Protein AF-0000000082569659 (afdb_homodimer)

Foldseek 3Di:
DDPCVVVVVVVVVVCLVCVLLVLLVVLLVLLVLCQQLLQVLLAAQAVVSLVSNVVSLVVLLVSLVVSLVSLLPPPDPDPDDDQQVASLLSLLSLLLSLCSNLPRQSFLDSFLVQLQCLVVVVVSSVVSLVSSVSSLVVNPPPDLSSVLSVLSNLLSVLSSVLSSVLSPCLRLVNVLVVLDDDDDPPDDPVVVVVVVVVVVVVPFDWDWDWDFPCPPLPQPQDDPDLLRVLVVLLSQCVNQLNVFFGEPSSQVNLQVNLLPDDFLVSLLLSLLNSLLVLLCSNTGSLVQCLDPVNVVSLVSSLVSLVVSLVSLVVDDCVSYDPSSSVSVNCSSVSSNVSSVVVVLLSCQRSSNVVVLVVDPDPVSVVVVVVSVVVCVVVVVVVSHPHPRRFNQKFWFAALLQVLLVVLPPPDDPVVVVVCLVCCLNPVGDIDGQDPDRQTLSRLLSVLLSVLLVVVCVLVVVVVVVVPDPDDDDPVPVVVVSVVVSVVVVVPDLLLSSQQPQDPDPVSNVVSNVVSVVCVVAVLLSLVLLLLLLLLLVLVVVVVCVVVVVVVVPDDPCVVLVVNLVNLNVSLNSLSRRVVCCVSNPVLLFDDDCNVVLSVLLSVVLSVVCNVVVVDNDSSVSSVVLLPDDCPDPPCVVVPDPSDRSSNVSSVVNVVLVVDDSSVSSSSSSSVSSSSLLVSLQNGRSSVQSRCSSSRHHPSNSSNVSSVSSVSHPSHDPDDGPTDIDIDTD/DDPCVVVVVVVVVVCLVCVLLVLLVVLLVLLVLCQQLLQVLLAAQAVVSLVSNVCSLVVLLVSLVVSLVSLLPPPDPDPDDDQQVANLLSLLSLLLSLCSNLPRQSFLDSFLVQLQCLVVVVVSSVVSLVSSVSSLVVNPPPDLSSVLSVLSNLLSVLSSVLSSVLSPCLRLVNVLVVLDDDDDPDDDPVVVVVVVVVVVVVPFDWDWDWDFPQPPLPQPQDDPDLLRVLVVLLSQCVNQLNVFFGEPSSQVNLQVNLLPDDFLVSLLLSLLNSLLVLLSSNTGSLVQCLDPVNVVSLVSSLVSLVVSLVSLVPDDCPSYDPSSSVSVNCSSVSSNVSSVVVVLLSCQRSSNVVVLVVDPDPVSVVVVVVSVVVCVVVVVVVSHPHPRRFNQKFWFAALLVVLLVVLPPPDDPVVVVVCLVCCLNPVGDIDGQDPDRQTLSRVLSVLLSVLLVVVCVLVVVVVVVVPDPDDDDPVPVVVVSVVVSVVVVVPDLLLSSQQPQDPDPVSNVVSNVVSVVCVVAVLLSLVLLLLLLLLLVLVVVVVCVVVVVVVVPDDPCVVLVVNLVNLNVSLNSLSRRVVCCVSNPVLLFDDDCNVVLSVLQSVVLSVVCNVPVPDNDSSVSSVVLLPDDCPDPPCVVVPPPSDHSSNVSSVVNVVLVPDDSSVSSSSSSSVSSSSLLVSLQNGRSSVQSRCSSSRHHPSNSSNVSSVSSVSHPSHDPDDGDTDIDIDTD

Organism: Quercus lobata (NCBI:txid97700)

Radius of gyration: 35.85 Å; Cα contacts (8 Å, |Δi|>4): 1803; chains: 2; bounding box: 97×113×102 Å

Sequence (1458 aa):
MTLIGISSERIETIWNRWEVRVLVLLSLFLQIVLIVLGKRRKYIPKNWIRIFLWVAYLSADWIATVSLGVLSRKEGAKKTQSYEPDYVIMAFWAPFLLVHLGGPDTITAYSLEDNELWPRRLVELVVQLIVALYVLSRSWVYTKVNFLAIPMLIAGIIKIGERIWVLRAASNDVFRDSMLPRPDPGPNYAKFMDGYDAKKAEGFKISVGTIIDTSTVVRHDNFSDALHEASYFFRAFKPLFADLILSFQDRENSRSFFQQKETGKEAFEVIEIELGFMYDLLLTKAGLIHSWPGSICRFVSLLCTISTLIAFLIIDRNDYSTIDTSVTFLLLFGAIVLEIYAVIVLLSSDWTQLWRSKQKKPLVDLISKANSCFQSCFGSCKLLPLNKRWSESVGQYNLMSHCIKCKSFKGSRTKKYIDEMLEKYWYQNLEPVHDGDKGLKEKIFEQLKNASSISDISVSEQLYQNLKPVHDEDTGLKEKIFEQLKNANSISDISKLFAYTGNDAETKRFFHNLAQSTEENFDETILRWHIATDLCHYSDEDNDFQNVTDLCHYSDEDNDSQNVTNLIRISKLLSNYLVFLLVMHPYMLPSGIGQIRFQDTCAEAIEIIEEREYISDEKKACEVLFKVNTEILPSQIKGDRSKSVLFDACIVAQSLRFLETQQKWERISQVWVGMLSYAASQCSWNYHARRLSQGGELLTHVWLLMAHLGITKHFQISRGHERAKLFLSMTLIGISSERIETIWNRWEVRVLVLLSLFLQIVLIVLGKRRKYIPKNWIRIFLWVAYLSADWIATVSLGVLSRKEGAKKTQSYEPDYVIMAFWAPFLLVHLGGPDTITAYSLEDNELWPRRLVELVVQLIVALYVLSRSWVYTKVNFLAIPMLIAGIIKIGERIWVLRAASNDVFRDSMLPRPDPGPNYAKFMDGYDAKKAEGFKISVGTIIDTSTVVRHDNFSDALHEASYFFRAFKPLFADLILSFQDRENSRSFFQQKETGKEAFEVIEIELGFMYDLLLTKAGLIHSWPGSICRFVSLLCTISTLIAFLIIDRNDYSTIDTSVTFLLLFGAIVLEIYAVIVLLSSDWTQLWRSKQKKPLVDLISKANSCFQSCFGSCKLLPLNKRWSESVGQYNLMSHCIKCKSFKGSRTKKYIDEMLEKYWYQNLEPVHDGDKGLKEKIFEQLKNASSISDISVSEQLYQNLKPVHDEDTGLKEKIFEQLKNANSISDISKLFAYTGNDAETKRFFHNLAQSTEENFDETILRWHIATDLCHYSDEDNDFQNVTDLCHYSDEDNDSQNVTNLIRISKLLSNYLVFLLVMHPYMLPSGIGQIRFQDTCAEAIEIIEEREYISDEKKACEVLFKVNTEILPSQIKGDRSKSVLFDACIVAQSLRFLETQQKWERISQVWVGMLSYAASQCSWNYHARRLSQGGELLTHVWLLMAHLGITKHFQISRGHERAKLFLS

pLDDT: mean 79.45, std 17.43, range [25.47, 97.0]

Secondary structure (DSSP, 8-state):
--HHHHHHHHHHHHHHHHHHHHHHHHHHHHHHHHHHHHGGGGT---HHHHHHHHHHHHHHHHHHHHHHHHHHHS----SSS---HHHHHHHTTHHHHHHHHH--SS-S-SSHHHHHTHHHHHHHHHHHHHHHHHHHHHT-S--HHHHHHHHHHHHHHHHHHHHHHHHHHTSHHHHHHHTPPPP---S-HHHHHHHHHHHHHHT--EEEEEEEE----------SSHHHHHHHHHHHHGGGGGTPPBPHHHHHHHHHHHHT---HHHHHHHHHHHHHHHHHHHHSSHHHHTSHHHHHHHHHHHHHHHHHHHHHHHS--TTS-HHHHHHHHHHHHHHHHHHHHHHHHHHTSHHHHHHHHH---HHHHHHHHHHHHHHHHHHHTT-S--S-----EEEE--HHHHHHHHHT----HHHHHHHHHHHHHH--EEEE---STTSHHHHHHHHHHHHHHHHHHHHHHHHHHHS----SSTHHHHHHHHHHHHHHHTS-HHHHHHHTS-SSHHHHHHHHHHHHHHHHHHHHHHHHHHHHHHHHHHHHHHHHHHHHHHHTTSSSTHHHHHHHHHHHHHHHHHHHHHHHHHHH-GGGSPSSSHHHHHHHHHHHHHHHHHHSTT--SHHHHHHHHHHS--SS-HHHHH-STT---HHHHHHHHHHHTTS-HHHHHHHHHHHHHHHHHHHHHHS-HHHHHHHGGGT--HHHHHHHHHHHTT-SS-B-----EEEEEEEE-/--HHHHHHHHHHHHHHHHHHHHHHHHHHHHHHHHHHHGGGGGT---HHHHHHHHHHHHHHHHHHHHHHHHHHHS----SSS---HHHHHHHTTHHHHHHHHH--SS-S-SSHHHHHTHHHHHHHHHHHHHHHHHHHHHT-S--HHHHHHHHHHHHHHHHHHHHHHHHHHTSHHHHHHHTPPPP---S-HHHHHHHHHHHHHHT--EEEEEEEE----------SSHHHHHHHHHHHHGGGGGTPPBPHHHHHHHHHHHHT---HHHHHHHHHHHHHHHHHHHHSSHHHHTSHHHHHHHHHHHHHHHHHHHHHHHS--TTS-HHHHHHHHHHHHHHHHHHHHHHHHHHTSHHHHHHHHH---HHHHHHHHHHHHHHHHHHHTT-S--S-----EEEE--HHHHHHHHHT----HHHHHHHHHHHHHH--EEEE---STTSHHHHHHHHHHHHHHHHHHHHHHHHHHHS----SSTHHHHHHHHHHHHHHHTS-HHHHHHHTS-SSHHHHHHHHHHHHHHHHHHHHHHHHHHHHHHHHHHHHHHHHHHHHHHHTTSSSTHHHHHHHHHHHHHHHHHHHHHHHHHHH-GGGSPSSSHHHHHHHHHHHHHHHHHHSTT--SHHHHHHHHHHS--SS-HHHHHTTTS---HHHHHHHHHHHTTS-HHHHHHHHHHHHHHHHHHHHHHS-HHHHHHHGGGT--HHHHHHHHHHHTT-SS-B-----EEEEEEEE-

Solvent-accessible surface area (backbone atoms only — not comparable to full-atom values): 76648 Å² total; per-residue (Å²): 133,56,71,67,54,56,52,46,45,53,46,45,52,48,38,66,71,39,42,61,60,51,40,53,51,48,40,50,52,36,37,50,50,41,42,62,48,34,57,45,29,30,29,46,62,53,64,66,60,52,52,51,48,52,50,37,60,56,44,44,59,50,44,43,52,50,42,49,53,49,57,58,56,56,71,60,69,64,81,67,91,66,85,57,49,58,55,42,58,54,39,47,46,41,30,53,45,38,29,46,70,22,49,39,50,38,41,70,36,94,48,73,61,47,19,67,43,27,68,59,51,47,53,53,52,50,50,51,49,51,49,37,51,48,30,42,62,73,47,58,78,84,45,74,63,57,59,47,35,49,42,37,36,51,30,10,51,49,26,38,49,50,44,50,50,40,28,43,51,41,12,69,68,50,40,40,58,69,67,54,74,77,67,45,35,51,63,63,59,68,61,51,40,52,50,50,52,51,41,49,71,71,65,48,51,76,45,80,41,72,42,68,46,68,73,66,72,73,70,84,79,80,59,93,43,57,65,56,45,18,54,55,48,35,71,64,52,54,44,48,71,55,57,36,55,35,51,50,61,57,35,52,43,36,22,57,53,58,66,66,51,88,48,24,66,62,55,49,50,26,49,40,50,31,53,39,53,50,43,30,47,60,28,20,39,54,64,46,46,76,33,70,71,33,42,52,50,50,49,51,33,50,50,27,50,52,53,38,48,55,50,59,69,68,49,87,62,80,78,38,52,69,65,61,51,50,51,50,49,49,52,50,50,47,53,51,52,50,50,52,48,50,48,51,54,48,62,68,29,72,67,39,50,52,52,44,71,70,47,90,45,71,68,54,51,52,53,48,52,50,45,48,51,50,42,54,59,40,42,71,62,69,64,49,86,72,94,62,50,50,45,56,41,43,52,43,33,54,69,62,59,48,33,58,57,52,64,71,56,79,64,55,72,64,55,55,51,50,45,56,59,39,40,75,70,65,59,69,43,70,44,68,62,56,77,56,93,75,20,54,54,33,53,50,39,52,55,49,52,53,36,34,58,48,53,49,52,52,48,51,50,48,56,56,58,76,42,75,86,68,84,84,80,67,52,61,60,47,50,48,47,45,53,48,42,64,48,45,77,63,37,48,76,47,32,51,56,21,44,68,41,51,92,45,70,68,38,23,52,48,25,41,52,46,28,55,47,32,71,73,39,46,48,56,47,52,53,20,50,36,51,15,50,52,39,46,50,50,51,44,54,64,51,37,63,63,50,45,63,66,65,60,66,65,76,95,54,62,62,56,51,52,48,44,52,41,32,49,49,43,34,51,52,49,38,20,28,53,46,24,35,48,72,76,38,47,78,50,38,59,77,47,59,33,58,58,39,49,40,8,26,42,46,38,50,33,51,52,40,63,72,38,70,81,46,82,46,59,60,52,46,40,53,56,56,66,66,50,75,66,87,63,58,62,59,45,50,49,10,47,80,37,54,37,43,60,65,60,9,44,53,52,31,57,62,44,62,76,42,54,68,63,60,34,36,52,47,49,32,50,49,47,49,39,52,50,52,46,32,25,70,58,31,56,48,68,60,47,58,58,33,38,62,49,7,37,49,64,53,47,54,52,35,52,49,32,42,38,45,52,64,53,86,51,49,46,84,59,65,70,39,32,29,41,44,83,39,83,90,134,55,71,67,54,56,53,46,45,54,46,45,53,48,39,65,71,38,43,61,61,51,40,54,52,49,40,52,51,37,38,51,50,40,42,61,49,33,58,45,27,29,29,44,63,53,64,67,61,51,53,51,49,51,50,38,59,54,44,44,58,52,44,42,52,51,44,51,54,51,59,57,55,56,71,59,73,65,81,66,90,65,86,58,49,61,55,41,60,53,40,47,46,40,30,52,45,38,27,46,71,21,50,39,50,38,41,67,35,95,46,74,62,48,20,66,42,28,69,61,51,47,52,52,51,49,50,52,50,52,50,37,51,48,30,42,61,73,48,58,77,83,45,74,64,55,59,47,33,50,42,37,36,51,29,11,50,50,26,39,49,50,46,50,49,40,27,43,49,40,11,69,68,50,39,40,58,69,67,55,75,77,69,42,36,53,64,62,60,67,62,51,41,50,50,50,50,50,40,49,71,72,64,47,51,76,44,80,41,73,42,67,44,67,73,68,72,73,70,82,80,83,58,92,44,59,64,56,44,18,54,56,48,36,71,66,52,54,46,48,71,55,57,37,54,36,52,50,60,57,35,52,42,36,21,58,52,58,66,67,51,88,47,25,66,61,55,49,49,26,48,40,50,30,52,40,52,51,44,31,45,61,26,20,39,54,63,46,47,77,34,68,70,33,42,51,52,50,48,52,33,50,49,26,50,51,52,40,48,54,51,59,71,68,48,86,59,80,79,39,53,68,68,61,51,50,51,49,49,50,51,48,51,48,52,51,52,52,50,52,48,51,49,52,54,49,62,68,30,72,67,38,51,53,52,47,70,71,47,90,44,70,69,54,51,52,52,47,52,52,46,49,53,50,42,54,59,39,42,72,65,68,63,50,88,73,92,62,51,50,44,55,43,42,51,44,33,54,70,60,60,47,32,59,58,51,62,70,55,79,66,55,72,65,55,52,50,50,46,55,60,39,42,75,67,64,57,68,42,70,43,68,65,57,78,54,93,74,19,55,54,32,53,50,40,52,54,51,53,55,35,35,59,48,53,49,50,52,49,50,50,48,56,57,59,75,42,76,87,69,84,83,79,70,52,62,61,47,51,49,47,45,53,46,41,62,48,44,77,63,38,49,76,47,31,51,56,22,41,66,42,52,93,46,70,68,39,22,49,52,25,40,53,46,29,56,47,33,73,74,38,45,47,54,46,52,53,21,48,36,53,14,49,53,39,45,50,50,52,47,56,63,51,37,63,64,52,47,64,67,62,62,65,67,82,91,55,61,62,55,52,52,47,44,53,40,32,49,50,43,32,51,51,48,39,20,28,53,47,25,35,48,73,76,38,47,79,49,39,60,80,49,59,34,59,59,33,49,41,7,26,40,46,40,50,32,51,53,41,62,73,38,72,81,46,80,48,59,61,52,44,40,53,56,56,66,67,52,75,65,87,65,58,61,59,44,50,39,10,45,76,33,52,39,45,61,65,60,9,44,53,52,30,57,62,45,61,77,43,54,70,62,59,35,36,51,49,50,32,49,50,46,49,39,51,49,52,44,31,26,71,57,31,55,48,67,59,47,59,60,33,37,62,51,7,37,48,65,55,49,54,51,35,52,50,32,43,37,45,52,63,55,87,50,48,46,81,63,61,71,39,33,30,40,44,83,39,82,89

Structure (mmCIF, N/CA/C/O backbone):
data_AF-0000000082569659-model_v1
#
loop_
_entity.id
_entity.type
_entity.pdbx_description
1 polymer 'DUF4220 domain-containing protein'
#
loop_
_atom_site.group_PDB
_atom_site.id
_atom_site.type_symbol
_atom_site.label_atom_id
_atom_site.label_alt_id
_atom_site.label_comp_id
_atom_site.label_asym_id
_atom_site.label_entity_id
_atom_site.label_seq_id
_atom_site.pdbx_PDB_ins_code
_atom_site.Cartn_x
_atom_site.Cartn_y
_atom_site.Cartn_z
_atom_site.occupancy
_atom_site.B_iso_or_equiv
_atom_site.auth_seq_id
_atom_site.auth_comp_id
_atom_site.auth_asym_id
_atom_site.auth_atom_id
_atom_site.pdbx_PDB_model_num
ATOM 1 N N . MET A 1 1 ? 7.449 -37.406 -44.406 1 25.47 1 MET A N 1
ATOM 2 C CA . MET A 1 1 ? 7.691 -37.781 -43 1 25.47 1 MET A CA 1
ATOM 3 C C . MET A 1 1 ? 8.836 -37 -42.406 1 25.47 1 MET A C 1
ATOM 5 O O . MET A 1 1 ? 10.008 -37.312 -42.594 1 25.47 1 MET A O 1
ATOM 9 N N . THR A 1 2 ? 8.695 -35.688 -42.406 1 31.86 2 THR A N 1
ATOM 10 C CA . THR A 1 2 ? 9.766 -34.719 -42.469 1 31.86 2 THR A CA 1
ATOM 11 C C . THR A 1 2 ? 10.672 -34.812 -41.25 1 31.86 2 THR A C 1
ATOM 13 O O . THR A 1 2 ? 10.234 -35.312 -40.188 1 31.86 2 THR A O 1
ATOM 16 N N . LEU A 1 3 ? 11.992 -34.75 -41.406 1 36.66 3 LEU A N 1
ATOM 17 C CA . LEU A 1 3 ? 13.125 -34.656 -40.5 1 36.66 3 LEU A CA 1
ATOM 18 C C . LEU A 1 3 ? 12.727 -33.906 -39.219 1 36.66 3 LEU A C 1
ATOM 20 O O . LEU A 1 3 ? 13.281 -34.156 -38.156 1 36.66 3 LEU A O 1
ATOM 24 N N . ILE A 1 4 ? 11.852 -32.938 -39.312 1 41.5 4 ILE A N 1
ATOM 25 C CA . ILE A 1 4 ? 11.367 -32.156 -38.188 1 41.5 4 ILE A CA 1
ATOM 26 C C . ILE A 1 4 ? 10.547 -33.062 -37.25 1 41.5 4 ILE A C 1
ATOM 28 O O . ILE A 1 4 ? 10.578 -32.906 -36.031 1 41.5 4 ILE A O 1
ATOM 32 N N . GLY A 1 5 ? 9.836 -34.031 -37.75 1 43.44 5 GLY A N 1
ATOM 33 C CA . GLY A 1 5 ? 9.055 -35 -37 1 43.44 5 GLY A CA 1
ATOM 34 C C . GLY A 1 5 ? 9.898 -35.938 -36.188 1 43.44 5 GLY A C 1
ATOM 35 O O . GLY A 1 5 ? 9.562 -36.281 -35.062 1 43.44 5 GLY A O 1
ATOM 36 N N . ILE A 1 6 ? 10.844 -36.594 -36.812 1 46.97 6 ILE A N 1
ATOM 37 C CA . ILE A 1 6 ? 11.734 -37.531 -36.188 1 46.97 6 ILE A CA 1
ATOM 38 C C . ILE A 1 6 ? 12.523 -36.844 -35.062 1 46.97 6 ILE A C 1
ATOM 40 O O . ILE A 1 6 ? 12.688 -37.375 -33.969 1 46.97 6 ILE A O 1
ATOM 44 N N . SER A 1 7 ? 13.086 -35.625 -35.469 1 49.72 7 SER A N 1
ATOM 45 C CA . SER A 1 7 ? 13.891 -34.875 -34.531 1 49.72 7 SER A CA 1
ATOM 46 C C . SER A 1 7 ? 13.047 -34.406 -33.344 1 49.72 7 SER A C 1
ATOM 48 O O . SER A 1 7 ? 13.516 -34.375 -32.219 1 49.72 7 SER A O 1
ATOM 50 N N . SER A 1 8 ? 11.891 -34.094 -33.719 1 54.34 8 SER A N 1
ATOM 51 C CA . SER A 1 8 ? 10.984 -33.656 -32.656 1 54.34 8 SER A CA 1
ATOM 52 C C . SER A 1 8 ? 10.594 -34.844 -31.781 1 54.34 8 SER A C 1
ATOM 54 O O . SER A 1 8 ? 10.539 -34.688 -30.547 1 54.34 8 SER A O 1
ATOM 56 N N . GLU A 1 9 ? 10.43 -36.031 -32.344 1 56.62 9 GLU A N 1
ATOM 57 C CA . GLU A 1 9 ? 10.102 -37.188 -31.516 1 56.62 9 GLU A CA 1
ATOM 58 C C . GLU A 1 9 ? 11.281 -37.594 -30.641 1 56.62 9 GLU A C 1
ATOM 60 O O . GLU A 1 9 ? 11.094 -38 -29.484 1 56.62 9 GLU A O 1
ATOM 65 N N . ARG A 1 10 ? 12.469 -37.719 -31.281 1 56.12 10 ARG A N 1
ATOM 66 C CA . ARG A 1 10 ? 13.648 -38 -30.469 1 56.12 10 ARG A CA 1
ATOM 67 C C . ARG A 1 10 ? 13.836 -37 -29.359 1 56.12 10 ARG A C 1
ATOM 69 O O . ARG A 1 10 ? 14.164 -37.344 -28.219 1 56.12 10 ARG A O 1
ATOM 76 N N . ILE A 1 11 ? 13.562 -35.812 -29.719 1 58.75 11 ILE A N 1
ATOM 77 C CA . ILE A 1 11 ? 13.695 -34.75 -28.719 1 58.75 11 ILE A CA 1
ATOM 78 C C . ILE A 1 11 ? 12.633 -34.938 -27.641 1 58.75 11 ILE A C 1
ATOM 80 O O . ILE A 1 11 ? 12.898 -34.75 -26.453 1 58.75 11 ILE A O 1
ATOM 84 N N . GLU A 1 12 ? 11.602 -35.281 -28.125 1 63.03 12 GLU A N 1
ATOM 85 C CA . GLU A 1 12 ? 10.516 -35.5 -27.172 1 63.03 12 GLU A CA 1
ATOM 86 C C . GLU A 1 12 ? 10.797 -36.688 -26.281 1 63.03 12 GLU A C 1
ATOM 88 O O . GLU A 1 12 ? 10.516 -36.656 -25.078 1 63.03 12 GLU A O 1
ATOM 93 N N . THR A 1 13 ? 11.227 -37.781 -26.891 1 60.47 13 THR A N 1
ATOM 94 C CA . THR A 1 13 ? 11.555 -38.938 -26.078 1 60.47 13 THR A CA 1
ATOM 95 C C . THR A 1 13 ? 12.695 -38.625 -25.109 1 60.47 13 THR A C 1
ATOM 97 O O . THR A 1 13 ? 12.664 -39.062 -23.953 1 60.47 13 THR A O 1
ATOM 100 N N . ILE A 1 14 ? 13.664 -37.906 -25.625 1 58.34 14 ILE A N 1
ATOM 101 C CA . ILE A 1 14 ? 14.773 -37.531 -24.766 1 58.34 14 ILE A CA 1
ATOM 102 C C . ILE A 1 14 ? 14.266 -36.562 -23.672 1 58.34 14 ILE A C 1
ATOM 104 O O . ILE A 1 14 ? 14.648 -36.688 -22.5 1 58.34 14 ILE A O 1
ATOM 108 N N . TRP A 1 15 ? 13.422 -35.75 -24.109 1 64.19 15 TRP A N 1
ATOM 109 C CA . TRP A 1 15 ? 12.891 -34.812 -23.141 1 64.19 15 TRP A CA 1
ATOM 110 C C . TRP A 1 15 ? 12.055 -35.531 -22.078 1 64.19 15 TRP A C 1
ATOM 112 O O . TRP A 1 15 ? 12.172 -35.25 -20.891 1 64.19 15 TRP A O 1
ATOM 122 N N . ASN A 1 16 ? 11.344 -36.406 -22.531 1 63.94 16 ASN A N 1
ATOM 123 C CA . ASN A 1 16 ? 10.5 -37.125 -21.578 1 63.94 16 ASN A CA 1
ATOM 124 C C . ASN A 1 16 ? 11.328 -37.938 -20.594 1 63.94 16 ASN A C 1
ATOM 126 O O . ASN A 1 16 ? 10.961 -38.031 -19.422 1 63.94 16 ASN A O 1
ATOM 130 N N . ARG A 1 17 ? 12.445 -38.438 -21.141 1 63.94 17 ARG A N 1
ATOM 131 C CA . ARG A 1 17 ? 13.32 -39.219 -20.266 1 63.94 17 ARG A CA 1
ATOM 132 C C . ARG A 1 17 ? 14.102 -38.281 -19.328 1 63.94 17 ARG A C 1
ATOM 134 O O . ARG A 1 17 ? 14.359 -38.656 -18.172 1 63.94 17 ARG A O 1
ATOM 141 N N . TRP A 1 18 ? 14.359 -37.062 -19.797 1 76.69 18 TRP A N 1
ATOM 142 C CA . TRP A 1 18 ? 15.266 -36.188 -19.062 1 76.69 18 TRP A CA 1
ATOM 143 C C . TRP A 1 18 ? 14.508 -35.062 -18.375 1 76.69 18 TRP A C 1
ATOM 145 O O . TRP A 1 18 ? 15.086 -34.25 -17.625 1 76.69 18 TRP A O 1
ATOM 155 N N . GLU A 1 19 ? 13.273 -35.094 -18.547 1 81.31 19 GLU A N 1
ATOM 156 C CA . GLU A 1 19 ? 12.484 -33.938 -18.141 1 81.31 19 GLU A CA 1
ATOM 157 C C . GLU A 1 19 ? 12.578 -33.688 -16.625 1 81.31 19 GLU A C 1
ATOM 159 O O . GLU A 1 19 ? 12.922 -32.594 -16.188 1 81.31 19 GLU A O 1
ATOM 164 N N . VAL A 1 20 ? 12.422 -34.719 -15.914 1 85.44 20 VAL A N 1
ATOM 165 C CA . VAL A 1 20 ? 12.398 -34.562 -14.461 1 85.44 20 VAL A CA 1
ATOM 166 C C . VAL A 1 20 ? 13.805 -34.25 -13.953 1 85.44 20 VAL A C 1
ATOM 168 O O . VAL A 1 20 ? 13.969 -33.406 -13.047 1 85.44 20 VAL A O 1
ATOM 171 N N . ARG A 1 21 ? 14.82 -34.812 -14.617 1 91.62 21 ARG A N 1
ATOM 172 C CA . ARG A 1 21 ? 16.203 -34.594 -14.219 1 91.62 21 ARG A CA 1
ATOM 173 C C . ARG A 1 21 ? 16.609 -33.156 -14.445 1 91.62 21 ARG A C 1
ATOM 175 O O . ARG A 1 21 ? 17.188 -32.5 -13.562 1 91.62 21 ARG A O 1
ATOM 182 N N . VAL A 1 22 ? 16.172 -32.625 -15.508 1 90.5 22 VAL A N 1
ATOM 183 C CA . VAL A 1 22 ? 16.531 -31.266 -15.852 1 90.5 22 VAL A CA 1
ATOM 184 C C . VAL A 1 22 ? 15.773 -30.297 -14.953 1 90.5 22 VAL A C 1
ATOM 186 O O . VAL A 1 22 ? 16.328 -29.297 -14.5 1 90.5 22 VAL A O 1
ATOM 189 N N . LEU A 1 23 ? 14.586 -30.578 -14.656 1 91.31 23 LEU A N 1
ATOM 190 C CA . LEU A 1 23 ? 13.758 -29.688 -13.859 1 91.31 23 LEU A CA 1
ATOM 191 C C . LEU A 1 23 ? 14.266 -29.609 -12.422 1 91.31 23 LEU A C 1
ATOM 193 O O . LEU A 1 23 ? 14.336 -28.531 -11.836 1 91.31 23 LEU A O 1
ATOM 197 N N . VAL A 1 24 ? 14.625 -30.703 -11.938 1 93.81 24 VAL A N 1
ATOM 198 C CA . VAL A 1 24 ? 15.094 -30.734 -10.555 1 93.81 24 VAL A CA 1
ATOM 199 C C . VAL A 1 24 ? 16.438 -30.031 -10.453 1 93.81 24 VAL A C 1
ATOM 201 O O . VAL A 1 24 ? 16.703 -29.297 -9.492 1 93.81 24 VAL A O 1
ATOM 204 N N . LEU A 1 25 ? 17.266 -30.203 -11.461 1 94.88 25 LEU A N 1
ATOM 205 C CA . LEU A 1 25 ? 18.562 -29.531 -11.469 1 94.88 25 LEU A CA 1
ATOM 206 C C . LEU A 1 25 ? 18.391 -28.031 -11.68 1 94.88 25 LEU A C 1
ATOM 208 O O . LEU A 1 25 ? 19.141 -27.219 -11.117 1 94.88 25 LEU A O 1
ATOM 212 N N . LEU A 1 26 ? 17.422 -27.688 -12.477 1 93.94 26 LEU A N 1
ATOM 213 C CA . LEU A 1 26 ? 17.109 -26.281 -12.664 1 93.94 26 LEU A CA 1
ATOM 214 C C . LEU A 1 26 ? 16.609 -25.656 -11.359 1 93.94 26 LEU A C 1
ATOM 216 O O . LEU A 1 26 ? 16.922 -24.5 -11.062 1 93.94 26 LEU A O 1
ATOM 220 N N . SER A 1 27 ? 15.852 -26.406 -10.656 1 94.88 27 SER A N 1
ATOM 221 C CA . SER A 1 27 ? 15.391 -25.938 -9.352 1 94.88 27 SER A CA 1
ATOM 222 C C . SER A 1 27 ? 16.562 -25.672 -8.414 1 94.88 27 SER A C 1
ATOM 224 O O . SER A 1 27 ? 16.594 -24.656 -7.707 1 94.88 27 SER A O 1
ATOM 226 N N . LEU A 1 28 ? 17.516 -26.547 -8.438 1 95.75 28 LEU A N 1
ATOM 227 C CA . LEU A 1 28 ? 18.719 -26.344 -7.625 1 95.75 28 LEU A CA 1
ATOM 228 C C . LEU A 1 28 ? 19.484 -25.109 -8.078 1 95.75 28 LEU A C 1
ATOM 230 O O . LEU A 1 28 ? 19.953 -24.328 -7.254 1 95.75 28 LEU A O 1
ATOM 234 N N . PHE A 1 29 ? 19.609 -24.953 -9.32 1 94.88 29 PHE A N 1
ATOM 235 C CA . PHE A 1 29 ? 20.312 -23.797 -9.875 1 94.88 29 PHE A CA 1
ATOM 236 C C . PHE A 1 29 ? 19.641 -22.5 -9.438 1 94.88 29 PHE A C 1
ATOM 238 O O . PHE A 1 29 ? 20.312 -21.547 -9.047 1 94.88 29 PHE A O 1
ATOM 245 N N . LEU A 1 30 ? 18.312 -22.5 -9.516 1 94.88 30 LEU A N 1
ATOM 246 C CA . LEU A 1 30 ? 17.578 -21.297 -9.117 1 94.88 30 LEU A CA 1
ATOM 247 C C . LEU A 1 30 ? 17.766 -21.016 -7.625 1 94.88 30 LEU A C 1
ATOM 249 O O . LEU A 1 30 ? 17.859 -19.859 -7.211 1 94.88 30 LEU A O 1
ATOM 253 N N . GLN A 1 31 ? 17.828 -22.047 -6.879 1 94.31 31 GLN A N 1
ATOM 254 C CA . GLN A 1 31 ? 18.047 -21.875 -5.445 1 94.31 31 GLN A CA 1
ATOM 255 C C . GLN A 1 31 ? 19.422 -21.266 -5.18 1 94.31 31 GLN A C 1
ATOM 257 O O . GLN A 1 31 ? 19.562 -20.406 -4.305 1 94.31 31 GLN A O 1
ATOM 262 N N . ILE A 1 32 ? 20.359 -21.641 -5.871 1 93 32 ILE A N 1
ATOM 263 C CA . ILE A 1 32 ? 21.703 -21.094 -5.723 1 93 32 ILE A CA 1
ATOM 264 C C . ILE A 1 32 ? 21.703 -19.609 -6.07 1 93 32 ILE A C 1
ATOM 266 O O . ILE A 1 32 ? 22.266 -18.797 -5.332 1 93 32 ILE A O 1
ATOM 270 N N . VAL A 1 33 ? 21.031 -19.281 -7.109 1 92.38 33 VAL A N 1
ATOM 271 C CA . VAL A 1 33 ? 20.969 -17.891 -7.562 1 92.38 33 VAL A CA 1
ATOM 272 C C . VAL A 1 33 ? 20.281 -17.031 -6.5 1 92.38 33 VAL A C 1
ATOM 274 O O . VAL A 1 33 ? 20.766 -15.953 -6.156 1 92.38 33 VAL A O 1
ATOM 277 N N . LEU A 1 34 ? 19.219 -17.531 -5.961 1 93.81 34 LEU A N 1
ATOM 278 C CA . LEU A 1 34 ? 18.453 -16.766 -4.984 1 93.81 34 LEU A CA 1
ATOM 279 C C . LEU A 1 34 ? 19.234 -16.594 -3.691 1 93.81 34 LEU A C 1
ATOM 281 O O . LEU A 1 34 ? 19.203 -15.516 -3.088 1 93.81 34 LEU A O 1
ATOM 285 N N . ILE A 1 35 ? 19.969 -17.547 -3.281 1 91.56 35 ILE A N 1
ATOM 286 C CA . ILE A 1 35 ? 20.719 -17.5 -2.027 1 91.56 35 ILE A CA 1
ATOM 287 C C . ILE A 1 35 ? 21.922 -16.562 -2.184 1 91.56 35 ILE A C 1
ATOM 289 O O . ILE A 1 35 ? 22.203 -15.758 -1.296 1 91.56 35 ILE A O 1
ATOM 293 N N . VAL A 1 36 ? 22.5 -16.531 -3.299 1 88.81 36 VAL A N 1
ATOM 294 C CA . VAL A 1 36 ? 23.734 -15.781 -3.492 1 88.81 36 VAL A CA 1
ATOM 295 C C . VAL A 1 36 ? 23.406 -14.328 -3.805 1 88.81 36 VAL A C 1
ATOM 297 O O . VAL A 1 36 ? 24.047 -13.414 -3.281 1 88.81 36 VAL A O 1
ATOM 300 N N . LEU A 1 37 ? 22.359 -14.109 -4.555 1 89.75 37 LEU A N 1
ATOM 301 C CA . LEU A 1 37 ? 22.078 -12.758 -5.02 1 89.75 37 LEU A CA 1
ATOM 302 C C . LEU A 1 37 ? 21.016 -12.086 -4.152 1 89.75 37 LEU A C 1
ATOM 304 O O . LEU A 1 37 ? 20.828 -10.875 -4.223 1 89.75 37 LEU A O 1
ATOM 308 N N . GLY A 1 38 ? 20.359 -12.797 -3.359 1 89.5 38 GLY A N 1
ATOM 309 C CA . GLY A 1 38 ? 19.25 -12.25 -2.586 1 89.5 38 GLY A CA 1
ATOM 310 C C . GLY A 1 38 ? 19.672 -11.109 -1.678 1 89.5 38 GLY A C 1
ATOM 311 O O . GLY A 1 38 ? 19.062 -10.047 -1.685 1 89.5 38 GLY A O 1
ATOM 312 N N . LYS A 1 39 ? 20.766 -11.211 -1.058 1 87.94 39 LYS A N 1
ATOM 313 C CA . LYS A 1 39 ? 21.219 -10.203 -0.1 1 87.94 39 LYS A CA 1
ATOM 314 C C . LYS A 1 39 ? 21.906 -9.031 -0.81 1 87.94 39 LYS A C 1
ATOM 316 O O . LYS A 1 39 ? 22.047 -7.957 -0.234 1 87.94 39 LYS A O 1
ATOM 321 N N . ARG A 1 40 ? 22.219 -9.211 -2.037 1 88.81 40 ARG A N 1
ATOM 322 C CA . ARG A 1 40 ? 22.953 -8.172 -2.762 1 88.81 40 ARG A CA 1
ATOM 323 C C . ARG A 1 40 ? 22.016 -7.039 -3.174 1 88.81 40 ARG A C 1
ATOM 325 O O . ARG A 1 40 ? 22.469 -5.926 -3.449 1 88.81 40 ARG A O 1
ATOM 332 N N . ARG A 1 41 ? 20.828 -7.293 -3.209 1 89.75 41 ARG A N 1
ATOM 333 C CA . ARG A 1 41 ? 19.875 -6.246 -3.582 1 89.75 41 ARG A CA 1
ATOM 334 C C . ARG A 1 41 ? 19.797 -5.164 -2.51 1 89.75 41 ARG A C 1
ATOM 336 O O . ARG A 1 41 ? 19.281 -4.07 -2.756 1 89.75 41 ARG A O 1
ATOM 343 N N . LYS A 1 42 ? 20.344 -5.484 -1.369 1 89.12 42 LYS A N 1
ATOM 344 C CA . LYS A 1 42 ? 20.375 -4.543 -0.253 1 89.12 42 LYS A CA 1
ATOM 345 C C . LYS A 1 42 ? 21.266 -3.35 -0.562 1 89.12 42 LYS A C 1
ATOM 347 O O . LYS A 1 42 ? 21 -2.229 -0.131 1 89.12 42 LYS A O 1
ATOM 352 N N . TYR A 1 43 ? 22.375 -3.631 -1.399 1 90.38 43 TYR A N 1
ATOM 353 C CA . TYR A 1 43 ? 23.344 -2.551 -1.562 1 90.38 43 TYR A CA 1
ATOM 354 C C . TYR A 1 43 ? 23.625 -2.301 -3.037 1 90.38 43 TYR A C 1
ATOM 356 O O . TYR A 1 43 ? 24.281 -1.312 -3.387 1 90.38 43 TYR A O 1
ATOM 364 N N . ILE A 1 44 ? 23.172 -3.129 -3.908 1 88.75 44 ILE A N 1
ATOM 365 C CA . ILE A 1 44 ? 23.391 -2.902 -5.336 1 88.75 44 ILE A CA 1
ATOM 366 C C . ILE A 1 44 ? 22.078 -2.455 -5.988 1 88.75 44 ILE A C 1
ATOM 368 O O . ILE A 1 44 ? 21.156 -3.252 -6.145 1 88.75 44 ILE A O 1
ATOM 372 N N . PRO A 1 45 ? 21.984 -1.18 -6.379 1 87.88 45 PRO A N 1
ATOM 373 C CA . PRO A 1 45 ? 20.75 -0.669 -6.957 1 87.88 45 PRO A CA 1
ATOM 374 C C . PRO A 1 45 ? 20.656 -0.9 -8.461 1 87.88 45 PRO A C 1
ATOM 376 O O . PRO A 1 45 ? 19.766 -0.356 -9.125 1 87.88 45 PRO A O 1
ATOM 379 N N . LYS A 1 46 ? 21.344 -1.78 -9.055 1 84.06 46 LYS A N 1
ATOM 380 C CA . LYS A 1 46 ? 21.359 -1.987 -10.5 1 84.06 46 LYS A CA 1
ATOM 381 C C . LYS A 1 46 ? 20.156 -2.812 -10.945 1 84.06 46 LYS A C 1
ATOM 383 O O . LYS A 1 46 ? 19.75 -3.746 -10.25 1 84.06 46 LYS A O 1
ATOM 388 N N . ASN A 1 47 ? 19.688 -2.566 -12.109 1 83.44 47 ASN A N 1
ATOM 389 C CA . ASN A 1 47 ? 18.469 -3.189 -12.617 1 83.44 47 ASN A CA 1
ATOM 390 C C . ASN A 1 47 ? 18.703 -4.648 -12.992 1 83.44 47 ASN A C 1
ATOM 392 O O . ASN A 1 47 ? 17.797 -5.477 -12.898 1 83.44 47 ASN A O 1
ATOM 396 N N . TRP A 1 48 ? 19.875 -4.934 -13.375 1 84.44 48 TRP A N 1
ATOM 397 C CA . TRP A 1 48 ? 20.109 -6.301 -13.828 1 84.44 48 TRP A CA 1
ATOM 398 C C . TRP A 1 48 ? 19.953 -7.289 -12.68 1 84.44 48 TRP A C 1
ATOM 400 O O . TRP A 1 48 ? 19.422 -8.383 -12.867 1 84.44 48 TRP A O 1
ATOM 410 N N . ILE A 1 49 ? 20.359 -6.969 -11.516 1 88.62 49 ILE A N 1
ATOM 411 C CA . ILE A 1 49 ? 20.203 -7.855 -10.367 1 88.62 49 ILE A CA 1
ATOM 412 C C . ILE A 1 49 ? 18.719 -7.996 -10.023 1 88.62 49 ILE A C 1
ATOM 414 O O . ILE A 1 49 ? 18.25 -9.094 -9.695 1 88.62 49 ILE A O 1
ATOM 418 N N . ARG A 1 50 ? 18.016 -6.973 -10.234 1 88.69 50 ARG A N 1
ATOM 419 C CA . ARG A 1 50 ? 16.594 -6.98 -9.914 1 88.69 50 ARG A CA 1
ATOM 420 C C . ARG A 1 50 ? 15.82 -7.883 -10.875 1 88.69 50 ARG A C 1
ATOM 422 O O . ARG A 1 50 ? 14.984 -8.68 -10.445 1 88.69 50 ARG A O 1
ATOM 429 N N . ILE A 1 51 ? 16.156 -7.777 -12.109 1 88.12 51 ILE A N 1
ATOM 430 C CA . ILE A 1 51 ? 15.461 -8.562 -13.117 1 88.12 51 ILE A CA 1
ATOM 431 C C . ILE A 1 51 ? 15.812 -10.039 -12.961 1 88.12 51 ILE A C 1
ATOM 433 O O . ILE A 1 51 ? 14.93 -10.906 -13.016 1 88.12 51 ILE A O 1
ATOM 437 N N . PHE A 1 52 ? 17.031 -10.281 -12.664 1 91.56 52 PHE A N 1
ATOM 438 C CA . PHE A 1 52 ? 17.484 -11.656 -12.516 1 91.56 52 PHE A CA 1
ATOM 439 C C . PHE A 1 52 ? 16.844 -12.305 -11.297 1 91.56 52 PHE A C 1
ATOM 441 O O . PHE A 1 52 ? 16.391 -13.445 -11.359 1 91.56 52 PHE A O 1
ATOM 448 N N . LEU A 1 53 ? 16.781 -11.57 -10.242 1 94 53 LEU A N 1
ATOM 449 C CA . LEU A 1 53 ? 16.172 -12.094 -9.023 1 94 53 LEU A CA 1
ATOM 450 C C . LEU A 1 53 ? 14.664 -12.258 -9.195 1 94 53 LEU A C 1
ATOM 452 O O . LEU A 1 53 ? 14.078 -13.211 -8.672 1 94 53 LEU A O 1
ATOM 456 N N . TRP A 1 54 ? 14.094 -11.328 -9.883 1 93.5 54 TRP A N 1
ATOM 457 C CA . TRP A 1 54 ? 12.664 -11.406 -10.133 1 93.5 54 TRP A CA 1
ATOM 458 C C . TRP A 1 54 ? 12.312 -12.656 -10.938 1 93.5 54 TRP A C 1
ATOM 460 O O . TRP A 1 54 ? 11.391 -13.391 -10.586 1 93.5 54 TRP A O 1
ATOM 470 N N . VAL A 1 55 ? 13.117 -13 -11.93 1 92.94 55 VAL A N 1
ATOM 471 C CA . VAL A 1 55 ? 12.883 -14.172 -12.766 1 92.94 55 VAL A CA 1
ATOM 472 C C . VAL A 1 55 ? 13.133 -15.445 -11.969 1 92.94 55 VAL A C 1
ATOM 474 O O . VAL A 1 55 ? 12.352 -16.391 -12.039 1 92.94 55 VAL A O 1
ATOM 477 N N . ALA A 1 56 ? 14.141 -15.406 -11.242 1 94.19 56 ALA A N 1
ATOM 478 C CA . ALA A 1 56 ? 14.469 -16.578 -10.445 1 94.19 56 ALA A CA 1
ATOM 479 C C . ALA A 1 56 ? 13.398 -16.844 -9.391 1 94.19 56 ALA A C 1
ATOM 481 O O . ALA A 1 56 ? 13 -18 -9.18 1 94.19 56 ALA A O 1
ATOM 482 N N . TYR A 1 57 ? 12.953 -15.836 -8.789 1 93.56 57 TYR A N 1
ATOM 483 C CA . TYR A 1 57 ? 11.953 -15.945 -7.734 1 93.56 57 TYR A CA 1
ATOM 484 C C . TYR A 1 57 ? 10.641 -16.5 -8.281 1 93.56 57 TYR A C 1
ATOM 486 O O . TYR A 1 57 ? 10.023 -17.375 -7.672 1 93.56 57 TYR A O 1
ATOM 494 N N . LEU A 1 58 ? 10.281 -16.078 -9.422 1 90.81 58 LEU A N 1
ATOM 495 C CA . LEU A 1 58 ? 9.039 -16.531 -10.031 1 90.81 58 LEU A CA 1
ATOM 496 C C . LEU A 1 58 ? 9.188 -17.938 -10.602 1 90.81 58 LEU A C 1
ATOM 498 O O . LEU A 1 58 ? 8.289 -18.766 -10.453 1 90.81 58 LEU A O 1
ATOM 502 N N . SER A 1 59 ? 10.305 -18.188 -11.148 1 90.81 59 SER A N 1
ATOM 503 C CA . SER A 1 59 ? 10.539 -19.484 -11.781 1 90.81 59 SER A CA 1
ATOM 504 C C . SER A 1 59 ? 10.664 -20.594 -10.75 1 90.81 59 SER A C 1
ATOM 506 O O . SER A 1 59 ? 10.289 -21.734 -11.016 1 90.81 59 SER A O 1
ATOM 508 N N . ALA A 1 60 ? 11.141 -20.25 -9.633 1 91.75 60 ALA A N 1
ATOM 509 C CA . ALA A 1 60 ? 11.336 -21.281 -8.609 1 91.75 60 ALA A CA 1
ATOM 510 C C . ALA A 1 60 ? 10.016 -21.953 -8.242 1 91.75 60 ALA A C 1
ATOM 512 O O . ALA A 1 60 ? 9.93 -23.172 -8.188 1 91.75 60 ALA A O 1
ATOM 513 N N . ASP A 1 61 ? 9.016 -21.234 -8.039 1 86.69 61 ASP A N 1
ATOM 514 C CA . ASP A 1 61 ? 7.715 -21.781 -7.684 1 86.69 61 ASP A CA 1
ATOM 515 C C . ASP A 1 61 ? 7.105 -22.547 -8.859 1 86.69 61 ASP A C 1
ATOM 517 O O . ASP A 1 61 ? 6.523 -23.625 -8.664 1 86.69 61 ASP A O 1
ATOM 521 N N . TRP A 1 62 ? 7.324 -22.062 -9.945 1 84.19 62 TRP A N 1
ATOM 522 C CA . TRP A 1 62 ? 6.77 -22.688 -11.141 1 84.19 62 TRP A CA 1
ATOM 523 C C . TRP A 1 62 ? 7.449 -24.016 -11.422 1 84.19 62 TRP A C 1
ATOM 525 O O . TRP A 1 62 ? 6.781 -25.016 -11.703 1 84.19 62 TRP A O 1
ATOM 535 N N . ILE A 1 63 ? 8.719 -24.062 -11.328 1 86.5 63 ILE A N 1
ATOM 536 C CA . ILE A 1 63 ? 9.484 -25.266 -11.625 1 86.5 63 ILE A CA 1
ATOM 537 C C . ILE A 1 63 ? 9.156 -26.344 -10.602 1 86.5 63 ILE A C 1
ATOM 539 O O . ILE A 1 63 ? 9.047 -27.531 -10.938 1 86.5 63 ILE A O 1
ATOM 543 N N . ALA A 1 64 ? 9 -25.922 -9.406 1 88.75 64 ALA A N 1
ATOM 544 C CA . ALA A 1 64 ? 8.648 -26.891 -8.375 1 88.75 64 ALA A CA 1
ATOM 545 C C . ALA A 1 64 ? 7.27 -27.5 -8.641 1 88.75 64 ALA A C 1
ATOM 547 O O . ALA A 1 64 ? 7.082 -28.719 -8.516 1 88.75 64 ALA A O 1
ATOM 548 N N . THR A 1 65 ? 6.375 -26.719 -9.008 1 84.25 65 THR A N 1
ATOM 549 C CA . THR A 1 65 ? 5.02 -27.203 -9.281 1 84.25 65 THR A CA 1
ATOM 550 C C . THR A 1 65 ? 5.008 -28.125 -10.484 1 84.25 65 THR A C 1
ATOM 552 O O . THR A 1 65 ? 4.387 -29.188 -10.453 1 84.25 65 THR A O 1
ATOM 555 N N . VAL A 1 66 ? 5.742 -27.781 -11.516 1 81.75 66 VAL A N 1
ATOM 556 C CA . VAL A 1 66 ? 5.785 -28.594 -12.727 1 81.75 66 VAL A CA 1
ATOM 557 C C . VAL A 1 66 ? 6.504 -29.906 -12.445 1 81.75 66 VAL A C 1
ATOM 559 O O . VAL A 1 66 ? 6.066 -30.969 -12.891 1 81.75 66 VAL A O 1
ATOM 562 N N . SER A 1 67 ? 7.531 -29.828 -11.719 1 86.88 67 SER A N 1
ATOM 563 C CA . SER A 1 67 ? 8.289 -31.031 -11.391 1 86.88 67 SER A CA 1
ATOM 564 C C . SER A 1 67 ? 7.453 -32 -10.57 1 86.88 67 SER A C 1
ATOM 566 O O . SER A 1 67 ? 7.434 -33.219 -10.867 1 86.88 67 SER A O 1
ATOM 568 N N . LEU A 1 68 ? 6.793 -31.484 -9.609 1 87.69 68 LEU A N 1
ATOM 569 C CA . LEU A 1 68 ? 5.953 -32.312 -8.773 1 87.69 68 LEU A CA 1
ATOM 570 C C . LEU A 1 68 ? 4.789 -32.906 -9.578 1 87.69 68 LEU A C 1
ATOM 572 O O . LEU A 1 68 ? 4.387 -34.031 -9.367 1 87.69 68 LEU A O 1
ATOM 576 N N . GLY A 1 69 ? 4.301 -32.094 -10.461 1 80.38 69 GLY A N 1
ATOM 577 C CA . GLY A 1 69 ? 3.252 -32.562 -11.344 1 80.38 69 GLY A CA 1
ATOM 578 C C . GLY A 1 69 ? 3.711 -33.719 -12.242 1 80.38 69 GLY A C 1
ATOM 579 O O . GLY A 1 69 ? 2.996 -34.688 -12.414 1 80.38 69 GLY A O 1
ATOM 580 N N . VAL A 1 70 ? 4.914 -33.656 -12.734 1 80.62 70 VAL A N 1
ATOM 581 C CA . VAL A 1 70 ? 5.477 -34.688 -13.602 1 80.62 70 VAL A CA 1
ATOM 582 C C . VAL A 1 70 ? 5.758 -35.969 -12.789 1 80.62 70 VAL A C 1
ATOM 584 O O . VAL A 1 70 ? 5.484 -37.062 -13.25 1 80.62 70 VAL A O 1
ATOM 587 N N . LEU A 1 71 ? 6.23 -35.781 -11.609 1 85.88 71 LEU A N 1
ATOM 588 C CA . LEU A 1 71 ? 6.539 -36.906 -10.75 1 85.88 71 LEU A CA 1
ATOM 589 C C . LEU A 1 71 ? 5.266 -37.625 -10.32 1 85.88 71 LEU A C 1
ATOM 591 O O . LEU A 1 71 ? 5.273 -38.844 -10.125 1 85.88 71 LEU A O 1
ATOM 595 N N . SER A 1 72 ? 4.242 -36.906 -10.219 1 81.12 72 SER A N 1
ATOM 596 C CA . SER A 1 72 ? 2.982 -37.5 -9.781 1 81.12 72 SER A CA 1
ATOM 597 C C . SER A 1 72 ? 2.365 -38.344 -10.891 1 81.12 72 SER A C 1
ATOM 599 O O . SER A 1 72 ? 1.59 -39.281 -10.617 1 81.12 72 SER A O 1
ATOM 601 N N . ARG A 1 73 ? 2.699 -38.125 -12.164 1 73.62 73 ARG A N 1
ATOM 602 C CA . ARG A 1 73 ? 2.066 -38.812 -13.289 1 73.62 73 ARG A CA 1
ATOM 603 C C . ARG A 1 73 ? 2.953 -39.938 -13.82 1 73.62 73 ARG A C 1
ATOM 605 O O . ARG A 1 73 ? 2.496 -40.781 -14.594 1 73.62 73 ARG A O 1
ATOM 612 N N . LYS A 1 74 ? 4.238 -39.719 -13.633 1 66.25 74 LYS A N 1
ATOM 613 C CA . LYS A 1 74 ? 5.121 -40.75 -14.156 1 66.25 74 LYS A CA 1
ATOM 614 C C . LYS A 1 74 ? 4.633 -42.125 -13.75 1 66.25 74 LYS A C 1
ATOM 616 O O . LYS A 1 74 ? 4.219 -42.344 -12.602 1 66.25 74 LYS A O 1
ATOM 621 N N . GLU A 1 75 ? 3.6 -42.594 -14.633 1 53.81 75 GLU A N 1
ATOM 622 C CA . GLU A 1 75 ? 2.99 -43.938 -14.609 1 53.81 75 GLU A CA 1
ATOM 623 C C . GLU A 1 75 ? 3.826 -44.906 -13.789 1 53.81 75 GLU A C 1
ATOM 625 O O . GLU A 1 75 ? 4.996 -45.156 -14.102 1 53.81 75 GLU A O 1
ATOM 630 N N . GLY A 1 76 ? 3.715 -44.688 -12.609 1 47.06 76 GLY A N 1
ATOM 631 C CA . GLY A 1 76 ? 4.145 -45.875 -11.891 1 47.06 76 GLY A CA 1
ATOM 632 C C . GLY A 1 76 ? 3.967 -47.156 -12.688 1 47.06 76 GLY A C 1
ATOM 633 O O . GLY A 1 76 ? 3.197 -47.188 -13.656 1 47.06 76 GLY A O 1
ATOM 634 N N . ALA A 1 77 ? 4.801 -48.031 -12.672 1 40 77 ALA A N 1
ATOM 635 C CA . ALA A 1 77 ? 4.641 -49.406 -13.094 1 40 77 ALA A CA 1
ATOM 636 C C . ALA A 1 77 ? 3.188 -49.844 -12.969 1 40 77 ALA A C 1
ATOM 638 O O . ALA A 1 77 ? 2.555 -49.656 -11.938 1 40 77 ALA A O 1
ATOM 639 N N . LYS A 1 78 ? 2.227 -49.906 -13.969 1 45.66 78 LYS A N 1
ATOM 640 C CA . LYS A 1 78 ? 1.28 -51 -14 1 45.66 78 LYS A CA 1
ATOM 641 C C . LYS A 1 78 ? 1.513 -51.969 -12.828 1 45.66 78 LYS A C 1
ATOM 643 O O . LYS A 1 78 ? 2.65 -52.156 -12.398 1 45.66 78 LYS A O 1
ATOM 648 N N . LYS A 1 79 ? 0.528 -52.344 -12.109 1 41.22 79 LYS A N 1
ATOM 649 C CA . LYS A 1 79 ? 0.466 -53.531 -11.281 1 41.22 79 LYS A CA 1
ATOM 650 C C . LYS A 1 79 ? 1.474 -54.562 -11.75 1 41.22 79 LYS A C 1
ATOM 652 O O . LYS A 1 79 ? 1.506 -55.688 -11.234 1 41.22 79 LYS A O 1
ATOM 657 N N . THR A 1 80 ? 1.493 -54.938 -13.039 1 37.06 80 THR A N 1
ATOM 658 C CA . THR A 1 80 ? 2.137 -56.219 -12.867 1 37.06 80 THR A CA 1
ATOM 659 C C . THR A 1 80 ? 3.303 -56.125 -11.891 1 37.06 80 THR A C 1
ATOM 661 O O . THR A 1 80 ? 3.779 -55.031 -11.586 1 37.06 80 THR A O 1
ATOM 664 N N . GLN A 1 81 ? 4.105 -57.219 -11.812 1 40.91 81 GLN A N 1
ATOM 665 C CA . GLN A 1 81 ? 5.148 -57.781 -10.961 1 40.91 81 GLN A CA 1
ATOM 666 C C . GLN A 1 81 ? 6.242 -56.75 -10.68 1 40.91 81 GLN A C 1
ATOM 668 O O . GLN A 1 81 ? 7.047 -56.938 -9.766 1 40.91 81 GLN A O 1
ATOM 673 N N . SER A 1 82 ? 6.938 -55.969 -11.695 1 47.75 82 SER A N 1
ATOM 674 C CA . SER A 1 82 ? 8.367 -55.719 -11.609 1 47.75 82 SER A CA 1
ATOM 675 C C . SER A 1 82 ? 8.648 -54.312 -11.086 1 47.75 82 SER A C 1
ATOM 677 O O . SER A 1 82 ? 8.008 -53.344 -11.5 1 47.75 82 SER A O 1
ATOM 679 N N . TYR A 1 83 ? 9.117 -54.094 -9.836 1 59.31 83 TYR A N 1
ATOM 680 C CA . TYR A 1 83 ? 9.883 -53.062 -9.141 1 59.31 83 TYR A CA 1
ATOM 681 C C . TYR A 1 83 ? 10.648 -52.188 -10.133 1 59.31 83 TYR A C 1
ATOM 683 O O . TYR A 1 83 ? 11.438 -52.688 -10.938 1 59.31 83 TYR A O 1
ATOM 691 N N . GLU A 1 84 ? 10.016 -50.844 -10.484 1 75.62 84 GLU A N 1
ATOM 692 C CA . GLU A 1 84 ? 10.891 -50 -11.289 1 75.62 84 GLU A CA 1
ATOM 693 C C . GLU A 1 84 ? 11.797 -49.125 -10.406 1 75.62 84 GLU A C 1
ATOM 695 O O . GLU A 1 84 ? 11.375 -48.094 -9.922 1 75.62 84 GLU A O 1
ATOM 700 N N . PRO A 1 85 ? 12.852 -49.531 -10.125 1 82.5 85 PRO A N 1
ATOM 701 C CA . PRO A 1 85 ? 13.805 -48.844 -9.258 1 82.5 85 PRO A CA 1
ATOM 702 C C . PRO A 1 85 ? 14.031 -47.375 -9.68 1 82.5 85 PRO A C 1
ATOM 704 O O . PRO A 1 85 ? 14.305 -46.531 -8.828 1 82.5 85 PRO A O 1
ATOM 707 N N . ASP A 1 86 ? 13.758 -47.062 -10.922 1 84.25 86 ASP A N 1
ATOM 708 C CA . ASP A 1 86 ? 14.008 -45.719 -11.406 1 84.25 86 ASP A CA 1
ATOM 709 C C . ASP A 1 86 ? 12.969 -44.719 -10.867 1 84.25 86 ASP A C 1
ATOM 711 O O . ASP A 1 86 ? 13.289 -43.594 -10.531 1 84.25 86 ASP A O 1
ATOM 715 N N . TYR A 1 87 ? 11.789 -45.188 -10.711 1 87.19 87 TYR A N 1
ATOM 716 C CA . TYR A 1 87 ? 10.734 -44.312 -10.211 1 87.19 87 TYR A CA 1
ATOM 717 C C . TYR A 1 87 ? 10.906 -44.062 -8.719 1 87.19 87 TYR A C 1
ATOM 719 O O . TYR A 1 87 ? 10.602 -42.969 -8.227 1 87.19 87 TYR A O 1
ATOM 727 N N . VAL A 1 88 ? 11.383 -45 -8.047 1 89.56 88 VAL A N 1
ATOM 728 C CA . VAL A 1 88 ? 11.562 -44.875 -6.605 1 89.56 88 VAL A CA 1
ATOM 729 C C . VAL A 1 88 ? 12.609 -43.781 -6.316 1 89.56 88 VAL A C 1
ATOM 731 O O . VAL A 1 88 ? 12.391 -42.906 -5.477 1 89.56 88 VAL A O 1
ATOM 734 N N . ILE A 1 89 ? 13.664 -43.812 -7.055 1 90.88 89 ILE A N 1
ATOM 735 C CA . ILE A 1 89 ? 14.727 -42.844 -6.832 1 90.88 89 ILE A CA 1
ATOM 736 C C . ILE A 1 89 ? 14.25 -41.469 -7.289 1 90.88 89 ILE A C 1
ATOM 738 O O . ILE A 1 89 ? 14.594 -40.438 -6.672 1 90.88 89 ILE A O 1
ATOM 742 N N . MET A 1 90 ? 13.453 -41.406 -8.305 1 91.94 90 MET A N 1
ATOM 743 C CA . MET A 1 90 ? 12.945 -40.125 -8.773 1 91.94 90 MET A CA 1
ATOM 744 C C . MET A 1 90 ? 11.938 -39.531 -7.789 1 91.94 90 MET A C 1
ATOM 746 O O . MET A 1 90 ? 11.891 -38.344 -7.586 1 91.94 90 MET A O 1
ATOM 750 N N . ALA A 1 91 ? 11.148 -40.375 -7.258 1 92.06 91 ALA A N 1
ATOM 751 C CA . ALA A 1 91 ? 10.188 -39.938 -6.25 1 92.06 91 ALA A CA 1
ATOM 752 C C . ALA A 1 91 ? 10.891 -39.375 -5.02 1 92.06 91 ALA A C 1
ATOM 754 O O . ALA A 1 91 ? 10.375 -38.5 -4.344 1 92.06 91 ALA A O 1
ATOM 755 N N . PHE A 1 92 ? 12.133 -39.875 -4.828 1 94.62 92 PHE A N 1
ATOM 756 C CA . PHE A 1 92 ? 12.969 -39.406 -3.729 1 94.62 92 PHE A CA 1
ATOM 757 C C . PHE A 1 92 ? 13.367 -37.938 -3.941 1 94.62 92 PHE A C 1
ATOM 759 O O . PHE A 1 92 ? 13.758 -37.25 -2.996 1 94.62 92 PHE A O 1
ATOM 766 N N . TRP A 1 93 ? 13.156 -37.375 -5.086 1 95.94 93 TRP A N 1
ATOM 767 C CA . TRP A 1 93 ? 13.539 -36 -5.363 1 95.94 93 TRP A CA 1
ATOM 768 C C . TRP A 1 93 ? 12.422 -35.031 -4.965 1 95.94 93 TRP A C 1
ATOM 770 O O . TRP A 1 93 ? 12.633 -33.844 -4.883 1 95.94 93 TRP A O 1
ATOM 780 N N . ALA A 1 94 ? 11.195 -35.469 -4.695 1 95.19 94 ALA A N 1
ATOM 781 C CA . ALA A 1 94 ? 10.062 -34.625 -4.352 1 95.19 94 ALA A CA 1
ATOM 782 C C . ALA A 1 94 ? 10.344 -33.812 -3.094 1 95.19 94 ALA A C 1
ATOM 784 O O . ALA A 1 94 ? 10.148 -32.594 -3.076 1 95.19 94 ALA A O 1
ATOM 785 N N . PRO A 1 95 ? 10.914 -34.406 -2.088 1 95.94 95 PRO A N 1
ATOM 786 C CA . PRO A 1 95 ? 11.227 -33.594 -0.904 1 95.94 95 PRO A CA 1
ATOM 787 C C . PRO A 1 95 ? 12.297 -32.531 -1.175 1 95.94 95 PRO A C 1
ATOM 789 O O . PRO A 1 95 ? 12.305 -31.484 -0.528 1 95.94 95 PRO A O 1
ATOM 792 N N . PHE A 1 96 ? 13.188 -32.781 -2.088 1 96.25 96 PHE A N 1
ATOM 793 C CA . PHE A 1 96 ? 14.203 -31.781 -2.422 1 96.25 96 PHE A CA 1
ATOM 794 C C . PHE A 1 96 ? 13.57 -30.531 -3.018 1 96.25 96 PHE A C 1
ATOM 796 O O . PHE A 1 96 ? 14.047 -29.422 -2.785 1 96.25 96 PHE A O 1
ATOM 803 N N . LEU A 1 97 ? 12.531 -30.766 -3.727 1 95.44 97 LEU A N 1
ATOM 804 C CA . LEU A 1 97 ? 11.844 -29.609 -4.312 1 95.44 97 LEU A CA 1
ATOM 805 C C . LEU A 1 97 ? 11.234 -28.734 -3.229 1 95.44 97 LEU A C 1
ATOM 807 O O . LEU A 1 97 ? 11.219 -27.5 -3.357 1 95.44 97 LEU A O 1
ATOM 811 N N . LEU A 1 98 ? 10.766 -29.344 -2.162 1 95.5 98 LEU A N 1
ATOM 812 C CA . LEU A 1 98 ? 10.242 -28.578 -1.034 1 95.5 98 LEU A CA 1
ATOM 813 C C . LEU A 1 98 ? 11.359 -27.828 -0.322 1 95.5 98 LEU A C 1
ATOM 815 O O . LEU A 1 98 ? 11.18 -26.672 0.086 1 95.5 98 LEU A O 1
ATOM 819 N N . VAL A 1 99 ? 12.477 -28.469 -0.244 1 95.25 99 VAL A N 1
ATOM 820 C CA . VAL A 1 99 ? 13.633 -27.844 0.385 1 95.25 99 VAL A CA 1
ATOM 821 C C . VAL A 1 99 ? 14.07 -26.641 -0.444 1 95.25 99 VAL A C 1
ATOM 823 O O . VAL A 1 99 ? 14.398 -25.578 0.107 1 95.25 99 VAL A O 1
ATOM 826 N N . HIS A 1 100 ? 14.031 -26.828 -1.735 1 94.12 100 HIS A N 1
ATOM 827 C CA . HIS A 1 100 ? 14.43 -25.734 -2.615 1 94.12 100 HIS A CA 1
ATOM 828 C C . HIS A 1 100 ? 13.469 -24.562 -2.51 1 94.12 100 HIS A C 1
ATOM 830 O O . HIS A 1 100 ? 13.883 -23.406 -2.551 1 94.12 100 HIS A O 1
ATOM 836 N N . LEU A 1 101 ? 12.234 -24.812 -2.311 1 90.44 101 LEU A N 1
ATOM 837 C CA . LEU A 1 101 ? 11.203 -23.781 -2.244 1 90.44 101 LEU A CA 1
ATOM 838 C C . LEU A 1 101 ? 11.32 -22.984 -0.953 1 90.44 101 LEU A C 1
ATOM 840 O O . LEU A 1 101 ? 11.117 -21.766 -0.952 1 90.44 101 LEU A O 1
ATOM 844 N N . GLY A 1 102 ? 11.641 -23.578 0.041 1 89.75 102 GLY A N 1
ATOM 845 C CA . GLY A 1 102 ? 11.766 -22.891 1.319 1 89.75 102 GLY A CA 1
ATOM 846 C C . GLY A 1 102 ? 13.203 -22.578 1.684 1 89.75 102 GLY A C 1
ATOM 847 O O . GLY A 1 102 ? 13.469 -21.938 2.703 1 89.75 102 GLY A O 1
ATOM 848 N N . GLY A 1 103 ? 14.086 -22.797 0.852 1 85.69 103 GLY A N 1
ATOM 849 C CA . GLY A 1 103 ? 15.5 -22.844 1.199 1 85.69 103 GLY A CA 1
ATOM 850 C C . GLY A 1 103 ? 16.141 -21.469 1.278 1 85.69 103 GLY A C 1
ATOM 851 O O . GLY A 1 103 ? 16.844 -21.156 2.242 1 85.69 103 GLY A O 1
ATOM 852 N N . PRO A 1 104 ? 15.805 -20.562 0.396 1 88.62 104 PRO A N 1
ATOM 853 C CA . PRO A 1 104 ? 16.531 -19.297 0.406 1 88.62 104 PRO A CA 1
ATOM 854 C C . PRO A 1 104 ? 16.297 -18.484 1.677 1 88.62 104 PRO A C 1
ATOM 856 O O . PRO A 1 104 ? 15.188 -18 1.907 1 88.62 104 PRO A O 1
ATOM 859 N N . ASP A 1 105 ? 17.375 -18.297 2.375 1 90.12 105 ASP A N 1
ATOM 860 C CA . ASP A 1 105 ? 17.312 -17.516 3.609 1 90.12 105 ASP A CA 1
ATOM 861 C C . ASP A 1 105 ? 17.438 -16.016 3.324 1 90.12 105 ASP A C 1
ATOM 863 O O . ASP A 1 105 ? 16.969 -15.188 4.105 1 90.12 105 ASP A O 1
ATOM 867 N N . THR A 1 106 ? 18.062 -15.734 2.236 1 89.94 106 THR A N 1
ATOM 868 C CA . THR A 1 106 ? 18.453 -14.359 1.941 1 89.94 106 THR A CA 1
ATOM 869 C C . THR A 1 106 ? 17.312 -13.617 1.239 1 89.94 106 THR A C 1
ATOM 871 O O . THR A 1 106 ? 17.359 -12.398 1.097 1 89.94 106 THR A O 1
ATOM 874 N N . ILE A 1 107 ? 16.297 -14.352 0.789 1 91.62 107 ILE A N 1
ATOM 875 C CA . ILE A 1 107 ? 15.18 -13.695 0.12 1 91.62 107 ILE A CA 1
ATOM 876 C C . ILE A 1 107 ? 13.898 -14.484 0.369 1 91.62 107 ILE A C 1
ATOM 878 O O . ILE A 1 107 ? 13.742 -15.602 -0.126 1 91.62 107 ILE A O 1
ATOM 882 N N . THR A 1 108 ? 13.07 -14.023 1.142 1 92.44 108 THR A N 1
ATOM 883 C CA . THR A 1 108 ? 11.773 -14.648 1.386 1 92.44 108 THR A CA 1
ATOM 884 C C . THR A 1 108 ? 10.672 -13.922 0.624 1 92.44 108 THR A C 1
ATOM 886 O O . THR A 1 108 ? 9.664 -14.531 0.246 1 92.44 108 THR A O 1
ATOM 889 N N . ALA A 1 109 ? 10.852 -12.68 0.442 1 94 109 ALA A N 1
ATOM 890 C CA . ALA A 1 109 ? 9.914 -11.836 -0.299 1 94 109 ALA A CA 1
ATOM 891 C C . ALA A 1 109 ? 10.648 -10.953 -1.304 1 94 109 ALA A C 1
ATOM 893 O O . ALA A 1 109 ? 11.695 -10.383 -0.992 1 94 109 ALA A O 1
ATOM 894 N N . TYR A 1 110 ? 10.125 -10.945 -2.516 1 93.88 110 TYR A N 1
ATOM 895 C CA . TYR A 1 110 ? 10.703 -10.039 -3.504 1 93.88 110 TYR A CA 1
ATOM 896 C C . TYR A 1 110 ? 10.164 -8.625 -3.332 1 93.88 110 TYR A C 1
ATOM 898 O O . TYR A 1 110 ? 10.906 -7.652 -3.471 1 93.88 110 TYR A O 1
ATOM 906 N N . SER A 1 111 ? 8.906 -8.539 -3.037 1 92.81 111 SER A N 1
ATOM 907 C CA . SER A 1 111 ? 8.242 -7.266 -2.789 1 92.81 111 SER A CA 1
ATOM 908 C C . SER A 1 111 ? 7.414 -7.312 -1.51 1 92.81 111 SER A C 1
ATOM 910 O O . SER A 1 111 ? 7.164 -8.391 -0.965 1 92.81 111 SER A O 1
ATOM 912 N N . LEU A 1 112 ? 7.051 -6.16 -1.016 1 93.75 112 LEU A N 1
ATOM 913 C CA . LEU A 1 112 ? 6.266 -6.09 0.214 1 93.75 112 LEU A CA 1
ATOM 914 C C . LEU A 1 112 ? 4.887 -6.711 0.016 1 93.75 112 LEU A C 1
ATOM 916 O O . LEU A 1 112 ? 4.281 -7.207 0.969 1 93.75 112 LEU A O 1
ATOM 920 N N . GLU A 1 113 ? 4.426 -6.727 -1.23 1 92.75 113 GLU A N 1
ATOM 921 C CA . GLU A 1 113 ? 3.133 -7.328 -1.551 1 92.75 113 GLU A CA 1
ATOM 922 C C . GLU A 1 113 ? 3.139 -8.828 -1.285 1 92.75 113 GLU A C 1
ATOM 924 O O . GLU A 1 113 ? 2.098 -9.414 -0.992 1 92.75 113 GLU A O 1
ATOM 929 N N . ASP A 1 114 ? 4.293 -9.406 -1.339 1 94.19 114 ASP A N 1
ATOM 930 C CA . ASP A 1 114 ? 4.406 -10.836 -1.053 1 94.19 114 ASP A CA 1
ATOM 931 C C . ASP A 1 114 ? 4.121 -11.125 0.42 1 94.19 114 ASP A C 1
ATOM 933 O O . ASP A 1 114 ? 3.543 -12.156 0.753 1 94.19 114 ASP A O 1
ATOM 937 N N . ASN A 1 115 ? 4.59 -10.211 1.231 1 95.31 115 ASN A N 1
ATOM 938 C CA . ASN A 1 115 ? 4.312 -10.375 2.654 1 95.31 115 ASN A CA 1
ATOM 939 C C . ASN A 1 115 ? 2.818 -10.289 2.949 1 95.31 115 ASN A C 1
ATOM 941 O O . ASN A 1 115 ? 2.293 -11.07 3.748 1 95.31 115 ASN A O 1
ATOM 945 N N . GLU A 1 116 ? 2.145 -9.398 2.227 1 93.19 116 GLU A N 1
ATOM 946 C CA . GLU A 1 116 ? 0.713 -9.203 2.441 1 93.19 116 GLU A CA 1
ATOM 947 C C . GLU A 1 116 ? -0.084 -10.406 1.936 1 93.19 116 GLU A C 1
ATOM 949 O O . GLU A 1 116 ? -1.145 -10.727 2.477 1 93.19 116 GLU A O 1
ATOM 954 N N . LEU A 1 117 ? 0.441 -11.094 0.969 1 94.25 117 LEU A N 1
ATOM 955 C CA . LEU A 1 117 ? -0.27 -12.219 0.369 1 94.25 117 LEU A CA 1
ATOM 956 C C . LEU A 1 117 ? 0.25 -13.547 0.916 1 94.25 117 LEU A C 1
ATOM 958 O O . LEU A 1 117 ? 0.229 -14.562 0.216 1 94.25 117 LEU A O 1
ATOM 962 N N . TRP A 1 118 ? 0.709 -13.547 2.15 1 94.56 118 TRP A N 1
ATOM 963 C CA . TRP A 1 118 ? 1.288 -14.742 2.746 1 94.56 118 TRP A CA 1
ATOM 964 C C . TRP A 1 118 ? 0.257 -15.867 2.824 1 94.56 118 TRP A C 1
ATOM 966 O O . TRP A 1 118 ? 0.594 -17.031 2.66 1 94.56 118 TRP A O 1
ATOM 976 N N . PRO A 1 119 ? -1.07 -15.57 2.99 1 93.06 119 PRO A N 1
ATOM 977 C CA . PRO A 1 119 ? -2.023 -16.688 3.02 1 93.06 119 PRO A CA 1
ATOM 978 C C . PRO A 1 119 ? -2.084 -17.438 1.694 1 93.06 119 PRO A C 1
ATOM 980 O O . PRO A 1 119 ? -2.289 -18.656 1.683 1 93.06 119 PRO A O 1
ATOM 983 N N . ARG A 1 120 ? -1.964 -16.688 0.653 1 92.19 120 ARG A N 1
ATOM 984 C CA . ARG A 1 120 ? -1.94 -17.344 -0.65 1 92.19 120 ARG A CA 1
ATOM 985 C C . ARG A 1 120 ? -0.709 -18.234 -0.794 1 92.19 120 ARG A C 1
ATOM 987 O O . ARG A 1 120 ? -0.795 -19.344 -1.328 1 92.19 120 ARG A O 1
ATOM 994 N N . ARG A 1 121 ? 0.376 -17.734 -0.307 1 92 121 ARG A N 1
ATOM 995 C CA . ARG A 1 121 ? 1.606 -18.516 -0.345 1 92 121 ARG A CA 1
ATOM 996 C C . ARG A 1 121 ? 1.494 -19.75 0.539 1 92 121 ARG A C 1
ATOM 998 O O . ARG A 1 121 ? 2.016 -20.828 0.196 1 92 121 ARG A O 1
ATOM 1005 N N . LEU A 1 122 ? 0.788 -19.656 1.609 1 94.31 122 LEU A N 1
ATOM 1006 C CA . LEU A 1 122 ? 0.568 -20.781 2.5 1 94.31 122 LEU A CA 1
ATOM 1007 C C . LEU A 1 122 ? -0.216 -21.891 1.797 1 94.31 122 LEU A C 1
ATOM 1009 O O . LEU A 1 122 ? 0.171 -23.062 1.842 1 94.31 122 LEU A O 1
ATOM 1013 N N . VAL A 1 123 ? -1.2 -21.5 1.095 1 91.62 123 VAL A N 1
ATOM 1014 C CA . VAL A 1 123 ? -2.027 -22.469 0.398 1 91.62 123 VAL A CA 1
ATOM 1015 C C . VAL A 1 123 ? -1.212 -23.156 -0.7 1 91.62 123 VAL A C 1
ATOM 1017 O O . VAL A 1 123 ? -1.27 -24.375 -0.859 1 91.62 123 VAL A O 1
ATOM 1020 N N . GLU A 1 124 ? -0.457 -22.359 -1.375 1 88.88 124 GLU A N 1
ATOM 1021 C CA . GLU A 1 124 ? 0.367 -22.906 -2.451 1 88.88 124 GLU A CA 1
ATOM 1022 C C . GLU A 1 124 ? 1.385 -23.906 -1.913 1 88.88 124 GLU A C 1
ATOM 1024 O O . GLU A 1 124 ? 1.558 -24.984 -2.479 1 88.88 124 GLU A O 1
ATOM 1029 N N . LEU A 1 125 ? 1.986 -23.609 -0.831 1 92 125 LEU A N 1
ATOM 1030 C CA . LEU A 1 125 ? 3.016 -24.469 -0.264 1 92 125 LEU A CA 1
ATOM 1031 C C . LEU A 1 125 ? 2.395 -25.719 0.365 1 92 125 LEU A C 1
ATOM 1033 O O . LEU A 1 125 ? 2.98 -26.797 0.318 1 92 125 LEU A O 1
ATOM 1037 N N . VAL A 1 126 ? 1.203 -25.562 0.857 1 91.06 126 VAL A N 1
ATOM 1038 C CA . VAL A 1 126 ? 0.51 -26.719 1.424 1 91.06 126 VAL A CA 1
ATOM 1039 C C . VAL A 1 126 ? 0.1 -27.688 0.307 1 91.06 126 VAL A C 1
ATOM 1041 O O . VAL A 1 126 ? 0.225 -28.891 0.449 1 91.06 126 VAL A O 1
ATOM 1044 N N . VAL A 1 127 ? -0.307 -27.125 -0.774 1 86.88 127 VAL A N 1
ATOM 1045 C CA . VAL A 1 127 ? -0.667 -27.969 -1.911 1 86.88 127 VAL A CA 1
ATOM 1046 C C . VAL A 1 127 ? 0.573 -28.703 -2.43 1 86.88 127 VAL A C 1
ATOM 1048 O O . VAL A 1 127 ? 0.519 -29.891 -2.738 1 86.88 127 VAL A O 1
ATOM 1051 N N . GLN A 1 128 ? 1.648 -28.047 -2.494 1 90.44 128 GLN A N 1
ATOM 1052 C CA . GLN A 1 128 ? 2.887 -28.672 -2.941 1 90.44 128 GLN A CA 1
ATOM 1053 C C . GLN A 1 128 ? 3.326 -29.781 -1.975 1 90.44 128 GLN A C 1
ATOM 1055 O O . GLN A 1 128 ? 3.836 -30.812 -2.396 1 90.44 128 GLN A O 1
ATOM 1060 N N . LEU A 1 129 ? 3.121 -29.531 -0.738 1 93.5 129 LEU A N 1
ATOM 1061 C CA . LEU A 1 129 ? 3.436 -30.547 0.266 1 93.5 129 LEU A CA 1
ATOM 1062 C C . LEU A 1 129 ? 2.543 -31.766 0.103 1 93.5 129 LEU A C 1
ATOM 1064 O O . LEU A 1 129 ? 3.025 -32.906 0.145 1 93.5 129 LEU A O 1
ATOM 1068 N N . ILE A 1 130 ? 1.285 -31.531 -0.168 1 90.81 130 ILE A N 1
ATOM 1069 C CA . ILE A 1 130 ? 0.334 -32.625 -0.327 1 90.81 130 ILE A CA 1
ATOM 1070 C C . ILE A 1 130 ? 0.686 -33.438 -1.571 1 90.81 130 ILE A C 1
ATOM 1072 O O . ILE A 1 130 ? 0.646 -34.656 -1.548 1 90.81 130 ILE A O 1
ATOM 1076 N N . VAL A 1 131 ? 1.076 -32.75 -2.621 1 88.44 131 VAL A N 1
ATOM 1077 C CA . VAL A 1 131 ? 1.447 -33.438 -3.85 1 88.44 131 VAL A CA 1
ATOM 1078 C C . VAL A 1 131 ? 2.734 -34.25 -3.631 1 88.44 131 VAL A C 1
ATOM 1080 O O . VAL A 1 131 ? 2.869 -35.375 -4.113 1 88.44 131 VAL A O 1
ATOM 1083 N N . ALA A 1 132 ? 3.643 -33.656 -2.92 1 93.44 132 ALA A N 1
ATOM 1084 C CA . ALA A 1 132 ? 4.879 -34.375 -2.617 1 93.44 132 ALA A CA 1
ATOM 1085 C C . ALA A 1 132 ? 4.598 -35.625 -1.797 1 93.44 132 ALA A C 1
ATOM 1087 O O . ALA A 1 132 ? 5.168 -36.688 -2.061 1 93.44 132 ALA A O 1
ATOM 1088 N N . LEU A 1 133 ? 3.703 -35.562 -0.884 1 93.12 133 LEU A N 1
ATOM 1089 C CA . LEU A 1 133 ? 3.312 -36.719 -0.081 1 93.12 133 LEU A CA 1
ATOM 1090 C C . LEU A 1 133 ? 2.615 -37.75 -0.939 1 93.12 133 LEU A C 1
ATOM 1092 O O . LEU A 1 133 ? 2.822 -38.969 -0.749 1 93.12 133 LEU A O 1
ATOM 1096 N N . TYR A 1 134 ? 1.924 -37.25 -1.886 1 87.94 134 TYR A N 1
ATOM 1097 C CA . TYR A 1 134 ? 1.241 -38.156 -2.811 1 87.94 134 TYR A CA 1
ATOM 1098 C C . TYR A 1 134 ? 2.242 -38.906 -3.672 1 87.94 134 TYR A C 1
ATOM 1100 O O . TYR A 1 134 ? 2.119 -40.125 -3.855 1 87.94 134 TYR A O 1
ATOM 1108 N N . VAL A 1 135 ? 3.197 -38.25 -4.117 1 89.75 135 VAL A N 1
ATOM 1109 C CA . VAL A 1 135 ? 4.234 -38.875 -4.934 1 89.75 135 VAL A CA 1
ATOM 1110 C C . VAL A 1 135 ? 4.988 -39.906 -4.113 1 89.75 135 VAL A C 1
ATOM 1112 O O . VAL A 1 135 ? 5.234 -41.031 -4.586 1 89.75 135 VAL A O 1
ATOM 1115 N N . LEU A 1 136 ? 5.266 -39.625 -2.875 1 92.5 136 LEU A N 1
ATOM 1116 C CA . LEU A 1 136 ? 5.992 -40.531 -2.008 1 92.5 136 LEU A CA 1
ATOM 1117 C C . LEU A 1 136 ? 5.129 -41.75 -1.646 1 92.5 136 LEU A C 1
ATOM 1119 O O . LEU A 1 136 ? 5.621 -42.875 -1.604 1 92.5 136 LEU A O 1
ATOM 1123 N N . SER A 1 137 ? 3.877 -41.531 -1.469 1 89.06 137 SER A N 1
ATOM 1124 C CA . SER A 1 137 ? 2.973 -42.625 -1.116 1 89.06 137 SER A CA 1
ATOM 1125 C C . SER A 1 137 ? 2.781 -43.594 -2.287 1 89.06 137 SER A C 1
ATOM 1127 O O . SER A 1 137 ? 2.699 -44.781 -2.094 1 89.06 137 SER A O 1
ATOM 1129 N N . ARG A 1 138 ? 2.84 -43.094 -3.455 1 85 138 ARG A N 1
ATOM 1130 C CA . ARG A 1 138 ? 2.658 -43.906 -4.66 1 85 138 ARG A CA 1
ATOM 1131 C C . ARG A 1 138 ? 3.902 -44.719 -4.957 1 85 138 ARG A C 1
ATOM 1133 O O . ARG A 1 138 ? 3.805 -45.812 -5.516 1 85 138 ARG A O 1
ATOM 1140 N N . SER A 1 139 ? 5.043 -44.188 -4.598 1 87.56 139 SER A N 1
ATOM 1141 C CA . SER A 1 139 ? 6.297 -44.875 -4.91 1 87.56 139 SER A CA 1
ATOM 1142 C C . SER A 1 139 ? 6.77 -45.719 -3.732 1 87.56 139 SER A C 1
ATOM 1144 O O . SER A 1 139 ? 7.84 -46.312 -3.791 1 87.56 139 SER A O 1
ATOM 1146 N N . TRP A 1 140 ? 5.953 -45.812 -2.715 1 87.94 140 TRP A N 1
ATOM 1147 C CA . TRP A 1 140 ? 6.422 -46.469 -1.494 1 87.94 140 TRP A CA 1
ATOM 1148 C C . TRP A 1 140 ? 6.422 -48 -1.646 1 87.94 140 TRP A C 1
ATOM 1150 O O . TRP A 1 140 ? 5.359 -48.594 -1.733 1 87.94 140 TRP A O 1
ATOM 1160 N N . VAL A 1 141 ? 7.602 -48.688 -1.884 1 86.81 141 VAL A N 1
ATOM 1161 C CA . VAL A 1 141 ? 7.758 -50.125 -2 1 86.81 141 VAL A CA 1
ATOM 1162 C C . VAL A 1 141 ? 8.664 -50.625 -0.886 1 86.81 141 VAL A C 1
ATOM 1164 O O . VAL A 1 141 ? 9.273 -51.719 -1.011 1 86.81 141 VAL A O 1
ATOM 1167 N N . TYR A 1 142 ? 8.852 -49.812 0.239 1 87.25 142 TYR A N 1
ATOM 1168 C CA . TYR A 1 142 ? 9.586 -50.156 1.448 1 87.25 142 TYR A CA 1
ATOM 1169 C C . TYR A 1 142 ? 11.047 -50.438 1.129 1 87.25 142 TYR A C 1
ATOM 1171 O O . TYR A 1 142 ? 11.633 -51.375 1.689 1 87.25 142 TYR A O 1
ATOM 1179 N N . THR A 1 143 ? 11.562 -49.812 0.048 1 89.19 143 THR A N 1
ATOM 1180 C CA . THR A 1 143 ? 12.992 -49.875 -0.205 1 89.19 143 THR A CA 1
ATOM 1181 C C . THR A 1 143 ? 13.75 -48.938 0.74 1 89.19 143 THR A C 1
ATOM 1183 O O . THR A 1 143 ? 13.141 -48.094 1.41 1 89.19 143 THR A O 1
ATOM 1186 N N . LYS A 1 144 ? 15.008 -49.062 0.895 1 91.38 144 LYS A N 1
ATOM 1187 C CA . LYS A 1 144 ? 15.836 -48.25 1.755 1 91.38 144 LYS A CA 1
ATOM 1188 C C . LYS A 1 144 ? 15.766 -46.781 1.327 1 91.38 144 LYS A C 1
ATOM 1190 O O . LYS A 1 144 ? 15.789 -45.875 2.17 1 91.38 144 LYS A O 1
ATOM 1195 N N . VAL A 1 145 ? 15.648 -46.562 0.059 1 92 145 VAL A N 1
ATOM 1196 C CA . VAL A 1 145 ? 15.602 -45.219 -0.467 1 92 145 VAL A CA 1
ATOM 1197 C C . VAL A 1 145 ? 14.305 -44.531 -0.034 1 92 145 VAL A C 1
ATOM 1199 O O . VAL A 1 145 ? 14.281 -43.312 0.22 1 92 145 VAL A O 1
ATOM 1202 N N . ASN A 1 146 ? 13.227 -45.219 0.105 1 92.12 146 ASN A N 1
ATOM 1203 C CA . ASN A 1 146 ? 11.961 -44.656 0.579 1 92.12 146 ASN A CA 1
ATOM 1204 C C . ASN A 1 146 ? 12.078 -44.125 2.004 1 92.12 146 ASN A C 1
ATOM 1206 O O . ASN A 1 146 ? 11.516 -43.094 2.33 1 92.12 146 ASN A O 1
ATOM 1210 N N . PHE A 1 147 ? 12.859 -44.844 2.752 1 93.19 147 PHE A N 1
ATOM 1211 C CA . PHE A 1 147 ? 13.016 -44.438 4.137 1 93.19 147 PHE A CA 1
ATOM 1212 C C . PHE A 1 147 ? 13.898 -43.188 4.23 1 93.19 147 PHE A C 1
ATOM 1214 O O . PHE A 1 147 ? 13.758 -42.375 5.156 1 93.19 147 PHE A O 1
ATOM 1221 N N . LEU A 1 148 ? 14.805 -43.062 3.291 1 95 148 LEU A N 1
ATOM 1222 C CA . LEU A 1 148 ? 15.664 -41.875 3.266 1 95 148 LEU A CA 1
ATOM 1223 C C . LEU A 1 148 ? 14.859 -40.625 2.912 1 95 148 LEU A C 1
ATOM 1225 O O . LEU A 1 148 ? 15.289 -39.5 3.195 1 95 148 LEU A O 1
ATOM 1229 N N . ALA A 1 149 ? 13.672 -40.781 2.281 1 95.75 149 ALA A N 1
ATOM 1230 C CA . ALA A 1 149 ? 12.836 -39.625 1.889 1 95.75 149 ALA A CA 1
ATOM 1231 C C . ALA A 1 149 ? 12.203 -38.969 3.109 1 95.75 149 ALA A C 1
ATOM 1233 O O . ALA A 1 149 ? 11.844 -37.812 3.066 1 95.75 149 ALA A O 1
ATOM 1234 N N . ILE A 1 150 ? 12.109 -39.656 4.207 1 95.75 150 ILE A N 1
ATOM 1235 C CA . ILE A 1 150 ? 11.414 -39.156 5.391 1 95.75 150 ILE A CA 1
ATOM 1236 C C . ILE A 1 150 ? 12.219 -38.031 6.012 1 95.75 150 ILE A C 1
ATOM 1238 O O . ILE A 1 150 ? 11.695 -36.906 6.211 1 95.75 150 ILE A O 1
ATOM 1242 N N . PRO A 1 151 ? 13.492 -38.25 6.277 1 96.88 151 PRO A N 1
ATOM 1243 C CA . PRO A 1 151 ? 14.242 -37.125 6.828 1 96.88 151 PRO A CA 1
ATOM 1244 C C . PRO A 1 151 ? 14.297 -35.938 5.875 1 96.88 151 PRO A C 1
ATOM 1246 O O . PRO A 1 151 ? 14.258 -34.781 6.316 1 96.88 151 PRO A O 1
ATOM 1249 N N . MET A 1 152 ? 14.398 -36.156 4.637 1 96.56 152 MET A N 1
ATOM 1250 C CA . MET A 1 152 ? 14.422 -35.062 3.686 1 96.56 152 MET A CA 1
ATOM 1251 C C . MET A 1 152 ? 13.078 -34.344 3.654 1 96.56 152 MET A C 1
ATOM 1253 O O . MET A 1 152 ? 13.023 -33.125 3.463 1 96.56 152 MET A O 1
ATOM 1257 N N . LEU A 1 153 ? 12.008 -35.125 3.805 1 97 153 LEU A N 1
ATOM 1258 C CA . LEU A 1 153 ? 10.688 -34.531 3.883 1 97 153 LEU A CA 1
ATOM 1259 C C . LEU A 1 153 ? 10.562 -33.625 5.117 1 97 153 LEU A C 1
ATOM 1261 O O . LEU A 1 153 ? 9.977 -32.562 5.051 1 97 153 LEU A O 1
ATOM 1265 N N . ILE A 1 154 ? 11.117 -34.062 6.18 1 96.62 154 ILE A N 1
ATOM 1266 C CA . ILE A 1 154 ? 11.102 -33.25 7.398 1 96.62 154 ILE A CA 1
ATOM 1267 C C . ILE A 1 154 ? 11.883 -31.953 7.176 1 96.62 154 ILE A C 1
ATOM 1269 O O . ILE A 1 154 ? 11.43 -30.875 7.562 1 96.62 154 ILE A O 1
ATOM 1273 N N . ALA A 1 155 ? 13 -32.062 6.539 1 96.25 155 ALA A N 1
ATOM 1274 C CA . ALA A 1 155 ? 13.781 -30.875 6.207 1 96.25 155 ALA A CA 1
ATOM 1275 C C . ALA A 1 155 ? 12.977 -29.922 5.312 1 96.25 155 ALA A C 1
ATOM 1277 O O . ALA A 1 155 ? 12.992 -28.703 5.516 1 96.25 155 ALA A O 1
ATOM 1278 N N . GLY A 1 156 ? 12.289 -30.516 4.363 1 96.31 156 GLY A N 1
ATOM 1279 C CA . GLY A 1 156 ? 11.461 -29.719 3.488 1 96.31 156 GLY A CA 1
ATOM 1280 C C . GLY A 1 156 ? 10.328 -29.016 4.219 1 96.31 156 GLY A C 1
ATOM 1281 O O . GLY A 1 156 ? 10.062 -27.828 3.984 1 96.31 156 GLY A O 1
ATOM 1282 N N . ILE A 1 157 ? 9.727 -29.672 5.117 1 96.5 157 ILE A N 1
ATOM 1283 C CA . ILE A 1 157 ? 8.625 -29.109 5.887 1 96.5 157 ILE A CA 1
ATOM 1284 C C . ILE A 1 157 ? 9.125 -27.969 6.77 1 96.5 157 ILE A C 1
ATOM 1286 O O . ILE A 1 157 ? 8.469 -26.938 6.898 1 96.5 157 ILE A O 1
ATOM 1290 N N . ILE A 1 158 ? 10.242 -28.125 7.297 1 96.06 158 ILE A N 1
ATOM 1291 C CA . ILE A 1 158 ? 10.828 -27.094 8.156 1 96.06 158 ILE A CA 1
ATOM 1292 C C . ILE A 1 158 ? 11.125 -25.844 7.328 1 96.06 158 ILE A C 1
ATOM 1294 O O . ILE A 1 158 ? 10.773 -24.734 7.727 1 96.06 158 ILE A O 1
ATOM 1298 N N . LYS A 1 159 ? 11.703 -26.062 6.23 1 95.31 159 LYS A N 1
ATOM 1299 C CA . LYS A 1 159 ? 12.102 -24.922 5.41 1 95.31 159 LYS A CA 1
ATOM 1300 C C . LYS A 1 159 ? 10.883 -24.188 4.883 1 95.31 159 LYS A C 1
ATOM 1302 O O . LYS A 1 159 ? 10.867 -22.953 4.848 1 95.31 159 LYS A O 1
ATOM 1307 N N . ILE A 1 160 ? 9.898 -24.891 4.496 1 95.5 160 ILE A N 1
ATOM 1308 C CA . ILE A 1 160 ? 8.664 -24.25 4.039 1 95.5 160 ILE A CA 1
ATOM 1309 C C . ILE A 1 160 ? 7.969 -23.562 5.211 1 95.5 160 ILE A C 1
ATOM 1311 O O . ILE A 1 160 ? 7.434 -22.469 5.062 1 95.5 160 ILE A O 1
ATOM 1315 N N . GLY A 1 161 ? 8.008 -24.219 6.328 1 95.25 161 GLY A N 1
ATOM 1316 C CA . GLY A 1 161 ? 7.422 -23.625 7.52 1 95.25 161 GLY A CA 1
ATOM 1317 C C . GLY A 1 161 ? 8.094 -22.344 7.938 1 95.25 161 GLY A C 1
ATOM 1318 O O . GLY A 1 161 ? 7.426 -21.375 8.312 1 95.25 161 GLY A O 1
ATOM 1319 N N . GLU A 1 162 ? 9.375 -22.297 7.797 1 95.56 162 GLU A N 1
ATOM 1320 C CA . GLU A 1 162 ? 10.125 -21.078 8.109 1 95.56 162 GLU A CA 1
ATOM 1321 C C . GLU A 1 162 ? 9.758 -19.938 7.168 1 95.56 162 GLU A C 1
ATOM 1323 O O . GLU A 1 162 ? 9.586 -18.797 7.602 1 95.56 162 GLU A O 1
ATOM 1328 N N . ARG A 1 163 ? 9.656 -20.219 5.945 1 95 163 ARG A N 1
ATOM 1329 C CA . ARG A 1 163 ? 9.336 -19.203 4.953 1 95 163 ARG A CA 1
ATOM 1330 C C . ARG A 1 163 ? 7.965 -18.594 5.223 1 95 163 ARG A C 1
ATOM 1332 O O . ARG A 1 163 ? 7.805 -17.359 5.184 1 95 163 ARG A O 1
ATOM 1339 N N . ILE A 1 164 ? 7.027 -19.422 5.559 1 95.94 164 ILE A N 1
ATOM 1340 C CA . ILE A 1 164 ? 5.672 -18.938 5.805 1 95.94 164 ILE A CA 1
ATOM 1341 C C . ILE A 1 164 ? 5.633 -18.125 7.094 1 95.94 164 ILE A C 1
ATOM 1343 O O . ILE A 1 164 ? 4.965 -17.094 7.164 1 95.94 164 ILE A O 1
ATOM 1347 N N . TRP A 1 165 ? 6.379 -18.594 7.977 1 95.56 165 TRP A N 1
ATOM 1348 C CA . TRP A 1 165 ? 6.41 -17.906 9.266 1 95.56 165 TRP A CA 1
ATOM 1349 C C . TRP A 1 165 ? 6.961 -16.5 9.109 1 95.56 165 TRP A C 1
ATOM 1351 O O . TRP A 1 165 ? 6.402 -15.547 9.664 1 95.56 165 TRP A O 1
ATOM 1361 N N . VAL A 1 166 ? 7.98 -16.391 8.438 1 96.19 166 VAL A N 1
ATOM 1362 C CA . VAL A 1 166 ? 8.633 -15.094 8.289 1 96.19 166 VAL A CA 1
ATOM 1363 C C . VAL A 1 166 ? 7.762 -14.18 7.426 1 96.19 166 VAL A C 1
ATOM 1365 O O . VAL A 1 166 ? 7.637 -12.984 7.711 1 96.19 166 VAL A O 1
ATOM 1368 N N . LEU A 1 167 ? 7.121 -14.711 6.359 1 96.81 167 LEU A N 1
ATOM 1369 C CA . LEU A 1 167 ? 6.223 -13.914 5.531 1 96.81 167 LEU A CA 1
ATOM 1370 C C . LEU A 1 167 ? 5.055 -13.383 6.352 1 96.81 167 LEU A C 1
ATOM 1372 O O . LEU A 1 167 ? 4.676 -12.211 6.219 1 96.81 167 LEU A O 1
ATOM 1376 N N . ARG A 1 168 ? 4.543 -14.164 7.195 1 96.19 168 ARG A N 1
ATOM 1377 C CA . ARG A 1 168 ? 3.438 -13.758 8.055 1 96.19 168 ARG A CA 1
ATOM 1378 C C . ARG A 1 168 ? 3.881 -12.695 9.055 1 96.19 168 ARG A C 1
ATOM 1380 O O . ARG A 1 168 ? 3.199 -11.68 9.234 1 96.19 168 ARG A O 1
ATOM 1387 N N . ALA A 1 169 ? 5.004 -12.898 9.617 1 95.19 169 ALA A N 1
ATOM 1388 C CA . ALA A 1 169 ? 5.512 -11.977 10.633 1 95.19 169 ALA A CA 1
ATOM 1389 C C . ALA A 1 169 ? 5.812 -10.609 10.023 1 95.19 169 ALA A C 1
ATOM 1391 O O . ALA A 1 169 ? 5.73 -9.586 10.711 1 95.19 169 ALA A O 1
ATOM 1392 N N . ALA A 1 170 ? 6.152 -10.609 8.75 1 95.94 170 ALA A N 1
ATOM 1393 C CA . ALA A 1 170 ? 6.539 -9.359 8.086 1 95.94 170 ALA A CA 1
ATOM 1394 C C . ALA A 1 170 ? 5.328 -8.68 7.453 1 95.94 170 ALA A C 1
ATOM 1396 O O . ALA A 1 170 ? 5.445 -7.586 6.895 1 95.94 170 ALA A O 1
ATOM 1397 N N . SER A 1 171 ? 4.172 -9.305 7.523 1 95.12 171 SER A N 1
ATOM 1398 C CA . SER A 1 171 ? 2.961 -8.656 7.031 1 95.12 171 SER A CA 1
ATOM 1399 C C . SER A 1 171 ? 2.596 -7.449 7.895 1 95.12 171 SER A C 1
ATOM 1401 O O . SER A 1 171 ? 2.932 -7.402 9.078 1 95.12 171 SER A O 1
ATOM 1403 N N . ASN A 1 172 ? 1.986 -6.512 7.32 1 90.44 172 ASN A N 1
ATOM 1404 C CA . ASN A 1 172 ? 1.727 -5.238 7.988 1 90.44 172 ASN A CA 1
ATOM 1405 C C . ASN A 1 172 ? 0.93 -5.438 9.273 1 90.44 172 ASN A C 1
ATOM 1407 O O . ASN A 1 172 ? 1.288 -4.891 10.32 1 90.44 172 ASN A O 1
ATOM 1411 N N . ASP A 1 173 ? -0.116 -6.223 9.281 1 86.62 173 ASP A N 1
ATOM 1412 C CA . ASP A 1 173 ? -1.002 -6.395 10.43 1 86.62 173 ASP A CA 1
ATOM 1413 C C . ASP A 1 173 ? -0.294 -7.133 11.562 1 86.62 173 ASP A C 1
ATOM 1415 O O . ASP A 1 173 ? -0.31 -6.68 12.711 1 86.62 173 ASP A O 1
ATOM 1419 N N . VAL A 1 174 ? 0.369 -8.18 11.234 1 90.62 174 VAL A N 1
ATOM 1420 C CA . VAL A 1 174 ? 1.025 -8.984 12.266 1 90.62 174 VAL A CA 1
ATOM 1421 C C . VAL A 1 174 ? 2.25 -8.234 12.797 1 90.62 174 VAL A C 1
ATOM 1423 O O . VAL A 1 174 ? 2.537 -8.273 13.992 1 90.62 174 VAL A O 1
ATOM 1426 N N . PHE A 1 175 ? 2.906 -7.555 11.906 1 92.75 175 PHE A N 1
ATOM 1427 C CA . PHE A 1 175 ? 4.082 -6.777 12.289 1 92.75 175 PHE A CA 1
ATOM 1428 C C . PHE A 1 175 ? 3.705 -5.672 13.273 1 92.75 175 PHE A C 1
ATOM 1430 O O . PHE A 1 175 ? 4.371 -5.488 14.289 1 92.75 175 PHE A O 1
ATOM 1437 N N . ARG A 1 176 ? 2.693 -5.039 12.992 1 89.69 176 ARG A N 1
ATOM 1438 C CA . ARG A 1 176 ? 2.205 -3.979 13.867 1 89.69 176 ARG A CA 1
ATOM 1439 C C . ARG A 1 176 ? 1.75 -4.539 15.211 1 89.69 176 ARG A C 1
ATOM 1441 O O . ARG A 1 176 ? 2.105 -4.004 16.266 1 89.69 176 ARG A O 1
ATOM 1448 N N . ASP A 1 177 ? 1.054 -5.586 15.234 1 85.88 177 ASP A N 1
ATOM 1449 C CA . ASP A 1 177 ? 0.501 -6.188 16.453 1 85.88 177 ASP A CA 1
ATOM 1450 C C . ASP A 1 177 ? 1.611 -6.688 17.375 1 85.88 177 ASP A C 1
ATOM 1452 O O . ASP A 1 177 ? 1.471 -6.66 18.594 1 85.88 177 ASP A O 1
ATOM 1456 N N . SER A 1 178 ? 2.676 -7.105 16.734 1 87.75 178 SER A N 1
ATOM 1457 C CA . SER A 1 178 ? 3.777 -7.66 17.516 1 87.75 178 SER A CA 1
ATOM 1458 C C . SER A 1 178 ? 4.484 -6.574 18.328 1 87.75 178 SER A C 1
ATOM 1460 O O . SER A 1 178 ? 5.172 -6.871 19.297 1 87.75 178 SER A O 1
ATOM 1462 N N . MET A 1 179 ? 4.266 -5.402 18 1 88.56 179 MET A N 1
ATOM 1463 C CA . MET A 1 179 ? 4.984 -4.312 18.656 1 88.56 179 MET A CA 1
ATOM 1464 C C . MET A 1 179 ? 4.09 -3.607 19.672 1 88.56 179 MET A C 1
ATOM 1466 O O . MET A 1 179 ? 4.543 -2.717 20.391 1 88.56 179 MET A O 1
ATOM 1470 N N . LEU A 1 180 ? 2.85 -4.004 19.719 1 84.94 180 LEU A N 1
ATOM 1471 C CA . LEU A 1 180 ? 1.95 -3.43 20.703 1 84.94 180 LEU A CA 1
ATOM 1472 C C . LEU A 1 180 ? 2.307 -3.914 22.109 1 84.94 180 LEU A C 1
ATOM 1474 O O . LEU A 1 180 ? 2.539 -5.105 22.312 1 84.94 180 LEU A O 1
ATOM 1478 N N . PRO A 1 181 ? 2.484 -2.99 22.953 1 81.12 181 PRO A N 1
ATOM 1479 C CA . PRO A 1 181 ? 2.789 -3.402 24.328 1 81.12 181 PRO A CA 1
ATOM 1480 C C . PRO A 1 181 ? 1.632 -4.141 25 1 81.12 181 PRO A C 1
ATOM 1482 O O . PRO A 1 181 ? 0.502 -4.102 24.5 1 81.12 181 PRO A O 1
ATOM 1485 N N . ARG A 1 182 ? 1.892 -4.844 26.109 1 82.25 182 ARG A N 1
ATOM 1486 C CA . ARG A 1 182 ? 0.848 -5.484 26.891 1 82.25 182 ARG A CA 1
ATOM 1487 C C . ARG A 1 182 ? -0.058 -4.449 27.547 1 82.25 182 ARG A C 1
ATOM 1489 O O . ARG A 1 182 ? 0.402 -3.375 27.953 1 82.25 182 ARG A O 1
ATOM 1496 N N . PRO A 1 183 ? -1.255 -4.809 27.531 1 83.81 183 PRO A N 1
ATOM 1497 C CA . PRO A 1 183 ? -2.186 -3.863 28.156 1 83.81 183 PRO A CA 1
ATOM 1498 C C . PRO A 1 183 ? -1.814 -3.535 29.594 1 83.81 183 PRO A C 1
ATOM 1500 O O . PRO A 1 183 ? -1.43 -4.43 30.359 1 83.81 183 PRO A O 1
ATOM 1503 N N . ASP A 1 184 ? -1.766 -2.316 29.969 1 79.12 184 ASP A N 1
ATOM 1504 C CA . ASP A 1 184 ? -1.465 -1.834 31.312 1 79.12 184 ASP A CA 1
ATOM 1505 C C . ASP A 1 184 ? -2.57 -0.916 31.828 1 79.12 184 ASP A C 1
ATOM 1507 O O . ASP A 1 184 ? -2.658 0.247 31.438 1 79.12 184 ASP A O 1
ATOM 1511 N N . PRO A 1 185 ? -3.352 -1.381 32.688 1 80.38 185 PRO A N 1
ATOM 1512 C CA . PRO A 1 185 ? -4.43 -0.535 33.188 1 80.38 185 PRO A CA 1
ATOM 1513 C C . PRO A 1 185 ? -3.914 0.596 34.094 1 80.38 185 PRO A C 1
ATOM 1515 O O . PRO A 1 185 ? -4.629 1.576 34.312 1 80.38 185 PRO A O 1
ATOM 1518 N N . GLY A 1 186 ? -2.688 0.568 34.531 1 75.44 186 GLY A N 1
ATOM 1519 C CA . GLY A 1 186 ? -2.188 1.551 35.469 1 75.44 186 GLY A CA 1
ATOM 1520 C C . GLY A 1 186 ? -2.781 1.399 36.875 1 75.44 186 GLY A C 1
ATOM 1521 O O . GLY A 1 186 ? -3.424 0.39 37.156 1 75.44 186 GLY A O 1
ATOM 1522 N N . PRO A 1 187 ? -2.525 2.316 37.719 1 78.12 187 PRO A N 1
ATOM 1523 C CA . PRO A 1 187 ? -3.123 2.26 39.031 1 78.12 187 PRO A CA 1
ATOM 1524 C C . PRO A 1 187 ? -4.648 2.334 39 1 78.12 187 PRO A C 1
ATOM 1526 O O . PRO A 1 187 ? -5.219 3.035 38.156 1 78.12 187 PRO A O 1
ATOM 1529 N N . ASN A 1 188 ? -5.176 1.65 39.906 1 82.19 188 ASN A N 1
ATOM 1530 C CA . ASN A 1 188 ? -6.633 1.592 39.938 1 82.19 188 ASN A CA 1
ATOM 1531 C C . ASN A 1 188 ? -7.227 2.893 40.5 1 82.19 188 ASN A C 1
ATOM 1533 O O . ASN A 1 188 ? -7.25 3.117 41.688 1 82.19 188 ASN A O 1
ATOM 1537 N N . TYR A 1 189 ? -7.75 3.65 39.688 1 85.12 189 TYR A N 1
ATOM 1538 C CA . TYR A 1 189 ? -8.312 4.953 40.031 1 85.12 189 TYR A CA 1
ATOM 1539 C C . TYR A 1 189 ? -9.523 4.801 40.938 1 85.12 189 TYR A C 1
ATOM 1541 O O . TYR A 1 189 ? -9.672 5.543 41.906 1 85.12 189 TYR A O 1
ATOM 1549 N N . ALA A 1 190 ? -10.406 3.877 40.656 1 85.81 190 ALA A N 1
ATOM 1550 C CA . ALA A 1 190 ? -11.633 3.682 41.406 1 85.81 190 ALA A CA 1
ATOM 1551 C C . ALA A 1 190 ? -11.312 3.312 42.875 1 85.81 190 ALA A C 1
ATOM 1553 O O . ALA A 1 190 ? -11.945 3.824 43.781 1 85.81 190 ALA A O 1
ATOM 1554 N N . LYS A 1 191 ? -10.414 2.49 43.031 1 83.75 191 LYS A N 1
ATOM 1555 C CA . LYS A 1 191 ? -10.023 2.078 44.375 1 83.75 191 LYS A CA 1
ATOM 1556 C C . LYS A 1 191 ? -9.375 3.232 45.125 1 83.75 191 LYS A C 1
ATOM 1558 O O . LYS A 1 191 ? -9.578 3.375 46.344 1 83.75 191 LYS A O 1
ATOM 1563 N N . PHE A 1 192 ? -8.562 3.945 44.469 1 84.81 192 PHE A N 1
ATOM 1564 C CA . PHE A 1 192 ? -7.922 5.109 45.062 1 84.81 192 PHE A CA 1
ATOM 1565 C C . PHE A 1 192 ? -8.961 6.113 45.562 1 84.81 192 PHE A C 1
ATOM 1567 O O . PHE A 1 192 ? -8.859 6.648 46.656 1 84.81 192 PHE A O 1
ATOM 1574 N N . MET A 1 193 ? -9.867 6.359 44.75 1 87.88 193 MET A N 1
ATOM 1575 C CA . MET A 1 193 ? -10.883 7.355 45.062 1 87.88 193 MET A CA 1
ATOM 1576 C C . MET A 1 193 ? -11.82 6.836 46.156 1 87.88 193 MET A C 1
ATOM 1578 O O . MET A 1 193 ? -12.32 7.613 46.969 1 87.88 193 MET A O 1
ATOM 1582 N N . ASP A 1 194 ? -12.062 5.543 46.156 1 85.19 194 ASP A N 1
ATOM 1583 C CA . ASP A 1 194 ? -12.828 4.957 47.25 1 85.19 194 ASP A CA 1
ATOM 1584 C C . ASP A 1 194 ? -12.125 5.188 48.594 1 85.19 194 ASP A C 1
ATOM 1586 O O . ASP A 1 194 ? -12.773 5.48 49.594 1 85.19 194 ASP A O 1
ATOM 1590 N N . GLY A 1 195 ? -10.844 4.992 48.562 1 83.56 195 GLY A N 1
ATOM 1591 C CA . GLY A 1 195 ? -10.07 5.285 49.75 1 83.56 195 GLY A CA 1
ATOM 1592 C C . GLY A 1 195 ? -10.094 6.754 50.125 1 83.56 195 GLY A C 1
ATOM 1593 O O . GLY A 1 195 ? -10.164 7.094 51.312 1 83.56 195 GLY A O 1
ATOM 1594 N N . TYR A 1 196 ? -9.992 7.574 49.156 1 85 196 TYR A N 1
ATOM 1595 C CA . TYR A 1 196 ? -10.062 9.016 49.344 1 85 196 TYR A CA 1
ATOM 1596 C C . TYR A 1 196 ? -11.391 9.406 50 1 85 196 TYR A C 1
ATOM 1598 O O . TYR A 1 196 ? -11.406 10.18 50.969 1 85 196 TYR A O 1
ATOM 1606 N N . ASP A 1 197 ? -12.492 8.859 49.531 1 86.62 197 ASP A N 1
ATOM 1607 C CA . ASP A 1 197 ? -13.82 9.172 50.031 1 86.62 197 ASP A CA 1
ATOM 1608 C C . ASP A 1 197 ? -13.984 8.648 51.469 1 86.62 197 ASP A C 1
ATOM 1610 O O . ASP A 1 197 ? -14.625 9.297 52.312 1 86.62 197 ASP A O 1
ATOM 1614 N N . ALA A 1 198 ? -13.422 7.52 51.656 1 86.81 198 ALA A N 1
ATOM 1615 C CA . ALA A 1 198 ? -13.492 6.941 53 1 86.81 198 ALA A CA 1
ATOM 1616 C C . ALA A 1 198 ? -12.719 7.793 54 1 86.81 198 ALA A C 1
ATOM 1618 O O . ALA A 1 198 ? -13.195 8.031 55.094 1 86.81 198 ALA A O 1
ATOM 1619 N N . LYS A 1 199 ? -11.625 8.227 53.625 1 86.12 199 LYS A N 1
ATOM 1620 C CA . LYS A 1 199 ? -10.797 9.039 54.5 1 86.12 199 LYS A CA 1
ATOM 1621 C C . LYS A 1 199 ? -11.406 10.43 54.688 1 86.12 199 LYS A C 1
ATOM 1623 O O . LYS A 1 199 ? -11.312 11.008 55.781 1 86.12 199 LYS A O 1
ATOM 1628 N N . LYS A 1 200 ? -11.93 10.977 53.625 1 85.31 200 LYS A N 1
ATOM 1629 C CA . LYS A 1 200 ? -12.625 12.258 53.75 1 85.31 200 LYS A CA 1
ATOM 1630 C C . LYS A 1 200 ? -13.828 12.156 54.688 1 85.31 200 LYS A C 1
ATOM 1632 O O . LYS A 1 200 ? -14.086 13.07 55.469 1 85.31 200 LYS A O 1
ATOM 1637 N N . ALA A 1 201 ? -14.484 11.039 54.625 1 86.06 201 ALA A N 1
ATOM 1638 C CA . ALA A 1 201 ? -15.648 10.812 55.5 1 86.06 201 ALA A CA 1
ATOM 1639 C C . ALA A 1 201 ? -15.227 10.648 56.938 1 86.06 201 ALA A C 1
ATOM 1641 O O . ALA A 1 201 ? -15.984 10.992 57.875 1 86.06 201 ALA A O 1
ATOM 1642 N N . GLU A 1 202 ? -14.086 10.086 57.125 1 86.75 202 GLU A N 1
ATOM 1643 C CA . GLU A 1 202 ? -13.555 9.922 58.469 1 86.75 202 GLU A CA 1
ATOM 1644 C C . GLU A 1 202 ? -13.07 11.258 59.031 1 86.75 202 GLU A C 1
ATOM 1646 O O . GLU A 1 202 ? -12.82 11.375 60.219 1 86.75 202 GLU A O 1
ATOM 1651 N N . GLY A 1 203 ? -12.953 12.273 58.312 1 79.12 203 GLY A N 1
ATOM 1652 C CA . GLY A 1 203 ? -12.648 13.617 58.781 1 79.12 203 GLY A CA 1
ATOM 1653 C C . GLY A 1 203 ? -11.211 14.023 58.531 1 79.12 203 GLY A C 1
ATOM 1654 O O . GLY A 1 203 ? -10.75 15.031 59.062 1 79.12 203 GLY A O 1
ATOM 1655 N N . PHE A 1 204 ? -10.438 13.281 57.781 1 79.31 204 PHE A N 1
ATOM 1656 C CA . PHE A 1 204 ? -9.047 13.617 57.531 1 79.31 204 PHE A CA 1
ATOM 1657 C C . PHE A 1 204 ? -8.93 14.695 56.438 1 79.31 204 PHE A C 1
ATOM 1659 O O . PHE A 1 204 ? -9.758 14.766 55.531 1 79.31 204 PHE A O 1
ATOM 1666 N N . LYS A 1 205 ? -8.078 15.656 56.688 1 78.69 205 LYS A N 1
ATOM 1667 C CA . LYS A 1 205 ? -7.742 16.594 55.625 1 78.69 205 LYS A CA 1
ATOM 1668 C C . LYS A 1 205 ? -6.773 15.984 54.625 1 78.69 205 LYS A C 1
ATOM 1670 O O . LYS A 1 205 ? -5.664 15.586 54.969 1 78.69 205 LYS A O 1
ATOM 1675 N N . ILE A 1 206 ? -7.234 15.688 53.344 1 75.06 206 ILE A N 1
ATOM 1676 C CA . ILE A 1 206 ? -6.457 14.961 52.344 1 75.06 206 ILE A CA 1
ATOM 1677 C C . ILE A 1 206 ? -5.82 15.938 51.344 1 75.06 206 ILE A C 1
ATOM 1679 O O . ILE A 1 206 ? -6.488 16.828 50.844 1 75.06 206 ILE A O 1
ATOM 1683 N N . SER A 1 207 ? -4.406 16.062 51.375 1 71.88 207 SER A N 1
ATOM 1684 C CA . SER A 1 207 ? -3.711 16.812 50.344 1 71.88 207 SER A CA 1
ATOM 1685 C C . SER A 1 207 ? -3.135 15.891 49.281 1 71.88 207 SER A C 1
ATOM 1687 O O . SER A 1 207 ? -2.66 14.797 49.594 1 71.88 207 SER A O 1
ATOM 1689 N N . VAL A 1 208 ? -3.525 16.125 48 1 68.5 208 VAL A N 1
ATOM 1690 C CA . VAL A 1 208 ? -3.025 15.336 46.875 1 68.5 208 VAL A CA 1
ATOM 1691 C C . VAL A 1 208 ? -1.639 15.836 46.469 1 68.5 208 VAL A C 1
ATOM 1693 O O . VAL A 1 208 ? -1.462 17.016 46.156 1 68.5 208 VAL A O 1
ATOM 1696 N N . GLY A 1 209 ? -0.532 15.188 46.844 1 62.78 209 GLY A N 1
ATOM 1697 C CA . GLY A 1 209 ? 0.805 15.578 46.406 1 62.78 209 GLY A CA 1
ATOM 1698 C C . GLY A 1 209 ? 1.271 14.852 45.156 1 62.78 209 GLY A C 1
ATOM 1699 O O . GLY A 1 209 ? 0.686 13.844 44.781 1 62.78 209 GLY A O 1
ATOM 1700 N N . THR A 1 210 ? 1.962 15.578 44.25 1 61.31 210 THR A N 1
ATOM 1701 C CA . THR A 1 210 ? 2.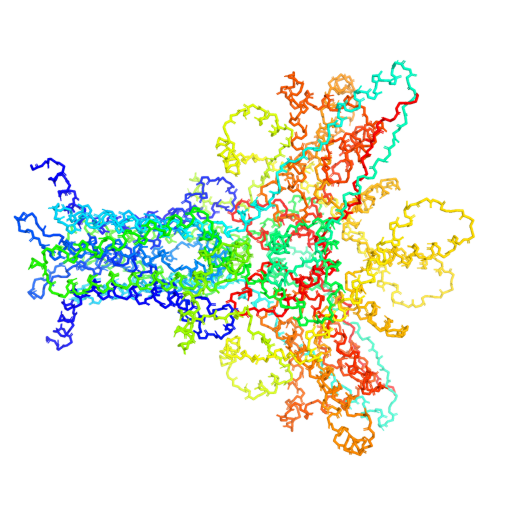49 15.062 42.969 1 61.31 210 THR A CA 1
ATOM 1702 C C . THR A 1 210 ? 3.861 14.43 43.188 1 61.31 210 THR A C 1
ATOM 1704 O O . THR A 1 210 ? 4.727 15.008 43.844 1 61.31 210 THR A O 1
ATOM 1707 N N . ILE A 1 211 ? 3.904 13.109 43.156 1 57 211 ILE A N 1
ATOM 1708 C CA . ILE A 1 211 ? 5.238 12.516 43.125 1 57 211 ILE A CA 1
ATOM 1709 C C . ILE A 1 211 ? 5.746 12.445 41.688 1 57 211 ILE A C 1
ATOM 1711 O O . ILE A 1 211 ? 5.047 11.961 40.781 1 57 211 ILE A O 1
ATOM 1715 N N . ILE A 1 212 ? 6.664 13.273 41.375 1 52.28 212 ILE A N 1
ATOM 1716 C CA . ILE A 1 212 ? 7.297 13.242 40.062 1 52.28 212 ILE A CA 1
ATOM 1717 C C . ILE A 1 212 ? 7.992 11.898 39.875 1 52.28 212 ILE A C 1
ATOM 1719 O O . ILE A 1 212 ? 8.883 11.531 40.625 1 52.28 212 ILE A O 1
ATOM 1723 N N . ASP A 1 213 ? 7.281 10.969 39.438 1 50.41 213 ASP A N 1
ATOM 1724 C CA . ASP A 1 213 ? 8.047 9.789 39.062 1 50.41 213 ASP A CA 1
ATOM 1725 C C . ASP A 1 213 ? 9.016 10.102 37.938 1 50.41 213 ASP A C 1
ATOM 1727 O O . ASP A 1 213 ? 8.594 10.406 36.812 1 50.41 213 ASP A O 1
ATOM 1731 N N . THR A 1 214 ? 10.062 10.727 38.25 1 46.38 214 THR A N 1
ATOM 1732 C CA . THR A 1 214 ? 11.109 10.984 37.25 1 46.38 214 THR A CA 1
ATOM 1733 C C . THR A 1 214 ? 11.492 9.703 36.531 1 46.38 214 THR A C 1
ATOM 1735 O O . THR A 1 214 ? 12.148 8.828 37.094 1 46.38 214 THR A O 1
ATOM 1738 N N . SER A 1 215 ? 10.586 9.094 35.969 1 47.78 215 SER A N 1
ATOM 1739 C CA . SER A 1 215 ? 11.195 8.023 35.188 1 47.78 215 SER A CA 1
ATOM 1740 C C . SER A 1 215 ? 12.5 8.492 34.531 1 47.78 215 SER A C 1
ATOM 1742 O O . SER A 1 215 ? 12.516 9.43 33.75 1 47.78 215 SER A O 1
ATOM 1744 N N . THR A 1 216 ? 13.531 8.359 35.344 1 48.97 216 THR A N 1
ATOM 1745 C CA . THR A 1 216 ? 14.898 8.672 34.938 1 48.97 216 THR A CA 1
ATOM 1746 C C . THR A 1 216 ? 15.172 8.203 33.5 1 48.97 216 THR A C 1
ATOM 1748 O O . THR A 1 216 ? 14.945 7.035 33.188 1 48.97 216 THR A O 1
ATOM 1751 N N . VAL A 1 217 ? 15.055 9.141 32.688 1 55.91 217 VAL A N 1
ATOM 1752 C CA . VAL A 1 217 ? 15.633 8.859 31.375 1 55.91 217 VAL A CA 1
ATOM 1753 C C . VAL A 1 217 ? 16.984 8.164 31.531 1 55.91 217 VAL A C 1
ATOM 1755 O O . VAL A 1 217 ? 17.922 8.742 32.094 1 55.91 217 VAL A O 1
ATOM 1758 N N . VAL A 1 218 ? 16.938 6.84 31.656 1 55.31 218 VAL A N 1
ATOM 1759 C CA . VAL A 1 218 ? 18.219 6.148 31.656 1 55.31 218 VAL A CA 1
ATOM 1760 C C . VAL A 1 218 ? 18.969 6.43 30.359 1 55.31 218 VAL A C 1
ATOM 1762 O O . VAL A 1 218 ? 18.531 6.012 29.281 1 55.31 218 VAL A O 1
ATOM 1765 N N . ARG A 1 219 ? 19.859 7.395 30.516 1 60.5 219 ARG A N 1
ATOM 1766 C CA . ARG A 1 219 ? 20.719 7.695 29.375 1 60.5 219 ARG A CA 1
ATOM 1767 C C . ARG A 1 219 ? 21.734 6.586 29.125 1 60.5 219 ARG A C 1
ATOM 1769 O O . ARG A 1 219 ? 22.469 6.207 30.047 1 60.5 219 ARG A O 1
ATOM 1776 N N . HIS A 1 220 ? 21.484 5.805 28.094 1 61.44 220 HIS A N 1
ATOM 1777 C CA . HIS A 1 220 ? 22.453 4.785 27.688 1 61.44 220 HIS A CA 1
ATOM 1778 C C . HIS A 1 220 ? 23.578 5.391 26.859 1 61.44 220 HIS A C 1
ATOM 1780 O O . HIS A 1 220 ? 23.438 5.59 25.656 1 61.44 220 HIS A O 1
ATOM 1786 N N . ASP A 1 221 ? 24.594 6.027 27.5 1 63.81 221 ASP A N 1
ATOM 1787 C CA . ASP A 1 221 ? 25.641 6.754 26.781 1 63.81 221 ASP A CA 1
ATOM 1788 C C . ASP A 1 221 ? 26.828 5.836 26.453 1 63.81 221 ASP A C 1
ATOM 1790 O O . ASP A 1 221 ? 27.688 6.195 25.656 1 63.81 221 ASP A O 1
ATOM 1794 N N . ASN A 1 222 ? 26.781 4.645 27.016 1 67.69 222 ASN A N 1
ATOM 1795 C CA . ASN A 1 222 ? 28.062 3.967 26.812 1 67.69 222 ASN A CA 1
ATOM 1796 C C . ASN A 1 222 ? 27.891 2.691 25.984 1 67.69 222 ASN A C 1
ATOM 1798 O O . ASN A 1 222 ? 27.656 1.617 26.547 1 67.69 222 ASN A O 1
ATOM 1802 N N . PHE A 1 223 ? 27.875 2.992 24.688 1 77.25 223 PHE A N 1
ATOM 1803 C CA . PHE A 1 223 ? 27.875 1.815 23.828 1 77.25 223 PHE A CA 1
ATOM 1804 C C . PHE A 1 223 ? 29.281 1.496 23.344 1 77.25 223 PHE A C 1
ATOM 1806 O O . PHE A 1 223 ? 30.109 2.4 23.156 1 77.25 223 PHE A O 1
ATOM 1813 N N . SER A 1 224 ? 29.594 0.307 23.297 1 74.69 224 SER A N 1
ATOM 1814 C CA . SER A 1 224 ? 30.922 -0.14 22.891 1 74.69 224 SER A CA 1
ATOM 1815 C C . SER A 1 224 ? 31.188 0.142 21.406 1 74.69 224 SER A C 1
ATOM 1817 O O . SER A 1 224 ? 32.281 0.588 21.031 1 74.69 224 SER A O 1
ATOM 1819 N N . ASP A 1 225 ? 30.172 -0.108 20.641 1 87 225 ASP A N 1
ATOM 1820 C CA . ASP A 1 225 ? 30.344 0.029 19.203 1 87 225 ASP A CA 1
ATOM 1821 C C . ASP A 1 225 ? 29.047 0.483 18.531 1 87 225 ASP A C 1
ATOM 1823 O O . ASP A 1 225 ? 27.984 0.501 19.172 1 87 225 ASP A O 1
ATOM 1827 N N . ALA A 1 226 ? 29.125 0.883 17.312 1 90.31 226 ALA A N 1
ATOM 1828 C CA . ALA A 1 226 ? 28 1.376 16.531 1 90.31 226 ALA A CA 1
ATOM 1829 C C . ALA A 1 226 ? 26.938 0.301 16.375 1 90.31 226 ALA A C 1
ATOM 1831 O O . ALA A 1 226 ? 25.734 0.609 16.297 1 90.31 226 ALA A O 1
ATOM 1832 N N . LEU A 1 227 ? 27.391 -0.875 16.438 1 91.94 227 LEU A N 1
ATOM 1833 C CA . LEU A 1 227 ? 26.469 -1.994 16.297 1 91.94 227 LEU A CA 1
ATOM 1834 C C . LEU A 1 227 ? 25.547 -2.109 17.5 1 91.94 227 LEU A C 1
ATOM 1836 O O . LEU A 1 227 ? 24.344 -2.332 17.359 1 91.94 227 LEU A O 1
ATOM 1840 N N . HIS A 1 228 ? 26.078 -1.942 18.609 1 92 228 HIS A N 1
ATOM 1841 C CA . HIS A 1 228 ? 25.266 -2.014 19.828 1 92 228 HIS A CA 1
ATOM 1842 C C . HIS A 1 228 ? 24.328 -0.822 19.938 1 92 228 HIS A C 1
ATOM 1844 O O . HIS A 1 228 ? 23.188 -0.968 20.375 1 92 228 HIS A O 1
ATOM 1850 N N . GLU A 1 229 ? 24.906 0.262 19.516 1 93.44 229 GLU A N 1
ATOM 1851 C CA . GLU A 1 229 ? 24.062 1.447 19.469 1 93.44 229 GLU A CA 1
ATOM 1852 C C . GLU A 1 229 ? 22.859 1.229 18.562 1 93.44 229 GLU A C 1
ATOM 1854 O O . GLU A 1 229 ? 21.719 1.478 18.953 1 93.44 229 GLU A O 1
ATOM 1859 N N . ALA A 1 230 ? 23.141 0.758 17.438 1 94.81 230 ALA A N 1
ATOM 1860 C CA . ALA A 1 230 ? 22.109 0.566 16.422 1 94.81 230 ALA A CA 1
ATOM 1861 C C . ALA A 1 230 ? 21.078 -0.472 16.859 1 94.81 230 ALA A C 1
ATOM 1863 O O . ALA A 1 230 ? 19.891 -0.329 16.594 1 94.81 230 ALA A O 1
ATOM 1864 N N . SER A 1 231 ? 21.562 -1.517 17.484 1 93.62 231 SER A N 1
ATOM 1865 C CA . SER A 1 231 ? 20.656 -2.559 17.953 1 93.62 231 SER A CA 1
ATOM 1866 C C . SER A 1 231 ? 19.688 -2.023 19 1 93.62 231 SER A C 1
ATOM 1868 O O . SER A 1 231 ? 18.5 -2.346 18.984 1 93.62 231 SER A O 1
ATOM 1870 N N . TYR A 1 232 ? 20.219 -1.253 19.859 1 92.44 232 TYR A N 1
ATOM 1871 C CA . TYR A 1 232 ? 19.391 -0.656 20.906 1 92.44 232 TYR A CA 1
ATOM 1872 C C . TYR A 1 232 ? 18.328 0.25 20.312 1 92.44 232 TYR A C 1
ATOM 1874 O O . TYR A 1 232 ? 17.141 0.132 20.656 1 92.44 232 TYR A O 1
ATOM 1882 N N . PHE A 1 233 ? 18.672 1.082 19.484 1 94.06 233 PHE A N 1
ATOM 1883 C CA . PHE A 1 233 ? 17.734 2.049 18.906 1 94.06 233 PHE A CA 1
ATOM 1884 C C . PHE A 1 233 ? 16.797 1.379 17.922 1 94.06 233 PHE A C 1
ATOM 1886 O O . PHE A 1 233 ? 15.656 1.803 17.75 1 94.06 233 PHE A O 1
ATOM 1893 N N . PHE A 1 234 ? 17.297 0.36 17.266 1 94.94 234 PHE A N 1
ATOM 1894 C CA . PHE A 1 234 ? 16.422 -0.363 16.359 1 94.94 234 PHE A CA 1
ATOM 1895 C C . PHE A 1 234 ? 15.211 -0.931 17.094 1 94.94 234 PHE A C 1
ATOM 1897 O O . PHE A 1 234 ? 14.086 -0.877 16.594 1 94.94 234 PHE A O 1
ATOM 1904 N N . ARG A 1 235 ? 15.422 -1.449 18.234 1 92.19 235 ARG A N 1
ATOM 1905 C CA . ARG A 1 235 ? 14.336 -2.012 19.016 1 92.19 235 ARG A CA 1
ATOM 1906 C C . ARG A 1 235 ? 13.328 -0.935 19.422 1 92.19 235 ARG A C 1
ATOM 1908 O O . ARG A 1 235 ? 12.125 -1.18 19.422 1 92.19 235 ARG A O 1
ATOM 1915 N N . ALA A 1 236 ? 13.805 0.215 19.562 1 91.69 236 ALA A N 1
ATOM 1916 C CA . ALA A 1 236 ? 12.945 1.312 20 1 91.69 236 ALA A CA 1
ATOM 1917 C C . ALA A 1 236 ? 12.242 1.966 18.812 1 91.69 236 ALA A C 1
ATOM 1919 O O . ALA A 1 236 ? 11.102 2.422 18.938 1 91.69 236 ALA A O 1
ATOM 1920 N N . PHE A 1 237 ? 12.883 2.021 17.672 1 93.62 237 PHE A N 1
ATOM 1921 C CA . PHE A 1 237 ? 12.375 2.85 16.578 1 93.62 237 PHE A CA 1
ATOM 1922 C C . PHE A 1 237 ? 11.758 1.989 15.492 1 93.62 237 PHE A C 1
ATOM 1924 O O . PHE A 1 237 ? 11.188 2.512 14.523 1 93.62 237 PHE A O 1
ATOM 1931 N N . LYS A 1 238 ? 11.844 0.702 15.594 1 93.19 238 LYS A N 1
ATOM 1932 C CA . LYS A 1 238 ? 11.25 -0.203 14.617 1 93.19 238 LYS A CA 1
ATOM 1933 C C . LYS A 1 238 ? 9.75 0.051 14.461 1 93.19 238 LYS A C 1
ATOM 1935 O O . LYS A 1 238 ? 9.195 -0.126 13.375 1 93.19 238 LYS A O 1
ATOM 1940 N N . PRO A 1 239 ? 8.984 0.568 15.445 1 91.12 239 PRO A N 1
ATOM 1941 C CA . PRO A 1 239 ? 7.551 0.852 15.328 1 91.12 239 PRO A CA 1
ATOM 1942 C C . PRO A 1 239 ? 7.25 1.953 14.312 1 91.12 239 PRO A C 1
ATOM 1944 O O . PRO A 1 239 ? 6.113 2.076 13.844 1 91.12 239 PRO A O 1
ATOM 1947 N N . LEU A 1 240 ? 8.25 2.742 13.977 1 91.44 240 LEU A N 1
ATOM 1948 C CA . LEU A 1 240 ? 8.047 3.789 12.984 1 91.44 240 LEU A CA 1
ATOM 1949 C C . LEU A 1 240 ? 7.648 3.189 11.633 1 91.44 240 LEU A C 1
ATOM 1951 O O . LEU A 1 240 ? 6.918 3.814 10.867 1 91.44 240 LEU A O 1
ATOM 1955 N N . PHE A 1 241 ? 8.102 1.913 11.391 1 92.44 241 PHE A N 1
ATOM 1956 C CA . PHE A 1 241 ? 7.801 1.23 10.141 1 92.44 241 PHE A CA 1
ATOM 1957 C C . PHE A 1 241 ? 6.426 0.581 10.195 1 92.44 241 PHE A C 1
ATOM 1959 O O . PHE A 1 241 ? 6.035 -0.143 9.273 1 92.44 241 PHE A O 1
ATOM 1966 N N . ALA A 1 242 ? 5.695 0.822 11.234 1 88.94 242 ALA A N 1
ATOM 1967 C CA . ALA A 1 242 ? 4.32 0.357 11.383 1 88.94 242 ALA A CA 1
ATOM 1968 C C . ALA A 1 242 ? 3.385 1.513 11.727 1 88.94 242 ALA A C 1
ATOM 1970 O O . ALA A 1 242 ? 2.293 1.3 12.266 1 88.94 242 ALA A O 1
ATOM 1971 N N . ASP A 1 243 ? 3.818 2.654 11.547 1 82.75 243 ASP A N 1
ATOM 1972 C CA . ASP A 1 243 ? 3.055 3.877 11.773 1 82.75 243 ASP A CA 1
ATOM 1973 C C . ASP A 1 243 ? 2.615 3.988 13.227 1 82.75 243 ASP A C 1
ATOM 1975 O O . ASP A 1 243 ? 1.485 4.391 13.516 1 82.75 243 ASP A O 1
ATOM 1979 N N . LEU A 1 244 ? 3.453 3.574 14.117 1 83.88 244 LEU A N 1
ATOM 1980 C CA . LEU A 1 244 ? 3.182 3.674 15.547 1 83.88 244 LEU A CA 1
ATOM 1981 C C . LEU A 1 244 ? 3.963 4.828 16.172 1 83.88 244 LEU A C 1
ATOM 1983 O O . LEU A 1 244 ? 4.961 5.281 15.609 1 83.88 244 LEU A O 1
ATOM 1987 N N . ILE A 1 245 ? 3.441 5.27 17.25 1 78.44 245 ILE A N 1
ATOM 1988 C CA . ILE A 1 245 ? 4.043 6.422 17.906 1 78.44 245 ILE A CA 1
ATOM 1989 C C . ILE A 1 245 ? 5.062 5.941 18.938 1 78.44 245 ILE A C 1
ATOM 1991 O O . ILE A 1 245 ? 4.879 4.895 19.562 1 78.44 245 ILE A O 1
ATOM 1995 N N . LEU A 1 246 ? 6.129 6.676 19.047 1 83.69 246 LEU A N 1
ATOM 1996 C CA . LEU A 1 246 ? 7.199 6.371 19.984 1 83.69 246 LEU A CA 1
ATOM 1997 C C . LEU A 1 246 ? 6.973 7.094 21.312 1 83.69 246 LEU A C 1
ATOM 1999 O O . LEU A 1 246 ? 6.227 8.07 21.375 1 83.69 246 LEU A O 1
ATOM 2003 N N . SER A 1 247 ? 7.543 6.535 22.281 1 77.81 247 SER A N 1
ATOM 2004 C CA . SER A 1 247 ? 7.41 7.129 23.609 1 77.81 247 SER A CA 1
ATOM 2005 C C . SER A 1 247 ? 8.289 8.367 23.75 1 77.81 247 SER A C 1
ATOM 2007 O O . SER A 1 247 ? 9.227 8.555 22.984 1 77.81 247 SER A O 1
ATOM 2009 N N . PHE A 1 248 ? 8.008 9.164 24.734 1 74.38 248 PHE A N 1
ATOM 2010 C CA . PHE A 1 248 ? 8.789 10.367 25.031 1 74.38 248 PHE A CA 1
ATOM 2011 C C . PHE A 1 248 ? 10.18 10 25.516 1 74.38 248 PHE A C 1
ATOM 2013 O O . PHE A 1 248 ? 11.148 10.711 25.234 1 74.38 248 PHE A O 1
ATOM 2020 N N . GLN A 1 249 ? 10.25 8.891 26.188 1 76.88 249 GLN A N 1
ATOM 2021 C CA . GLN A 1 249 ? 11.547 8.438 26.672 1 76.88 249 GLN A CA 1
ATOM 2022 C C . GLN A 1 249 ? 12.469 8.047 25.531 1 76.88 249 GLN A C 1
ATOM 2024 O O . GLN A 1 249 ? 13.672 8.328 25.562 1 76.88 249 GLN A O 1
ATOM 2029 N N . ASP A 1 250 ? 11.859 7.453 24.609 1 84.12 250 ASP A N 1
ATOM 2030 C CA . ASP A 1 250 ? 12.648 7.07 23.438 1 84.12 250 ASP A CA 1
ATOM 2031 C C . ASP A 1 250 ? 13.156 8.297 22.688 1 84.12 250 ASP A C 1
ATOM 2033 O O . ASP A 1 250 ? 14.273 8.305 22.172 1 84.12 250 ASP A O 1
ATOM 2037 N N . ARG A 1 251 ? 12.359 9.281 22.688 1 84 251 ARG A N 1
ATOM 2038 C CA . ARG A 1 251 ? 12.734 10.516 22.016 1 84 251 ARG A CA 1
ATOM 2039 C C . ARG A 1 251 ? 13.93 11.172 22.703 1 84 251 ARG A C 1
ATOM 2041 O O . ARG A 1 251 ? 14.914 11.531 22.062 1 84 251 ARG A O 1
ATOM 2048 N N . GLU A 1 252 ? 13.844 11.242 24 1 82 252 GLU A N 1
ATOM 2049 C CA . GLU A 1 252 ? 14.875 11.945 24.75 1 82 252 GLU A CA 1
ATOM 2050 C C . GLU A 1 252 ? 16.188 11.164 24.766 1 82 252 GLU A C 1
ATOM 2052 O O . GLU A 1 252 ? 17.266 11.75 24.672 1 82 252 GLU A O 1
ATOM 2057 N N . ASN A 1 253 ? 16.047 9.914 24.859 1 86.94 253 ASN A N 1
ATOM 2058 C CA . ASN A 1 253 ? 17.234 9.078 24.875 1 86.94 253 ASN A CA 1
ATOM 2059 C C . ASN A 1 253 ? 17.969 9.133 23.531 1 86.94 253 ASN A C 1
ATOM 2061 O O . ASN A 1 253 ? 19.188 9.258 23.484 1 86.94 253 ASN A O 1
ATOM 2065 N N . SER A 1 254 ? 17.219 9.047 22.516 1 91.12 254 SER A N 1
ATOM 2066 C CA . SER A 1 254 ? 17.828 9.047 21.188 1 91.12 254 SER A CA 1
ATOM 2067 C C . SER A 1 254 ? 18.375 10.422 20.828 1 91.12 254 SER A C 1
ATOM 2069 O O . SER A 1 254 ? 19.484 10.539 20.297 1 91.12 254 SER A O 1
ATOM 2071 N N . ARG A 1 255 ? 17.656 11.398 21.141 1 89.06 255 ARG A N 1
ATOM 2072 C CA . ARG A 1 255 ? 18.078 12.758 20.844 1 89.06 255 ARG A CA 1
ATOM 2073 C C . ARG A 1 255 ? 19.375 13.094 21.562 1 89.06 255 ARG A C 1
ATOM 2075 O O . ARG A 1 255 ? 20.312 13.633 20.969 1 89.06 255 ARG A O 1
ATOM 2082 N N . SER A 1 256 ? 19.406 12.789 22.844 1 87.5 256 SER A N 1
ATOM 2083 C CA . SER A 1 256 ? 20.594 13.07 23.641 1 87.5 256 SER A CA 1
ATOM 2084 C C . SER A 1 256 ? 21.812 12.305 23.094 1 87.5 256 SER A C 1
ATOM 2086 O O . SER A 1 256 ? 22.922 12.836 23.062 1 87.5 256 SER A O 1
ATOM 2088 N N . PHE A 1 257 ? 21.594 11.18 22.641 1 92 257 PHE A N 1
ATOM 2089 C CA . PHE A 1 257 ? 22.672 10.344 22.125 1 92 257 PHE A CA 1
ATOM 2090 C C . PHE A 1 257 ? 23.203 10.906 20.812 1 92 257 PHE A C 1
ATOM 2092 O O . PHE A 1 257 ? 24.406 11.031 20.625 1 92 257 PHE A O 1
ATOM 2099 N N . PHE A 1 258 ? 22.359 11.289 19.906 1 92.81 258 PHE A N 1
ATOM 2100 C CA . PHE A 1 258 ? 22.781 11.742 18.594 1 92.81 258 PHE A CA 1
ATOM 2101 C C . PHE A 1 258 ? 23.297 13.172 18.641 1 92.81 258 PHE A C 1
ATOM 2103 O O . PHE A 1 258 ? 24.125 13.578 17.812 1 92.81 258 PHE A O 1
ATOM 2110 N N . GLN A 1 259 ? 22.859 13.875 19.609 1 89.81 259 GLN A N 1
ATOM 2111 C CA . GLN A 1 259 ? 23.375 15.227 19.781 1 89.81 259 GLN A CA 1
ATOM 2112 C C . GLN A 1 259 ? 24.844 15.195 20.234 1 89.81 259 GLN A C 1
ATOM 2114 O O . GLN A 1 259 ? 25.594 16.156 19.984 1 89.81 259 GLN A O 1
ATOM 2119 N N . GLN A 1 260 ? 25.188 14.125 20.797 1 88.5 260 GLN A N 1
ATOM 2120 C CA . GLN A 1 260 ? 26.547 14 21.312 1 88.5 260 GLN A CA 1
ATOM 2121 C C . GLN A 1 260 ? 27.516 13.531 20.219 1 88.5 260 GLN A C 1
ATOM 2123 O O . GLN A 1 260 ? 28.734 13.648 20.359 1 88.5 260 GLN A O 1
ATOM 2128 N N . LYS A 1 261 ? 26.922 13.078 19.219 1 90.56 261 LYS A N 1
ATOM 2129 C CA . LYS A 1 261 ? 27.797 12.641 18.125 1 90.56 261 LYS A CA 1
ATOM 2130 C C . LYS A 1 261 ? 28.516 13.828 17.484 1 90.56 261 LYS A C 1
ATOM 2132 O O . LYS A 1 261 ? 27.922 14.898 17.312 1 90.56 261 LYS A O 1
ATOM 2137 N N . GLU A 1 262 ? 29.766 13.562 17.109 1 87.31 262 GLU A N 1
ATOM 2138 C CA . GLU A 1 262 ? 30.594 14.664 16.609 1 87.31 262 GLU A CA 1
ATOM 2139 C C . GLU A 1 262 ? 30.5 14.789 15.094 1 87.31 262 GLU A C 1
ATOM 2141 O O . GLU A 1 262 ? 30.562 15.898 14.555 1 87.31 262 GLU A O 1
ATOM 2146 N N . THR A 1 263 ? 30.344 13.617 14.484 1 91.06 263 THR A N 1
ATOM 2147 C CA . THR A 1 263 ? 30.391 13.68 13.023 1 91.06 263 THR A CA 1
ATOM 2148 C C . THR A 1 263 ? 29.141 13.047 12.422 1 91.06 263 THR A C 1
ATOM 2150 O O . THR A 1 263 ? 28.516 12.172 13.031 1 91.06 263 THR A O 1
ATOM 2153 N N . GLY A 1 264 ? 28.812 13.484 11.227 1 92.69 264 GLY A N 1
ATOM 2154 C CA . GLY A 1 264 ? 27.719 12.906 10.469 1 92.69 264 GLY A CA 1
ATOM 2155 C C . GLY A 1 264 ? 27.969 11.477 10.039 1 92.69 264 GLY A C 1
ATOM 2156 O O . GLY A 1 264 ? 27.031 10.672 9.977 1 92.69 264 GLY A O 1
ATOM 2157 N N . LYS A 1 265 ? 29.219 11.188 9.797 1 91.81 265 LYS A N 1
ATOM 2158 C CA . LYS A 1 265 ? 29.594 9.836 9.391 1 91.81 265 LYS A CA 1
ATOM 2159 C C . LYS A 1 265 ? 29.234 8.82 10.461 1 91.81 265 LYS A C 1
ATOM 2161 O O . LYS A 1 265 ? 28.719 7.742 10.148 1 91.81 265 LYS A O 1
ATOM 2166 N N . GLU A 1 266 ? 29.438 9.156 11.656 1 92.31 266 GLU A N 1
ATOM 2167 C CA . GLU A 1 266 ? 29.125 8.266 12.773 1 92.31 266 GLU A CA 1
ATOM 2168 C C . GLU A 1 266 ? 27.609 8.086 12.922 1 92.31 266 GLU A C 1
ATOM 2170 O O . GLU A 1 266 ? 27.125 6.98 13.172 1 92.31 266 GLU A O 1
ATOM 2175 N N . ALA A 1 267 ? 26.922 9.18 12.789 1 94.5 267 ALA A N 1
ATOM 2176 C CA . ALA A 1 267 ? 25.469 9.117 12.898 1 94.5 267 ALA A CA 1
ATOM 2177 C C . ALA A 1 267 ? 24.859 8.258 11.797 1 94.5 267 ALA A C 1
ATOM 2179 O O . ALA A 1 267 ? 24 7.41 12.062 1 94.5 267 ALA A O 1
ATOM 2180 N N . PHE A 1 268 ? 25.359 8.406 10.555 1 94.5 268 PHE A N 1
ATOM 2181 C CA . PHE A 1 268 ? 24.812 7.672 9.422 1 94.5 268 PHE A CA 1
ATOM 2182 C C . PHE A 1 268 ? 25.188 6.199 9.492 1 94.5 268 PHE A C 1
ATOM 2184 O O . PHE A 1 268 ? 24.469 5.34 8.992 1 94.5 268 PHE A O 1
ATOM 2191 N N . GLU A 1 269 ? 26.266 5.93 10.125 1 93.25 269 GLU A N 1
ATOM 2192 C CA . GLU A 1 269 ? 26.656 4.535 10.281 1 93.25 269 GLU A CA 1
ATOM 2193 C C . GLU A 1 269 ? 25.656 3.771 11.148 1 93.25 269 GLU A C 1
ATOM 2195 O O . GLU A 1 269 ? 25.266 2.658 10.812 1 93.25 269 GLU A O 1
ATOM 2200 N N . VAL A 1 270 ? 25.281 4.387 12.203 1 94.88 270 VAL A N 1
ATOM 2201 C CA . VAL A 1 270 ? 24.297 3.771 13.086 1 94.88 270 VAL A CA 1
ATOM 2202 C C . VAL A 1 270 ? 22.984 3.568 12.336 1 94.88 270 VAL A C 1
ATOM 2204 O O . VAL A 1 270 ? 22.375 2.498 12.414 1 94.88 270 VAL A O 1
ATOM 2207 N N . ILE A 1 271 ? 22.594 4.539 11.562 1 96.19 271 ILE A N 1
ATOM 2208 C CA . ILE A 1 271 ? 21.328 4.5 10.828 1 96.19 271 ILE A CA 1
ATOM 2209 C C . ILE A 1 271 ? 21.391 3.408 9.766 1 96.19 271 ILE A C 1
ATOM 2211 O O . ILE A 1 271 ? 20.406 2.686 9.555 1 96.19 271 ILE A O 1
ATOM 2215 N N . GLU A 1 272 ? 22.516 3.301 9.133 1 95.06 272 GLU A N 1
ATOM 2216 C CA . GLU A 1 272 ? 22.672 2.273 8.109 1 95.06 272 GLU A CA 1
ATOM 2217 C C . GLU A 1 272 ? 22.516 0.874 8.703 1 95.06 272 GLU A C 1
ATOM 2219 O O . GLU A 1 272 ? 21.906 -0.001 8.086 1 95.06 272 GLU A O 1
ATOM 2224 N N . ILE A 1 273 ? 23.031 0.703 9.852 1 95.06 273 ILE A N 1
ATOM 2225 C CA . ILE A 1 273 ? 22.922 -0.593 10.516 1 95.06 273 ILE A CA 1
ATOM 2226 C C . ILE A 1 273 ? 21.469 -0.847 10.914 1 95.06 273 ILE A C 1
ATOM 2228 O O . ILE A 1 273 ? 20.969 -1.958 10.75 1 95.06 273 ILE A O 1
ATOM 2232 N N . GLU A 1 274 ? 20.797 0.157 11.398 1 96.69 274 GLU A N 1
ATOM 2233 C CA . GLU A 1 274 ? 19.391 0.026 11.766 1 96.69 274 GLU A CA 1
ATOM 2234 C C . GLU A 1 274 ? 18.531 -0.358 10.555 1 96.69 274 GLU A C 1
ATOM 2236 O O . GLU A 1 274 ? 17.703 -1.256 10.641 1 96.69 274 GLU A O 1
ATOM 2241 N N . LEU A 1 275 ? 18.797 0.309 9.477 1 96.44 275 LEU A N 1
ATOM 2242 C CA . LEU A 1 275 ? 18.047 0.022 8.266 1 96.44 275 LEU A CA 1
ATOM 2243 C C . LEU A 1 275 ? 18.391 -1.363 7.723 1 96.44 275 LEU A C 1
ATOM 2245 O O . LEU A 1 275 ? 17.547 -2.014 7.094 1 96.44 275 LEU A O 1
ATOM 2249 N N . GLY A 1 276 ? 19.609 -1.768 8.023 1 94.19 276 GLY A N 1
ATOM 2250 C CA . GLY A 1 276 ? 19.969 -3.135 7.691 1 94.19 276 GLY A CA 1
ATOM 2251 C C . GLY A 1 276 ? 19.188 -4.172 8.469 1 94.19 276 GLY A C 1
ATOM 2252 O O . GLY A 1 276 ? 18.766 -5.188 7.914 1 94.19 276 GLY A O 1
ATOM 2253 N N . PHE A 1 277 ? 18.969 -3.906 9.688 1 94.81 277 PHE A N 1
ATOM 2254 C CA . PHE A 1 277 ? 18.156 -4.785 10.516 1 94.81 277 PHE A CA 1
ATOM 2255 C C . PHE A 1 277 ? 16.719 -4.82 10.008 1 94.81 277 PHE A C 1
ATOM 2257 O O . PHE A 1 277 ? 16.094 -5.883 9.977 1 94.81 277 PHE A O 1
ATOM 2264 N N . MET A 1 278 ? 16.219 -3.703 9.617 1 95.75 278 MET A N 1
ATOM 2265 C CA . MET A 1 278 ? 14.852 -3.631 9.117 1 95.75 278 MET A CA 1
ATOM 2266 C C . MET A 1 278 ? 14.703 -4.41 7.816 1 95.75 278 MET A C 1
ATOM 2268 O O . MET A 1 278 ? 13.703 -5.109 7.617 1 95.75 278 MET A O 1
ATOM 2272 N N . TYR A 1 279 ? 15.688 -4.258 6.883 1 95.19 279 TYR A N 1
ATOM 2273 C CA . TYR A 1 279 ? 15.688 -5.043 5.656 1 95.19 279 TYR A CA 1
ATOM 2274 C C . TYR A 1 279 ? 15.602 -6.535 5.957 1 95.19 279 TYR A C 1
ATOM 2276 O O . TYR A 1 279 ? 14.82 -7.254 5.34 1 95.19 279 TYR A O 1
ATOM 2284 N N . ASP A 1 280 ? 16.312 -6.965 6.93 1 93.38 280 ASP A N 1
ATOM 2285 C CA . ASP A 1 280 ? 16.375 -8.383 7.27 1 93.38 280 ASP A CA 1
ATOM 2286 C C . ASP A 1 280 ? 15.062 -8.867 7.871 1 93.38 280 ASP A C 1
ATOM 2288 O O . ASP A 1 280 ? 14.641 -10 7.629 1 93.38 280 ASP A O 1
ATOM 2292 N N . LEU A 1 281 ? 14.492 -8.07 8.586 1 94.44 281 LEU A N 1
ATOM 2293 C CA . LEU A 1 281 ? 13.234 -8.453 9.211 1 94.44 281 LEU A CA 1
ATOM 2294 C C . LEU A 1 281 ? 12.117 -8.547 8.18 1 94.44 281 LEU A C 1
ATOM 2296 O O . LEU A 1 281 ? 11.234 -9.406 8.281 1 94.44 281 LEU A O 1
ATOM 2300 N N . LEU A 1 282 ? 12.148 -7.727 7.117 1 95.25 282 LEU A N 1
ATOM 2301 C CA . LEU A 1 282 ? 11.047 -7.641 6.172 1 95.25 282 LEU A CA 1
ATOM 2302 C C . LEU A 1 282 ? 11.258 -8.594 5 1 95.25 282 LEU A C 1
ATOM 2304 O O . LEU A 1 282 ? 10.289 -9.094 4.418 1 95.25 282 LEU A O 1
ATOM 2308 N N . LEU A 1 283 ? 12.57 -8.867 4.648 1 95.44 283 LEU A N 1
ATOM 2309 C CA . LEU A 1 283 ? 12.758 -9.492 3.342 1 95.44 283 LEU A CA 1
ATOM 2310 C C . LEU A 1 283 ? 13.594 -10.766 3.459 1 95.44 283 LEU A C 1
ATOM 2312 O O . LEU A 1 283 ? 13.828 -11.445 2.463 1 95.44 283 LEU A O 1
ATOM 2316 N N . THR A 1 284 ? 14.055 -11.078 4.652 1 94 284 THR A N 1
ATOM 2317 C CA . THR A 1 284 ? 14.867 -12.281 4.836 1 94 284 THR A CA 1
ATOM 2318 C C . THR A 1 284 ? 14.359 -13.094 6.023 1 94 284 THR A C 1
ATOM 2320 O O . THR A 1 284 ? 13.375 -12.719 6.668 1 94 284 THR A O 1
ATOM 2323 N N . LYS A 1 285 ? 15.023 -14.219 6.289 1 93.62 285 LYS A N 1
ATOM 2324 C CA . LYS A 1 285 ? 14.648 -15.094 7.398 1 93.62 285 LYS A CA 1
ATOM 2325 C C . LYS A 1 285 ? 15.469 -14.781 8.648 1 93.62 285 LYS A C 1
ATOM 2327 O O . LYS A 1 285 ? 15.398 -15.5 9.641 1 93.62 285 LYS A O 1
ATOM 2332 N N . ALA A 1 286 ? 16.188 -13.789 8.656 1 89.12 286 ALA A N 1
ATOM 2333 C CA . ALA A 1 286 ? 17.156 -13.508 9.719 1 89.12 286 ALA A CA 1
ATOM 2334 C C . ALA A 1 286 ? 16.453 -13.367 11.062 1 89.12 286 ALA A C 1
ATOM 2336 O O . ALA A 1 286 ? 16.969 -13.828 12.086 1 89.12 286 ALA A O 1
ATOM 2337 N N . GLY A 1 287 ? 15.305 -12.836 11.125 1 86.88 287 GLY A N 1
ATOM 2338 C CA . GLY A 1 287 ? 14.578 -12.664 12.375 1 86.88 287 GLY A CA 1
ATOM 2339 C C . GLY A 1 287 ? 14.242 -13.977 13.055 1 86.88 287 GLY A C 1
ATOM 2340 O O . GLY A 1 287 ? 14.297 -14.078 14.281 1 86.88 287 GLY A O 1
ATOM 2341 N N . LEU A 1 288 ? 13.992 -14.906 12.266 1 90.94 288 LEU A N 1
ATOM 2342 C CA . LEU A 1 288 ? 13.609 -16.203 12.797 1 90.94 288 LEU A CA 1
ATOM 2343 C C . LEU A 1 288 ? 14.844 -17.047 13.102 1 90.94 288 LEU A C 1
ATOM 2345 O O . LEU A 1 288 ? 14.906 -17.719 14.133 1 90.94 288 LEU A O 1
ATOM 2349 N N . ILE A 1 289 ? 15.812 -17.016 12.289 1 89.69 289 ILE A N 1
ATOM 2350 C CA . ILE A 1 289 ? 16.984 -17.875 12.391 1 89.69 289 ILE A CA 1
ATOM 2351 C C . ILE A 1 289 ? 17.781 -17.531 13.641 1 89.69 289 ILE A C 1
ATOM 2353 O O . ILE A 1 289 ? 18.391 -18.391 14.266 1 89.69 289 ILE A O 1
ATOM 2357 N N . HIS A 1 290 ? 17.719 -16.297 14.047 1 87.19 290 HIS A N 1
ATOM 2358 C CA . HIS A 1 290 ? 18.484 -15.875 15.219 1 87.19 290 HIS A CA 1
ATOM 2359 C C . HIS A 1 290 ? 17.672 -16.062 16.5 1 87.19 290 HIS A C 1
ATOM 2361 O O . HIS A 1 290 ? 18.156 -15.781 17.594 1 87.19 290 HIS A O 1
ATOM 2367 N N . SER A 1 291 ? 16.547 -16.609 16.375 1 88.12 291 SER A N 1
ATOM 2368 C CA . SER A 1 291 ? 15.75 -16.984 17.531 1 88.12 291 SER A CA 1
ATOM 2369 C C . SER A 1 291 ? 16.016 -18.438 17.938 1 88.12 291 SER A C 1
ATOM 2371 O O . SER A 1 291 ? 16.625 -19.188 17.172 1 88.12 291 SER A O 1
ATOM 2373 N N . TRP A 1 292 ? 15.602 -18.844 19.031 1 88.5 292 TRP A N 1
ATOM 2374 C CA . TRP A 1 292 ? 15.852 -20.172 19.562 1 88.5 292 TRP A CA 1
ATOM 2375 C C . TRP A 1 292 ? 15.117 -21.234 18.734 1 88.5 292 TRP A C 1
ATOM 2377 O O . TRP A 1 292 ? 15.734 -22.203 18.266 1 88.5 292 TRP A O 1
ATOM 2387 N N . PRO A 1 293 ? 13.867 -20.953 18.453 1 91.12 293 PRO A N 1
ATOM 2388 C CA . PRO A 1 293 ? 13.203 -21.969 17.625 1 91.12 293 PRO A CA 1
ATOM 2389 C C . PRO A 1 293 ? 13.797 -22.062 16.219 1 91.12 293 PRO A C 1
ATOM 2391 O O . PRO A 1 293 ? 13.883 -23.156 15.656 1 91.12 293 PRO A O 1
ATOM 2394 N N . GLY A 1 294 ? 14.188 -20.969 15.758 1 90.06 294 GLY A N 1
ATOM 2395 C CA . GLY A 1 294 ? 14.789 -20.984 14.43 1 90.06 294 GLY A CA 1
ATOM 2396 C C . GLY A 1 294 ? 16.109 -21.719 14.375 1 90.06 294 GLY A C 1
ATOM 2397 O O . GLY A 1 294 ? 16.391 -22.438 13.414 1 90.06 294 GLY A O 1
ATOM 2398 N N . SER A 1 295 ? 16.859 -21.688 15.406 1 88.19 295 SER A N 1
ATOM 2399 C CA . SER A 1 295 ? 18.141 -22.375 15.469 1 88.19 295 SER A CA 1
ATOM 2400 C C . SER A 1 295 ? 17.969 -23.875 15.617 1 88.19 295 SER A C 1
ATOM 2402 O O . SER A 1 295 ? 18.719 -24.656 15.016 1 88.19 295 SER A O 1
ATOM 2404 N N . ILE A 1 296 ? 17 -24.234 16.344 1 92.69 296 ILE A N 1
ATOM 2405 C CA . ILE A 1 296 ? 16.719 -25.656 16.5 1 92.69 296 ILE A CA 1
ATOM 2406 C C . ILE A 1 296 ? 16.266 -26.25 15.172 1 92.69 296 ILE A C 1
ATOM 2408 O O . ILE A 1 296 ? 16.719 -27.328 14.781 1 92.69 296 ILE A O 1
ATOM 2412 N N . CYS A 1 297 ? 15.445 -25.5 14.531 1 93.31 297 CYS A N 1
ATOM 2413 C CA . CYS A 1 297 ? 14.961 -25.969 13.234 1 93.31 297 CYS A CA 1
ATOM 2414 C C . CYS A 1 297 ? 16.109 -26.094 12.234 1 93.31 297 CYS A C 1
ATOM 2416 O O . CYS A 1 297 ? 16.156 -27.047 11.461 1 93.31 297 CYS A O 1
ATOM 2418 N N . ARG A 1 298 ? 16.984 -25.203 12.336 1 90.44 298 ARG A N 1
ATOM 2419 C CA . ARG A 1 298 ? 18.125 -25.25 11.43 1 90.44 298 ARG A CA 1
ATOM 2420 C C . ARG A 1 298 ? 19.016 -26.438 11.734 1 90.44 298 ARG A C 1
ATOM 2422 O O . ARG A 1 298 ? 19.531 -27.094 10.828 1 90.44 298 ARG A O 1
ATOM 2429 N N . PHE A 1 299 ? 19.141 -26.766 12.961 1 91.69 299 PHE A N 1
ATOM 2430 C CA . PHE A 1 299 ? 19.953 -27.906 13.367 1 91.69 299 PHE A CA 1
ATOM 2431 C C . PHE A 1 299 ? 19.312 -29.219 12.93 1 91.69 299 PHE A C 1
ATOM 2433 O O . PHE A 1 299 ? 19.984 -30.094 12.398 1 91.69 299 PHE A O 1
ATOM 2440 N N . VAL A 1 300 ? 18.078 -29.234 13.141 1 94.69 300 VAL A N 1
ATOM 2441 C CA . VAL A 1 300 ? 17.344 -30.438 12.766 1 94.69 300 VAL A CA 1
ATOM 2442 C C . VAL A 1 300 ? 17.391 -30.609 11.25 1 94.69 300 VAL A C 1
ATOM 2444 O O . VAL A 1 300 ? 17.609 -31.719 10.758 1 94.69 300 VAL A O 1
ATOM 2447 N N . SER A 1 301 ? 17.219 -29.547 10.508 1 93.81 301 SER A N 1
ATOM 2448 C CA . SER A 1 301 ? 17.25 -29.625 9.047 1 93.81 301 SER A CA 1
ATOM 2449 C C . SER A 1 301 ? 18.625 -30.047 8.547 1 93.81 301 SER A C 1
ATOM 2451 O O . SER A 1 301 ? 18.734 -30.875 7.648 1 93.81 301 SER A O 1
ATOM 2453 N N . LEU A 1 302 ? 19.672 -29.531 9.156 1 93 302 LEU A N 1
ATOM 2454 C CA . LEU A 1 302 ? 21.031 -29.891 8.766 1 93 302 LEU A CA 1
ATOM 2455 C C . LEU A 1 302 ? 21.328 -31.344 9.109 1 93 302 LEU A C 1
ATOM 2457 O O . LEU A 1 302 ? 21.922 -32.062 8.305 1 93 302 LEU A O 1
ATOM 2461 N N . LEU A 1 303 ? 20.891 -31.75 10.25 1 95.5 303 LEU A N 1
ATOM 2462 C CA . LEU A 1 303 ? 21.109 -33.125 10.672 1 95.5 303 LEU A CA 1
ATOM 2463 C C . LEU A 1 303 ? 20.375 -34.094 9.758 1 95.5 303 LEU A C 1
ATOM 2465 O O . LEU A 1 303 ? 20.922 -35.156 9.422 1 95.5 303 LEU A O 1
ATOM 2469 N N . CYS A 1 304 ? 19.188 -33.719 9.391 1 96.69 304 CYS A N 1
ATOM 2470 C CA . CYS A 1 304 ? 18.406 -34.562 8.492 1 96.69 304 CYS A CA 1
ATOM 2471 C C . CYS A 1 304 ? 19.094 -34.719 7.141 1 96.69 304 CYS A C 1
ATOM 2473 O O . CYS A 1 304 ? 19.172 -35.812 6.586 1 96.69 304 CYS A O 1
ATOM 2475 N N . THR A 1 305 ? 19.688 -33.688 6.633 1 95.69 305 THR A N 1
ATOM 2476 C CA . THR A 1 305 ? 20.328 -33.719 5.32 1 95.69 305 THR A CA 1
ATOM 2477 C C . THR A 1 305 ? 21.641 -34.5 5.375 1 95.69 305 THR A C 1
ATOM 2479 O O . THR A 1 305 ? 21.922 -35.312 4.492 1 95.69 305 THR A O 1
ATOM 2482 N N . ILE A 1 306 ? 22.406 -34.344 6.422 1 95.69 306 ILE A N 1
ATOM 2483 C CA . ILE A 1 306 ? 23.672 -35.031 6.559 1 95.69 306 ILE A CA 1
ATOM 2484 C C . ILE A 1 306 ? 23.438 -36.531 6.777 1 95.69 306 ILE A C 1
ATOM 2486 O O . ILE A 1 306 ? 24.109 -37.375 6.18 1 95.69 306 ILE A O 1
ATOM 2490 N N . SER A 1 307 ? 22.469 -36.812 7.633 1 96.44 307 SER A N 1
ATOM 2491 C CA . SER A 1 307 ? 22.156 -38.188 7.887 1 96.44 307 SER A CA 1
ATOM 2492 C C . SER A 1 307 ? 21.688 -38.906 6.613 1 96.44 307 SER A C 1
ATOM 2494 O O . SER A 1 307 ? 22.016 -40.062 6.383 1 96.44 307 SER A O 1
ATOM 2496 N N . THR A 1 308 ? 20.922 -38.188 5.812 1 96.94 308 THR A N 1
ATOM 2497 C CA . THR A 1 308 ? 20.453 -38.75 4.559 1 96.94 308 THR A CA 1
ATOM 2498 C C . THR A 1 308 ? 21.609 -39 3.594 1 96.94 308 THR A C 1
ATOM 2500 O O . THR A 1 308 ? 21.641 -40 2.896 1 96.94 308 THR A O 1
ATOM 2503 N N . LEU A 1 309 ? 22.594 -38.094 3.543 1 96.44 309 LEU A N 1
ATOM 2504 C CA . LEU A 1 309 ? 23.766 -38.25 2.674 1 96.44 309 LEU A CA 1
ATOM 2505 C C . LEU A 1 309 ? 24.578 -39.469 3.104 1 96.44 309 LEU A C 1
ATOM 2507 O O . LEU A 1 309 ? 24.953 -40.281 2.271 1 96.44 309 LEU A O 1
ATOM 2511 N N . ILE A 1 310 ? 24.812 -39.625 4.367 1 96.06 310 ILE A N 1
ATOM 2512 C CA . ILE A 1 310 ? 25.594 -40.75 4.887 1 96.06 310 ILE A CA 1
ATOM 2513 C C . ILE A 1 310 ? 24.875 -42.062 4.609 1 96.06 310 ILE A C 1
ATOM 2515 O O . ILE A 1 310 ? 25.5 -43.031 4.164 1 96.06 310 ILE A O 1
ATOM 2519 N N . ALA A 1 311 ? 23.578 -42.031 4.836 1 96.38 311 ALA A N 1
ATOM 2520 C CA . ALA A 1 311 ? 22.797 -43.25 4.594 1 96.38 311 ALA A CA 1
ATOM 2521 C C . ALA A 1 311 ? 22.797 -43.625 3.111 1 96.38 311 ALA A C 1
ATOM 2523 O O . ALA A 1 311 ? 22.891 -44.781 2.754 1 96.38 311 ALA A O 1
ATOM 2524 N N . PHE A 1 312 ? 22.719 -42.656 2.234 1 95.75 312 PHE A N 1
ATOM 2525 C CA . PHE A 1 312 ? 22.688 -42.906 0.799 1 95.75 312 PHE A CA 1
ATOM 2526 C C . PHE A 1 312 ? 24.031 -43.406 0.31 1 95.75 312 PHE A C 1
ATOM 2528 O O . PHE A 1 312 ? 24.094 -44.188 -0.646 1 95.75 312 PHE A O 1
ATOM 2535 N N . LEU A 1 313 ? 25.094 -43.031 1.027 1 94.56 313 LEU A N 1
ATOM 2536 C CA . LEU A 1 313 ? 26.422 -43.5 0.687 1 94.56 313 LEU A CA 1
ATOM 2537 C C . LEU A 1 313 ? 26.594 -44.969 1.062 1 94.56 313 LEU A C 1
ATOM 2539 O O . LEU A 1 313 ? 27.328 -45.719 0.395 1 94.56 313 LEU A O 1
ATOM 2543 N N . ILE A 1 314 ? 25.828 -45.438 1.999 1 94.19 314 ILE A N 1
ATOM 2544 C CA . ILE A 1 314 ? 25.984 -46.781 2.535 1 94.19 314 ILE A CA 1
ATOM 2545 C C . ILE A 1 314 ? 25.062 -47.75 1.786 1 94.19 314 ILE A C 1
ATOM 2547 O O . ILE A 1 314 ? 25.422 -48.938 1.593 1 94.19 314 ILE A O 1
ATOM 2551 N N . ILE A 1 315 ? 23.984 -47.312 1.313 1 91.75 315 ILE A N 1
ATOM 2552 C CA . ILE A 1 315 ? 22.984 -48.156 0.683 1 91.75 315 ILE A CA 1
ATOM 2553 C C . ILE A 1 315 ? 23.516 -48.688 -0.656 1 91.75 315 ILE A C 1
ATOM 2555 O O . ILE A 1 315 ? 24.266 -47.969 -1.341 1 91.75 315 ILE A O 1
ATOM 2559 N N . ASP A 1 316 ? 23.141 -49.906 -0.966 1 86.88 316 ASP A N 1
ATOM 2560 C CA . ASP A 1 316 ? 23.469 -50.5 -2.262 1 86.88 316 ASP A CA 1
ATOM 2561 C C . ASP A 1 316 ? 22.656 -49.844 -3.381 1 86.88 316 ASP A C 1
ATOM 2563 O O . ASP A 1 316 ? 21.422 -49.906 -3.377 1 86.88 316 ASP A O 1
ATOM 2567 N N . ARG A 1 317 ? 23.344 -49.25 -4.32 1 88.12 317 ARG A N 1
ATOM 2568 C CA . ARG A 1 317 ? 22.703 -48.469 -5.367 1 88.12 317 ARG A CA 1
ATOM 2569 C C . ARG A 1 317 ? 22.766 -49.188 -6.711 1 88.12 317 ARG A C 1
ATOM 2571 O O . ARG A 1 317 ? 22.578 -48.562 -7.762 1 88.12 317 ARG A O 1
ATOM 2578 N N . ASN A 1 318 ? 22.984 -50.438 -6.73 1 86.62 318 ASN A N 1
ATOM 2579 C CA . ASN A 1 318 ? 23.172 -51.188 -7.969 1 86.62 318 ASN A CA 1
ATOM 2580 C C . ASN A 1 318 ? 21.875 -51.344 -8.742 1 86.62 318 ASN A C 1
ATOM 2582 O O . ASN A 1 318 ? 21.891 -51.5 -9.961 1 86.62 318 ASN A O 1
ATOM 2586 N N . ASP A 1 319 ? 20.797 -51.219 -8.039 1 85.62 319 ASP A N 1
ATOM 2587 C CA . ASP A 1 319 ? 19.5 -51.406 -8.688 1 85.62 319 ASP A CA 1
ATOM 2588 C C . ASP A 1 319 ? 19.078 -50.125 -9.406 1 85.62 319 ASP A C 1
ATOM 2590 O O . ASP A 1 319 ? 18.172 -50.156 -10.242 1 85.62 319 ASP A O 1
ATOM 2594 N N . TYR A 1 320 ? 19.828 -49.094 -9.117 1 89.44 320 TYR A N 1
ATOM 2595 C CA . TYR A 1 320 ? 19.406 -47.812 -9.648 1 89.44 320 TYR A CA 1
ATOM 2596 C C . TYR A 1 320 ? 20.297 -47.375 -10.797 1 89.44 320 TYR A C 1
ATOM 2598 O O . TYR A 1 320 ? 21.453 -47.781 -10.883 1 89.44 320 TYR A O 1
ATOM 2606 N N . SER A 1 321 ? 19.719 -46.531 -11.703 1 89.94 321 SER A N 1
ATOM 2607 C CA . SER A 1 321 ? 20.484 -46 -12.828 1 89.94 321 SER A CA 1
ATOM 2608 C C . SER A 1 321 ? 21.625 -45.125 -12.344 1 89.94 321 SER A C 1
ATOM 2610 O O . SER A 1 321 ? 21.484 -44.406 -11.352 1 89.94 321 SER A O 1
ATOM 2612 N N . THR A 1 322 ? 22.719 -45.125 -13.016 1 91 322 THR A N 1
ATOM 2613 C CA . THR A 1 322 ? 23.906 -44.344 -12.648 1 91 322 THR A CA 1
ATOM 2614 C C . THR A 1 322 ? 23.609 -42.844 -12.75 1 91 322 THR A C 1
ATOM 2616 O O . THR A 1 322 ? 24.109 -42.062 -11.938 1 91 322 THR A O 1
ATOM 2619 N N . ILE A 1 323 ? 22.828 -42.438 -13.742 1 91.44 323 ILE A N 1
ATOM 2620 C CA . ILE A 1 323 ? 22.516 -41.031 -13.914 1 91.44 323 ILE A CA 1
ATOM 2621 C C . ILE A 1 323 ? 21.672 -40.531 -12.734 1 91.44 323 ILE A C 1
ATOM 2623 O O . ILE A 1 323 ? 21.938 -39.469 -12.172 1 91.44 323 ILE A O 1
ATOM 2627 N N . ASP A 1 324 ? 20.688 -41.344 -12.375 1 93.19 324 ASP A N 1
ATOM 2628 C CA . ASP A 1 324 ? 19.797 -40.938 -11.281 1 93.19 324 ASP A CA 1
ATOM 2629 C C . ASP A 1 324 ? 20.547 -40.938 -9.945 1 93.19 324 ASP A C 1
ATOM 2631 O O . ASP A 1 324 ? 20.281 -40.094 -9.078 1 93.19 324 ASP A O 1
ATOM 2635 N N . THR A 1 325 ? 21.484 -41.844 -9.828 1 94.56 325 THR A N 1
ATOM 2636 C CA . THR A 1 325 ? 22.312 -41.844 -8.633 1 94.56 325 THR A CA 1
ATOM 2637 C C . THR A 1 325 ? 23.203 -40.594 -8.586 1 94.56 325 THR A C 1
ATOM 2639 O O . THR A 1 325 ? 23.375 -40 -7.527 1 94.56 325 THR A O 1
ATOM 2642 N N . SER A 1 326 ? 23.734 -40.219 -9.734 1 94.62 326 SER A N 1
ATOM 2643 C CA . SER A 1 326 ? 24.562 -39.031 -9.797 1 94.62 326 SER A CA 1
ATOM 2644 C C . SER A 1 326 ? 23.766 -37.781 -9.492 1 94.62 326 SER A C 1
ATOM 2646 O O . SER A 1 326 ? 24.234 -36.875 -8.781 1 94.62 326 SER A O 1
ATOM 2648 N N . VAL A 1 327 ? 22.531 -37.688 -10.023 1 95.12 327 VAL A N 1
ATOM 2649 C CA . VAL A 1 327 ? 21.672 -36.531 -9.773 1 95.12 327 VAL A CA 1
ATOM 2650 C C . VAL A 1 327 ? 21.328 -36.469 -8.289 1 95.12 327 VAL A C 1
ATOM 2652 O O . VAL A 1 327 ? 21.328 -35.375 -7.703 1 95.12 327 VAL A O 1
ATOM 2655 N N . THR A 1 328 ? 21.078 -37.562 -7.707 1 95.62 328 THR A N 1
ATOM 2656 C CA . THR A 1 328 ? 20.766 -37.594 -6.285 1 95.62 328 THR A CA 1
ATOM 2657 C C . THR A 1 328 ? 21.953 -37.125 -5.453 1 95.62 328 THR A C 1
ATOM 2659 O O . THR A 1 328 ? 21.781 -36.375 -4.492 1 95.62 328 THR A O 1
ATOM 2662 N N . PHE A 1 329 ? 23.125 -37.562 -5.852 1 95.94 329 PHE A N 1
ATOM 2663 C CA . PHE A 1 329 ? 24.312 -37.094 -5.152 1 95.94 329 PHE A CA 1
ATOM 2664 C C . PHE A 1 329 ? 24.469 -35.594 -5.305 1 95.94 329 PHE A C 1
ATOM 2666 O O . PHE A 1 329 ? 24.812 -34.906 -4.348 1 95.94 329 PHE A O 1
ATOM 2673 N N . LEU A 1 330 ? 24.219 -35.094 -6.469 1 96.06 330 LEU A N 1
ATOM 2674 C CA . LEU A 1 330 ? 24.328 -33.656 -6.707 1 96.06 330 LEU A CA 1
ATOM 2675 C C . LEU A 1 330 ? 23.328 -32.875 -5.844 1 96.06 330 LEU A C 1
ATOM 2677 O O . LEU A 1 330 ? 23.656 -31.812 -5.301 1 96.06 330 LEU A O 1
ATOM 2681 N N . LEU A 1 331 ? 22.141 -33.406 -5.742 1 96.75 331 LEU A N 1
ATOM 2682 C CA . LEU A 1 331 ? 21.109 -32.75 -4.938 1 96.75 331 LEU A CA 1
ATOM 2683 C C . LEU A 1 331 ? 21.484 -32.781 -3.461 1 96.75 331 LEU A C 1
ATOM 2685 O O . LEU A 1 331 ? 21.344 -31.766 -2.766 1 96.75 331 LEU A O 1
ATOM 2689 N N . LEU A 1 332 ? 21.984 -33.875 -3.012 1 96.5 332 LEU A N 1
ATOM 2690 C CA . LEU A 1 332 ? 22.359 -34 -1.606 1 96.5 332 LEU A CA 1
ATOM 2691 C C . LEU A 1 332 ? 23.562 -33.156 -1.282 1 96.5 332 LEU A C 1
ATOM 2693 O O . LEU A 1 332 ? 23.562 -32.406 -0.297 1 96.5 332 LEU A O 1
ATOM 2697 N N . PHE A 1 333 ? 24.562 -33.188 -2.117 1 94.88 333 PHE A N 1
ATOM 2698 C CA . PHE A 1 333 ? 25.734 -32.344 -1.909 1 94.88 333 PHE A CA 1
ATOM 2699 C C . PHE A 1 333 ? 25.359 -30.875 -2.047 1 94.88 333 PHE A C 1
ATOM 2701 O O . PHE A 1 333 ? 25.859 -30.031 -1.291 1 94.88 333 PHE A O 1
ATOM 2708 N N . GLY A 1 334 ? 24.578 -30.578 -3.064 1 93.94 334 GLY A N 1
ATOM 2709 C CA . GLY A 1 334 ? 24.109 -29.219 -3.225 1 93.94 334 GLY A CA 1
ATOM 2710 C C . GLY A 1 334 ? 23.391 -28.688 -2.006 1 93.94 334 GLY A C 1
ATOM 2711 O O . GLY A 1 334 ? 23.609 -27.547 -1.583 1 93.94 334 GLY A O 1
ATOM 2712 N N . ALA A 1 335 ? 22.516 -29.484 -1.475 1 94.31 335 ALA A N 1
ATOM 2713 C CA . ALA A 1 335 ? 21.766 -29.078 -0.289 1 94.31 335 ALA A CA 1
ATOM 2714 C C . ALA A 1 335 ? 22.703 -28.812 0.887 1 94.31 335 ALA A C 1
ATOM 2716 O O . ALA A 1 335 ? 22.516 -27.844 1.619 1 94.31 335 ALA A O 1
ATOM 2717 N N . ILE A 1 336 ? 23.703 -29.594 1.067 1 93.5 336 ILE A N 1
ATOM 2718 C CA . ILE A 1 336 ? 24.641 -29.438 2.176 1 93.5 336 ILE A CA 1
ATOM 2719 C C . ILE A 1 336 ? 25.5 -28.188 1.959 1 93.5 336 ILE A C 1
ATOM 2721 O O . ILE A 1 336 ? 25.688 -27.391 2.879 1 93.5 336 ILE A O 1
ATOM 2725 N N . VAL A 1 337 ? 25.969 -28 0.789 1 91.44 337 VAL A N 1
ATOM 2726 C CA . VAL A 1 337 ? 26.812 -26.844 0.483 1 91.44 337 VAL A CA 1
ATOM 2727 C C . VAL A 1 337 ? 26.016 -25.562 0.696 1 91.44 337 VAL A C 1
ATOM 2729 O O . VAL A 1 337 ? 26.531 -24.578 1.233 1 91.44 337 VAL A O 1
ATOM 2732 N N . LEU A 1 338 ? 24.797 -25.625 0.297 1 91.5 338 LEU A N 1
ATOM 2733 C CA . LEU A 1 338 ? 23.969 -24.438 0.454 1 91.5 338 LEU A CA 1
ATOM 2734 C C . LEU A 1 338 ? 23.672 -24.172 1.926 1 91.5 338 LEU A C 1
ATOM 2736 O O . LEU A 1 338 ? 23.609 -23.016 2.35 1 91.5 338 LEU A O 1
ATOM 2740 N N . GLU A 1 339 ? 23.531 -25.172 2.658 1 89.38 339 GLU A N 1
ATOM 2741 C CA . GLU A 1 339 ? 23.312 -25 4.094 1 89.38 339 GLU A CA 1
ATOM 2742 C C . GLU A 1 339 ? 24.562 -24.453 4.773 1 89.38 339 GLU A C 1
ATOM 2744 O O . GLU A 1 339 ? 24.484 -23.594 5.656 1 89.38 339 GLU A O 1
ATOM 2749 N N . ILE A 1 340 ? 25.656 -24.906 4.371 1 84.06 340 ILE A N 1
ATOM 2750 C CA . ILE A 1 340 ? 26.922 -24.406 4.926 1 84.06 340 ILE A CA 1
ATOM 2751 C C . ILE A 1 340 ? 27.109 -22.938 4.539 1 84.06 340 ILE A C 1
ATOM 2753 O O . ILE A 1 340 ? 27.5 -22.125 5.367 1 84.06 340 ILE A O 1
ATOM 2757 N N . TYR A 1 341 ? 26.766 -22.672 3.381 1 84.75 341 TYR A N 1
ATOM 2758 C CA . TYR A 1 341 ? 26.859 -21.297 2.924 1 84.75 341 TYR A CA 1
ATOM 2759 C C . TYR A 1 341 ? 25.922 -20.391 3.721 1 84.75 341 TYR A C 1
ATOM 2761 O O . TYR A 1 341 ? 26.297 -19.297 4.113 1 84.75 341 TYR A O 1
ATOM 2769 N N . ALA A 1 342 ? 24.797 -20.875 3.861 1 84.94 342 ALA A N 1
ATOM 2770 C CA . ALA A 1 342 ? 23.812 -20.109 4.621 1 84.94 342 ALA A CA 1
ATOM 2771 C C . ALA A 1 342 ? 24.297 -19.859 6.047 1 84.94 342 ALA A C 1
ATOM 2773 O O . ALA A 1 342 ? 24.078 -18.781 6.602 1 84.94 342 ALA A O 1
ATOM 2774 N N . VAL A 1 343 ? 24.969 -20.766 6.586 1 82.25 343 VAL A N 1
ATOM 2775 C CA . VAL A 1 343 ? 25.5 -20.625 7.941 1 82.25 343 VAL A CA 1
ATOM 2776 C C . VAL A 1 343 ? 26.625 -19.609 7.961 1 82.25 343 VAL A C 1
ATOM 2778 O O . VAL A 1 343 ? 26.719 -18.781 8.867 1 82.25 343 VAL A O 1
ATOM 2781 N N . ILE A 1 344 ? 27.359 -19.625 6.98 1 82.19 344 ILE A N 1
ATOM 2782 C CA . ILE A 1 344 ? 28.469 -18.672 6.895 1 82.19 344 ILE A CA 1
ATOM 2783 C C . ILE A 1 344 ? 27.922 -17.266 6.75 1 82.19 344 ILE A C 1
ATOM 2785 O O . ILE A 1 344 ? 28.422 -16.328 7.398 1 82.19 344 ILE A O 1
ATOM 2789 N N . VAL A 1 345 ? 26.953 -17.125 5.938 1 82.62 345 VAL A N 1
ATOM 2790 C CA . VAL A 1 345 ? 26.344 -15.812 5.734 1 82.62 345 VAL A CA 1
ATOM 2791 C C . VAL A 1 345 ? 25.688 -15.344 7.035 1 82.62 345 VAL A C 1
ATOM 2793 O O . VAL A 1 345 ? 25.766 -14.164 7.387 1 82.62 345 VAL A O 1
ATOM 2796 N N . LEU A 1 346 ? 25.141 -16.219 7.703 1 81.19 346 LEU A N 1
ATOM 2797 C CA . LEU A 1 346 ? 24.484 -15.914 8.977 1 81.19 346 LEU A CA 1
ATOM 2798 C C . LEU A 1 346 ? 25.516 -15.5 10.016 1 81.19 346 LEU A C 1
ATOM 2800 O O . LEU A 1 346 ? 25.297 -14.562 10.789 1 81.19 346 LEU A O 1
ATOM 2804 N N . LEU A 1 347 ? 26.609 -16.156 9.992 1 80.38 347 LEU A N 1
ATOM 2805 C CA . LEU A 1 347 ? 27.656 -15.867 10.961 1 80.38 347 LEU A CA 1
ATOM 2806 C C . LEU A 1 347 ? 28.328 -14.531 10.656 1 80.38 347 LEU A C 1
ATOM 2808 O O . LEU A 1 347 ? 28.906 -13.906 11.547 1 80.38 347 LEU A O 1
ATOM 2812 N N . SER A 1 348 ? 28.172 -14.094 9.477 1 81.69 348 SER A N 1
ATOM 2813 C CA . SER A 1 348 ? 28.781 -12.828 9.078 1 81.69 348 SER A CA 1
ATOM 2814 C C . SER A 1 348 ? 27.766 -11.688 9.133 1 81.69 348 SER A C 1
ATOM 2816 O O . SER A 1 348 ? 28.078 -10.555 8.75 1 81.69 348 SER A O 1
ATOM 2818 N N . SER A 1 349 ? 26.719 -11.938 9.672 1 84.88 349 SER A N 1
ATOM 2819 C CA . SER A 1 349 ? 25.672 -10.914 9.711 1 84.88 349 SER A CA 1
ATOM 2820 C C . SER A 1 349 ? 25.797 -10.039 10.953 1 84.88 349 SER A C 1
ATOM 2822 O O . SER A 1 349 ? 26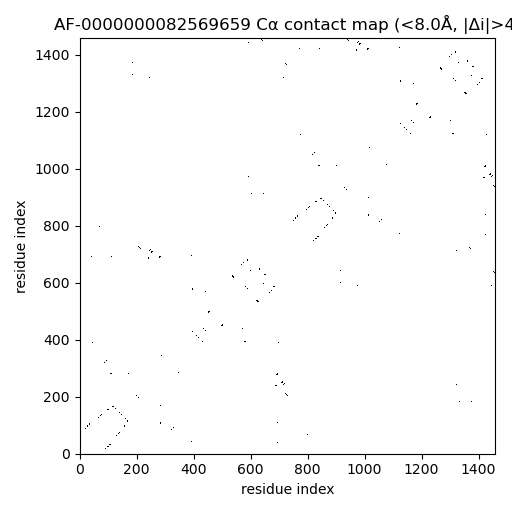.469 -10.414 11.914 1 84.88 349 SER A O 1
ATOM 2824 N N . ASP A 1 350 ? 25.188 -8.898 10.906 1 88.12 350 ASP A N 1
ATOM 2825 C CA . ASP A 1 350 ? 25.188 -7.957 12.023 1 88.12 350 ASP A CA 1
ATOM 2826 C C . ASP A 1 350 ? 24.5 -8.562 13.242 1 88.12 350 ASP A C 1
ATOM 2828 O O . ASP A 1 350 ? 24.875 -8.281 14.375 1 88.12 350 ASP A O 1
ATOM 2832 N N . TRP A 1 351 ? 23.609 -9.438 13.031 1 88.31 351 TRP A N 1
ATOM 2833 C CA . TRP A 1 351 ? 22.875 -10.094 14.109 1 88.31 351 TRP A CA 1
ATOM 2834 C C . TRP A 1 351 ? 23.797 -10.977 14.938 1 88.31 351 TRP A C 1
ATOM 2836 O O . TRP A 1 351 ? 23.75 -10.961 16.172 1 88.31 351 TRP A O 1
ATOM 2846 N N . THR A 1 352 ? 24.578 -11.633 14.227 1 85.94 352 THR A N 1
ATOM 2847 C CA . THR A 1 352 ? 25.484 -12.562 14.906 1 85.94 352 THR A CA 1
ATOM 2848 C C . THR A 1 352 ? 26.609 -11.805 15.594 1 85.94 352 THR A C 1
ATOM 2850 O O . THR A 1 352 ? 27.062 -12.195 16.672 1 85.94 352 THR A O 1
ATOM 2853 N N . GLN A 1 353 ? 27.062 -10.812 14.961 1 84 353 GLN A N 1
ATOM 2854 C CA . GLN A 1 353 ? 28.094 -10 15.602 1 84 353 GLN A CA 1
ATOM 2855 C C . GLN A 1 353 ? 27.578 -9.398 16.906 1 84 353 GLN A C 1
ATOM 2857 O O . GLN A 1 353 ? 28.328 -9.297 17.891 1 84 353 GLN A O 1
ATOM 2862 N N . LEU A 1 354 ? 26.391 -9.023 16.859 1 86.62 354 LEU A N 1
ATOM 2863 C CA . LEU A 1 354 ? 25.766 -8.5 18.062 1 86.62 354 LEU A CA 1
ATOM 2864 C C . LEU A 1 354 ? 25.656 -9.578 19.141 1 86.62 354 LEU A C 1
ATOM 2866 O O . LEU A 1 354 ? 25.953 -9.32 20.312 1 86.62 354 LEU A O 1
ATOM 2870 N N . TRP A 1 355 ? 25.312 -10.734 18.781 1 82.81 355 TRP A N 1
ATOM 2871 C CA . TRP A 1 355 ? 25.188 -11.852 19.703 1 82.81 355 TRP A CA 1
ATOM 2872 C C . TRP A 1 355 ? 26.531 -12.242 20.297 1 82.81 355 TRP A C 1
ATOM 2874 O O . TRP A 1 355 ? 26.641 -12.516 21.5 1 82.81 355 TRP A O 1
ATOM 2884 N N . ARG A 1 356 ? 27.5 -12.18 19.484 1 81.62 356 ARG A N 1
ATOM 2885 C CA . ARG A 1 356 ? 28.859 -12.531 19.906 1 81.62 356 ARG A CA 1
ATOM 2886 C C . ARG A 1 356 ? 29.391 -11.531 20.922 1 81.62 356 ARG A C 1
ATOM 2888 O O . ARG A 1 356 ? 30.062 -11.906 21.875 1 81.62 356 ARG A O 1
ATOM 2895 N N . SER A 1 357 ? 29.078 -10.359 20.641 1 79.31 357 SER A N 1
ATOM 2896 C CA . SER A 1 357 ? 29.594 -9.297 21.5 1 79.31 357 SER A CA 1
ATOM 2897 C C . SER A 1 357 ? 28.969 -9.375 22.891 1 79.31 357 SER A C 1
ATOM 2899 O O . SER A 1 357 ? 29.594 -8.945 23.875 1 79.31 357 SER A O 1
ATOM 2901 N N . LYS A 1 358 ? 27.875 -9.945 22.906 1 74.88 358 LYS A N 1
ATOM 2902 C CA . LYS A 1 358 ? 27.203 -10.039 24.203 1 74.88 358 LYS A CA 1
ATOM 2903 C C . LYS A 1 358 ? 27.688 -11.25 25 1 74.88 358 LYS A C 1
ATOM 2905 O O . LYS A 1 358 ? 27.547 -11.289 26.219 1 74.88 358 LYS A O 1
ATOM 2910 N N . GLN A 1 359 ? 28.219 -12.219 24.141 1 76 359 GLN A N 1
ATOM 2911 C CA . GLN A 1 359 ? 28.609 -13.461 24.797 1 76 359 GLN A CA 1
ATOM 2912 C C . GLN A 1 359 ? 30.094 -13.477 25.109 1 76 359 GLN A C 1
ATOM 2914 O O . GLN A 1 359 ? 30.922 -13.047 24.297 1 76 359 GLN A O 1
ATOM 2919 N N . LYS A 1 360 ? 30.625 -13.359 26.266 1 66.25 360 LYS A N 1
ATOM 2920 C CA . LYS A 1 360 ? 32.031 -13.438 26.656 1 66.25 360 LYS A CA 1
ATOM 2921 C C . LYS A 1 360 ? 32.5 -14.891 26.719 1 66.25 360 LYS A C 1
ATOM 2923 O O . LYS A 1 360 ? 33.344 -15.242 27.562 1 66.25 360 LYS A O 1
ATOM 2928 N N . LYS A 1 361 ? 31.938 -15.68 25.875 1 68.69 361 LYS A N 1
ATOM 2929 C CA . LYS A 1 361 ? 32.281 -17.078 26.078 1 68.69 361 LYS A CA 1
ATOM 2930 C C . LYS A 1 361 ? 33.344 -17.516 25.094 1 68.69 361 LYS A C 1
ATOM 2932 O O . LYS A 1 361 ? 33.375 -17.062 23.938 1 68.69 361 LYS A O 1
ATOM 2937 N N . PRO A 1 362 ? 34.344 -18.234 25.578 1 67.94 362 PRO A N 1
ATOM 2938 C CA . PRO A 1 362 ? 35.438 -18.75 24.734 1 67.94 362 PRO A CA 1
ATOM 2939 C C . PRO A 1 362 ? 34.938 -19.5 23.5 1 67.94 362 PRO A C 1
ATOM 2941 O O . PRO A 1 362 ? 35.562 -19.406 22.438 1 67.94 362 PRO A O 1
ATOM 2944 N N . LEU A 1 363 ? 33.812 -20.219 23.547 1 72 363 LEU A N 1
ATOM 2945 C CA . LEU A 1 363 ? 33.281 -20.938 22.406 1 72 363 LEU A CA 1
ATOM 2946 C C . LEU A 1 363 ? 32.875 -19.969 21.297 1 72 363 LEU A C 1
ATOM 2948 O O . LEU A 1 363 ? 33.031 -20.281 20.109 1 72 363 LEU A O 1
ATOM 2952 N N . VAL A 1 364 ? 32.469 -18.859 21.672 1 73.88 364 VAL A N 1
ATOM 2953 C CA . VAL A 1 364 ? 32.094 -17.844 20.703 1 73.88 364 VAL A CA 1
ATOM 2954 C C . VAL A 1 364 ? 33.312 -17.328 19.969 1 73.88 364 VAL A C 1
ATOM 2956 O O . VAL A 1 364 ? 33.25 -17.047 18.766 1 73.88 364 VAL A O 1
ATOM 2959 N N . ASP A 1 365 ? 34.375 -17.281 20.703 1 73.75 365 ASP A N 1
ATOM 2960 C CA . ASP A 1 365 ? 35.594 -16.828 20.078 1 73.75 365 ASP A CA 1
ATOM 2961 C C . ASP A 1 365 ? 36.094 -17.828 19.047 1 73.75 365 ASP A C 1
ATOM 2963 O O . ASP A 1 365 ? 36.625 -17.453 18 1 73.75 365 ASP A O 1
ATOM 2967 N N . LEU A 1 366 ? 35.906 -19.062 19.328 1 73.12 366 LEU A N 1
ATOM 2968 C CA . LEU A 1 366 ? 36.312 -20.094 18.375 1 73.12 366 LEU A CA 1
ATOM 2969 C C . LEU A 1 366 ? 35.469 -20.016 17.109 1 73.12 366 LEU A C 1
ATOM 2971 O O . LEU A 1 366 ? 35.969 -20.141 16 1 73.12 366 LEU A O 1
ATOM 2975 N N . ILE A 1 367 ? 34.219 -19.812 17.312 1 72.69 367 ILE A N 1
ATOM 2976 C CA . ILE A 1 367 ? 33.312 -19.688 16.188 1 72.69 367 ILE A CA 1
ATOM 2977 C C . ILE A 1 367 ? 33.656 -18.453 15.359 1 72.69 367 ILE A C 1
ATOM 2979 O O . ILE A 1 367 ? 33.625 -18.484 14.133 1 72.69 367 ILE A O 1
ATOM 2983 N N . SER A 1 368 ? 34.125 -17.484 16.094 1 73.94 368 SER A N 1
ATOM 2984 C CA . SER A 1 368 ? 34.5 -16.25 15.422 1 73.94 368 SER A CA 1
ATOM 2985 C C . SER A 1 368 ? 35.781 -16.453 14.594 1 73.94 368 SER A C 1
ATOM 2987 O O . SER A 1 368 ? 35.875 -15.906 13.492 1 73.94 368 SER A O 1
ATOM 2989 N N . LYS A 1 369 ? 36.656 -17.172 15.164 1 75.88 369 LYS A N 1
ATOM 2990 C CA . LYS A 1 369 ? 37.875 -17.453 14.43 1 75.88 369 LYS A CA 1
ATOM 2991 C C . LYS A 1 369 ? 37.594 -18.312 13.195 1 75.88 369 LYS A C 1
ATOM 2993 O O . LYS A 1 369 ? 38.156 -18.062 12.125 1 75.88 369 LYS A O 1
ATOM 2998 N N . ALA A 1 370 ? 36.75 -19.266 13.375 1 74.19 370 ALA A N 1
ATOM 2999 C CA . ALA A 1 370 ? 36.375 -20.109 12.242 1 74.19 370 ALA A CA 1
ATOM 3000 C C . ALA A 1 370 ? 35.656 -19.281 11.164 1 74.19 370 ALA A C 1
ATOM 3002 O O . ALA A 1 370 ? 35.906 -19.469 9.969 1 74.19 370 ALA A O 1
ATOM 3003 N N . ASN A 1 371 ? 34.875 -18.484 11.609 1 74.62 371 ASN A N 1
ATOM 3004 C CA . ASN A 1 371 ? 34.156 -17.625 10.672 1 74.62 371 ASN A CA 1
ATOM 3005 C C . ASN A 1 371 ? 35.094 -16.688 9.922 1 74.62 371 ASN A C 1
ATOM 3007 O O . ASN A 1 371 ? 34.875 -16.422 8.734 1 74.62 371 ASN A O 1
ATOM 3011 N N . SER A 1 372 ? 36.062 -16.219 10.656 1 74.62 372 SER A N 1
ATOM 3012 C CA . SER A 1 372 ? 37.031 -15.344 10.008 1 74.62 372 SER A CA 1
ATOM 3013 C C . SER A 1 372 ? 37.781 -16.062 8.906 1 74.62 372 SER A C 1
ATOM 3015 O O . SER A 1 372 ? 38.062 -15.484 7.859 1 74.62 372 SER A O 1
ATOM 3017 N N . CYS A 1 373 ? 38 -17.297 9.156 1 73.19 373 CYS A N 1
ATOM 3018 C CA . CYS A 1 373 ? 38.656 -18.094 8.141 1 73.19 373 CYS A CA 1
ATOM 3019 C C . CYS A 1 373 ? 37.75 -18.281 6.918 1 73.19 373 CYS A C 1
ATOM 3021 O O . CYS A 1 373 ? 38.219 -18.125 5.781 1 73.19 373 CYS A O 1
ATOM 3023 N N . PHE A 1 374 ? 36.594 -18.562 7.227 1 74.06 374 PHE A N 1
ATOM 3024 C CA . PHE A 1 374 ? 35.625 -18.75 6.125 1 74.06 374 PHE A CA 1
ATOM 3025 C C . PHE A 1 374 ? 35.406 -17.438 5.379 1 74.06 374 PHE A C 1
ATOM 3027 O O . PHE A 1 374 ? 35.281 -17.422 4.152 1 74.06 374 PHE A O 1
ATOM 3034 N N . GLN A 1 375 ? 35.375 -16.375 6.125 1 72.75 375 GLN A N 1
ATOM 3035 C CA . GLN A 1 375 ? 35.188 -15.07 5.516 1 72.75 375 GLN A CA 1
ATOM 3036 C C . GLN A 1 375 ? 36.375 -14.719 4.605 1 72.75 375 GLN A C 1
ATOM 3038 O O . GLN A 1 375 ? 36.188 -14.133 3.537 1 72.75 375 GLN A O 1
ATOM 3043 N N . SER A 1 376 ? 37.469 -15.055 5.09 1 72.56 376 SER A N 1
ATOM 3044 C CA . SER A 1 376 ? 38.656 -14.781 4.281 1 72.56 376 SER A CA 1
ATOM 3045 C C . SER A 1 376 ? 38.656 -15.602 2.994 1 72.56 376 SER A C 1
ATOM 3047 O O . SER A 1 376 ? 38.969 -15.078 1.922 1 72.56 376 SER A O 1
ATOM 3049 N N . CYS A 1 377 ? 38.188 -16.781 3.107 1 67.06 377 CYS A N 1
ATOM 3050 C CA . CYS A 1 377 ? 38.125 -17.656 1.939 1 67.06 377 CYS A CA 1
ATOM 3051 C C . CYS A 1 377 ? 37.062 -17.203 0.956 1 67.06 377 CYS A C 1
ATOM 3053 O O . CYS A 1 377 ? 37.312 -17.078 -0.241 1 67.06 377 CYS A O 1
ATOM 3055 N N . PHE A 1 378 ? 35.875 -16.984 1.514 1 67.69 378 PHE A N 1
ATOM 3056 C CA . PHE A 1 378 ? 34.75 -16.641 0.652 1 67.69 378 PHE A CA 1
ATOM 3057 C C . PHE A 1 378 ? 34.75 -15.156 0.322 1 67.69 378 PHE A C 1
ATOM 3059 O O . PHE A 1 378 ? 34.188 -14.734 -0.685 1 67.69 378 PHE A O 1
ATOM 3066 N N . GLY A 1 379 ? 35.344 -14.391 1.262 1 63.22 379 GLY A N 1
ATOM 3067 C CA . GLY A 1 379 ? 35.469 -12.961 1.015 1 63.22 379 GLY A CA 1
ATOM 3068 C C . GLY A 1 379 ? 36.375 -12.641 -0.175 1 63.22 379 GLY A C 1
ATOM 3069 O O . GLY A 1 379 ? 36.062 -11.727 -0.946 1 63.22 379 GLY A O 1
ATOM 3070 N N . SER A 1 380 ? 37.344 -13.477 -0.282 1 61.22 380 SER A N 1
ATOM 3071 C CA . SER A 1 380 ? 38.25 -13.289 -1.409 1 61.22 380 SER A CA 1
ATOM 3072 C C . SER A 1 380 ? 37.531 -13.555 -2.736 1 61.22 380 SER A C 1
ATOM 3074 O O . SER A 1 380 ? 37.875 -12.938 -3.752 1 61.22 380 SER A O 1
ATOM 3076 N N . CYS A 1 381 ? 36.5 -14.266 -2.693 1 60.25 381 CYS A N 1
ATOM 3077 C CA . CYS A 1 381 ? 35.75 -14.562 -3.912 1 60.25 381 CYS A CA 1
ATOM 3078 C C . CYS A 1 381 ? 34.562 -13.633 -4.059 1 60.25 381 CYS A C 1
ATOM 3080 O O . CYS A 1 381 ? 33.719 -13.836 -4.934 1 60.25 381 CYS A O 1
ATOM 3082 N N . LYS A 1 382 ? 34.562 -12.555 -3.459 1 63.38 382 LYS A N 1
ATOM 3083 C CA . LYS A 1 382 ? 33.5 -11.531 -3.52 1 63.38 382 LYS A CA 1
ATOM 3084 C C . LYS A 1 382 ? 32.125 -12.156 -3.395 1 63.38 382 LYS A C 1
ATOM 3086 O O . LYS A 1 382 ? 31.156 -11.656 -3.982 1 63.38 382 LYS A O 1
ATOM 3091 N N . LEU A 1 383 ? 32.094 -13.359 -2.795 1 67.56 383 LEU A N 1
ATOM 3092 C CA . LEU A 1 383 ? 30.828 -14.062 -2.701 1 67.56 383 LEU A CA 1
ATOM 3093 C C . LEU A 1 383 ? 30.078 -13.672 -1.427 1 67.56 383 LEU A C 1
ATOM 3095 O O . LEU A 1 383 ? 28.875 -13.883 -1.318 1 67.56 383 LEU A O 1
ATOM 3099 N N . LEU A 1 384 ? 30.844 -13.125 -0.507 1 68.56 384 LEU A N 1
ATOM 3100 C CA . LEU A 1 384 ? 30.188 -12.766 0.745 1 68.56 384 LEU A CA 1
ATOM 3101 C C . LEU A 1 384 ? 29.906 -11.266 0.796 1 68.56 384 LEU A C 1
ATOM 3103 O O . LEU A 1 384 ? 30.766 -10.453 0.456 1 68.56 384 LEU A O 1
ATOM 3107 N N . PRO A 1 385 ? 28.578 -10.906 0.945 1 61.91 385 PRO A N 1
ATOM 3108 C CA . PRO A 1 385 ? 28.219 -9.492 1.077 1 61.91 385 PRO A CA 1
ATOM 3109 C C . PRO A 1 385 ? 28.703 -8.883 2.391 1 61.91 385 PRO A C 1
ATOM 3111 O O . PRO A 1 385 ? 27.953 -8.828 3.363 1 61.91 385 PRO A O 1
ATOM 3114 N N . LEU A 1 386 ? 30.031 -8.555 2.51 1 65.94 386 LEU A N 1
ATOM 3115 C CA . LEU A 1 386 ? 30.531 -8.133 3.812 1 65.94 386 LEU A CA 1
ATOM 3116 C C . LEU A 1 386 ? 30.266 -6.645 4.035 1 65.94 386 LEU A C 1
ATOM 3118 O O . LEU A 1 386 ? 30.672 -5.809 3.219 1 65.94 386 LEU A O 1
ATOM 3122 N N . ASN A 1 387 ? 29.641 -6.242 5.078 1 67.44 387 ASN A N 1
ATOM 3123 C CA . ASN A 1 387 ? 29.422 -4.984 5.789 1 67.44 387 ASN A CA 1
ATOM 3124 C C . ASN A 1 387 ? 28.797 -3.932 4.879 1 67.44 387 ASN A C 1
ATOM 3126 O O . ASN A 1 387 ? 29 -2.732 5.082 1 67.44 387 ASN A O 1
ATOM 3130 N N . LYS A 1 388 ? 28.172 -4.359 3.717 1 81.25 388 LYS A N 1
ATOM 3131 C CA . LYS A 1 388 ? 27.531 -3.346 2.889 1 81.25 388 LYS A CA 1
ATOM 3132 C C . LYS A 1 388 ? 26.031 -3.268 3.178 1 81.25 388 LYS A C 1
ATOM 3134 O O . LYS A 1 388 ? 25.328 -4.277 3.102 1 81.25 388 LYS A O 1
ATOM 3139 N N . ARG A 1 389 ? 25.672 -2.164 3.568 1 86.38 389 ARG A N 1
ATOM 3140 C CA . ARG A 1 389 ? 24.297 -2.006 4.043 1 86.38 389 ARG A CA 1
ATOM 3141 C C . ARG A 1 389 ? 23.516 -1.043 3.152 1 86.38 389 ARG A C 1
ATOM 3143 O O . ARG A 1 389 ? 22.281 -1.047 3.154 1 86.38 389 ARG A O 1
ATOM 3150 N N . TRP A 1 390 ? 24.172 -0.26 2.438 1 88.5 390 TRP A N 1
ATOM 3151 C CA . TRP A 1 390 ? 23.562 0.76 1.586 1 88.5 390 TRP A CA 1
ATOM 3152 C C . TRP A 1 390 ? 24.438 1.026 0.358 1 88.5 390 TRP A C 1
ATOM 3154 O O . TRP A 1 390 ? 25.656 0.841 0.398 1 88.5 390 TRP A O 1
ATOM 3164 N N . SER A 1 391 ? 23.906 1.356 -0.754 1 87 391 SER A N 1
ATOM 3165 C CA . SER A 1 391 ? 24.641 1.621 -1.983 1 87 391 SER A CA 1
ATOM 3166 C C . SER A 1 391 ? 25.453 2.91 -1.875 1 87 391 SER A C 1
ATOM 3168 O O . SER A 1 391 ? 26.406 3.109 -2.617 1 87 391 SER A O 1
ATOM 3170 N N . GLU A 1 392 ? 25.094 3.801 -1.007 1 90 392 GLU A N 1
ATOM 3171 C CA . GLU A 1 392 ? 25.719 5.109 -0.855 1 90 392 GLU A CA 1
ATOM 3172 C C . GLU A 1 392 ? 25.703 5.891 -2.166 1 90 392 GLU A C 1
ATOM 3174 O O . GLU A 1 392 ? 26.688 6.547 -2.523 1 90 392 GLU A O 1
ATOM 3179 N N . SER A 1 393 ? 24.625 5.617 -2.898 1 91.25 393 SER A N 1
ATOM 3180 C CA . SER A 1 393 ? 24.406 6.336 -4.148 1 91.25 393 SER A CA 1
ATOM 3181 C C . SER A 1 393 ? 22.969 6.859 -4.238 1 91.25 393 SER A C 1
ATOM 3183 O O . SER A 1 393 ? 22.078 6.336 -3.578 1 91.25 393 SER A O 1
ATOM 3185 N N . VAL A 1 394 ? 22.875 7.984 -4.945 1 93.31 394 VAL A N 1
ATOM 3186 C CA . VAL A 1 394 ? 21.562 8.594 -5.105 1 93.31 394 VAL A CA 1
ATOM 3187 C C . VAL A 1 394 ? 21.266 8.789 -6.59 1 93.31 394 VAL A C 1
ATOM 3189 O O . VAL A 1 394 ? 22.172 9.078 -7.379 1 93.31 394 VAL A O 1
ATOM 3192 N N . GLY A 1 395 ? 20 8.562 -7.004 1 91.69 395 GLY A N 1
ATOM 3193 C CA . GLY A 1 395 ? 19.578 8.805 -8.375 1 91.69 395 GLY A CA 1
ATOM 3194 C C . GLY A 1 395 ? 19.656 10.266 -8.766 1 91.69 395 GLY A C 1
ATOM 3195 O O . GLY A 1 395 ? 19.406 11.148 -7.945 1 91.69 395 GLY A O 1
ATOM 3196 N N . GLN A 1 396 ? 20.031 10.484 -10.016 1 93.12 396 GLN A N 1
ATOM 3197 C CA . GLN A 1 396 ? 20.188 11.852 -10.516 1 93.12 396 GLN A CA 1
ATOM 3198 C C . GLN A 1 396 ? 19.312 12.086 -11.742 1 93.12 396 GLN A C 1
ATOM 3200 O O . GLN A 1 396 ? 19.172 11.203 -12.594 1 93.12 396 GLN A O 1
ATOM 3205 N N . TYR A 1 397 ? 18.625 13.195 -11.711 1 92.12 397 TYR A N 1
ATOM 3206 C CA . TYR A 1 397 ? 17.828 13.641 -12.844 1 92.12 397 TYR A CA 1
ATOM 3207 C C . TYR A 1 397 ? 17.906 15.156 -13 1 92.12 397 TYR A C 1
ATOM 3209 O O . TYR A 1 397 ? 17.719 15.898 -12.031 1 92.12 397 TYR A O 1
ATOM 3217 N N . ASN A 1 398 ? 18.266 15.539 -14.164 1 93 398 ASN A N 1
ATOM 3218 C CA . ASN A 1 398 ? 18.344 16.969 -14.445 1 93 398 ASN A CA 1
ATOM 3219 C C . ASN A 1 398 ? 17.359 17.391 -15.523 1 93 398 ASN A C 1
ATOM 3221 O O . ASN A 1 398 ? 17.297 16.781 -16.594 1 93 398 ASN A O 1
ATOM 3225 N N . LEU A 1 399 ? 16.594 18.406 -15.242 1 92.5 399 LEU A N 1
ATOM 3226 C CA . LEU A 1 399 ? 15.516 18.859 -16.125 1 92.5 399 LEU A CA 1
ATOM 3227 C C . LEU A 1 399 ? 16.078 19.375 -17.438 1 92.5 399 LEU A C 1
ATOM 3229 O O . LEU A 1 399 ? 15.609 19 -18.516 1 92.5 399 LEU A O 1
ATOM 3233 N N . MET A 1 400 ? 17.109 20.234 -17.391 1 91.06 400 MET A N 1
ATOM 3234 C CA . MET A 1 400 ? 17.672 20.875 -18.594 1 91.06 400 MET A CA 1
ATOM 3235 C C . MET A 1 400 ? 18.328 19.828 -19.5 1 91.06 400 MET A C 1
ATOM 3237 O O . MET A 1 400 ? 18.188 19.891 -20.719 1 91.06 400 MET A O 1
ATOM 3241 N N . SER A 1 401 ? 19.031 19 -18.859 1 88.69 401 SER A N 1
ATOM 3242 C CA . SER A 1 401 ? 19.656 17.922 -19.641 1 88.69 401 SER A CA 1
ATOM 3243 C C . SER A 1 401 ? 18.609 17.062 -20.344 1 88.69 401 SER A C 1
ATOM 3245 O O . SER A 1 401 ? 18.812 16.656 -21.5 1 88.69 401 SER A O 1
ATOM 3247 N N . HIS A 1 402 ? 17.547 16.797 -19.656 1 87.25 402 HIS A N 1
ATOM 3248 C CA . HIS A 1 402 ? 16.453 16.031 -20.234 1 87.25 402 HIS A CA 1
ATOM 3249 C C . HIS A 1 402 ? 15.812 16.781 -21.406 1 87.25 402 HIS A C 1
ATOM 3251 O O . HIS A 1 402 ? 15.508 16.172 -22.438 1 87.25 402 HIS A O 1
ATOM 3257 N N . CYS A 1 403 ? 15.609 18 -21.281 1 88.62 403 CYS A N 1
ATOM 3258 C CA . CYS A 1 403 ? 14.969 18.797 -22.312 1 88.62 403 CYS A CA 1
ATOM 3259 C C . CYS A 1 403 ? 15.852 18.875 -23.547 1 88.62 403 CYS A C 1
ATOM 3261 O O . CYS A 1 403 ? 15.344 18.875 -24.672 1 88.62 403 CYS A O 1
ATOM 3263 N N . ILE A 1 404 ? 17.094 18.969 -23.375 1 87.62 404 ILE A N 1
ATOM 3264 C CA . ILE A 1 404 ? 18.016 19.047 -24.484 1 87.62 404 ILE A CA 1
ATOM 3265 C C . ILE A 1 404 ? 18.047 17.719 -25.234 1 87.62 404 ILE A C 1
ATOM 3267 O O . ILE A 1 404 ? 18.078 17.703 -26.469 1 87.62 404 ILE A O 1
ATOM 3271 N N . LYS A 1 405 ? 18.016 16.672 -24.484 1 79.44 405 LYS A N 1
ATOM 3272 C CA . LYS A 1 405 ? 18 15.352 -25.109 1 79.44 405 LYS A CA 1
ATOM 3273 C C . LYS A 1 405 ? 16.703 15.109 -25.875 1 79.44 405 LYS A C 1
ATOM 3275 O O . LYS A 1 405 ? 16.703 14.438 -26.906 1 79.44 405 LYS A O 1
ATOM 3280 N N . CYS A 1 406 ? 15.586 15.547 -25.297 1 73.12 406 CYS A N 1
ATOM 3281 C CA . CYS A 1 406 ? 14.273 15.367 -25.906 1 73.12 406 CYS A CA 1
ATOM 3282 C C . CYS A 1 406 ? 14.148 16.156 -27.203 1 73.12 406 CYS A C 1
ATOM 3284 O O . CYS A 1 406 ? 13.398 15.781 -28.094 1 73.12 406 CYS A O 1
ATOM 3286 N N . LYS A 1 407 ? 14.805 17.281 -27.281 1 65.31 407 LYS A N 1
ATOM 3287 C CA . LYS A 1 407 ? 14.805 18.078 -28.5 1 65.31 407 LYS A CA 1
ATOM 3288 C C . LYS A 1 407 ? 15.164 17.219 -29.719 1 65.31 407 LYS A C 1
ATOM 3290 O O . LYS A 1 407 ? 14.602 17.375 -30.797 1 65.31 407 LYS A O 1
ATOM 3295 N N . SER A 1 408 ? 16.031 16.391 -29.453 1 59.97 408 SER A N 1
ATOM 3296 C CA . SER A 1 408 ? 16.609 15.617 -30.547 1 59.97 408 SER A CA 1
ATOM 3297 C C . SER A 1 408 ? 15.656 14.5 -30.984 1 59.97 408 SER A C 1
ATOM 3299 O O . SER A 1 408 ? 15.875 13.875 -32.031 1 59.97 408 SER A O 1
ATOM 3301 N N . PHE A 1 409 ? 14.664 14.312 -30.172 1 58.44 409 PHE A N 1
ATOM 3302 C CA . PHE A 1 409 ? 13.852 13.148 -30.5 1 58.44 409 PHE A CA 1
ATOM 3303 C C . PHE A 1 409 ? 12.672 13.539 -31.375 1 58.44 409 PHE A C 1
ATOM 3305 O O . PHE A 1 409 ? 11.562 13.758 -30.875 1 58.44 409 PHE A O 1
ATOM 3312 N N . LYS A 1 410 ? 12.812 14.336 -32.406 1 54.38 410 LYS A N 1
ATOM 3313 C CA . LYS A 1 410 ? 11.766 14.664 -33.344 1 54.38 410 LYS A CA 1
ATOM 3314 C C . LYS A 1 410 ? 11.078 13.398 -33.875 1 54.38 410 LYS A C 1
ATOM 3316 O O . LYS A 1 410 ? 10.281 13.461 -34.812 1 54.38 410 LYS A O 1
ATOM 3321 N N . GLY A 1 411 ? 11.227 12.328 -33.219 1 53.03 411 GLY A N 1
ATOM 3322 C CA . GLY A 1 411 ? 10.695 11.156 -33.906 1 53.03 411 GLY A CA 1
ATOM 3323 C C . GLY A 1 411 ? 9.258 10.852 -33.531 1 53.03 411 GLY A C 1
ATOM 3324 O O . GLY A 1 411 ? 8.617 11.625 -32.812 1 53.03 411 GLY A O 1
ATOM 3325 N N . SER A 1 412 ? 8.562 9.711 -33.906 1 60.34 412 SER A N 1
ATOM 3326 C CA . SER A 1 412 ? 7.223 9.141 -33.875 1 60.34 412 SER A CA 1
ATOM 3327 C C . SER A 1 412 ? 6.727 8.961 -32.438 1 60.34 412 SER A C 1
ATOM 3329 O O . SER A 1 412 ? 7.531 8.82 -31.516 1 60.34 412 SER A O 1
ATOM 3331 N N . ARG A 1 413 ? 5.527 9.32 -32.219 1 60.75 413 ARG A N 1
ATOM 3332 C CA . ARG A 1 413 ? 4.793 9.148 -30.969 1 60.75 413 ARG A CA 1
ATOM 3333 C C . ARG A 1 413 ? 5.168 7.836 -30.281 1 60.75 413 ARG A C 1
ATOM 3335 O O . ARG A 1 413 ? 5.277 7.777 -29.047 1 60.75 413 ARG A O 1
ATOM 3342 N N . THR A 1 414 ? 5.344 6.844 -31.062 1 63.22 414 THR A N 1
ATOM 3343 C CA . THR A 1 414 ? 5.656 5.523 -30.531 1 63.22 414 THR A CA 1
ATOM 3344 C C . THR A 1 414 ? 7.066 5.5 -29.938 1 63.22 414 THR A C 1
ATOM 3346 O O . THR A 1 414 ? 7.293 4.895 -28.891 1 63.22 414 THR A O 1
ATOM 3349 N N . LYS A 1 415 ? 7.934 6.145 -30.578 1 64.81 415 LYS A N 1
ATOM 3350 C CA . LYS A 1 415 ? 9.305 6.176 -30.078 1 64.81 415 LYS A CA 1
ATOM 3351 C C . LYS A 1 415 ? 9.398 6.965 -28.781 1 64.81 415 LYS A C 1
ATOM 3353 O O . LYS A 1 415 ? 10.133 6.578 -27.859 1 64.81 415 LYS A O 1
ATOM 3358 N N . LYS A 1 416 ? 8.578 8.016 -28.781 1 66.12 416 LYS A N 1
ATOM 3359 C CA . LYS A 1 416 ? 8.555 8.82 -27.562 1 66.12 416 LYS A CA 1
ATOM 3360 C C . LYS A 1 416 ? 8.031 8.008 -26.375 1 66.12 416 LYS A C 1
ATOM 3362 O O . LYS A 1 416 ? 8.555 8.102 -25.266 1 66.12 416 LYS A O 1
ATOM 3367 N N . TYR A 1 417 ? 7.082 7.234 -26.703 1 65.75 417 TYR A N 1
ATOM 3368 C CA . TYR A 1 417 ? 6.496 6.387 -25.672 1 65.75 417 TYR A CA 1
ATOM 3369 C C . TYR A 1 417 ? 7.5 5.348 -25.188 1 65.75 417 TYR A C 1
ATOM 3371 O O . TYR A 1 417 ? 7.641 5.125 -23.984 1 65.75 417 TYR A O 1
ATOM 3379 N N . ILE A 1 418 ? 8.219 4.762 -26.062 1 65.38 418 ILE A N 1
ATOM 3380 C CA . ILE A 1 418 ? 9.195 3.732 -25.719 1 65.38 418 ILE A CA 1
ATOM 3381 C C . ILE A 1 418 ? 10.344 4.355 -24.922 1 65.38 418 ILE A C 1
ATOM 3383 O O . ILE A 1 418 ? 10.836 3.766 -23.969 1 65.38 418 ILE A O 1
ATOM 3387 N N . ASP A 1 419 ? 10.57 5.496 -25.328 1 65.25 419 ASP A N 1
ATOM 3388 C CA . ASP A 1 419 ? 11.688 6.152 -24.656 1 65.25 419 ASP A CA 1
ATOM 3389 C C . ASP A 1 419 ? 11.32 6.555 -23.234 1 65.25 419 ASP A C 1
ATOM 3391 O O . ASP A 1 419 ? 12.141 6.457 -22.312 1 65.25 419 ASP A O 1
ATOM 3395 N N . GLU A 1 420 ? 10.125 6.973 -23.141 1 68.44 420 GLU A N 1
ATOM 3396 C CA . GLU A 1 420 ? 9.664 7.344 -21.812 1 68.44 420 GLU A CA 1
ATOM 3397 C C . GLU A 1 420 ? 9.617 6.133 -20.891 1 68.44 420 GLU A C 1
ATOM 3399 O O . GLU A 1 420 ? 9.984 6.23 -19.719 1 68.44 420 GLU A O 1
ATOM 3404 N N . MET A 1 421 ? 9.273 5.062 -21.469 1 65.75 421 MET A N 1
ATOM 3405 C CA . MET A 1 421 ? 9.211 3.83 -20.688 1 65.75 421 MET A CA 1
ATOM 3406 C C . MET A 1 421 ? 10.617 3.334 -20.359 1 65.75 421 MET A C 1
ATOM 3408 O O . MET A 1 421 ? 10.852 2.838 -19.25 1 65.75 421 MET A O 1
ATOM 3412 N N . LEU A 1 422 ? 11.438 3.605 -21.266 1 66.38 422 LEU A N 1
ATOM 3413 C CA . LEU A 1 422 ? 12.797 3.104 -21.094 1 66.38 422 LEU A CA 1
ATOM 3414 C C . LEU A 1 422 ? 13.602 4.016 -20.172 1 66.38 422 LEU A C 1
ATOM 3416 O O . LEU A 1 422 ? 14.547 3.564 -19.516 1 66.38 422 LEU A O 1
ATOM 3420 N N . GLU A 1 423 ? 13.203 5.215 -20.25 1 64.69 423 GLU A N 1
ATOM 3421 C CA . GLU A 1 423 ? 13.906 6.164 -19.391 1 64.69 423 GLU A CA 1
ATOM 3422 C C . GLU A 1 423 ? 13.766 5.77 -17.922 1 64.69 423 GLU A C 1
ATOM 3424 O O . GLU A 1 423 ? 14.734 5.855 -17.156 1 64.69 423 GLU A O 1
ATOM 3429 N N . LYS A 1 424 ? 12.602 5.34 -17.562 1 64.44 424 LYS A N 1
ATOM 3430 C CA . LYS A 1 424 ? 12.398 4.941 -16.172 1 64.44 424 LYS A CA 1
ATOM 3431 C C . LYS A 1 424 ? 13.266 3.738 -15.82 1 64.44 424 LYS A C 1
ATOM 3433 O O . LYS A 1 424 ? 13.688 3.59 -14.672 1 64.44 424 LYS A O 1
ATOM 3438 N N . TYR A 1 425 ? 13.609 3.004 -16.812 1 62.22 425 TYR A N 1
ATOM 3439 C CA . TYR A 1 425 ? 14.375 1.787 -16.562 1 62.22 425 TYR A CA 1
ATOM 3440 C C . TYR A 1 425 ? 15.859 2.01 -16.797 1 62.22 425 TYR A C 1
ATOM 3442 O O . TYR A 1 425 ? 16.703 1.48 -16.078 1 62.22 425 TYR A O 1
ATOM 3450 N N . TRP A 1 426 ? 16.156 2.76 -17.844 1 58.72 426 TRP A N 1
ATOM 3451 C CA . TRP A 1 426 ? 17.547 2.773 -18.281 1 58.72 426 TRP A CA 1
ATOM 3452 C C . TRP A 1 426 ? 18.297 3.967 -17.703 1 58.72 426 TRP A C 1
ATOM 3454 O O . TRP A 1 426 ? 19.484 3.887 -17.438 1 58.72 426 TRP A O 1
ATOM 3464 N N . TYR A 1 427 ? 17.625 5.004 -17.594 1 57.25 427 TYR A N 1
ATOM 3465 C CA . TYR A 1 427 ? 18.453 6.188 -17.359 1 57.25 427 TYR A CA 1
ATOM 3466 C C . TYR A 1 427 ? 18.516 6.531 -15.875 1 57.25 427 TYR A C 1
ATOM 3468 O O . TYR A 1 427 ? 18.531 7.707 -15.508 1 57.25 427 TYR A O 1
ATOM 3476 N N . GLN A 1 428 ? 18.75 5.453 -15.141 1 64.69 428 GLN A N 1
ATOM 3477 C CA . GLN A 1 428 ? 18.969 5.844 -13.75 1 64.69 428 GLN A CA 1
ATOM 3478 C C . GLN A 1 428 ? 20.453 6.121 -13.484 1 64.69 428 GLN A C 1
ATOM 3480 O O . GLN A 1 428 ? 21.266 5.195 -13.43 1 64.69 428 GLN A O 1
ATOM 3485 N N . ASN A 1 429 ? 20.828 7.422 -13.656 1 81.12 429 ASN A N 1
ATOM 3486 C CA . ASN A 1 429 ? 22.172 7.859 -13.289 1 81.12 429 ASN A CA 1
ATOM 3487 C C . ASN A 1 429 ? 22.344 7.922 -11.773 1 81.12 429 ASN A C 1
ATOM 3489 O O . ASN A 1 429 ? 21.594 8.617 -11.086 1 81.12 429 ASN A O 1
ATOM 3493 N N . LEU A 1 430 ? 23.281 7 -11.273 1 88.69 430 LEU A N 1
ATOM 3494 C CA . LEU A 1 430 ? 23.562 6.98 -9.844 1 88.69 430 LEU A CA 1
ATOM 3495 C C . LEU A 1 430 ? 24.875 7.699 -9.531 1 88.69 430 LEU A C 1
ATOM 3497 O O . LEU A 1 430 ? 25.859 7.512 -10.234 1 88.69 430 LEU A O 1
ATOM 3501 N N . GLU A 1 431 ? 24.766 8.648 -8.664 1 91.94 431 GLU A N 1
ATOM 3502 C CA . GLU A 1 431 ? 25.953 9.344 -8.188 1 91.94 431 GLU A CA 1
ATOM 3503 C C . GLU A 1 431 ? 26.266 8.992 -6.734 1 91.94 431 GLU A C 1
ATOM 3505 O O . GLU A 1 431 ? 25.344 8.914 -5.91 1 91.94 431 GLU A O 1
ATOM 3510 N N . PRO A 1 432 ? 27.438 8.742 -6.402 1 90.44 432 PRO A N 1
ATOM 3511 C CA . PRO A 1 432 ? 27.812 8.391 -5.031 1 90.44 432 PRO A CA 1
ATOM 3512 C C . PRO A 1 432 ? 27.719 9.57 -4.07 1 90.44 432 PRO A C 1
ATOM 3514 O O . PRO A 1 432 ? 27.953 10.719 -4.473 1 90.44 432 PRO A O 1
ATOM 3517 N N . VAL A 1 433 ? 27.25 9.25 -2.867 1 87.12 433 VAL A N 1
ATOM 3518 C CA . VAL A 1 433 ? 27.219 10.242 -1.796 1 87.12 433 VAL A CA 1
ATOM 3519 C C . VAL A 1 433 ? 28.578 10.344 -1.136 1 87.12 433 VAL A C 1
ATOM 3521 O O . VAL A 1 433 ? 29.109 9.352 -0.618 1 87.12 433 VAL A O 1
ATOM 3524 N N . HIS A 1 434 ? 29.516 11.109 -1.689 1 66.88 434 HIS A N 1
ATOM 3525 C CA . HIS A 1 434 ? 30.906 11.219 -1.272 1 66.88 434 HIS A CA 1
ATOM 3526 C C . HIS A 1 434 ? 31.016 11.578 0.205 1 66.88 434 HIS A C 1
ATOM 3528 O O . HIS A 1 434 ? 30.344 12.5 0.672 1 66.88 434 HIS A O 1
ATOM 3534 N N . ASP A 1 435 ? 31.672 10.734 0.997 1 62.34 435 ASP A N 1
ATOM 3535 C CA . ASP A 1 435 ? 31.844 10.797 2.447 1 62.34 435 ASP A CA 1
ATOM 3536 C C . ASP A 1 435 ? 33.062 11.602 2.83 1 62.34 435 ASP A C 1
ATOM 3538 O O . ASP A 1 435 ? 33.594 11.477 3.945 1 62.34 435 ASP A O 1
ATOM 3542 N N . GLY A 1 436 ? 33.531 12.562 2.059 1 62.91 436 GLY A N 1
ATOM 3543 C CA . GLY A 1 436 ? 34.688 13.234 2.66 1 62.91 436 GLY A CA 1
ATOM 3544 C C . GLY A 1 436 ? 34.312 14.062 3.875 1 62.91 436 GLY A C 1
ATOM 3545 O O . GLY A 1 436 ? 33.156 14.109 4.273 1 62.91 436 GLY A O 1
ATOM 3546 N N . ASP A 1 437 ? 35.188 14.555 4.797 1 59 437 ASP A N 1
ATOM 3547 C CA . ASP A 1 437 ? 35.031 15.289 6.051 1 59 437 ASP A CA 1
ATOM 3548 C C . ASP A 1 437 ? 34.062 16.438 5.906 1 59 437 ASP A C 1
ATOM 3550 O O . ASP A 1 437 ? 33.375 16.797 6.863 1 59 437 ASP A O 1
ATOM 3554 N N . LYS A 1 438 ? 33.875 16.875 4.668 1 71.62 438 LYS A N 1
ATOM 3555 C CA . LYS A 1 438 ? 32.906 17.953 4.457 1 71.62 438 LYS A CA 1
ATOM 3556 C C . LYS A 1 438 ? 31.922 17.594 3.357 1 71.62 438 LYS A C 1
ATOM 3558 O O . LYS A 1 438 ? 31.531 18.453 2.562 1 71.62 438 LYS A O 1
ATOM 3563 N N . GLY A 1 439 ? 31.453 16.312 3.604 1 87.12 439 GLY A N 1
ATOM 3564 C CA . GLY A 1 439 ? 30.594 15.828 2.545 1 87.12 439 GLY A CA 1
ATOM 3565 C C . GLY A 1 439 ? 29.109 16.031 2.84 1 87.12 439 GLY A C 1
ATOM 3566 O O . GLY A 1 439 ? 28.75 16.844 3.695 1 87.12 439 GLY A O 1
ATOM 3567 N N . LEU A 1 440 ? 28.297 15.492 2.1 1 93.19 440 LEU A N 1
ATOM 3568 C CA . LEU A 1 440 ? 26.844 15.625 2.133 1 93.19 440 LEU A CA 1
ATOM 3569 C C . LEU A 1 440 ? 26.297 15.164 3.475 1 93.19 440 LEU A C 1
ATOM 3571 O O . LEU A 1 440 ? 25.453 15.844 4.07 1 93.19 440 LEU A O 1
ATOM 3575 N N . LYS A 1 441 ? 26.812 14.07 4.07 1 93.44 441 LYS A N 1
ATOM 3576 C CA . LYS A 1 441 ? 26.328 13.523 5.34 1 93.44 441 LYS A CA 1
ATOM 3577 C C . LYS A 1 441 ? 26.578 14.5 6.484 1 93.44 441 LYS A C 1
ATOM 3579 O O . LYS A 1 441 ? 25.719 14.68 7.352 1 93.44 441 LYS A O 1
ATOM 3584 N N . GLU A 1 442 ? 27.719 15.117 6.422 1 93.38 442 GLU A N 1
ATOM 3585 C CA . GLU A 1 442 ? 28.078 16.078 7.469 1 93.38 442 GLU A CA 1
ATOM 3586 C C . GLU A 1 442 ? 27.172 17.312 7.41 1 93.38 442 GLU A C 1
ATOM 3588 O O . GLU A 1 442 ? 26.719 17.797 8.445 1 93.38 442 GLU A O 1
ATOM 3593 N N . LYS A 1 443 ? 26.953 17.781 6.227 1 91.75 443 LYS A N 1
ATOM 3594 C CA . LYS A 1 443 ? 26.109 18.969 6.062 1 91.75 443 LYS A CA 1
ATOM 3595 C C . LYS A 1 443 ? 24.688 18.703 6.555 1 91.75 443 LYS A C 1
ATOM 3597 O O . LYS A 1 443 ? 24.109 19.547 7.246 1 91.75 443 LYS A O 1
ATOM 3602 N N . ILE A 1 444 ? 24.125 17.562 6.207 1 93.69 444 ILE A N 1
ATOM 3603 C CA . ILE A 1 444 ? 22.781 17.203 6.617 1 93.69 444 ILE A CA 1
ATOM 3604 C C . ILE A 1 444 ? 22.719 17.078 8.141 1 93.69 444 ILE A C 1
ATOM 3606 O O . ILE A 1 444 ? 21.797 17.609 8.781 1 93.69 444 ILE A O 1
ATOM 3610 N N . PHE A 1 445 ? 23.75 16.406 8.672 1 94.44 445 PHE A N 1
ATOM 3611 C CA . PHE A 1 445 ? 23.781 16.156 10.109 1 94.44 445 PHE A CA 1
ATOM 3612 C C . PHE A 1 445 ? 23.891 17.453 10.891 1 94.44 445 PHE A C 1
ATOM 3614 O O . PHE A 1 445 ? 23.188 17.656 11.875 1 94.44 445 PHE A O 1
ATOM 3621 N N . GLU A 1 446 ? 24.734 18.297 10.445 1 90.31 446 GLU A N 1
ATOM 3622 C CA . GLU A 1 446 ? 24.938 19.578 11.125 1 90.31 446 GLU A CA 1
ATOM 3623 C C . GLU A 1 446 ? 23.656 20.422 11.109 1 90.31 446 GLU A C 1
ATOM 3625 O O . GLU A 1 446 ? 23.266 20.984 12.133 1 90.31 446 GLU A O 1
ATOM 3630 N N . GLN A 1 447 ? 23.047 20.516 10.031 1 88.5 447 GLN A N 1
ATOM 3631 C CA . GLN A 1 447 ? 21.844 21.328 9.914 1 88.5 447 GLN A CA 1
ATOM 3632 C C . GLN A 1 447 ? 20.703 20.734 10.75 1 88.5 447 GLN A C 1
ATOM 3634 O O . GLN A 1 447 ? 19.969 21.484 11.406 1 88.5 447 GLN A O 1
ATOM 3639 N N . LEU A 1 448 ? 20.562 19.438 10.758 1 90.62 448 LEU A N 1
ATOM 3640 C CA . LEU A 1 448 ? 19.484 18.797 11.516 1 90.62 448 LEU A CA 1
ATOM 3641 C C . LEU A 1 448 ? 19.781 18.859 13.008 1 90.62 448 LEU A C 1
ATOM 3643 O O . LEU A 1 448 ? 18.859 18.984 13.82 1 90.62 448 LEU A O 1
ATOM 3647 N N . LYS A 1 449 ? 21.031 18.672 13.328 1 89.12 449 LYS A N 1
ATOM 3648 C CA . LYS A 1 449 ? 21.438 18.781 14.727 1 89.12 449 LYS A CA 1
ATOM 3649 C C . LYS A 1 449 ? 21.094 20.172 15.273 1 89.12 449 LYS A C 1
ATOM 3651 O O . LYS A 1 449 ? 20.578 20.281 16.391 1 89.12 449 LYS A O 1
ATOM 3656 N N . ASN A 1 450 ? 21.328 21.141 14.5 1 83.56 450 ASN A N 1
ATOM 3657 C CA . ASN A 1 450 ? 21.016 22.5 14.898 1 83.56 450 ASN A CA 1
ATOM 3658 C C . ASN A 1 450 ? 19.5 22.719 14.992 1 83.56 450 ASN A C 1
ATOM 3660 O O . ASN A 1 450 ? 19.031 23.406 15.898 1 83.56 450 ASN A O 1
ATOM 3664 N N . ALA A 1 451 ? 18.766 22.203 14.102 1 79.19 451 ALA A N 1
ATOM 3665 C CA . ALA A 1 451 ? 17.312 22.312 14.117 1 79.19 451 ALA A CA 1
ATOM 3666 C C . ALA A 1 451 ? 16.719 21.641 15.352 1 79.19 451 ALA A C 1
ATOM 3668 O O . ALA A 1 451 ? 15.75 22.141 15.93 1 79.19 451 ALA A O 1
ATOM 3669 N N . SER A 1 452 ? 17.297 20.531 15.734 1 82.69 452 SER A N 1
ATOM 3670 C CA . SER A 1 452 ? 16.844 19.781 16.906 1 82.69 452 SER A CA 1
ATOM 3671 C C . SER A 1 452 ? 17.109 20.578 18.188 1 82.69 452 SER A C 1
ATOM 3673 O O . SER A 1 452 ? 16.312 20.516 19.125 1 82.69 452 SER A O 1
ATOM 3675 N N . SER A 1 453 ? 18.109 21.203 18.312 1 74 453 SER A N 1
ATOM 3676 C CA . SER A 1 453 ? 18.453 21.969 19.5 1 74 453 SER A CA 1
ATOM 3677 C C . SER A 1 453 ? 17.516 23.156 19.703 1 74 453 SER A C 1
ATOM 3679 O O . SER A 1 453 ? 17.172 23.5 20.828 1 74 453 SER A O 1
ATOM 3681 N N . ILE A 1 454 ? 16.922 23.516 18.719 1 61.91 454 ILE A N 1
ATOM 3682 C CA . ILE A 1 454 ? 16.016 24.656 18.781 1 61.91 454 ILE A CA 1
ATOM 3683 C C . ILE A 1 454 ? 14.617 24.203 19.203 1 61.91 454 ILE A C 1
ATOM 3685 O O . ILE A 1 454 ? 13.945 24.875 19.984 1 61.91 454 ILE A O 1
ATOM 3689 N N . SER A 1 455 ? 14.203 23.094 18.672 1 59.28 455 SER A N 1
ATOM 3690 C CA . SER A 1 455 ? 12.906 22.547 19.047 1 59.28 455 SER A CA 1
ATOM 3691 C C . SER A 1 455 ? 12.82 22.266 20.547 1 59.28 455 SER A C 1
ATOM 3693 O O . SER A 1 455 ? 11.773 22.484 21.156 1 59.28 455 SER A O 1
ATOM 3695 N N . ASP A 1 456 ? 13.844 21.781 21.141 1 53.62 456 ASP A N 1
ATOM 3696 C CA . ASP A 1 456 ? 13.914 21.516 22.578 1 53.62 456 ASP A CA 1
ATOM 3697 C C . ASP A 1 456 ? 13.797 22.812 23.375 1 53.62 456 ASP A C 1
ATOM 3699 O O . ASP A 1 456 ? 13.133 22.844 24.422 1 53.62 456 ASP A O 1
ATOM 3703 N N . ILE A 1 457 ? 14.43 23.703 22.812 1 44.56 457 ILE A N 1
ATOM 3704 C CA . ILE A 1 457 ? 14.375 24.984 23.5 1 44.56 457 ILE A CA 1
ATOM 3705 C C . ILE A 1 457 ? 12.945 25.5 23.516 1 44.56 457 ILE A C 1
ATOM 3707 O O . ILE A 1 457 ? 12.469 26.031 24.516 1 44.56 457 ILE A O 1
ATOM 3711 N N . SER A 1 458 ? 12.281 25.125 22.5 1 46.31 458 SER A N 1
ATOM 3712 C CA . SER A 1 458 ? 10.914 25.625 22.391 1 46.31 458 SER A CA 1
ATOM 3713 C C . SER A 1 458 ? 9.977 24.828 23.297 1 46.31 458 SER A C 1
ATOM 3715 O O . SER A 1 458 ? 9.109 25.406 23.953 1 46.31 458 SER A O 1
ATOM 3717 N N . VAL A 1 459 ? 10.18 23.5 23.328 1 47.25 459 VAL A N 1
ATOM 3718 C CA . VAL A 1 459 ? 9.367 22.656 24.188 1 47.25 459 VAL A CA 1
ATOM 3719 C C . VAL A 1 459 ? 9.695 22.938 25.641 1 47.25 459 VAL A C 1
ATOM 3721 O O . VAL A 1 459 ? 8.789 23.016 26.484 1 47.25 459 VAL A O 1
ATOM 3724 N N . SER A 1 460 ? 10.953 22.906 25.969 1 43.62 460 SER A N 1
ATOM 3725 C CA . SER A 1 460 ? 11.367 23.172 27.328 1 43.62 460 SER A CA 1
ATOM 3726 C C . SER A 1 460 ? 10.852 24.531 27.812 1 43.62 460 SER A C 1
ATOM 3728 O O . SER A 1 460 ? 10.398 24.672 28.938 1 43.62 460 SER A O 1
ATOM 3730 N N . GLU A 1 461 ? 10.922 25.375 27 1 41.66 461 GLU A N 1
ATOM 3731 C CA . GLU A 1 461 ? 10.414 26.688 27.359 1 41.66 461 GLU A CA 1
ATOM 3732 C C . GLU A 1 461 ? 8.898 26.656 27.562 1 41.66 461 GLU A C 1
ATOM 3734 O O . GLU A 1 461 ? 8.367 27.312 28.469 1 41.66 461 GLU A O 1
ATOM 3739 N N . GLN A 1 462 ? 8.273 25.812 26.797 1 40 462 GLN A N 1
ATOM 3740 C CA . GLN A 1 462 ? 6.844 25.594 26.953 1 40 462 GLN A CA 1
ATOM 3741 C C . GLN A 1 462 ? 6.531 24.953 28.312 1 40 462 GLN A C 1
ATOM 3743 O O . GLN A 1 462 ? 5.574 25.344 28.984 1 40 462 GLN A O 1
ATOM 3748 N N . LEU A 1 463 ? 7.238 23.875 28.547 1 39.53 463 LEU A N 1
ATOM 3749 C CA . LEU A 1 463 ? 7.066 23.188 29.828 1 39.53 463 LEU A CA 1
ATOM 3750 C C . LEU A 1 463 ? 7.375 24.109 31 1 39.53 463 LEU A C 1
ATOM 3752 O O . LEU A 1 463 ? 6.695 24.078 32.031 1 39.53 463 LEU A O 1
ATOM 3756 N N . TYR A 1 464 ? 8.422 24.844 30.859 1 36.62 464 TYR A N 1
ATOM 3757 C CA . TYR A 1 464 ? 8.742 25.781 31.906 1 36.62 464 TYR A CA 1
ATOM 3758 C C . TYR A 1 464 ? 7.641 26.812 32.062 1 36.62 464 TYR A C 1
ATOM 3760 O O . TYR A 1 464 ? 7.352 27.25 33.188 1 36.62 464 TYR A O 1
ATOM 3768 N N . GLN A 1 465 ? 7.023 27.156 31.047 1 37.56 465 GLN A N 1
ATOM 3769 C CA . GLN A 1 465 ? 5.945 28.125 31.141 1 37.56 465 GLN A CA 1
ATOM 3770 C C . GLN A 1 465 ? 4.75 27.562 31.891 1 37.56 465 GLN A C 1
ATOM 3772 O O . GLN A 1 465 ? 4.027 28.297 32.562 1 37.56 465 GLN A O 1
ATOM 3777 N N . ASN A 1 466 ? 4.363 26.344 31.609 1 35.81 466 ASN A N 1
ATOM 3778 C CA . ASN A 1 466 ? 3.252 25.734 32.344 1 35.81 466 ASN A CA 1
ATOM 3779 C C . ASN A 1 466 ? 3.562 25.562 33.812 1 35.81 466 ASN A C 1
ATOM 3781 O O . ASN A 1 466 ? 2.705 25.141 34.594 1 35.81 466 ASN A O 1
ATOM 3785 N N . LEU A 1 467 ? 4.84 25.5 34.094 1 32.84 467 LEU A N 1
ATOM 3786 C CA . LEU A 1 467 ? 5.082 25.469 35.531 1 32.84 467 LEU A CA 1
ATOM 3787 C C . LEU A 1 467 ? 4.625 26.766 36.219 1 32.84 467 LEU A C 1
ATOM 3789 O O . LEU A 1 467 ? 4.312 27.734 35.531 1 32.84 467 LEU A O 1
ATOM 3793 N N . LYS A 1 468 ? 5.199 27.266 37.438 1 38.06 468 LYS A N 1
ATOM 3794 C CA . LYS A 1 468 ? 4.762 28.203 38.5 1 38.06 468 LYS A CA 1
ATOM 3795 C C . LYS A 1 468 ? 4.57 29.609 37.906 1 38.06 468 LYS A C 1
ATOM 3797 O O . LYS A 1 468 ? 5.34 30.047 37.062 1 38.06 468 LYS A O 1
ATOM 3802 N N . PRO A 1 469 ? 3.324 30.203 38.031 1 35.5 469 PRO A N 1
ATOM 3803 C CA . PRO A 1 469 ? 3.137 31.656 38 1 35.5 469 PRO A CA 1
ATOM 3804 C C . PRO A 1 469 ? 4.359 32.406 38.5 1 35.5 469 PRO A C 1
ATOM 3806 O O . PRO A 1 469 ? 4.688 32.375 39.688 1 35.5 469 PRO A O 1
ATOM 3809 N N . VAL A 1 470 ? 5.559 32.344 37.906 1 31.19 470 VAL A N 1
ATOM 3810 C CA . VAL A 1 470 ? 6.523 33.25 38.531 1 31.19 470 VAL A CA 1
ATOM 3811 C C . VAL A 1 470 ? 5.887 34.625 38.719 1 31.19 470 VAL A C 1
ATOM 3813 O O . VAL A 1 470 ? 5.035 35.031 37.938 1 31.19 470 VAL A O 1
ATOM 3816 N N . HIS A 1 471 ? 6.23 35.438 39.781 1 30.73 471 HIS A N 1
ATOM 3817 C CA . HIS A 1 471 ? 5.902 36.812 40.219 1 30.73 471 HIS A CA 1
ATOM 3818 C C . HIS A 1 471 ? 5.82 37.75 39.031 1 30.73 471 HIS A C 1
ATOM 3820 O O . HIS A 1 471 ? 6.293 37.438 37.938 1 30.73 471 HIS A O 1
ATOM 3826 N N . ASP A 1 472 ? 6.145 39.219 39.312 1 33.44 472 ASP A N 1
ATOM 3827 C CA . ASP A 1 472 ? 5.773 40.562 38.844 1 33.44 472 ASP A CA 1
ATOM 3828 C C . ASP A 1 472 ? 6.145 40.75 37.375 1 33.44 472 ASP A C 1
ATOM 3830 O O . ASP A 1 472 ? 5.332 41.219 36.562 1 33.44 472 ASP A O 1
ATOM 3834 N N . GLU A 1 473 ? 7.523 41.219 37.125 1 34.06 473 GLU A N 1
ATOM 3835 C CA . GLU A 1 473 ? 8.016 42.156 36.156 1 34.06 473 GLU A CA 1
ATOM 3836 C C . GLU A 1 473 ? 7.992 41.562 34.75 1 34.06 473 GLU A C 1
ATOM 3838 O O . GLU A 1 473 ? 7.828 42.281 33.75 1 34.06 473 GLU A O 1
ATOM 3843 N N . ASP A 1 474 ? 8.477 40.344 34.531 1 35.59 474 ASP A N 1
ATOM 3844 C CA . ASP A 1 474 ? 8.828 40 33.156 1 35.59 474 ASP A CA 1
ATOM 3845 C C . ASP A 1 474 ? 7.637 39.406 32.438 1 35.59 474 ASP A C 1
ATOM 3847 O O . ASP A 1 474 ? 7.742 38.281 31.891 1 35.59 474 ASP A O 1
ATOM 3851 N N . THR A 1 475 ? 6.504 39.781 32.75 1 39.28 475 THR A N 1
ATOM 3852 C CA . THR A 1 475 ? 5.223 39.438 32.156 1 39.28 475 THR A CA 1
ATOM 3853 C C . THR A 1 475 ? 5.238 39.719 30.656 1 39.28 475 THR A C 1
ATOM 3855 O O . THR A 1 475 ? 4.59 39.031 29.891 1 39.28 475 THR A O 1
ATOM 3858 N N . GLY A 1 476 ? 5.918 40.812 30.391 1 37.84 476 GLY A N 1
ATOM 3859 C CA . GLY A 1 476 ? 5.883 41.219 29 1 37.84 476 GLY A CA 1
ATOM 3860 C C . GLY A 1 476 ? 6.527 40.219 28.047 1 37.84 476 GLY A C 1
ATOM 3861 O O . GLY A 1 476 ? 6.016 39.969 26.953 1 37.84 476 GLY A O 1
ATOM 3862 N N . LEU A 1 477 ? 7.684 39.875 28.5 1 35.06 477 LEU A N 1
ATOM 3863 C CA . LEU A 1 477 ? 8.438 39 27.609 1 35.06 477 LEU A CA 1
ATOM 3864 C C . LEU A 1 477 ? 7.738 37.656 27.484 1 35.06 477 LEU A C 1
ATOM 3866 O O . LEU A 1 477 ? 7.715 37.062 26.391 1 35.06 477 LEU A O 1
ATOM 3870 N N . LYS A 1 478 ? 6.988 37.375 28.578 1 41.84 478 LYS A N 1
ATOM 3871 C CA . LYS A 1 478 ? 6.297 36.094 28.609 1 41.84 478 LYS A CA 1
ATOM 3872 C C . LYS A 1 478 ? 5.117 36.062 27.641 1 41.84 478 LYS A C 1
ATOM 3874 O O . LYS A 1 478 ? 4.898 35.094 26.938 1 41.84 478 LYS A O 1
ATOM 3879 N N . GLU A 1 479 ? 4.434 37.125 27.609 1 43.03 479 GLU A N 1
ATOM 3880 C CA . GLU A 1 479 ? 3.355 37.219 26.625 1 43.03 479 GLU A CA 1
ATOM 3881 C C . GLU A 1 479 ? 3.887 37.156 25.203 1 43.03 479 GLU A C 1
ATOM 3883 O O . GLU A 1 479 ? 3.277 36.5 24.344 1 43.03 479 GLU A O 1
ATOM 3888 N N . LYS A 1 480 ? 5.027 37.781 25.031 1 39.91 480 LYS A N 1
ATOM 3889 C CA . LYS A 1 480 ? 5.605 37.781 23.688 1 39.91 480 LYS A CA 1
ATOM 3890 C C . LYS A 1 480 ? 6.066 36.375 23.297 1 39.91 480 LYS A C 1
ATOM 3892 O O . LYS A 1 480 ? 5.848 35.938 22.156 1 39.91 480 LYS A O 1
ATOM 3897 N N . ILE A 1 481 ? 6.672 35.75 24.141 1 39.28 481 ILE A N 1
ATOM 3898 C CA . ILE A 1 481 ? 7.148 34.406 23.859 1 39.28 481 ILE A CA 1
ATOM 3899 C C . ILE A 1 481 ? 5.961 33.469 23.719 1 39.28 481 ILE A C 1
ATOM 3901 O O . ILE A 1 481 ? 5.949 32.594 22.828 1 39.28 481 ILE A O 1
ATOM 3905 N N . PHE A 1 482 ? 4.891 33.812 24.578 1 39.5 482 PHE A N 1
ATOM 3906 C CA . PHE A 1 482 ? 3.643 33.062 24.438 1 39.5 482 PHE A CA 1
ATOM 3907 C C . PHE A 1 482 ? 3.084 33.219 23.031 1 39.5 482 PHE A C 1
ATOM 3909 O O . PHE A 1 482 ? 2.645 32.219 22.422 1 39.5 482 PHE A O 1
ATOM 3916 N N . GLU A 1 483 ? 3.029 34.406 22.656 1 40.97 483 GLU A N 1
ATOM 3917 C CA . GLU A 1 483 ? 2.541 34.688 21.312 1 40.97 483 GLU A CA 1
ATOM 3918 C C . GLU A 1 483 ? 3.438 34.031 20.266 1 40.97 483 GLU A C 1
ATOM 3920 O O . GLU A 1 483 ? 2.947 33.5 19.281 1 40.97 483 GLU A O 1
ATOM 3925 N N . GLN A 1 484 ? 4.703 34.188 20.5 1 37.88 484 GLN A N 1
ATOM 3926 C CA . GLN A 1 484 ? 5.629 33.625 19.531 1 37.88 484 GLN A CA 1
ATOM 3927 C C . GLN A 1 484 ? 5.547 32.094 19.547 1 37.88 484 GLN A C 1
ATOM 3929 O O . GLN A 1 484 ? 5.621 31.453 18.5 1 37.88 484 GLN A O 1
ATOM 3934 N N . LEU A 1 485 ? 5.48 31.531 20.703 1 38.28 485 LEU A N 1
ATOM 3935 C CA . LEU A 1 485 ? 5.43 30.094 20.875 1 38.28 485 LEU A CA 1
ATOM 3936 C C . LEU A 1 485 ? 4.094 29.531 20.406 1 38.28 485 LEU A C 1
ATOM 3938 O O . LEU A 1 485 ? 4.039 28.469 19.781 1 38.28 485 LEU A O 1
ATOM 3942 N N . LYS A 1 486 ? 3.004 30.062 20.891 1 42.06 486 LYS A N 1
ATOM 3943 C CA . LYS A 1 486 ? 1.711 29.766 20.281 1 42.06 486 LYS A CA 1
ATOM 3944 C C . LYS A 1 486 ? 1.793 29.812 18.75 1 42.06 486 LYS A C 1
ATOM 3946 O O . LYS A 1 486 ? 1.206 28.984 18.062 1 42.06 486 LYS A O 1
ATOM 3951 N N . ASN A 1 487 ? 2.607 30.812 18.328 1 37.94 487 ASN A N 1
ATOM 3952 C CA . ASN A 1 487 ? 2.867 30.922 16.906 1 37.94 487 ASN A CA 1
ATOM 3953 C C . ASN A 1 487 ? 3.807 29.828 16.422 1 37.94 487 ASN A C 1
ATOM 3955 O O . ASN A 1 487 ? 3.697 29.359 15.281 1 37.94 487 ASN A O 1
ATOM 3959 N N . ALA A 1 488 ? 4.793 29.438 17.234 1 38.38 488 ALA A N 1
ATOM 3960 C CA . ALA A 1 488 ? 5.758 28.391 16.891 1 38.38 488 ALA A CA 1
ATOM 3961 C C . ALA A 1 488 ? 5.094 27.016 16.828 1 38.38 488 ALA A C 1
ATOM 3963 O O . ALA A 1 488 ? 5.465 26.172 16.016 1 38.38 488 ALA A O 1
ATOM 3964 N N . ASN A 1 489 ? 4.414 26.609 17.859 1 39.56 489 ASN A N 1
ATOM 3965 C CA . ASN A 1 489 ? 3.686 25.344 17.828 1 39.56 489 ASN A CA 1
ATOM 3966 C C . ASN A 1 489 ? 2.814 25.219 16.594 1 39.56 489 ASN A C 1
ATOM 3968 O O . ASN A 1 489 ? 2.479 24.125 16.172 1 39.56 489 ASN A O 1
ATOM 3972 N N . SER A 1 490 ? 2.363 26.391 16.234 1 38.62 490 SER A N 1
ATOM 3973 C CA . SER A 1 490 ? 1.631 26.406 14.969 1 38.62 490 SER A CA 1
ATOM 3974 C C . SER A 1 490 ? 2.58 26.328 13.781 1 38.62 490 SER A C 1
ATOM 3976 O O . SER A 1 490 ? 2.143 26.359 12.625 1 38.62 490 SER A O 1
ATOM 3978 N N . ILE A 1 491 ? 3.848 26.547 14.133 1 42.34 491 ILE A N 1
ATOM 3979 C CA . ILE A 1 491 ? 4.793 26.562 13.023 1 42.34 491 ILE A CA 1
ATOM 3980 C C . ILE A 1 491 ? 4.934 25.156 12.445 1 42.34 491 ILE A C 1
ATOM 3982 O O . ILE A 1 491 ? 5.223 24.203 13.172 1 42.34 491 ILE A O 1
ATOM 3986 N N . SER A 1 492 ? 4.566 25.078 11.328 1 49.34 492 SER A N 1
ATOM 3987 C CA . SER A 1 492 ? 4.633 23.875 10.508 1 49.34 492 SER A CA 1
ATOM 3988 C C . SER A 1 492 ? 6 23.203 10.617 1 49.34 492 SER A C 1
ATOM 3990 O O . SER A 1 492 ? 6.996 23.875 10.914 1 49.34 492 SER A O 1
ATOM 3992 N N . ASP A 1 493 ? 6.133 21.953 10.93 1 53.12 493 ASP A N 1
ATOM 3993 C CA . ASP A 1 493 ? 7.348 21.156 10.953 1 53.12 493 ASP A CA 1
ATOM 3994 C C . ASP A 1 493 ? 8.398 21.703 9.992 1 53.12 493 ASP A C 1
ATOM 3996 O O . ASP A 1 493 ? 9.586 21.75 10.312 1 53.12 493 ASP A O 1
ATOM 4000 N N . ILE A 1 494 ? 7.934 22.297 8.969 1 55.75 494 ILE A N 1
ATOM 4001 C CA . ILE A 1 494 ? 8.836 22.828 7.941 1 55.75 494 ILE A CA 1
ATOM 4002 C C . ILE A 1 494 ? 9.484 24.109 8.438 1 55.75 494 ILE A C 1
ATOM 4004 O O . ILE A 1 494 ? 10.672 24.344 8.219 1 55.75 494 ILE A O 1
ATOM 4008 N N . SER A 1 495 ? 8.625 24.906 9.039 1 56.31 495 SER A N 1
ATOM 4009 C CA . SER A 1 495 ? 9.148 26.188 9.492 1 56.31 495 SER A CA 1
ATOM 4010 C C . SER A 1 495 ? 10.227 26 10.555 1 56.31 495 SER A C 1
ATOM 4012 O O . SER A 1 495 ? 11.211 26.734 10.578 1 56.31 495 SER A O 1
ATOM 4014 N N . LYS A 1 496 ? 10.023 24.953 11.266 1 57.53 496 LYS A N 1
ATOM 4015 C CA . LYS A 1 496 ? 11.055 24.656 12.25 1 57.53 496 LYS A CA 1
ATOM 4016 C C . LYS A 1 496 ? 12.352 24.219 11.578 1 57.53 496 LYS A C 1
ATOM 4018 O O . LYS A 1 496 ? 13.445 24.594 12.008 1 57.53 496 LYS A O 1
ATOM 4023 N N . LEU A 1 497 ? 12.141 23.5 10.57 1 60.38 497 LEU A N 1
ATOM 4024 C CA . LEU A 1 497 ? 13.289 22.969 9.844 1 60.38 497 LEU A CA 1
ATOM 4025 C C . LEU A 1 497 ? 14.062 24.094 9.164 1 60.38 497 LEU A C 1
ATOM 4027 O O . LEU A 1 497 ? 15.289 24.094 9.141 1 60.38 497 LEU A O 1
ATOM 4031 N N . PHE A 1 498 ? 13.195 25.109 8.664 1 61.75 498 PHE A N 1
ATOM 4032 C CA . PHE A 1 498 ? 13.805 26.219 7.934 1 61.75 498 PHE A CA 1
ATOM 4033 C C . PHE A 1 498 ? 14.195 27.344 8.883 1 61.75 498 PHE A C 1
ATOM 4035 O O . PHE A 1 498 ? 15.07 28.156 8.562 1 61.75 498 PHE A O 1
ATOM 4042 N N . ALA A 1 499 ? 13.391 27.594 9.945 1 53.41 499 ALA A N 1
ATOM 4043 C CA . ALA A 1 499 ? 13.578 28.734 10.836 1 53.41 499 ALA A CA 1
ATOM 4044 C C . ALA A 1 499 ? 15.047 28.922 11.188 1 53.41 499 ALA A C 1
ATOM 4046 O O . ALA A 1 499 ? 15.5 30.047 11.398 1 53.41 499 ALA A O 1
ATOM 4047 N N . TYR A 1 500 ? 15.758 27.922 11.383 1 50.62 500 TYR A N 1
ATOM 4048 C CA . TYR A 1 500 ? 17.094 28.234 11.898 1 50.62 500 TYR A CA 1
ATOM 4049 C C . TYR A 1 500 ? 18.125 28.219 10.781 1 50.62 500 TYR A C 1
ATOM 4051 O O . TYR A 1 500 ? 19.328 28.094 11.039 1 50.62 500 TYR A O 1
ATOM 4059 N N . THR A 1 501 ? 17.484 28.203 9.602 1 49.69 501 THR A N 1
ATOM 4060 C CA . THR A 1 501 ? 18.438 28.422 8.516 1 49.69 501 THR A CA 1
ATOM 4061 C C . THR A 1 501 ? 18.797 29.891 8.375 1 49.69 501 THR A C 1
ATOM 4063 O O . THR A 1 501 ? 17.922 30.719 8.117 1 49.69 501 THR A O 1
ATOM 4066 N N . GLY A 1 502 ? 20.047 30.234 8.914 1 50.41 502 GLY A N 1
ATOM 4067 C CA . GLY A 1 502 ? 20.625 31.562 8.742 1 50.41 502 GLY A CA 1
ATOM 4068 C C . GLY A 1 502 ? 20.75 32.312 10.047 1 50.41 502 GLY A C 1
ATOM 4069 O O . GLY A 1 502 ? 19.953 32.125 10.969 1 50.41 502 GLY A O 1
ATOM 4070 N N . ASN A 1 503 ? 21.781 32.75 10.492 1 51.25 503 ASN A N 1
ATOM 4071 C CA . ASN A 1 503 ? 22.078 33.5 11.703 1 51.25 503 ASN A CA 1
ATOM 4072 C C . ASN A 1 503 ? 21.547 34.906 11.625 1 51.25 503 ASN A C 1
ATOM 4074 O O . ASN A 1 503 ? 21.391 35.594 12.656 1 51.25 503 ASN A O 1
ATOM 4078 N N . ASP A 1 504 ? 21.344 35.312 10.398 1 57.97 504 ASP A N 1
ATOM 4079 C CA . ASP A 1 504 ? 20.922 36.719 10.266 1 57.97 504 ASP A CA 1
ATOM 4080 C C . ASP A 1 504 ? 19.406 36.812 10.031 1 57.97 504 ASP A C 1
ATOM 4082 O O . ASP A 1 504 ? 18.797 35.875 9.555 1 57.97 504 ASP A O 1
ATOM 4086 N N . ALA A 1 505 ? 18.828 37.781 10.641 1 57.66 505 ALA A N 1
ATOM 4087 C CA . ALA A 1 505 ? 17.391 38.062 10.57 1 57.66 505 ALA A CA 1
ATOM 4088 C C . ALA A 1 505 ? 16.891 37.938 9.133 1 57.66 505 ALA A C 1
ATOM 4090 O O . ALA A 1 505 ? 15.789 37.438 8.898 1 57.66 505 ALA A O 1
ATOM 4091 N N . GLU A 1 506 ? 17.703 38.438 8.266 1 58.53 506 GLU A N 1
ATOM 4092 C CA . GLU A 1 506 ? 17.312 38.406 6.855 1 58.53 506 GLU A CA 1
ATOM 4093 C C . GLU A 1 506 ? 17.219 37 6.34 1 58.53 506 GLU A C 1
ATOM 4095 O O . GLU A 1 506 ? 16.281 36.625 5.609 1 58.53 506 GLU A O 1
ATOM 4100 N N . THR A 1 507 ? 18.094 36.219 6.781 1 62.22 507 THR A N 1
ATOM 4101 C CA . THR A 1 507 ? 18.125 34.812 6.371 1 62.22 507 THR A CA 1
ATOM 4102 C C . THR A 1 507 ? 16.953 34.062 6.984 1 62.22 507 THR A C 1
ATOM 4104 O O . THR A 1 507 ? 16.312 33.25 6.316 1 62.22 507 THR A O 1
ATOM 4107 N N . LYS A 1 508 ? 16.656 34.5 8.078 1 63.59 508 LYS A N 1
ATOM 4108 C CA . LYS A 1 508 ? 15.539 33.875 8.758 1 63.59 508 LYS A CA 1
ATOM 4109 C C . LYS A 1 508 ? 14.219 34.188 8.07 1 63.59 508 LYS A C 1
ATOM 4111 O O . LYS A 1 508 ? 13.352 33.344 7.93 1 63.59 508 LYS A O 1
ATOM 4116 N N . ARG A 1 509 ? 14.195 35.438 7.715 1 60.56 509 ARG A N 1
ATOM 4117 C CA . ARG A 1 509 ? 13 35.875 7 1 60.56 509 ARG A CA 1
ATOM 4118 C C . ARG A 1 509 ? 12.875 35.156 5.66 1 60.56 509 ARG A C 1
ATOM 4120 O O . ARG A 1 509 ? 11.781 34.75 5.266 1 60.56 509 ARG A O 1
ATOM 4127 N N . PHE A 1 510 ? 13.969 34.969 5.09 1 62.75 510 PHE A N 1
ATOM 4128 C CA . PHE A 1 510 ? 14 34.25 3.809 1 62.75 510 PHE A CA 1
ATOM 4129 C C . PHE A 1 510 ? 13.508 32.844 3.961 1 62.75 510 PHE A C 1
ATOM 4131 O O . PHE A 1 510 ? 12.633 32.375 3.215 1 62.75 510 PHE A O 1
ATOM 4138 N N . PHE A 1 511 ? 13.961 32.312 4.941 1 66 511 PHE A N 1
ATOM 4139 C CA . PHE A 1 511 ? 13.648 30.891 5.125 1 66 511 PHE A CA 1
ATOM 4140 C C . PHE A 1 511 ? 12.234 30.719 5.648 1 66 511 PHE A C 1
ATOM 4142 O O . PHE A 1 511 ? 11.57 29.734 5.332 1 66 511 PHE A O 1
ATOM 4149 N N . HIS A 1 512 ? 11.805 31.703 6.305 1 64.88 512 HIS A N 1
ATOM 4150 C CA . HIS A 1 512 ? 10.414 31.672 6.73 1 64.88 512 HIS A CA 1
ATOM 4151 C C . HIS A 1 512 ? 9.469 31.766 5.535 1 64.88 512 HIS A C 1
ATOM 4153 O O . HIS A 1 512 ? 8.492 31.016 5.449 1 64.88 512 HIS A O 1
ATOM 4159 N N . ASN A 1 513 ? 9.82 32.656 4.66 1 62.31 513 ASN A N 1
ATOM 4160 C CA . ASN A 1 513 ? 9.023 32.781 3.447 1 62.31 513 ASN A CA 1
ATOM 4161 C C . ASN A 1 513 ? 9.102 31.547 2.568 1 62.31 513 ASN A C 1
ATOM 4163 O O . ASN A 1 513 ? 8.094 31.141 1.982 1 62.31 513 ASN A O 1
ATOM 4167 N N . LEU A 1 514 ? 10.234 31.047 2.615 1 67.94 514 LEU A N 1
ATOM 4168 C CA . LEU A 1 514 ? 10.422 29.844 1.833 1 67.94 514 LEU A CA 1
ATOM 4169 C C . LEU A 1 514 ? 9.625 28.672 2.428 1 67.94 514 LEU A C 1
ATOM 4171 O O . LEU A 1 514 ? 9.023 27.891 1.692 1 67.94 514 LEU A O 1
ATOM 4175 N N . ALA A 1 515 ? 9.648 28.641 3.725 1 65.56 515 ALA A N 1
ATOM 4176 C CA . ALA A 1 515 ? 8.906 27.594 4.414 1 65.56 515 ALA A CA 1
ATOM 4177 C C . ALA A 1 515 ? 7.414 27.672 4.113 1 65.56 515 ALA A C 1
ATOM 4179 O O . ALA A 1 515 ? 6.766 26.656 3.855 1 65.56 515 ALA A O 1
ATOM 4180 N N . GLN A 1 516 ? 6.977 28.891 4.074 1 61.72 516 GLN A N 1
ATOM 4181 C CA . GLN A 1 516 ? 5.559 29.094 3.805 1 61.72 516 GLN A CA 1
ATOM 4182 C C . GLN A 1 516 ? 5.211 28.734 2.367 1 61.72 516 GLN A C 1
ATOM 4184 O O . GLN A 1 516 ? 4.188 28.078 2.117 1 61.72 516 GLN A O 1
ATOM 4189 N N . SER A 1 517 ? 6.125 29.109 1.541 1 62.66 517 SER A N 1
ATOM 4190 C CA . SER A 1 517 ? 5.898 28.797 0.132 1 62.66 517 SER A CA 1
ATOM 4191 C C . SER A 1 517 ? 6.008 27.297 -0.134 1 62.66 517 SER A C 1
ATOM 4193 O O . SER A 1 517 ? 5.277 26.766 -0.967 1 62.66 517 SER A O 1
ATOM 4195 N N . THR A 1 518 ? 6.891 26.719 0.607 1 61.91 518 THR A N 1
ATOM 4196 C CA . THR A 1 518 ? 7.137 25.297 0.428 1 61.91 518 THR A CA 1
ATOM 4197 C C . THR A 1 518 ? 5.949 24.469 0.928 1 61.91 518 THR A C 1
ATOM 4199 O O . THR A 1 518 ? 5.586 23.469 0.319 1 61.91 518 THR A O 1
ATOM 4202 N N . GLU A 1 519 ? 5.391 24.906 1.914 1 62.34 519 GLU A N 1
ATOM 4203 C CA . GLU A 1 519 ? 4.262 24.172 2.477 1 62.34 519 GLU A CA 1
ATOM 4204 C C . GLU A 1 519 ? 3.059 24.203 1.539 1 62.34 519 GLU A C 1
ATOM 4206 O O . GLU A 1 519 ? 2.326 23.219 1.425 1 62.34 519 GLU A O 1
ATOM 4211 N N . GLU A 1 520 ? 3.027 25.266 0.82 1 62.5 520 GLU A N 1
ATOM 4212 C CA . GLU A 1 520 ? 1.875 25.406 -0.064 1 62.5 520 GLU A CA 1
ATOM 4213 C C . GLU A 1 520 ? 2.129 24.734 -1.412 1 62.5 520 GLU A C 1
ATOM 4215 O O . GLU A 1 520 ? 1.242 24.078 -1.965 1 62.5 520 GLU A O 1
ATOM 4220 N N . ASN A 1 521 ? 3.344 24.922 -1.888 1 74.62 521 ASN A N 1
ATOM 4221 C CA . ASN A 1 521 ? 3.682 24.391 -3.207 1 74.62 521 ASN A CA 1
ATOM 4222 C C . ASN A 1 521 ? 5.066 23.75 -3.221 1 74.62 521 ASN A C 1
ATOM 4224 O O . ASN A 1 521 ? 5.941 24.172 -3.979 1 74.62 521 ASN A O 1
ATOM 4228 N N . PHE A 1 522 ? 5.172 22.656 -2.604 1 79.5 522 PHE A N 1
ATOM 4229 C CA . PHE A 1 522 ? 6.473 22.047 -2.383 1 79.5 522 PHE A CA 1
ATOM 4230 C C . PHE A 1 522 ? 7.094 21.594 -3.701 1 79.5 522 PHE A C 1
ATOM 4232 O O . PHE A 1 522 ? 8.258 21.891 -3.977 1 79.5 522 PHE A O 1
ATOM 4239 N N . ASP A 1 523 ? 6.336 21 -4.52 1 78.44 523 ASP A N 1
ATOM 4240 C CA . ASP A 1 523 ? 6.863 20.438 -5.758 1 78.44 523 ASP A CA 1
ATOM 4241 C C . ASP A 1 523 ? 7.289 21.531 -6.727 1 78.44 523 ASP A C 1
ATOM 4243 O O . ASP A 1 523 ? 8.305 21.406 -7.414 1 78.44 523 ASP A O 1
ATOM 4247 N N . GLU A 1 524 ? 6.602 22.625 -6.672 1 83.25 524 GLU A N 1
ATOM 4248 C CA . GLU A 1 524 ? 6.988 23.766 -7.508 1 83.25 524 GLU A CA 1
ATOM 4249 C C . GLU A 1 524 ? 8.289 24.391 -7.016 1 83.25 524 GLU A C 1
ATOM 4251 O O . GLU A 1 524 ? 9.102 24.859 -7.816 1 83.25 524 GLU A O 1
ATOM 4256 N N . THR A 1 525 ? 8.344 24.391 -5.754 1 87.25 525 THR A N 1
ATOM 4257 C CA . THR A 1 525 ? 9.539 24.969 -5.16 1 87.25 525 THR A CA 1
ATOM 4258 C C . THR A 1 525 ? 10.781 24.156 -5.52 1 87.25 525 THR A C 1
ATOM 4260 O O . THR A 1 525 ? 11.852 24.719 -5.734 1 87.25 525 THR A O 1
ATOM 4263 N N . ILE A 1 526 ? 10.648 22.859 -5.68 1 92 526 ILE A N 1
ATOM 4264 C CA . ILE A 1 526 ? 11.758 22 -6.059 1 92 526 ILE A CA 1
ATOM 4265 C C . ILE A 1 526 ? 12.227 22.344 -7.469 1 92 526 ILE A C 1
ATOM 4267 O O . ILE A 1 526 ? 13.43 22.516 -7.711 1 92 526 ILE A O 1
ATOM 4271 N N . LEU A 1 527 ? 11.273 22.531 -8.305 1 92.62 527 LEU A N 1
ATOM 4272 C CA . LEU A 1 527 ? 11.609 22.812 -9.695 1 92.62 527 LEU A CA 1
ATOM 4273 C C . LEU A 1 527 ? 12.227 24.188 -9.844 1 92.62 527 LEU A C 1
ATOM 4275 O O . LEU A 1 527 ? 13.227 24.359 -10.547 1 92.62 527 LEU A O 1
ATOM 4279 N N . ARG A 1 528 ? 11.68 25.141 -9.164 1 91.56 528 ARG A N 1
ATOM 4280 C CA . ARG A 1 528 ? 12.18 26.516 -9.211 1 91.56 528 ARG A CA 1
ATOM 4281 C C . ARG A 1 528 ? 13.625 26.594 -8.734 1 91.56 528 ARG A C 1
ATOM 4283 O O . ARG A 1 528 ? 14.477 27.188 -9.398 1 91.56 528 ARG A O 1
ATOM 4290 N N . TRP A 1 529 ? 13.859 25.953 -7.688 1 93.06 529 TRP A N 1
ATOM 4291 C CA . TRP A 1 529 ? 15.195 26 -7.102 1 93.06 529 TRP A CA 1
ATOM 4292 C C . TRP A 1 529 ? 16.172 25.125 -7.887 1 93.06 529 TRP A C 1
ATOM 4294 O O . TRP A 1 529 ? 17.375 25.406 -7.922 1 93.06 529 TRP A O 1
ATOM 4304 N N . HIS A 1 530 ? 15.688 24.094 -8.508 1 96.19 530 HIS A N 1
ATOM 4305 C CA . HIS A 1 530 ? 16.531 23.234 -9.328 1 96.19 530 HIS A CA 1
ATOM 4306 C C . HIS A 1 530 ? 17.094 24 -10.523 1 96.19 530 HIS A C 1
ATOM 4308 O O . HIS A 1 530 ? 18.297 23.984 -10.781 1 96.19 530 HIS A O 1
ATOM 4314 N N . ILE A 1 531 ? 16.203 24.625 -11.18 1 94.81 531 ILE A N 1
ATOM 4315 C CA . ILE A 1 531 ? 16.625 25.406 -12.336 1 94.81 531 ILE A CA 1
ATOM 4316 C C . ILE A 1 531 ? 17.516 26.562 -11.891 1 94.81 531 ILE A C 1
ATOM 4318 O O . ILE A 1 531 ? 18.531 26.844 -12.523 1 94.81 531 ILE A O 1
ATOM 4322 N N . ALA A 1 532 ? 17.141 27.219 -10.797 1 94.25 532 ALA A N 1
ATOM 4323 C CA . ALA A 1 532 ? 17.938 28.328 -10.266 1 94.25 532 ALA A CA 1
ATOM 4324 C C . ALA A 1 532 ? 19.344 27.875 -9.906 1 94.25 532 ALA A C 1
ATOM 4326 O O . ALA A 1 532 ? 20.328 28.594 -10.117 1 94.25 532 ALA A O 1
ATOM 4327 N N . THR A 1 533 ? 19.422 26.688 -9.305 1 95.94 533 THR A N 1
ATOM 4328 C CA . THR A 1 533 ? 20.719 26.141 -8.938 1 95.94 533 THR A CA 1
ATOM 4329 C C . THR A 1 533 ? 21.594 25.906 -10.172 1 95.94 533 THR A C 1
ATOM 4331 O O . THR A 1 533 ? 22.781 26.219 -10.172 1 95.94 533 THR A O 1
ATOM 4334 N N . ASP A 1 534 ? 21.016 25.438 -11.203 1 94.94 534 ASP A N 1
ATOM 4335 C CA . ASP A 1 534 ? 21.75 25.219 -12.445 1 94.94 534 ASP A CA 1
ATOM 4336 C C . ASP A 1 534 ? 22.188 26.547 -13.062 1 94.94 534 ASP A C 1
ATOM 4338 O O . ASP A 1 534 ? 23.312 26.656 -13.562 1 94.94 534 ASP A O 1
ATOM 4342 N N . LEU A 1 535 ? 21.297 27.484 -13.008 1 94.06 535 LEU A N 1
ATOM 4343 C CA . LEU A 1 535 ? 21.625 28.797 -13.547 1 94.06 535 LEU A CA 1
ATOM 4344 C C . LEU A 1 535 ? 22.781 29.438 -12.789 1 94.06 535 LEU A C 1
ATOM 4346 O O . LEU A 1 535 ? 23.703 29.984 -13.406 1 94.06 535 LEU A O 1
ATOM 4350 N N . CYS A 1 536 ? 22.703 29.328 -11.516 1 93.75 536 CYS A N 1
ATOM 4351 C CA . CYS A 1 536 ? 23.781 29.891 -10.695 1 93.75 536 CYS A CA 1
ATOM 4352 C C . CYS A 1 536 ? 25.078 29.141 -10.922 1 93.75 536 CYS A C 1
ATOM 4354 O O . CYS A 1 536 ? 26.156 29.75 -10.961 1 93.75 536 CYS A O 1
ATOM 4356 N N . HIS A 1 537 ? 25.016 27.875 -11.062 1 93.81 537 HIS A N 1
ATOM 4357 C CA . HIS A 1 537 ? 26.203 27.047 -11.266 1 93.81 537 HIS A CA 1
ATOM 4358 C C . HIS A 1 537 ? 26.922 27.438 -12.555 1 93.81 537 HIS A C 1
ATOM 4360 O O . HIS A 1 537 ? 28.141 27.656 -12.539 1 93.81 537 HIS A O 1
ATOM 4366 N N . TYR A 1 538 ? 26.234 27.578 -13.586 1 90.88 538 TYR A N 1
ATOM 4367 C CA . TYR A 1 538 ? 26.859 27.859 -14.875 1 90.88 538 TYR A CA 1
ATOM 4368 C C . TYR A 1 538 ? 27.266 29.328 -14.977 1 90.88 538 TYR A C 1
ATOM 4370 O O . TYR A 1 538 ? 28.234 29.656 -15.664 1 90.88 538 TYR A O 1
ATOM 4378 N N . SER A 1 539 ? 26.547 30.125 -14.32 1 87.38 539 SER A N 1
ATOM 4379 C CA . SER A 1 539 ? 26.938 31.531 -14.281 1 87.38 539 SER A CA 1
ATOM 4380 C C . SER A 1 539 ? 28.266 31.703 -13.547 1 87.38 539 SER A C 1
ATOM 4382 O O . SER A 1 539 ? 29.094 32.531 -13.945 1 87.38 539 SER A O 1
ATOM 4384 N N . ASP A 1 540 ? 28.422 31.016 -12.422 1 86.31 540 ASP A N 1
ATOM 4385 C CA . ASP A 1 540 ? 29.641 31.125 -11.625 1 86.31 540 ASP A CA 1
ATOM 4386 C C . ASP A 1 540 ? 30.812 30.406 -12.305 1 86.31 540 ASP A C 1
ATOM 4388 O O . ASP A 1 540 ? 31.969 30.781 -12.102 1 86.31 540 ASP A O 1
ATOM 4392 N N . GLU A 1 541 ? 30.547 29.406 -12.953 1 81.69 541 GLU A N 1
ATOM 4393 C CA . GLU A 1 541 ? 31.609 28.734 -13.711 1 81.69 541 GLU A CA 1
ATOM 4394 C C . GLU A 1 541 ? 32.219 29.656 -14.758 1 81.69 541 GLU A C 1
ATOM 4396 O O . GLU A 1 541 ? 33.406 29.609 -15.008 1 81.69 541 GLU A O 1
ATOM 4401 N N . ASP A 1 542 ? 31.422 30.5 -15.32 1 67.25 542 ASP A N 1
ATOM 4402 C CA . ASP A 1 542 ? 31.875 31.453 -16.328 1 67.25 542 ASP A CA 1
ATOM 4403 C C . ASP A 1 542 ? 32.656 32.594 -15.688 1 67.25 542 ASP A C 1
ATOM 4405 O O . ASP A 1 542 ? 33.688 33.031 -16.234 1 67.25 542 ASP A O 1
ATOM 4409 N N . ASN A 1 543 ? 32.125 33.031 -14.523 1 59.69 543 ASN A N 1
ATOM 4410 C CA . ASN A 1 543 ? 32.812 34.125 -13.852 1 59.69 543 ASN A CA 1
ATOM 4411 C C . ASN A 1 543 ? 34.125 33.656 -13.227 1 59.69 543 ASN A C 1
ATOM 4413 O O . ASN A 1 543 ? 35.094 34.406 -13.18 1 59.69 543 ASN A O 1
ATOM 4417 N N . ASP A 1 544 ? 34.156 32.594 -12.461 1 51.88 544 ASP A N 1
ATOM 4418 C CA . ASP A 1 544 ? 35.281 32.125 -11.688 1 51.88 544 ASP A CA 1
ATOM 4419 C C . ASP A 1 544 ? 36.406 31.609 -12.609 1 51.88 544 ASP A C 1
ATOM 4421 O O . ASP A 1 544 ? 37.469 31.25 -12.148 1 51.88 544 ASP A O 1
ATOM 4425 N N . PHE A 1 545 ? 36.219 31 -13.75 1 43.84 545 PHE A N 1
ATOM 4426 C CA . PHE A 1 545 ? 37.469 30.766 -14.484 1 43.84 545 PHE A CA 1
ATOM 4427 C C . PHE A 1 545 ? 38.312 32.062 -14.547 1 43.84 545 PHE A C 1
ATOM 4429 O O . PHE A 1 545 ? 39.531 32 -14.477 1 43.84 545 PHE A O 1
ATOM 4436 N N . GLN A 1 546 ? 37.781 33.25 -14.727 1 39.81 546 GLN A N 1
ATOM 4437 C CA . GLN A 1 546 ? 38.656 34.406 -14.758 1 39.81 546 GLN A CA 1
ATOM 4438 C C . GLN A 1 546 ? 39.125 34.781 -13.359 1 39.81 546 GLN A C 1
ATOM 4440 O O . GLN A 1 546 ? 40.312 35.094 -13.164 1 39.81 546 GLN A O 1
ATOM 4445 N N . ASN A 1 547 ? 38.312 35.031 -12.352 1 38.91 547 ASN A N 1
ATOM 4446 C CA . ASN A 1 547 ? 38.719 35.562 -11.062 1 38.91 547 ASN A CA 1
ATOM 4447 C C . ASN A 1 547 ? 39.188 34.469 -10.125 1 38.91 547 ASN A C 1
ATOM 4449 O O . ASN A 1 547 ? 39.844 34.75 -9.117 1 38.91 547 ASN A O 1
ATOM 4453 N N . VAL A 1 548 ? 38.75 33.25 -10.125 1 39.41 548 VAL A N 1
ATOM 4454 C CA . VAL A 1 548 ? 39.219 32.25 -9.18 1 39.41 548 VAL A CA 1
ATOM 4455 C C . VAL A 1 548 ? 40.688 31.906 -9.469 1 39.41 548 VAL A C 1
ATOM 4457 O O . VAL A 1 548 ? 41.438 31.547 -8.555 1 39.41 548 VAL A O 1
ATOM 4460 N N . THR A 1 549 ? 41.156 31.875 -10.734 1 37.12 549 THR A N 1
ATOM 4461 C CA . THR A 1 549 ? 42.594 31.734 -10.945 1 37.12 549 THR A CA 1
ATOM 4462 C C . THR A 1 549 ? 43.344 32.875 -10.305 1 37.12 549 THR A C 1
ATOM 4464 O O . THR A 1 549 ? 44.5 32.719 -9.875 1 37.12 549 THR A O 1
ATOM 4467 N N . ASP A 1 550 ? 43 34.156 -10.477 1 35.75 550 ASP A N 1
ATOM 4468 C CA . ASP A 1 550 ? 43.75 35.25 -9.906 1 35.75 550 ASP A CA 1
ATOM 4469 C C . ASP A 1 550 ? 43.656 35.25 -8.383 1 35.75 550 ASP A C 1
ATOM 4471 O O . ASP A 1 550 ? 44.562 35.75 -7.695 1 35.75 550 ASP A O 1
ATOM 4475 N N . LEU A 1 551 ? 42.5 35.031 -7.77 1 35.44 551 LEU A N 1
ATOM 4476 C CA . LEU A 1 551 ? 42.406 35.062 -6.312 1 35.44 551 LEU A CA 1
ATOM 4477 C C . LEU A 1 551 ? 42.969 33.781 -5.707 1 35.44 551 LEU A C 1
ATOM 4479 O O . LEU A 1 551 ? 43.094 33.688 -4.488 1 35.44 551 LEU A O 1
ATOM 4483 N N . CYS A 1 552 ? 43.125 32.719 -6.367 1 35.22 552 CYS A N 1
ATOM 4484 C CA . CYS A 1 552 ? 43.719 31.5 -5.797 1 35.22 552 CYS A CA 1
ATOM 4485 C C . CYS A 1 552 ? 45.188 31.734 -5.41 1 35.22 552 CYS A C 1
ATOM 4487 O O . CYS A 1 552 ? 45.875 30.828 -4.949 1 35.22 552 CYS A O 1
ATOM 4489 N N . HIS A 1 553 ? 45.875 32.688 -5.824 1 33.34 553 HIS A N 1
ATOM 4490 C CA . HIS A 1 553 ? 47.281 32.719 -5.457 1 33.34 553 HIS A CA 1
ATOM 4491 C C . HIS A 1 553 ? 47.438 32.844 -3.947 1 33.34 553 HIS A C 1
ATOM 4493 O O . HIS A 1 553 ? 48.562 32.781 -3.438 1 33.34 553 HIS A O 1
ATOM 4499 N N . TYR A 1 554 ? 46.969 34 -3.25 1 32.94 554 TYR A N 1
ATOM 4500 C CA . TYR A 1 554 ? 47.625 34.219 -1.961 1 32.94 554 TYR A CA 1
ATOM 4501 C C . TYR A 1 554 ? 47.281 33.062 -1.003 1 32.94 554 TYR A C 1
ATOM 4503 O O . TYR A 1 554 ? 46.469 32.188 -1.313 1 32.94 554 TYR A O 1
ATOM 4511 N N . SER A 1 555 ? 47.062 33.5 0.44 1 34.56 555 SER A N 1
ATOM 4512 C CA . SER A 1 555 ? 47.25 32.844 1.733 1 34.56 555 SER A CA 1
ATOM 4513 C C . SER A 1 555 ? 46.375 31.594 1.872 1 34.56 555 SER A C 1
ATOM 4515 O O . SER A 1 555 ? 45.969 31.016 0.871 1 34.56 555 SER A O 1
ATOM 4517 N N . ASP A 1 556 ? 45.844 31.281 3.332 1 38.72 556 ASP A N 1
ATOM 4518 C CA . ASP A 1 556 ? 45 30.375 4.117 1 38.72 556 ASP A CA 1
ATOM 4519 C C . ASP A 1 556 ? 43.688 30.078 3.406 1 38.72 556 ASP A C 1
ATOM 4521 O O . ASP A 1 556 ? 42.781 29.5 3.996 1 38.72 556 ASP A O 1
ATOM 4525 N N . GLU A 1 557 ? 43.188 30.422 2.27 1 42.5 557 GLU A N 1
ATOM 4526 C CA . GLU A 1 557 ? 42.156 30.656 1.274 1 42.5 557 GLU A CA 1
ATOM 4527 C C . GLU A 1 557 ? 41.844 29.391 0.486 1 42.5 557 GLU A C 1
ATOM 4529 O O . GLU A 1 557 ? 40.906 29.359 -0.308 1 42.5 557 GLU A O 1
ATOM 4534 N N . ASP A 1 558 ? 42.688 28.5 0.374 1 50.19 558 ASP A N 1
ATOM 4535 C CA . ASP A 1 558 ? 42.5 27.203 -0.252 1 50.19 558 ASP A CA 1
ATOM 4536 C C . ASP A 1 558 ? 41.344 26.438 0.393 1 50.19 558 ASP A C 1
ATOM 4538 O O . ASP A 1 558 ? 40.562 25.781 -0.298 1 50.19 558 ASP A O 1
ATOM 4542 N N . ASN A 1 559 ? 41.281 26.516 1.721 1 57.94 559 ASN A N 1
ATOM 4543 C CA . ASN A 1 559 ? 40.25 25.812 2.451 1 57.94 559 ASN A CA 1
ATOM 4544 C C . ASN A 1 559 ? 38.844 26.375 2.113 1 57.94 559 ASN A C 1
ATOM 4546 O O . ASN A 1 559 ? 37.906 25.609 1.984 1 57.94 559 ASN A O 1
ATOM 4550 N N . ASP A 1 560 ? 38.812 27.688 1.841 1 64.75 560 ASP A N 1
ATOM 4551 C CA . ASP A 1 560 ? 37.531 28.297 1.539 1 64.75 560 ASP A CA 1
ATOM 4552 C C . ASP A 1 560 ? 37.062 27.922 0.134 1 64.75 560 ASP A C 1
ATOM 4554 O O . ASP A 1 560 ? 35.875 27.672 -0.086 1 64.75 560 ASP A O 1
ATOM 4558 N N . SER A 1 561 ? 38.062 27.828 -0.776 1 73.38 561 SER A N 1
ATOM 4559 C CA . SER A 1 561 ? 37.688 27.453 -2.139 1 73.38 561 SER A CA 1
ATOM 4560 C C . SER A 1 561 ? 37.219 26 -2.205 1 73.38 561 SER A C 1
ATOM 4562 O O . SER A 1 561 ? 36.25 25.703 -2.928 1 73.38 561 SER A O 1
ATOM 4564 N N . GLN A 1 562 ? 37.875 25.25 -1.458 1 78.44 562 GLN A N 1
ATOM 4565 C CA . GLN A 1 562 ? 37.469 23.859 -1.413 1 78.44 562 GLN A CA 1
ATOM 4566 C C . GLN A 1 562 ? 36.094 23.703 -0.786 1 78.44 562 GLN A C 1
ATOM 4568 O O . GLN A 1 562 ? 35.312 22.859 -1.217 1 78.44 562 GLN A O 1
ATOM 4573 N N . ASN A 1 563 ? 35.906 24.547 0.125 1 83.19 563 ASN A N 1
ATOM 4574 C CA . ASN A 1 563 ? 34.594 24.516 0.783 1 83.19 563 ASN A CA 1
ATOM 4575 C C . ASN A 1 563 ? 33.469 24.922 -0.17 1 83.19 563 ASN A C 1
ATOM 4577 O O . ASN A 1 563 ? 32.406 24.312 -0.178 1 83.19 563 ASN A O 1
ATOM 4581 N N . VAL A 1 564 ? 33.781 25.906 -0.978 1 87.38 564 VAL A N 1
ATOM 4582 C CA . VAL A 1 564 ? 32.781 26.375 -1.92 1 87.38 564 VAL A CA 1
ATOM 4583 C C . VAL A 1 564 ? 32.5 25.312 -2.971 1 87.38 564 VAL A C 1
ATOM 4585 O O . VAL A 1 564 ? 31.344 25.062 -3.338 1 87.38 564 VAL A O 1
ATOM 4588 N N . THR A 1 565 ? 33.531 24.672 -3.408 1 87.81 565 THR A N 1
ATOM 4589 C CA . THR A 1 565 ? 33.375 23.609 -4.391 1 87.81 565 THR A CA 1
ATOM 4590 C C . THR A 1 565 ? 32.531 22.469 -3.822 1 87.81 565 THR A C 1
ATOM 4592 O O . THR A 1 565 ? 31.719 21.859 -4.535 1 87.81 565 THR A O 1
ATOM 4595 N N . ASN A 1 566 ? 32.75 22.203 -2.623 1 89.31 566 ASN A N 1
ATOM 4596 C CA . ASN A 1 566 ? 31.984 21.156 -1.969 1 89.31 566 ASN A CA 1
ATOM 4597 C C . ASN A 1 566 ? 30.516 21.547 -1.833 1 89.31 566 ASN A C 1
ATOM 4599 O O . ASN A 1 566 ? 29.641 20.703 -2.012 1 89.31 566 ASN A O 1
ATOM 4603 N N . LEU A 1 567 ? 30.312 22.75 -1.521 1 92.31 567 LEU A N 1
ATOM 4604 C CA . LEU A 1 567 ? 28.953 23.219 -1.386 1 92.31 567 LEU A CA 1
ATOM 4605 C C . LEU A 1 567 ? 28.219 23.172 -2.725 1 92.31 567 LEU A C 1
ATOM 4607 O O . LEU A 1 567 ? 27.031 22.844 -2.777 1 92.31 567 LEU A O 1
ATOM 4611 N N . ILE A 1 568 ? 28.906 23.5 -3.742 1 93.94 568 ILE A N 1
ATOM 4612 C CA . ILE A 1 568 ? 28.344 23.438 -5.082 1 93.94 568 ILE A CA 1
ATOM 4613 C C . ILE A 1 568 ? 27.984 22 -5.418 1 93.94 568 ILE A C 1
ATOM 4615 O O . ILE A 1 568 ? 26.875 21.719 -5.902 1 93.94 568 ILE A O 1
ATOM 4619 N N . ARG A 1 569 ? 28.875 21.156 -5.102 1 92.44 569 ARG A N 1
ATOM 4620 C CA . ARG A 1 569 ? 28.656 19.734 -5.383 1 92.44 569 ARG A CA 1
ATOM 4621 C C . ARG A 1 569 ? 27.453 19.188 -4.609 1 92.44 569 ARG A C 1
ATOM 4623 O O . ARG A 1 569 ? 26.625 18.484 -5.164 1 92.44 569 ARG A O 1
ATOM 4630 N N . ILE A 1 570 ? 27.375 19.531 -3.396 1 94.75 570 ILE A N 1
ATOM 4631 C CA . ILE A 1 570 ? 26.281 19.078 -2.539 1 94.75 570 ILE A CA 1
ATOM 4632 C C . ILE A 1 570 ? 24.953 19.609 -3.066 1 94.75 570 ILE A C 1
ATOM 4634 O O . ILE A 1 570 ? 23.969 18.875 -3.164 1 94.75 570 ILE A O 1
ATOM 4638 N N . SER A 1 571 ? 24.953 20.859 -3.396 1 95.75 571 SER A N 1
ATOM 4639 C CA . SER A 1 571 ? 23.734 21.5 -3.877 1 95.75 571 SER A CA 1
ATOM 4640 C C . SER A 1 571 ? 23.25 20.875 -5.184 1 95.75 571 SER A C 1
ATOM 4642 O O . SER A 1 571 ? 22.062 20.594 -5.348 1 95.75 571 SER A O 1
ATOM 4644 N N . LYS A 1 572 ? 24.141 20.609 -6.023 1 94.94 572 LYS A N 1
ATOM 4645 C CA . LYS A 1 572 ? 23.781 20 -7.305 1 94.94 572 LYS A CA 1
ATOM 4646 C C . LYS A 1 572 ? 23.297 18.562 -7.113 1 94.94 572 LYS A C 1
ATOM 4648 O O . LYS A 1 572 ? 22.344 18.141 -7.754 1 94.94 572 LYS A O 1
ATOM 4653 N N . LEU A 1 573 ? 23.969 17.891 -6.27 1 95.69 573 LEU A N 1
ATOM 4654 C CA . LEU A 1 573 ? 23.609 16.516 -5.984 1 95.69 573 LEU A CA 1
ATOM 4655 C C . LEU A 1 573 ? 22.188 16.438 -5.422 1 95.69 573 LEU A C 1
ATOM 4657 O O . LEU A 1 573 ? 21.375 15.625 -5.883 1 95.69 573 LEU A O 1
ATOM 4661 N N . LEU A 1 574 ? 21.906 17.266 -4.477 1 96.88 574 LEU A N 1
ATOM 4662 C CA . LEU A 1 574 ? 20.594 17.266 -3.84 1 96.88 574 LEU A CA 1
ATOM 4663 C C . LEU A 1 574 ? 19.516 17.781 -4.789 1 96.88 574 LEU A C 1
ATOM 4665 O O . LEU A 1 574 ? 18.391 17.297 -4.789 1 96.88 574 LEU A O 1
ATOM 4669 N N . SER A 1 575 ? 19.906 18.75 -5.535 1 96.88 575 SER A N 1
ATOM 4670 C CA . SER A 1 575 ? 18.969 19.297 -6.523 1 96.88 575 SER A CA 1
ATOM 4671 C C . SER A 1 575 ? 18.547 18.234 -7.527 1 96.88 575 SER A C 1
ATOM 4673 O O . SER A 1 575 ? 17.359 18 -7.727 1 96.88 575 SER A O 1
ATOM 4675 N N . ASN A 1 576 ? 19.469 17.531 -8.086 1 96 576 ASN A N 1
ATOM 4676 C CA . ASN A 1 576 ? 19.172 16.484 -9.055 1 96 576 ASN A CA 1
ATOM 4677 C C . ASN A 1 576 ? 18.453 15.305 -8.398 1 96 576 ASN A C 1
ATOM 4679 O O . ASN A 1 576 ? 17.609 14.648 -9.023 1 96 576 ASN A O 1
ATOM 4683 N N . TYR A 1 577 ? 18.812 15.062 -7.195 1 96.12 577 TYR A N 1
ATOM 4684 C CA . TYR A 1 577 ? 18.219 13.945 -6.484 1 96.12 577 TYR A CA 1
ATOM 4685 C C . TYR A 1 577 ? 16.734 14.195 -6.246 1 96.12 577 TYR A C 1
ATOM 4687 O O . TYR A 1 577 ? 15.898 13.305 -6.477 1 96.12 577 TYR A O 1
ATOM 4695 N N . LEU A 1 578 ? 16.391 15.352 -5.809 1 96.06 578 LEU A N 1
ATOM 4696 C CA . LEU A 1 578 ? 15 15.648 -5.52 1 96.06 578 LEU A CA 1
ATOM 4697 C C . LEU A 1 578 ? 14.172 15.688 -6.801 1 96.06 578 LEU A C 1
ATOM 4699 O O . LEU A 1 578 ? 13 15.312 -6.801 1 96.06 578 LEU A O 1
ATOM 4703 N N . VAL A 1 579 ? 14.727 16.125 -7.891 1 94.69 579 VAL A N 1
ATOM 4704 C CA . VAL A 1 579 ? 14.023 16.078 -9.172 1 94.69 579 VAL A CA 1
ATOM 4705 C C . VAL A 1 579 ? 13.867 14.633 -9.625 1 94.69 579 VAL A C 1
ATOM 4707 O O . VAL A 1 579 ? 12.852 14.266 -10.203 1 94.69 579 VAL A O 1
ATOM 4710 N N . PHE A 1 580 ? 14.898 13.891 -9.305 1 93.62 580 PHE A N 1
ATOM 4711 C CA . PHE A 1 580 ? 14.805 12.461 -9.586 1 93.62 580 PHE A CA 1
ATOM 4712 C C . PHE A 1 580 ? 13.609 11.844 -8.867 1 93.62 580 PHE A C 1
ATOM 4714 O O . PHE A 1 580 ? 12.859 11.055 -9.453 1 93.62 580 PHE A O 1
ATOM 4721 N N . LEU A 1 581 ? 13.43 12.156 -7.625 1 93.25 581 LEU A N 1
ATOM 4722 C CA . LEU A 1 581 ? 12.305 11.641 -6.863 1 93.25 581 LEU A CA 1
ATOM 4723 C C . LEU A 1 581 ? 10.984 12.125 -7.445 1 93.25 581 LEU A C 1
ATOM 4725 O O . LEU A 1 581 ? 10.008 11.375 -7.496 1 93.25 581 LEU A O 1
ATOM 4729 N N . LEU A 1 582 ? 11 13.312 -7.898 1 92.19 582 LEU A N 1
ATOM 4730 C CA . LEU A 1 582 ? 9.789 13.914 -8.453 1 92.19 582 LEU A CA 1
ATOM 4731 C C . LEU A 1 582 ? 9.359 13.188 -9.719 1 92.19 582 LEU A C 1
ATOM 4733 O O . LEU A 1 582 ? 8.164 13 -9.953 1 92.19 582 LEU A O 1
ATOM 4737 N N . VAL A 1 583 ? 10.266 12.727 -10.484 1 88.81 583 VAL A N 1
ATOM 4738 C CA . VAL A 1 583 ? 9.961 12.141 -11.781 1 88.81 583 VAL A CA 1
ATOM 4739 C C . VAL A 1 583 ? 9.812 10.625 -11.641 1 88.81 583 VAL A C 1
ATOM 4741 O O . VAL A 1 583 ? 8.867 10.039 -12.18 1 88.81 583 VAL A O 1
ATOM 4744 N N . MET A 1 584 ? 10.688 10.016 -10.859 1 88.31 584 MET A N 1
ATOM 4745 C CA . MET A 1 584 ? 10.758 8.562 -10.844 1 88.31 584 MET A CA 1
ATOM 4746 C C . MET A 1 584 ? 9.945 7.988 -9.688 1 88.31 584 MET A C 1
ATOM 4748 O O . MET A 1 584 ? 9.383 6.898 -9.797 1 88.31 584 MET A O 1
ATOM 4752 N N . HIS A 1 585 ? 9.906 8.711 -8.555 1 89.5 585 HIS A N 1
ATOM 4753 C CA . HIS A 1 585 ? 9.203 8.219 -7.379 1 89.5 585 HIS A CA 1
ATOM 4754 C C . HIS A 1 585 ? 8.344 9.312 -6.75 1 89.5 585 HIS A C 1
ATOM 4756 O O . HIS A 1 585 ? 8.539 9.664 -5.582 1 89.5 585 HIS A O 1
ATOM 4762 N N . PRO A 1 586 ? 7.34 9.656 -7.426 1 88.5 586 PRO A N 1
ATOM 4763 C CA . PRO A 1 586 ? 6.539 10.781 -6.941 1 88.5 586 PRO A CA 1
ATOM 4764 C C . PRO A 1 586 ? 5.797 10.461 -5.645 1 88.5 586 PRO A C 1
ATOM 4766 O O . PRO A 1 586 ? 5.469 11.375 -4.879 1 88.5 586 PRO A O 1
ATOM 4769 N N . TYR A 1 587 ? 5.637 9.211 -5.32 1 86.75 587 TYR A N 1
ATOM 4770 C CA . TYR A 1 587 ? 4.879 8.836 -4.133 1 86.75 587 TYR A CA 1
ATOM 4771 C C . TYR A 1 587 ? 5.688 9.086 -2.867 1 86.75 587 TYR A C 1
ATOM 4773 O O . TYR A 1 587 ? 5.141 9.086 -1.763 1 86.75 587 TYR A O 1
ATOM 4781 N N . MET A 1 588 ? 7.016 9.336 -3.021 1 90.94 588 MET A N 1
ATOM 4782 C CA . MET A 1 588 ? 7.859 9.602 -1.86 1 90.94 588 MET A CA 1
ATOM 4783 C C . MET A 1 588 ? 7.82 11.086 -1.494 1 90.94 588 MET A C 1
ATOM 4785 O O . MET A 1 588 ? 8.328 11.484 -0.443 1 90.94 588 MET A O 1
ATOM 4789 N N . LEU A 1 589 ? 7.246 11.852 -2.387 1 89.69 589 LEU A N 1
ATOM 4790 C CA . LEU A 1 589 ? 7.086 13.281 -2.137 1 89.69 589 LEU A CA 1
ATOM 4791 C C . LEU A 1 589 ? 5.645 13.609 -1.763 1 89.69 589 LEU A C 1
ATOM 4793 O O . LEU A 1 589 ? 4.742 12.789 -1.976 1 89.69 589 LEU A O 1
ATOM 4797 N N . PRO A 1 590 ? 5.473 14.688 -1.049 1 79.88 590 PRO A N 1
ATOM 4798 C CA . PRO A 1 590 ? 4.102 15.055 -0.698 1 79.88 590 PRO A CA 1
ATOM 4799 C C . PRO A 1 590 ? 3.209 15.234 -1.923 1 79.88 590 PRO A C 1
ATOM 4801 O O . PRO A 1 590 ? 3.703 15.523 -3.016 1 79.88 590 PRO A O 1
ATOM 4804 N N . SER A 1 591 ? 1.935 14.953 -1.708 1 71.88 591 SER A N 1
ATOM 4805 C CA . SER A 1 591 ? 0.972 15.062 -2.799 1 71.88 591 SER A CA 1
ATOM 4806 C C . SER A 1 591 ? 0.951 16.469 -3.383 1 71.88 591 SER A C 1
ATOM 4808 O O . SER A 1 591 ? 1.113 17.453 -2.654 1 71.88 591 SER A O 1
ATOM 4810 N N . GLY A 1 592 ? 1.098 16.562 -4.691 1 71.62 592 GLY A N 1
ATOM 4811 C CA . GLY A 1 592 ? 1.062 17.859 -5.344 1 71.62 592 GLY A CA 1
ATOM 4812 C C . GLY A 1 592 ? 1 17.766 -6.859 1 71.62 592 GLY A C 1
ATOM 4813 O O . GLY A 1 592 ? 0.632 16.719 -7.406 1 71.62 592 GLY A O 1
ATOM 4814 N N . ILE A 1 593 ? 1.124 18.844 -7.457 1 69.31 593 ILE A N 1
ATOM 4815 C CA . ILE A 1 593 ? 1.063 18.953 -8.906 1 69.31 593 ILE A CA 1
ATOM 4816 C C . ILE A 1 593 ? 2.477 18.953 -9.484 1 69.31 593 ILE A C 1
ATOM 4818 O O . ILE A 1 593 ? 2.707 19.453 -10.586 1 69.31 593 ILE A O 1
ATOM 4822 N N . GLY A 1 594 ? 3.303 18.297 -8.742 1 77.25 594 GLY A N 1
ATOM 4823 C CA . GLY A 1 594 ? 4.707 18.359 -9.117 1 77.25 594 GLY A CA 1
ATOM 4824 C C . GLY A 1 594 ? 4.992 17.766 -10.477 1 77.25 594 GLY A C 1
ATOM 4825 O O . GLY A 1 594 ? 5.723 18.344 -11.281 1 77.25 594 GLY A O 1
ATOM 4826 N N . GLN A 1 595 ? 4.375 16.75 -10.766 1 83.19 595 GLN A N 1
ATOM 4827 C CA . GLN A 1 595 ? 4.633 16.078 -12.039 1 83.19 595 GLN A CA 1
ATOM 4828 C C . GLN A 1 595 ? 4.039 16.875 -13.203 1 83.19 595 GLN A C 1
ATOM 4830 O O . GLN A 1 595 ? 4.629 16.938 -14.281 1 83.19 595 GLN A O 1
ATOM 4835 N N . ILE A 1 596 ? 2.959 17.453 -13 1 83.81 596 ILE A N 1
ATOM 4836 C CA . ILE A 1 596 ? 2.326 18.266 -14.031 1 83.81 596 ILE A CA 1
ATOM 4837 C C . ILE A 1 596 ? 3.176 19.5 -14.312 1 83.81 596 ILE A C 1
ATOM 4839 O O . ILE A 1 596 ? 3.426 19.844 -15.469 1 83.81 596 ILE A O 1
ATOM 4843 N N . ARG A 1 597 ? 3.59 20.062 -13.281 1 86.56 597 ARG A N 1
ATOM 4844 C CA . ARG A 1 597 ? 4.426 21.25 -13.43 1 86.56 597 ARG A CA 1
ATOM 4845 C C . ARG A 1 597 ? 5.754 20.906 -14.094 1 86.56 597 ARG A C 1
ATOM 4847 O O . ARG A 1 597 ? 6.309 21.719 -14.836 1 86.56 597 ARG A O 1
ATOM 4854 N N . PHE A 1 598 ? 6.23 19.781 -13.789 1 90.69 598 PHE A N 1
ATOM 4855 C CA . PHE A 1 598 ? 7.461 19.328 -14.43 1 90.69 598 PHE A CA 1
ATOM 4856 C C . PHE A 1 598 ? 7.285 19.203 -15.938 1 90.69 598 PHE A C 1
ATOM 4858 O O . PHE A 1 598 ? 8.117 19.688 -16.703 1 90.69 598 PHE A O 1
ATOM 4865 N N . GLN A 1 599 ? 6.23 18.656 -16.297 1 87.94 599 GLN A N 1
ATOM 4866 C CA . GLN A 1 599 ? 5.965 18.469 -17.719 1 87.94 599 GLN A CA 1
ATOM 4867 C C . GLN A 1 599 ? 5.738 19.812 -18.422 1 87.94 599 GLN A C 1
ATOM 4869 O O . GLN A 1 599 ? 6.203 20.016 -19.547 1 87.94 599 GLN A O 1
ATOM 4874 N N . ASP A 1 600 ? 5.086 20.656 -17.781 1 87.62 600 ASP A N 1
ATOM 4875 C CA . ASP A 1 600 ? 4.832 21.984 -18.359 1 87.62 600 ASP A CA 1
ATOM 4876 C C . ASP A 1 600 ? 6.121 22.781 -18.484 1 87.62 600 ASP A C 1
ATOM 4878 O O . ASP A 1 600 ? 6.324 23.484 -19.469 1 87.62 600 ASP A O 1
ATOM 4882 N N . THR A 1 601 ? 6.863 22.688 -17.438 1 91.5 601 THR A N 1
ATOM 4883 C CA . THR A 1 601 ? 8.133 23.406 -17.453 1 91.5 601 THR A CA 1
ATOM 4884 C C . THR A 1 601 ? 9.055 22.844 -18.547 1 91.5 601 THR A C 1
ATOM 4886 O O . THR A 1 601 ? 9.773 23.594 -19.203 1 91.5 601 THR A O 1
ATOM 4889 N N . CYS A 1 602 ? 9.039 21.562 -18.703 1 90.25 602 CYS A N 1
ATOM 4890 C CA . CYS A 1 602 ? 9.836 20.938 -19.766 1 90.25 602 CYS A CA 1
ATOM 4891 C C . CYS A 1 602 ? 9.352 21.375 -21.141 1 90.25 602 CYS A C 1
ATOM 4893 O O . CYS A 1 602 ? 10.164 21.641 -22.031 1 90.25 602 CYS A O 1
ATOM 4895 N N . ALA A 1 603 ? 8.094 21.453 -21.312 1 88.56 603 ALA A N 1
ATOM 4896 C CA . ALA A 1 603 ? 7.527 21.859 -22.594 1 88.56 603 ALA A CA 1
ATOM 4897 C C . ALA A 1 603 ? 7.949 23.297 -22.938 1 88.56 603 ALA A C 1
ATOM 4899 O O . ALA A 1 603 ? 8.273 23.594 -24.094 1 88.56 603 ALA A O 1
ATOM 4900 N N . GLU A 1 604 ? 7.926 24.125 -21.984 1 89.88 604 GLU A N 1
ATOM 4901 C CA . GLU A 1 604 ? 8.352 25.5 -22.203 1 89.88 604 GLU A CA 1
ATOM 4902 C C . GLU A 1 604 ? 9.836 25.578 -22.516 1 89.88 604 GLU A C 1
ATOM 4904 O O . GLU A 1 604 ? 10.25 26.344 -23.406 1 89.88 604 GLU A O 1
ATOM 4909 N N . ALA A 1 605 ? 10.594 24.844 -21.781 1 90.81 605 ALA A N 1
ATOM 4910 C CA . ALA A 1 605 ? 12.039 24.828 -22 1 90.81 605 ALA A CA 1
ATOM 4911 C C . ALA A 1 605 ? 12.375 24.297 -23.391 1 90.81 605 ALA A C 1
ATOM 4913 O O . ALA A 1 605 ? 13.25 24.844 -24.078 1 90.81 605 ALA A O 1
ATOM 4914 N N . ILE A 1 606 ? 11.672 23.312 -23.781 1 88.12 606 ILE A N 1
ATOM 4915 C CA . ILE A 1 606 ? 11.906 22.734 -25.094 1 88.12 606 ILE A CA 1
ATOM 4916 C C . ILE A 1 606 ? 11.539 23.734 -26.188 1 88.12 606 ILE A C 1
ATOM 4918 O O . ILE A 1 606 ? 12.219 23.828 -27.203 1 88.12 606 ILE A O 1
ATOM 4922 N N . GLU A 1 607 ? 10.508 24.469 -25.953 1 87.81 607 GLU A N 1
ATOM 4923 C CA . GLU A 1 607 ? 10.102 25.5 -26.906 1 87.81 607 GLU A CA 1
ATOM 4924 C C . GLU A 1 607 ? 11.188 26.547 -27.078 1 87.81 607 GLU A C 1
ATOM 4926 O O . GLU A 1 607 ? 11.469 26.984 -28.203 1 87.81 607 GLU A O 1
ATOM 4931 N N . ILE A 1 608 ? 11.781 26.906 -26.078 1 88.06 608 ILE A N 1
ATOM 4932 C CA . ILE A 1 608 ? 12.836 27.922 -26.125 1 88.06 608 ILE A CA 1
ATOM 4933 C C . ILE A 1 608 ? 14.07 27.344 -26.797 1 88.06 608 ILE A C 1
ATOM 4935 O O . ILE A 1 608 ? 14.742 28.031 -27.578 1 88.06 608 ILE A O 1
ATOM 4939 N N . ILE A 1 609 ? 14.375 26.109 -26.5 1 87.44 609 ILE A N 1
ATOM 4940 C CA . ILE A 1 609 ? 15.562 25.469 -27.047 1 87.44 609 ILE A CA 1
ATOM 4941 C C . ILE A 1 609 ? 15.383 25.234 -28.547 1 87.44 609 ILE A C 1
ATOM 4943 O O . ILE A 1 609 ? 16.344 25.344 -29.312 1 87.44 609 ILE A O 1
ATOM 4947 N N . GLU A 1 610 ? 14.188 24.953 -28.844 1 84 610 GLU A N 1
ATOM 4948 C CA . GLU A 1 610 ? 13.906 24.719 -30.25 1 84 610 GLU A CA 1
ATOM 4949 C C . GLU A 1 610 ? 13.922 26.016 -31.047 1 84 610 GLU A C 1
ATOM 4951 O O . GLU A 1 610 ? 14.312 26.031 -32.219 1 84 610 GLU A O 1
ATOM 4956 N N . GLU A 1 611 ? 13.438 27.047 -30.438 1 83.94 611 GLU A N 1
ATOM 4957 C CA . GLU A 1 611 ? 13.406 28.344 -31.094 1 83.94 611 GLU A CA 1
ATOM 4958 C C . GLU A 1 611 ? 14.82 28.875 -31.312 1 83.94 611 GLU A C 1
ATOM 4960 O O . GLU A 1 611 ? 15.07 29.609 -32.281 1 83.94 611 GLU A O 1
ATOM 4965 N N . ARG A 1 612 ? 15.648 28.484 -30.406 1 81.31 612 ARG A N 1
ATOM 4966 C CA . ARG A 1 612 ? 17.031 28.938 -30.484 1 81.31 612 ARG A CA 1
ATOM 4967 C C . ARG A 1 612 ? 17.969 27.797 -30.812 1 81.31 612 ARG A C 1
ATOM 4969 O O . ARG A 1 612 ? 18.594 27.203 -29.906 1 81.31 612 ARG A O 1
ATOM 4976 N N . GLU A 1 613 ? 18.141 27.5 -31.969 1 73.31 613 GLU A N 1
ATOM 4977 C CA . GLU A 1 613 ? 18.781 26.312 -32.5 1 73.31 613 GLU A CA 1
ATOM 4978 C C . GLU A 1 613 ? 20.219 26.172 -32 1 73.31 613 GLU A C 1
ATOM 4980 O O . GLU A 1 613 ? 20.781 25.078 -32 1 73.31 613 GLU A O 1
ATOM 4985 N N . TYR A 1 614 ? 20.75 27.219 -31.516 1 76 614 TYR A N 1
ATOM 4986 C CA . TYR A 1 614 ? 22.156 27.156 -31.156 1 76 614 TYR A CA 1
ATOM 4987 C C . TYR A 1 614 ? 22.328 26.547 -29.766 1 76 614 TYR A C 1
ATOM 4989 O O . TYR A 1 614 ? 23.453 26.234 -29.359 1 76 614 TYR A O 1
ATOM 4997 N N . ILE A 1 615 ? 21.266 26.281 -29.156 1 83.62 615 ILE A N 1
ATOM 4998 C CA . ILE A 1 615 ? 21.375 25.703 -27.812 1 83.62 615 ILE A CA 1
ATOM 4999 C C . ILE A 1 615 ? 21.703 24.219 -27.922 1 83.62 615 ILE A C 1
ATOM 5001 O O . ILE A 1 615 ? 20.875 23.422 -28.375 1 83.62 615 ILE A O 1
ATOM 5005 N N . SER A 1 616 ? 22.906 23.844 -27.578 1 80.69 616 SER A N 1
ATOM 5006 C CA . SER A 1 616 ? 23.359 22.469 -27.734 1 80.69 616 SER A CA 1
ATOM 5007 C C . SER A 1 616 ? 23.625 21.812 -26.375 1 80.69 616 SER A C 1
ATOM 5009 O O . SER A 1 616 ? 23.641 20.594 -26.266 1 80.69 616 SER A O 1
ATOM 5011 N N . ASP A 1 617 ? 23.953 22.656 -25.469 1 87.19 617 ASP A N 1
ATOM 5012 C CA . ASP A 1 617 ? 24.297 22.109 -24.172 1 87.19 617 ASP A CA 1
ATOM 5013 C C . ASP A 1 617 ? 23.578 22.859 -23.047 1 87.19 617 ASP A C 1
ATOM 5015 O O . ASP A 1 617 ? 22.875 23.844 -23.312 1 87.19 617 ASP A O 1
ATOM 5019 N N . GLU A 1 618 ? 23.766 22.375 -21.875 1 89 618 GLU A N 1
ATOM 5020 C CA . GLU A 1 618 ? 23.078 22.922 -20.719 1 89 618 GLU A CA 1
ATOM 5021 C C . GLU A 1 618 ? 23.578 24.328 -20.406 1 89 618 GLU A C 1
ATOM 5023 O O . GLU A 1 618 ? 22.781 25.188 -20.016 1 89 618 GLU A O 1
ATOM 5028 N N . LYS A 1 619 ? 24.812 24.484 -20.609 1 89 619 LYS A N 1
ATOM 5029 C CA . LYS A 1 619 ? 25.422 25.781 -20.328 1 89 619 LYS A CA 1
ATOM 5030 C C . LYS A 1 619 ? 24.828 26.875 -21.219 1 89 619 LYS A C 1
ATOM 5032 O O . LYS A 1 619 ? 24.438 27.938 -20.734 1 89 619 LYS A O 1
ATOM 5037 N N . LYS A 1 620 ? 24.719 26.625 -22.438 1 90.19 620 LYS A N 1
ATOM 5038 C CA . LYS A 1 620 ? 24.172 27.594 -23.375 1 90.19 620 LYS A CA 1
ATOM 5039 C C . LYS A 1 620 ? 22.688 27.844 -23.094 1 90.19 620 LYS A C 1
ATOM 5041 O O . LYS A 1 620 ? 22.203 28.969 -23.266 1 90.19 620 LYS A O 1
ATOM 5046 N N . ALA A 1 621 ? 22.016 26.781 -22.766 1 91 621 ALA A N 1
ATOM 5047 C CA . ALA A 1 621 ? 20.594 26.922 -22.422 1 91 621 ALA A CA 1
ATOM 5048 C C . ALA A 1 621 ? 20.422 27.875 -21.234 1 91 621 ALA A C 1
ATOM 5050 O O . ALA A 1 621 ? 19.531 28.734 -21.25 1 91 621 ALA A O 1
ATOM 5051 N N . CYS A 1 622 ? 21.266 27.703 -20.25 1 90.25 622 CYS A N 1
ATOM 5052 C CA . CYS A 1 622 ? 21.172 28.516 -19.047 1 90.25 622 CYS A CA 1
ATOM 5053 C C . CYS A 1 622 ? 21.531 29.969 -19.344 1 90.25 622 CYS A C 1
ATOM 5055 O O . CYS A 1 622 ? 20.938 30.891 -18.781 1 90.25 622 CYS A O 1
ATOM 5057 N N . GLU A 1 623 ? 22.469 30.156 -20.281 1 88.94 623 GLU A N 1
ATOM 5058 C CA . GLU A 1 623 ? 22.859 31.516 -20.672 1 88.94 623 GLU A CA 1
ATOM 5059 C C . GLU A 1 623 ? 21.703 32.25 -21.344 1 88.94 623 GLU A C 1
ATOM 5061 O O . GLU A 1 623 ? 21.469 33.438 -21.062 1 88.94 623 GLU A O 1
ATOM 5066 N N . VAL A 1 624 ? 21.047 31.547 -22.141 1 89.12 624 VAL A N 1
ATOM 5067 C CA . VAL A 1 624 ? 19.938 32.156 -22.859 1 89.12 624 VAL A CA 1
ATOM 5068 C C . VAL A 1 624 ? 18.812 32.469 -21.906 1 89.12 624 VAL A C 1
ATOM 5070 O O . VAL A 1 624 ? 18.172 33.531 -22.016 1 89.12 624 VAL A O 1
ATOM 5073 N N . LEU A 1 625 ? 18.562 31.625 -20.969 1 90.44 625 LEU A N 1
ATOM 5074 C CA . LEU A 1 625 ? 17.484 31.828 -20.016 1 90.44 625 LEU A CA 1
ATOM 5075 C C . LEU A 1 625 ? 17.766 33.031 -19.125 1 90.44 625 LEU A C 1
ATOM 5077 O O . LEU A 1 625 ? 16.844 33.781 -18.781 1 90.44 625 LEU A O 1
ATOM 5081 N N . PHE A 1 626 ? 19.031 33.25 -18.844 1 87.12 626 PHE A N 1
ATOM 5082 C CA . PHE A 1 626 ? 19.422 34.344 -17.969 1 87.12 626 PHE A CA 1
ATOM 5083 C C . PHE A 1 626 ? 19.281 35.688 -18.688 1 87.12 626 PHE A C 1
ATOM 5085 O O . PHE A 1 626 ? 19.125 36.719 -18.031 1 87.12 626 PHE A O 1
ATOM 5092 N N . LYS A 1 627 ? 19.297 35.625 -19.938 1 83.56 627 LYS A N 1
ATOM 5093 C CA . LYS A 1 627 ? 19.266 36.875 -20.734 1 83.56 627 LYS A CA 1
ATOM 5094 C C . LYS A 1 627 ? 17.828 37.344 -20.922 1 83.56 627 LYS A C 1
ATOM 5096 O O . LYS A 1 627 ? 17.609 38.5 -21.312 1 83.56 627 LYS A O 1
ATOM 5101 N N . VAL A 1 628 ? 16.953 36.531 -20.609 1 86 628 VAL A N 1
ATOM 5102 C CA . VAL A 1 628 ? 15.547 36.938 -20.766 1 86 628 VAL A CA 1
ATOM 5103 C C . VAL A 1 628 ? 15.18 37.969 -19.703 1 86 628 VAL A C 1
ATOM 5105 O O . VAL A 1 628 ? 15.5 37.812 -18.531 1 86 628 VAL A O 1
ATOM 5108 N N . ASN A 1 629 ? 14.562 39 -20.141 1 84.69 629 ASN A N 1
ATOM 5109 C CA . ASN A 1 629 ? 14.117 40.094 -19.25 1 84.69 629 ASN A CA 1
ATOM 5110 C C . ASN A 1 629 ? 12.953 39.625 -18.375 1 84.69 629 ASN A C 1
ATOM 5112 O O . ASN A 1 629 ? 11.945 39.156 -18.875 1 84.69 629 ASN A O 1
ATOM 5116 N N . THR A 1 630 ? 13.062 39.781 -17.109 1 84.88 630 THR A N 1
ATOM 5117 C CA . THR A 1 630 ? 12.023 39.344 -16.188 1 84.88 630 THR A CA 1
ATOM 5118 C C . THR A 1 630 ? 11.43 40.531 -15.43 1 84.88 630 THR A C 1
ATOM 5120 O O . THR A 1 630 ? 11.016 40.375 -14.273 1 84.88 630 THR A O 1
ATOM 5123 N N . GLU A 1 631 ? 11.422 41.625 -16.016 1 79.62 631 GLU A N 1
ATOM 5124 C CA . GLU A 1 631 ? 10.883 42.844 -15.383 1 79.62 631 GLU A CA 1
ATOM 5125 C C . GLU A 1 631 ? 9.414 42.656 -15.023 1 79.62 631 GLU A C 1
ATOM 5127 O O . GLU A 1 631 ? 8.961 43.156 -13.984 1 79.62 631 GLU A O 1
ATOM 5132 N N . ILE A 1 632 ? 8.711 42.031 -15.945 1 79 632 ILE A N 1
ATOM 5133 C CA . ILE A 1 632 ? 7.324 41.688 -15.672 1 79 632 ILE A CA 1
ATOM 5134 C C . ILE A 1 632 ? 7.234 40.281 -15.141 1 79 632 ILE A C 1
ATOM 5136 O O . ILE A 1 632 ? 7.801 39.344 -15.734 1 79 632 ILE A O 1
ATOM 5140 N N . LEU A 1 633 ? 6.551 40.125 -14.094 1 79.44 633 LEU A N 1
ATOM 5141 C CA . LEU A 1 633 ? 6.438 38.812 -13.469 1 79.44 633 LEU A CA 1
ATOM 5142 C C . LEU A 1 633 ? 5.734 37.844 -14.398 1 79.44 633 LEU A C 1
ATOM 5144 O O . LEU A 1 633 ? 4.734 38.188 -15.031 1 79.44 633 LEU A O 1
ATOM 5148 N N . PRO A 1 634 ? 6.324 36.656 -14.508 1 80.81 634 PRO A N 1
ATOM 5149 C CA . PRO A 1 634 ? 5.742 35.656 -15.391 1 80.81 634 PRO A CA 1
ATOM 5150 C C . PRO A 1 634 ? 4.285 35.344 -15.047 1 80.81 634 PRO A C 1
ATOM 5152 O O . PRO A 1 634 ? 3.49 35.031 -15.938 1 80.81 634 PRO A O 1
ATOM 5155 N N . SER A 1 635 ? 3.932 35.375 -13.82 1 75.12 635 SER A N 1
ATOM 5156 C CA . SER A 1 635 ? 2.568 35.062 -13.398 1 75.12 635 SER A CA 1
ATOM 5157 C C . SER A 1 635 ? 1.563 36.031 -14.016 1 75.12 635 SER A C 1
ATOM 5159 O O . SER A 1 635 ? 0.41 35.656 -14.258 1 75.12 635 SER A O 1
ATOM 5161 N N . GLN A 1 636 ? 2.004 37.188 -14.266 1 72.69 636 GLN A N 1
ATOM 5162 C CA . GLN A 1 636 ? 1.131 38.219 -14.844 1 72.69 636 GLN A CA 1
ATOM 5163 C C . GLN A 1 636 ? 0.873 37.938 -16.328 1 72.69 636 GLN A C 1
ATOM 5165 O O . GLN A 1 636 ? -0.192 38.281 -16.844 1 72.69 636 GLN A O 1
ATOM 5170 N N . ILE A 1 637 ? 1.791 37.438 -16.891 1 74.5 637 ILE A N 1
ATOM 5171 C CA . ILE A 1 637 ? 1.68 37.188 -18.328 1 74.5 637 ILE A CA 1
ATOM 5172 C C . ILE A 1 637 ? 1.006 35.812 -18.562 1 74.5 637 ILE A C 1
ATOM 5174 O O . ILE A 1 637 ? 0.139 35.688 -19.422 1 74.5 637 ILE A O 1
ATOM 5178 N N . LYS A 1 638 ? 1.471 34.781 -17.938 1 74.31 638 LYS A N 1
ATOM 5179 C CA . LYS A 1 638 ? 0.987 33.438 -18.172 1 74.31 638 LYS A CA 1
ATOM 5180 C C . LYS A 1 638 ? -0.316 33.188 -17.422 1 74.31 638 LYS A C 1
ATOM 5182 O O . LYS A 1 638 ? -1.09 32.281 -17.797 1 74.31 638 LYS A O 1
ATOM 5187 N N . GLY A 1 639 ? -0.69 33.875 -16.547 1 60.5 639 GLY A N 1
ATOM 5188 C CA . GLY A 1 639 ? -1.867 33.625 -15.734 1 60.5 639 GLY A CA 1
ATOM 5189 C C . GLY A 1 639 ? -1.69 32.469 -14.758 1 60.5 639 GLY A C 1
ATOM 5190 O O . GLY A 1 639 ? -0.649 31.828 -14.75 1 60.5 639 GLY A O 1
ATOM 5191 N N . ASP A 1 640 ? -2.465 32 -13.836 1 54.94 640 ASP A N 1
ATOM 5192 C CA . ASP A 1 640 ? -2.383 31.047 -12.742 1 54.94 640 ASP A CA 1
ATOM 5193 C C . ASP A 1 640 ? -2.312 29.609 -13.281 1 54.94 640 ASP A C 1
ATOM 5195 O O . ASP A 1 640 ? -1.666 28.75 -12.688 1 54.94 640 ASP A O 1
ATOM 5199 N N . ARG A 1 641 ? -3.074 29.094 -14.406 1 50.81 641 ARG A N 1
ATOM 5200 C CA . ARG A 1 641 ? -3.111 27.688 -14.773 1 50.81 641 ARG A CA 1
ATOM 5201 C C . ARG A 1 641 ? -1.721 27.172 -15.133 1 50.81 641 ARG A C 1
ATOM 5203 O O . ARG A 1 641 ? -1.393 26.016 -14.875 1 50.81 641 ARG A O 1
ATOM 5210 N N . SER A 1 642 ? -1.191 27.578 -16.375 1 52.47 642 SER A N 1
ATOM 5211 C CA . SER A 1 642 ? -0.149 26.984 -17.203 1 52.47 642 SER A CA 1
ATOM 5212 C C . SER A 1 642 ? 1.229 27.172 -16.578 1 52.47 642 SER A C 1
ATOM 5214 O O . SER A 1 642 ? 2.195 27.484 -17.281 1 52.47 642 SER A O 1
ATOM 5216 N N . LYS A 1 643 ? 1.441 26.984 -15.117 1 60.88 643 LYS A N 1
ATOM 5217 C CA . LYS A 1 643 ? 2.523 27.891 -14.758 1 60.88 643 LYS A CA 1
ATOM 5218 C C . LYS A 1 643 ? 3.869 27.172 -14.758 1 60.88 643 LYS A C 1
ATOM 5220 O O . LYS A 1 643 ? 4.043 26.172 -14.062 1 60.88 643 LYS A O 1
ATOM 5225 N N . SER A 1 644 ? 4.398 27.094 -15.898 1 79.06 644 SER A N 1
ATOM 5226 C CA . SER A 1 644 ? 5.816 26.766 -15.914 1 79.06 644 SER A CA 1
ATOM 5227 C C . SER A 1 644 ? 6.598 27.609 -14.906 1 79.06 644 SER A C 1
ATOM 5229 O O . SER A 1 644 ? 6.238 28.75 -14.641 1 79.06 644 SER A O 1
ATOM 5231 N N . VAL A 1 645 ? 7.477 26.984 -14.234 1 85.94 645 VAL A N 1
ATOM 5232 C CA . VAL A 1 645 ? 8.258 27.672 -13.211 1 85.94 645 VAL A CA 1
ATOM 5233 C C . VAL A 1 645 ? 9.617 28.078 -13.773 1 85.94 645 VAL A C 1
ATOM 5235 O O . VAL A 1 645 ? 10.508 28.484 -13.031 1 85.94 645 VAL A O 1
ATOM 5238 N N . LEU A 1 646 ? 9.688 28.094 -15.07 1 90.81 646 LEU A N 1
ATOM 5239 C CA . LEU A 1 646 ? 10.984 28.312 -15.711 1 90.81 646 LEU A CA 1
ATOM 5240 C C . LEU A 1 646 ? 11.492 29.719 -15.43 1 90.81 646 LEU A C 1
ATOM 5242 O O . LEU A 1 646 ? 12.617 29.891 -14.961 1 90.81 646 LEU A O 1
ATOM 5246 N N . PHE A 1 647 ? 10.727 30.703 -15.609 1 90.06 647 PHE A N 1
ATOM 5247 C CA . PHE A 1 647 ? 11.211 32.062 -15.508 1 90.06 647 PHE A CA 1
ATOM 5248 C C . PHE A 1 647 ? 11.109 32.562 -14.07 1 90.06 647 PHE A C 1
ATOM 5250 O O . PHE A 1 647 ? 11.758 33.562 -13.703 1 90.06 647 PHE A O 1
ATOM 5257 N N . ASP A 1 648 ? 10.258 31.938 -13.266 1 86.19 648 ASP A N 1
ATOM 5258 C CA . ASP A 1 648 ? 10.328 32.188 -11.828 1 86.19 648 ASP A CA 1
ATOM 5259 C C . ASP A 1 648 ? 11.688 31.781 -11.266 1 86.19 648 ASP A C 1
ATOM 5261 O O . ASP A 1 648 ? 12.195 32.438 -10.344 1 86.19 648 ASP A O 1
ATOM 5265 N N . ALA A 1 649 ? 12.172 30.734 -11.812 1 91.06 649 ALA A N 1
ATOM 5266 C CA . ALA A 1 649 ? 13.492 30.266 -11.391 1 91.06 649 ALA A CA 1
ATOM 5267 C C . ALA A 1 649 ? 14.578 31.25 -11.773 1 91.06 649 ALA A C 1
ATOM 5269 O O . ALA A 1 649 ? 15.562 31.422 -11.047 1 91.06 649 ALA A O 1
ATOM 5270 N N . CYS A 1 650 ? 14.391 31.891 -12.898 1 91.12 650 CYS A N 1
ATOM 5271 C CA . CYS A 1 650 ? 15.352 32.906 -13.336 1 91.12 650 CYS A CA 1
ATOM 5272 C C . CYS A 1 650 ? 15.367 34.094 -12.375 1 91.12 650 CYS A C 1
ATOM 5274 O O . CYS A 1 650 ? 16.422 34.625 -12.086 1 91.12 650 CYS A O 1
ATOM 5276 N N . ILE A 1 651 ? 14.25 34.438 -11.945 1 88.19 651 ILE A N 1
ATOM 5277 C CA . ILE A 1 651 ? 14.141 35.562 -11 1 88.19 651 ILE A CA 1
ATOM 5278 C C . ILE A 1 651 ? 14.852 35.188 -9.695 1 88.19 651 ILE A C 1
ATOM 5280 O O . ILE A 1 651 ? 15.562 36.031 -9.125 1 88.19 651 ILE A O 1
ATOM 5284 N N . VAL A 1 652 ? 14.664 33.938 -9.242 1 88.69 652 VAL A N 1
ATOM 5285 C CA . VAL A 1 652 ? 15.328 33.469 -8.031 1 88.69 652 VAL A CA 1
ATOM 5286 C C . VAL A 1 652 ? 16.844 33.5 -8.234 1 88.69 652 VAL A C 1
ATOM 5288 O O . VAL A 1 652 ? 17.594 33.938 -7.355 1 88.69 652 VAL A O 1
ATOM 5291 N N . ALA A 1 653 ? 17.297 33 -9.32 1 91.25 653 ALA A N 1
ATOM 5292 C CA . ALA A 1 653 ? 18.734 32.969 -9.609 1 91.25 653 ALA A CA 1
ATOM 5293 C C . ALA A 1 653 ? 19.328 34.375 -9.641 1 91.25 653 ALA A C 1
ATOM 5295 O O . ALA A 1 653 ? 20.438 34.594 -9.164 1 91.25 653 ALA A O 1
ATOM 5296 N N . GLN A 1 654 ? 18.609 35.312 -10.203 1 86.69 654 GLN A N 1
ATOM 5297 C CA . GLN A 1 654 ? 19.062 36.688 -10.281 1 86.69 654 GLN A CA 1
ATOM 5298 C C . GLN A 1 654 ? 19.188 37.312 -8.891 1 86.69 654 GLN A C 1
ATOM 5300 O O . GLN A 1 654 ? 20.109 38.062 -8.625 1 86.69 654 GLN A O 1
ATOM 5305 N N . SER A 1 655 ? 18.234 36.969 -8.039 1 82.88 655 SER A N 1
ATOM 5306 C CA . SER A 1 655 ? 18.281 37.469 -6.668 1 82.88 655 SER A CA 1
ATOM 5307 C C . SER A 1 655 ? 19.469 36.875 -5.898 1 82.88 655 SER A C 1
ATOM 5309 O O . SER A 1 655 ? 20.016 37.562 -5.016 1 82.88 655 SER A O 1
ATOM 5311 N N . LEU A 1 656 ? 19.828 35.719 -6.246 1 86.38 656 LEU A N 1
ATOM 5312 C CA . LEU A 1 656 ? 20.938 35.062 -5.559 1 86.38 656 LEU A CA 1
ATOM 5313 C C . LEU A 1 656 ? 22.281 35.594 -6.062 1 86.38 656 LEU A C 1
ATOM 5315 O O . LEU A 1 656 ? 23.297 35.5 -5.363 1 86.38 656 LEU A O 1
ATOM 5319 N N . ARG A 1 657 ? 22.281 36.156 -7.176 1 81.81 657 ARG A N 1
ATOM 5320 C CA . ARG A 1 657 ? 23.516 36.656 -7.785 1 81.81 657 ARG A CA 1
ATOM 5321 C C . ARG A 1 657 ? 24.078 37.844 -7.012 1 81.81 657 ARG A C 1
ATOM 5323 O O . ARG A 1 657 ? 25.266 38.125 -7.078 1 81.81 657 ARG A O 1
ATOM 5330 N N . PHE A 1 658 ? 23.188 38.438 -6.25 1 78.88 658 PHE A N 1
ATOM 5331 C CA . PHE A 1 658 ? 23.609 39.625 -5.488 1 78.88 658 PHE A CA 1
ATOM 5332 C C . PHE A 1 658 ? 24.406 39.188 -4.262 1 78.88 658 PHE A C 1
ATOM 5334 O O . PHE A 1 658 ? 25.141 40.031 -3.686 1 78.88 658 PHE A O 1
ATOM 5341 N N . LEU A 1 659 ? 24.422 37.938 -3.961 1 82.19 659 LEU A N 1
ATOM 5342 C CA . LEU A 1 659 ? 25.141 37.469 -2.795 1 82.19 659 LEU A CA 1
ATOM 5343 C C . LEU A 1 659 ? 26.562 37.031 -3.168 1 82.19 659 LEU A C 1
ATOM 5345 O O . LEU A 1 659 ? 26.828 36.688 -4.32 1 82.19 659 LEU A O 1
ATOM 5349 N N . GLU A 1 660 ? 27.391 37.156 -2.129 1 83.25 660 GLU A N 1
ATOM 5350 C CA . GLU A 1 660 ? 28.734 36.625 -2.318 1 83.25 660 GLU A CA 1
ATOM 5351 C C . GLU A 1 660 ? 28.703 35.125 -2.6 1 83.25 660 GLU A C 1
ATOM 5353 O O . GLU A 1 660 ? 27.812 34.438 -2.137 1 83.25 660 GLU A O 1
ATOM 5358 N N . THR A 1 661 ? 29.656 34.688 -3.369 1 86.75 661 THR A N 1
ATOM 5359 C CA . THR A 1 661 ? 29.656 33.312 -3.865 1 86.75 661 THR A CA 1
ATOM 5360 C C . THR A 1 661 ? 29.547 32.312 -2.709 1 86.75 661 THR A C 1
ATOM 5362 O O . THR A 1 661 ? 28.781 31.359 -2.779 1 86.75 661 THR A O 1
ATOM 5365 N N . GLN A 1 662 ? 30.328 32.562 -1.709 1 85.75 662 GLN A N 1
ATOM 5366 C CA . GLN A 1 662 ? 30.312 31.641 -0.578 1 85.75 662 GLN A CA 1
ATOM 5367 C C . GLN A 1 662 ? 28.969 31.656 0.13 1 85.75 662 GLN A C 1
ATOM 5369 O O . GLN A 1 662 ? 28.422 30.609 0.468 1 85.75 662 GLN A O 1
ATOM 5374 N N . GLN A 1 663 ? 28.453 32.781 0.368 1 83.31 663 GLN A N 1
ATOM 5375 C CA . GLN A 1 663 ? 27.156 32.906 1.036 1 83.31 663 GLN A CA 1
ATOM 5376 C C . GLN A 1 663 ? 26.031 32.375 0.177 1 83.31 663 GLN A C 1
ATOM 5378 O O . GLN A 1 663 ? 25.078 31.781 0.697 1 83.31 663 GLN A O 1
ATOM 5383 N N . LYS A 1 664 ? 26.188 32.594 -1.116 1 88.44 664 LYS A N 1
ATOM 5384 C CA . LYS A 1 664 ? 25.188 32.125 -2.062 1 88.44 664 LYS A CA 1
ATOM 5385 C C . LYS A 1 664 ? 25.047 30.594 -1.979 1 88.44 664 LYS A C 1
ATOM 5387 O O . LYS A 1 664 ? 23.953 30.078 -1.786 1 88.44 664 LYS A O 1
ATOM 5392 N N . TRP A 1 665 ? 26.125 29.969 -2.053 1 92.06 665 TRP A N 1
ATOM 5393 C CA . TRP A 1 665 ? 26.078 28.516 -2.121 1 92.06 665 TRP A CA 1
ATOM 5394 C C . TRP A 1 665 ? 25.812 27.906 -0.746 1 92.06 665 TRP A C 1
ATOM 5396 O O . TRP A 1 665 ? 25.266 26.812 -0.64 1 92.06 665 TRP A O 1
ATOM 5406 N N . GLU A 1 666 ? 26.156 28.625 0.289 1 87.88 666 GLU A N 1
ATOM 5407 C CA . GLU A 1 666 ? 25.75 28.203 1.624 1 87.88 666 GLU A CA 1
ATOM 5408 C C . GLU A 1 666 ? 24.234 28.25 1.776 1 87.88 666 GLU A C 1
ATOM 5410 O O . GLU A 1 666 ? 23.625 27.312 2.324 1 87.88 666 GLU A O 1
ATOM 5415 N N . ARG A 1 667 ? 23.688 29.25 1.245 1 85.88 667 ARG A N 1
ATOM 5416 C CA . ARG A 1 667 ? 22.25 29.391 1.302 1 85.88 667 ARG A CA 1
ATOM 5417 C C . ARG A 1 667 ? 21.547 28.344 0.442 1 85.88 667 ARG A C 1
ATOM 5419 O O . ARG A 1 667 ? 20.562 27.75 0.864 1 85.88 667 ARG A O 1
ATOM 5426 N N . ILE A 1 668 ? 22.078 28.141 -0.705 1 91.44 668 ILE A N 1
ATOM 5427 C CA . ILE A 1 668 ? 21.484 27.172 -1.614 1 91.44 668 ILE A CA 1
ATOM 5428 C C . ILE A 1 668 ? 21.531 25.781 -0.988 1 91.44 668 ILE A C 1
ATOM 5430 O O . ILE A 1 668 ? 20.547 25.031 -1.023 1 91.44 668 ILE A O 1
ATOM 5434 N N . SER A 1 669 ? 22.656 25.453 -0.433 1 92.06 669 SER A N 1
ATOM 5435 C CA . SER A 1 669 ? 22.812 24.156 0.194 1 92.06 669 SER A CA 1
ATOM 5436 C C . SER A 1 669 ? 21.844 23.984 1.367 1 92.06 669 SER A C 1
ATOM 5438 O O . SER A 1 669 ? 21.281 22.906 1.563 1 92.06 669 SER A O 1
ATOM 5440 N N . GLN A 1 670 ? 21.672 25.047 2.082 1 88.5 670 GLN A N 1
ATOM 5441 C CA . GLN A 1 670 ? 20.766 25 3.227 1 88.5 670 GLN A CA 1
ATOM 5442 C C . GLN A 1 670 ? 19.328 24.797 2.779 1 88.5 670 GLN A C 1
ATOM 5444 O O . GLN A 1 670 ? 18.562 24.062 3.42 1 88.5 670 GLN A O 1
ATOM 5449 N N . VAL A 1 671 ? 18.984 25.406 1.72 1 88.75 671 VAL A N 1
ATOM 5450 C CA . VAL A 1 671 ? 17.625 25.281 1.186 1 88.75 671 VAL A CA 1
ATOM 5451 C C . VAL A 1 671 ? 17.375 23.844 0.735 1 88.75 671 VAL A C 1
ATOM 5453 O O . VAL A 1 671 ? 16.328 23.266 1.019 1 88.75 671 VAL A O 1
ATOM 5456 N N . TRP A 1 672 ? 18.297 23.281 0.12 1 92.81 672 TRP A N 1
ATOM 5457 C CA . TRP A 1 672 ? 18.125 21.922 -0.397 1 92.81 672 TRP A CA 1
ATOM 5458 C C . TRP A 1 672 ? 18.062 20.906 0.742 1 92.81 672 TRP A C 1
ATOM 5460 O O . TRP A 1 672 ? 17.281 19.953 0.691 1 92.81 672 TRP A O 1
ATOM 5470 N N . VAL A 1 673 ? 18.875 21.094 1.757 1 91.94 673 VAL A N 1
ATOM 5471 C CA . VAL A 1 673 ? 18.797 20.219 2.916 1 91.94 673 VAL A CA 1
ATOM 5472 C C . VAL A 1 673 ? 17.453 20.375 3.604 1 91.94 673 VAL A C 1
ATOM 5474 O O . VAL A 1 673 ? 16.859 19.391 4.059 1 91.94 673 VAL A O 1
ATOM 5477 N N . GLY A 1 674 ? 17 21.641 3.627 1 87.81 674 GLY A N 1
ATOM 5478 C CA . GLY A 1 674 ? 15.672 21.891 4.172 1 87.81 674 GLY A CA 1
ATOM 5479 C C . GLY A 1 674 ? 14.57 21.203 3.389 1 87.81 674 GLY A C 1
ATOM 5480 O O . GLY A 1 674 ? 13.672 20.594 3.975 1 87.81 674 GLY A O 1
ATOM 5481 N N . MET A 1 675 ? 14.656 21.25 2.094 1 90.12 675 MET A N 1
ATOM 5482 C CA . MET A 1 675 ? 13.656 20.625 1.239 1 90.12 675 MET A CA 1
ATOM 5483 C C . MET A 1 675 ? 13.734 19.109 1.352 1 90.12 675 MET A C 1
ATOM 5485 O O . MET A 1 675 ? 12.703 18.422 1.348 1 90.12 675 MET A O 1
ATOM 5489 N N . LEU A 1 676 ? 14.914 18.594 1.428 1 93.12 676 LEU A N 1
ATOM 5490 C CA . LEU A 1 676 ? 15.117 17.172 1.618 1 93.12 676 LEU A CA 1
ATOM 5491 C C . LEU A 1 676 ? 14.469 16.703 2.918 1 93.12 676 LEU A C 1
ATOM 5493 O O . LEU A 1 676 ? 13.789 15.672 2.943 1 93.12 676 LEU A O 1
ATOM 5497 N N . SER A 1 677 ? 14.688 17.406 3.936 1 90.94 677 SER A N 1
ATOM 5498 C CA . SER A 1 677 ? 14.156 17.062 5.25 1 90.94 677 SER A CA 1
ATOM 5499 C C . SER A 1 677 ? 12.633 17.125 5.262 1 90.94 677 SER A C 1
ATOM 5501 O O . SER A 1 677 ? 11.969 16.281 5.863 1 90.94 677 SER A O 1
ATOM 5503 N N . TYR A 1 678 ? 12.117 18.109 4.59 1 85.94 678 TYR A N 1
ATOM 5504 C CA . TYR A 1 678 ? 10.664 18.219 4.5 1 85.94 678 TYR A CA 1
ATOM 5505 C C . TYR A 1 678 ? 10.07 17.047 3.74 1 85.94 678 TYR A C 1
ATOM 5507 O O . TYR A 1 678 ? 9.055 16.469 4.16 1 85.94 678 TYR A O 1
ATOM 5515 N N . ALA A 1 679 ? 10.688 16.734 2.684 1 89.81 679 ALA A N 1
ATOM 5516 C CA . ALA A 1 679 ? 10.234 15.586 1.9 1 89.81 679 ALA A CA 1
ATOM 5517 C C . ALA A 1 679 ? 10.281 14.297 2.725 1 89.81 679 ALA A C 1
ATOM 5519 O O . ALA A 1 679 ? 9.352 13.492 2.68 1 89.81 679 ALA A O 1
ATOM 5520 N N . ALA A 1 680 ? 11.289 14.125 3.459 1 92.38 680 ALA A N 1
ATOM 5521 C CA . ALA A 1 680 ? 11.461 12.938 4.285 1 92.38 680 ALA A CA 1
ATOM 5522 C C . ALA A 1 680 ? 10.359 12.844 5.344 1 92.38 680 ALA A C 1
ATOM 5524 O O . ALA A 1 680 ? 9.867 11.758 5.645 1 92.38 680 ALA A O 1
ATOM 5525 N N . SER A 1 681 ? 9.969 13.945 5.867 1 85.94 681 SER A N 1
ATOM 5526 C CA . SER A 1 681 ? 8.984 13.969 6.941 1 85.94 681 SER A CA 1
ATOM 5527 C C . SER A 1 681 ? 7.582 13.664 6.414 1 85.94 681 SER A C 1
ATOM 5529 O O . SER A 1 681 ? 6.734 13.148 7.148 1 85.94 681 SER A O 1
ATOM 5531 N N . GLN A 1 682 ? 7.352 13.945 5.168 1 82.75 682 GLN A N 1
ATOM 5532 C CA . GLN A 1 682 ? 6.008 13.797 4.613 1 82.75 682 GLN A CA 1
ATOM 5533 C C . GLN A 1 682 ? 5.844 12.438 3.938 1 82.75 682 GLN A C 1
ATOM 5535 O O . GLN A 1 682 ? 4.727 12.039 3.588 1 82.75 682 GLN A O 1
ATOM 5540 N N . CYS A 1 683 ? 6.906 11.703 3.826 1 89.44 683 CYS A N 1
ATOM 5541 C CA . CYS A 1 683 ? 6.855 10.414 3.15 1 89.44 683 CYS A CA 1
ATOM 5542 C C . CYS A 1 683 ? 6.348 9.328 4.09 1 89.44 683 CYS A C 1
ATOM 5544 O O . CYS A 1 683 ? 6.727 9.289 5.266 1 89.44 683 CYS A O 1
ATOM 5546 N N . SER A 1 684 ? 5.461 8.492 3.611 1 86.62 684 SER A N 1
ATOM 5547 C CA . SER A 1 684 ? 4.91 7.398 4.406 1 86.62 684 SER A CA 1
ATOM 5548 C C . SER A 1 684 ? 5.941 6.293 4.617 1 86.62 684 SER A C 1
ATOM 5550 O O . SER A 1 684 ? 6.848 6.117 3.801 1 86.62 684 SER A O 1
ATOM 5552 N N . TRP A 1 685 ? 5.746 5.531 5.676 1 89.25 685 TRP A N 1
ATOM 5553 C CA . TRP A 1 685 ? 6.699 4.496 6.062 1 89.25 685 TRP A CA 1
ATOM 5554 C C . TRP A 1 685 ? 6.762 3.393 5.012 1 89.25 685 TRP A C 1
ATOM 5556 O O . TRP A 1 685 ? 7.82 2.803 4.785 1 89.25 685 TRP A O 1
ATOM 5566 N N . ASN A 1 686 ? 5.68 3.139 4.34 1 89.44 686 ASN A N 1
ATOM 5567 C CA . ASN A 1 686 ? 5.613 2.043 3.377 1 89.44 686 ASN A CA 1
ATOM 5568 C C . ASN A 1 686 ? 6.543 2.283 2.191 1 89.44 686 ASN A C 1
ATOM 5570 O O . ASN A 1 686 ? 7.16 1.346 1.684 1 89.44 686 ASN A O 1
ATOM 5574 N N . TYR A 1 687 ? 6.664 3.5 1.784 1 91.81 687 TYR A N 1
ATOM 5575 C CA . TYR A 1 687 ? 7.535 3.809 0.658 1 91.81 687 TYR A CA 1
ATOM 5576 C C . TYR A 1 687 ? 9 3.766 1.076 1 91.81 687 TYR A C 1
ATOM 5578 O O . TYR A 1 687 ? 9.867 3.396 0.281 1 91.81 687 TYR A O 1
ATOM 5586 N N . HIS A 1 688 ? 9.266 4.133 2.316 1 94.44 688 HIS A N 1
ATOM 5587 C CA . HIS A 1 688 ? 10.617 3.975 2.832 1 94.44 688 HIS A CA 1
ATOM 5588 C C . HIS A 1 688 ? 11.023 2.506 2.879 1 94.44 688 HIS A C 1
ATOM 5590 O O . HIS A 1 688 ? 12.133 2.152 2.482 1 94.44 688 HIS A O 1
ATOM 5596 N N . ALA A 1 689 ? 10.102 1.703 3.312 1 94.94 689 ALA A N 1
ATOM 5597 C CA . ALA A 1 689 ? 10.383 0.273 3.414 1 94.94 689 ALA A CA 1
ATOM 5598 C C . ALA A 1 689 ? 10.594 -0.345 2.035 1 94.94 689 ALA A C 1
ATOM 5600 O O . ALA A 1 689 ? 11.445 -1.224 1.866 1 94.94 689 ALA A O 1
ATOM 5601 N N . ARG A 1 690 ? 9.867 0.129 1.07 1 92.88 690 ARG A N 1
ATOM 5602 C CA . ARG A 1 690 ? 9.961 -0.394 -0.289 1 92.88 690 ARG A CA 1
ATOM 5603 C C . ARG A 1 690 ? 11.344 -0.127 -0.881 1 92.88 690 ARG A C 1
ATOM 5605 O O . ARG A 1 690 ? 11.875 -0.951 -1.63 1 92.88 690 ARG A O 1
ATOM 5612 N N . ARG A 1 691 ? 11.961 0.902 -0.513 1 93.12 691 ARG A N 1
ATOM 5613 C CA . ARG A 1 691 ? 13.227 1.314 -1.114 1 93.12 691 ARG A CA 1
ATOM 5614 C C . ARG A 1 691 ? 14.406 0.579 -0.477 1 93.12 691 ARG A C 1
ATOM 5616 O O . ARG A 1 691 ? 15.508 0.583 -1.018 1 93.12 691 ARG A O 1
ATOM 5623 N N . LEU A 1 692 ? 14.18 -0.108 0.596 1 93.81 692 LEU A N 1
ATOM 5624 C CA . LEU A 1 692 ? 15.25 -0.849 1.255 1 93.81 692 LEU A CA 1
ATOM 5625 C C . LEU A 1 692 ? 15.719 -2.014 0.389 1 93.81 692 LEU A C 1
ATOM 5627 O O . LEU A 1 692 ? 16.875 -2.42 0.465 1 93.81 692 LEU A O 1
ATOM 5631 N N . SER A 1 693 ? 14.859 -2.523 -0.499 1 91.69 693 SER A N 1
ATOM 5632 C CA . SER A 1 693 ? 15.203 -3.674 -1.327 1 91.69 693 SER A CA 1
ATOM 5633 C C . SER A 1 693 ? 15.836 -3.236 -2.646 1 91.69 693 SER A C 1
ATOM 5635 O O . SER A 1 693 ? 16.203 -4.074 -3.471 1 91.69 693 SER A O 1
ATOM 5637 N N . GLN A 1 694 ? 15.953 -1.975 -2.84 1 89.75 694 GLN A N 1
ATOM 5638 C CA . GLN A 1 694 ? 16.5 -1.477 -4.098 1 89.75 694 GLN A CA 1
ATOM 5639 C C . GLN A 1 694 ? 17.781 -0.671 -3.857 1 89.75 694 GLN A C 1
ATOM 5641 O O . GLN A 1 694 ? 17.984 0.373 -4.48 1 89.75 694 GLN A O 1
ATOM 5646 N N . GLY A 1 695 ? 18.5 -1.087 -2.883 1 89.5 695 GLY A N 1
ATOM 5647 C CA . GLY A 1 695 ? 19.797 -0.48 -2.635 1 89.5 695 GLY A CA 1
ATOM 5648 C C . GLY A 1 695 ? 19.75 0.64 -1.612 1 89.5 695 GLY A C 1
ATOM 5649 O O . GLY A 1 695 ? 20.766 1.268 -1.32 1 89.5 695 GLY A O 1
ATOM 5650 N N . GLY A 1 696 ? 18.594 0.955 -1.106 1 90.38 696 GLY A N 1
ATOM 5651 C CA . GLY A 1 696 ? 18.469 2.016 -0.12 1 90.38 696 GLY A CA 1
ATOM 5652 C C . GLY A 1 696 ? 18.281 3.389 -0.739 1 90.38 696 GLY A C 1
ATOM 5653 O O . GLY A 1 696 ? 18.547 3.578 -1.929 1 90.38 696 GLY A O 1
ATOM 5654 N N . GLU A 1 697 ? 17.75 4.328 0.065 1 93.38 697 GLU A N 1
ATOM 5655 C CA . GLU A 1 697 ? 17.484 5.695 -0.381 1 93.38 697 GLU A CA 1
ATOM 5656 C C . GLU A 1 697 ? 17.953 6.715 0.655 1 93.38 697 GLU A C 1
ATOM 5658 O O . GLU A 1 697 ? 17.766 6.508 1.857 1 93.38 697 GLU A O 1
ATOM 5663 N N . LEU A 1 698 ? 18.578 7.758 0.187 1 96.06 698 LEU A N 1
ATOM 5664 C CA . LEU A 1 698 ? 19.031 8.82 1.076 1 96.06 698 LEU A CA 1
ATOM 5665 C C . LEU A 1 698 ? 17.875 9.391 1.89 1 96.06 698 LEU A C 1
ATOM 5667 O O . LEU A 1 698 ? 18.016 9.625 3.092 1 96.06 698 LEU A O 1
ATOM 5671 N N . LEU A 1 699 ? 16.75 9.547 1.259 1 96.75 699 LEU A N 1
ATOM 5672 C CA . LEU A 1 699 ? 15.578 10.109 1.919 1 96.75 699 LEU A CA 1
ATOM 5673 C C . LEU A 1 699 ? 15.188 9.281 3.143 1 96.75 699 LEU A C 1
ATOM 5675 O O . LEU A 1 699 ? 14.773 9.836 4.164 1 96.75 699 LEU A O 1
ATOM 5679 N N . THR A 1 700 ? 15.32 8.008 3.088 1 96.5 700 THR A N 1
ATOM 5680 C CA . THR A 1 700 ? 15 7.109 4.191 1 96.5 700 THR A CA 1
ATOM 5681 C C . THR A 1 700 ? 15.984 7.289 5.34 1 96.5 700 THR A C 1
ATOM 5683 O O . THR A 1 700 ? 15.594 7.273 6.508 1 96.5 700 THR A O 1
ATOM 5686 N N . HIS A 1 701 ? 17.25 7.457 5.012 1 96.69 701 HIS A N 1
ATOM 5687 C CA . HIS A 1 701 ? 18.266 7.688 6.031 1 96.69 701 HIS A CA 1
ATOM 5688 C C . HIS A 1 701 ? 18.016 9 6.77 1 96.69 701 HIS A C 1
ATOM 5690 O O . HIS A 1 701 ? 18.141 9.055 7.996 1 96.69 701 HIS A O 1
ATOM 5696 N N . VAL A 1 702 ? 17.656 10.008 5.992 1 95.88 702 VAL A N 1
ATOM 5697 C CA . VAL A 1 702 ? 17.391 11.312 6.59 1 95.88 702 VAL A CA 1
ATOM 5698 C C . VAL A 1 702 ? 16.141 11.25 7.445 1 95.88 702 VAL A C 1
ATOM 5700 O O . VAL A 1 702 ? 16.078 11.852 8.523 1 95.88 702 VAL A O 1
ATOM 5703 N N . TRP A 1 703 ? 15.133 10.516 6.984 1 95.19 703 TRP A N 1
ATOM 5704 C CA . TRP A 1 703 ? 13.891 10.328 7.719 1 95.19 703 TRP A CA 1
ATOM 5705 C C . TRP A 1 703 ? 14.156 9.734 9.102 1 95.19 703 TRP A C 1
ATOM 5707 O O . TRP A 1 703 ? 13.641 10.234 10.102 1 95.19 703 TRP A O 1
ATOM 5717 N N . LEU A 1 704 ? 15.031 8.695 9.148 1 96.25 704 LEU A N 1
ATOM 5718 C CA . LEU A 1 704 ? 15.344 8.055 10.422 1 96.25 704 LEU A CA 1
ATOM 5719 C C . LEU A 1 704 ? 16.234 8.945 11.281 1 96.25 704 LEU A C 1
ATOM 5721 O O . LEU A 1 704 ? 16.078 8.977 12.508 1 96.25 704 LEU A O 1
ATOM 5725 N N . LEU A 1 705 ? 17.141 9.664 10.664 1 96.19 705 LEU A N 1
ATOM 5726 C CA . LEU A 1 705 ? 17.969 10.609 11.398 1 96.19 705 LEU A CA 1
ATOM 5727 C C . LEU A 1 705 ? 17.109 11.68 12.062 1 96.19 705 LEU A C 1
ATOM 5729 O O . LEU A 1 705 ? 17.328 12.031 13.227 1 96.19 705 LEU A O 1
ATOM 5733 N N . MET A 1 706 ? 16.172 12.188 11.359 1 93.19 706 MET A N 1
ATOM 5734 C CA . MET A 1 706 ? 15.266 13.195 11.906 1 93.19 706 MET A CA 1
ATOM 5735 C C . MET A 1 706 ? 14.5 12.641 13.109 1 93.19 706 MET A C 1
ATOM 5737 O O . MET A 1 706 ? 14.32 13.336 14.109 1 93.19 706 MET A O 1
ATOM 5741 N N . ALA A 1 707 ? 14.055 11.406 12.977 1 92.31 707 ALA A N 1
ATOM 5742 C CA . ALA A 1 707 ? 13.359 10.766 14.094 1 92.31 707 ALA A CA 1
ATOM 5743 C C . ALA A 1 707 ? 14.273 10.648 15.312 1 92.31 707 ALA A C 1
ATOM 5745 O O . ALA A 1 707 ? 13.844 10.891 16.438 1 92.31 707 ALA A O 1
ATOM 5746 N N . HIS A 1 708 ? 15.492 10.289 15.078 1 94 708 HIS A N 1
ATOM 5747 C CA . HIS A 1 708 ? 16.453 10.133 16.172 1 94 708 HIS A CA 1
ATOM 5748 C C . HIS A 1 708 ? 16.75 11.477 16.828 1 94 708 HIS A C 1
ATOM 5750 O O . HIS A 1 708 ? 17.031 11.523 18.031 1 94 708 HIS A O 1
ATOM 5756 N N . LEU A 1 709 ? 16.672 12.516 16.047 1 91.69 709 LEU A N 1
ATOM 5757 C CA . LEU A 1 709 ? 16.938 13.852 16.562 1 91.69 709 LEU A CA 1
ATO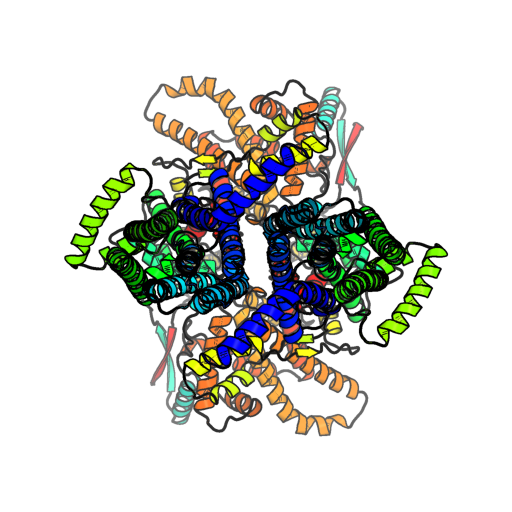M 5758 C C . LEU A 1 709 ? 15.664 14.469 17.141 1 91.69 709 LEU A C 1
ATOM 5760 O O . LEU A 1 709 ? 15.664 15.625 17.562 1 91.69 709 LEU A O 1
ATOM 5764 N N . GLY A 1 710 ? 14.547 13.688 17.062 1 84.88 710 GLY A N 1
ATOM 5765 C CA . GLY A 1 710 ? 13.305 14.117 17.703 1 84.88 710 GLY A CA 1
ATOM 5766 C C . GLY A 1 710 ? 12.461 15.023 16.828 1 84.88 710 GLY A C 1
ATOM 5767 O O . GLY A 1 710 ? 11.562 15.703 17.328 1 84.88 710 GLY A O 1
ATOM 5768 N N . ILE A 1 711 ? 12.797 15.031 15.539 1 82.44 711 ILE A N 1
ATOM 5769 C CA . ILE A 1 711 ? 12.07 15.898 14.625 1 82.44 711 ILE A CA 1
ATOM 5770 C C . ILE A 1 711 ? 11.008 15.086 13.883 1 82.44 711 ILE A C 1
ATOM 5772 O O . ILE A 1 711 ? 11.164 14.797 12.688 1 82.44 711 ILE A O 1
ATOM 5776 N N . THR A 1 712 ? 10.062 14.516 14.484 1 76.88 712 THR A N 1
ATOM 5777 C CA . THR A 1 712 ? 8.992 13.75 13.859 1 76.88 712 THR A CA 1
ATOM 5778 C C . THR A 1 712 ? 7.684 13.93 14.625 1 76.88 712 THR A C 1
ATOM 5780 O O . THR A 1 712 ? 7.691 14.25 15.82 1 76.88 712 THR A O 1
ATOM 5783 N N . LYS A 1 713 ? 6.598 13.781 13.93 1 68.19 713 LYS A N 1
ATOM 5784 C CA . LYS A 1 713 ? 5.27 13.891 14.531 1 68.19 713 LYS A CA 1
ATOM 5785 C C . LYS A 1 713 ? 4.875 12.602 15.242 1 68.19 713 LYS A C 1
ATOM 5787 O O . LYS A 1 713 ? 3.879 12.57 15.969 1 68.19 713 LYS A O 1
ATOM 5792 N N . HIS A 1 714 ? 5.719 11.617 15.156 1 69.81 714 HIS A N 1
ATOM 5793 C CA . HIS A 1 714 ? 5.348 10.305 15.672 1 69.81 714 HIS A CA 1
ATOM 5794 C C . HIS A 1 714 ? 5.766 10.141 17.125 1 69.81 714 HIS A C 1
ATOM 5796 O O . HIS A 1 714 ? 6.227 9.07 17.531 1 69.81 714 HIS A O 1
ATOM 5802 N N . PHE A 1 715 ? 5.855 11.172 17.891 1 64.19 715 PHE A N 1
ATOM 5803 C CA . PHE A 1 715 ? 6.164 11.055 19.312 1 64.19 715 PHE A CA 1
ATOM 5804 C C . PHE A 1 715 ? 4.957 11.422 20.156 1 64.19 715 PHE A C 1
ATOM 5806 O O . PHE A 1 715 ? 4.18 12.305 19.797 1 64.19 715 PHE A O 1
ATOM 5813 N N . GLN A 1 716 ? 4.777 10.555 21.188 1 61.91 716 GLN A N 1
ATOM 5814 C CA . GLN A 1 716 ? 3.709 10.828 22.141 1 61.91 716 GLN A CA 1
ATOM 5815 C C . GLN A 1 716 ? 3.975 12.125 22.906 1 61.91 716 GLN A C 1
ATOM 5817 O O . GLN A 1 716 ? 5.113 12.398 23.297 1 61.91 716 GLN A O 1
ATOM 5822 N N . ILE A 1 717 ? 3.1 13.094 22.938 1 47.88 717 ILE A N 1
ATOM 5823 C CA . ILE A 1 717 ? 3.262 14.352 23.672 1 47.88 717 ILE A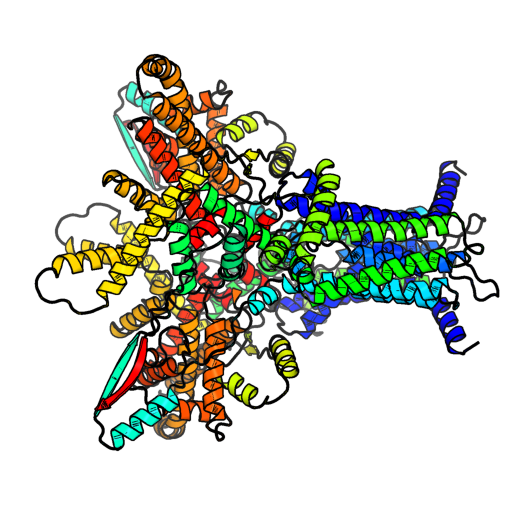 CA 1
ATOM 5824 C C . ILE A 1 717 ? 3.082 14.102 25.172 1 47.88 717 ILE A C 1
ATOM 5826 O O . ILE A 1 717 ? 1.967 13.859 25.625 1 47.88 717 ILE A O 1
ATOM 5830 N N . SER A 1 718 ? 3.379 12.812 25.625 1 53.5 718 SER A N 1
ATOM 5831 C CA . SER A 1 718 ? 2.996 12.656 27.031 1 53.5 718 SER A CA 1
ATOM 5832 C C . SER A 1 718 ? 3.836 13.539 27.938 1 53.5 718 SER A C 1
ATOM 5834 O O . SER A 1 718 ? 5.012 13.789 27.656 1 53.5 718 SER A O 1
ATOM 5836 N N . ARG A 1 719 ? 3.082 14.461 28.781 1 48.94 719 ARG A N 1
ATOM 5837 C CA . ARG A 1 719 ? 3.611 15.234 29.891 1 48.94 719 ARG A CA 1
ATOM 5838 C C . ARG A 1 719 ? 4.195 14.312 30.969 1 48.94 719 ARG A C 1
ATOM 5840 O O . ARG A 1 719 ? 3.738 13.188 31.141 1 48.94 719 ARG A O 1
ATOM 5847 N N . GLY A 1 720 ? 5.309 14.219 31.312 1 48.69 720 GLY A N 1
ATOM 5848 C CA . GLY A 1 720 ? 6.055 13.695 32.438 1 48.69 720 GLY A CA 1
ATOM 5849 C C . GLY A 1 720 ? 5.184 12.93 33.438 1 48.69 720 GLY A C 1
ATOM 5850 O O . GLY A 1 720 ? 3.959 13.047 33.406 1 48.69 720 GLY A O 1
ATOM 5851 N N . HIS A 1 721 ? 5.617 11.664 34.125 1 50 721 HIS A N 1
ATOM 5852 C CA . HIS A 1 721 ? 5.031 10.719 35.062 1 50 721 HIS A CA 1
ATOM 5853 C C . HIS A 1 721 ? 4.723 11.383 36.406 1 50 721 HIS A C 1
ATOM 5855 O O . HIS A 1 721 ? 5.633 11.656 37.188 1 50 721 HIS A O 1
ATOM 5861 N N . GLU A 1 722 ? 3.857 12.32 36.562 1 54.09 722 GLU A N 1
ATOM 5862 C CA . GLU A 1 722 ? 3.551 12.789 37.938 1 54.09 722 GLU A CA 1
ATOM 5863 C C . GLU A 1 722 ? 2.398 11.992 38.531 1 54.09 722 GLU A C 1
ATOM 5865 O O . GLU A 1 722 ? 1.335 11.867 37.938 1 54.09 722 GLU A O 1
ATOM 5870 N N . ARG A 1 723 ? 2.771 11.047 39.5 1 59.28 723 ARG A N 1
ATOM 5871 C CA . ARG A 1 723 ? 1.721 10.297 40.188 1 59.28 723 ARG A CA 1
ATOM 5872 C C . ARG A 1 723 ? 1.298 11 41.469 1 59.28 723 ARG A C 1
ATOM 5874 O O . ARG A 1 723 ? 2.137 11.547 42.188 1 59.28 723 ARG A O 1
ATOM 5881 N N . ALA A 1 724 ? 0.044 11.133 41.656 1 61.19 724 ALA A N 1
ATOM 5882 C CA . ALA A 1 724 ? -0.5 11.758 42.844 1 61.19 724 ALA A CA 1
ATOM 5883 C C . ALA A 1 724 ? -0.532 10.766 44 1 61.19 724 ALA A C 1
ATOM 5885 O O . ALA A 1 724 ? -0.773 9.57 43.812 1 61.19 724 ALA A O 1
ATOM 5886 N N . LYS A 1 725 ? 0.112 11.023 45.156 1 64.62 725 LYS A N 1
ATOM 5887 C CA . LYS A 1 725 ? -0.024 10.289 46.406 1 64.62 725 LYS A CA 1
ATOM 5888 C C . LYS A 1 725 ? -0.862 11.07 47.406 1 64.62 725 LYS A C 1
ATOM 5890 O O . LYS A 1 725 ? -0.875 12.305 47.375 1 64.62 725 LYS A O 1
ATOM 5895 N N . LEU A 1 726 ? -1.725 10.281 48.094 1 67.69 726 LEU A N 1
ATOM 5896 C CA . LEU A 1 726 ? -2.551 10.891 49.125 1 67.69 726 LEU A CA 1
ATOM 5897 C C . LEU A 1 726 ? -1.745 11.125 50.406 1 67.69 726 LEU A C 1
ATOM 5899 O O . LEU A 1 726 ? -1.088 10.211 50.906 1 67.69 726 LEU A O 1
ATOM 5903 N N . PHE A 1 727 ? -1.515 12.406 50.625 1 64.25 727 PHE A N 1
ATOM 5904 C CA . PHE A 1 727 ? -0.899 12.719 51.938 1 64.25 727 PHE A CA 1
ATOM 5905 C C . PHE A 1 727 ? -1.959 13.062 52.969 1 64.25 727 PHE A C 1
ATOM 5907 O O . PHE A 1 727 ? -2.885 13.828 52.688 1 64.25 727 PHE A O 1
ATOM 5914 N N . LEU A 1 728 ? -1.973 12.188 54 1 63.53 728 LEU A N 1
ATOM 5915 C CA . LEU A 1 728 ? -2.889 12.422 55.094 1 63.53 728 LEU A CA 1
ATOM 5916 C C . LEU A 1 728 ? -2.301 13.422 56.094 1 63.53 728 LEU A C 1
ATOM 5918 O O . LEU A 1 728 ? -1.119 13.344 56.438 1 63.53 728 LEU A O 1
ATOM 5922 N N . SER A 1 729 ? -2.922 14.633 56.188 1 55.25 729 SER A N 1
ATOM 5923 C CA . SER A 1 729 ? -2.623 15.461 57.344 1 55.25 729 SER A CA 1
ATOM 5924 C C . SER A 1 729 ? -3.789 15.469 58.312 1 55.25 729 SER A C 1
ATOM 5926 O O . SER A 1 729 ? -4.949 15.336 57.906 1 55.25 729 SER A O 1
ATOM 5928 N N . MET B 1 1 ? -2.238 -58.25 0.115 1 25.47 1 MET B N 1
ATOM 5929 C CA . MET B 1 1 ? -2.459 -57.5 -1.114 1 25.47 1 MET B CA 1
ATOM 5930 C C . MET B 1 1 ? -3.707 -56.625 -1.003 1 25.47 1 MET B C 1
ATOM 5932 O O . MET B 1 1 ? -4.82 -57.094 -1.241 1 25.47 1 MET B O 1
ATOM 5936 N N . THR B 1 2 ? -3.76 -55.781 0.001 1 31.91 2 THR B N 1
ATOM 5937 C CA . THR B 1 2 ? -4.941 -55.312 0.716 1 31.91 2 THR B CA 1
ATOM 5938 C C . THR B 1 2 ? -5.852 -54.531 -0.212 1 31.91 2 THR B C 1
ATOM 5940 O O . THR B 1 2 ? -5.395 -53.969 -1.222 1 31.91 2 THR B O 1
ATOM 5943 N N . LEU B 1 3 ? -7.172 -54.688 -0.086 1 36.22 3 LEU B N 1
ATOM 5944 C CA . LEU B 1 3 ? -8.336 -54 -0.646 1 36.22 3 LEU B CA 1
ATOM 5945 C C . LEU B 1 3 ? -8.031 -52.531 -0.897 1 36.22 3 LEU B C 1
ATOM 5947 O O . LEU B 1 3 ? -8.617 -51.938 -1.796 1 36.22 3 LEU B O 1
ATOM 5951 N N . ILE B 1 4 ? -7.238 -51.906 -0.073 1 41.22 4 ILE B N 1
ATOM 5952 C CA . ILE B 1 4 ? -6.852 -50.531 -0.208 1 41.22 4 ILE B CA 1
ATOM 5953 C C . ILE B 1 4 ? -5.992 -50.344 -1.459 1 41.22 4 ILE B C 1
ATOM 5955 O O . ILE B 1 4 ? -6.066 -49.312 -2.127 1 41.22 4 ILE B O 1
ATOM 5959 N N . GLY B 1 5 ? -5.199 -51.312 -1.851 1 43.19 5 GLY B N 1
ATOM 5960 C CA . GLY B 1 5 ? -4.363 -51.312 -3.043 1 43.19 5 GLY B CA 1
ATOM 5961 C C . GLY B 1 5 ? -5.164 -51.375 -4.328 1 43.19 5 GLY B C 1
ATOM 5962 O O . GLY B 1 5 ? -4.836 -50.688 -5.305 1 43.19 5 GLY B O 1
ATOM 5963 N N . ILE B 1 6 ? -6.023 -52.344 -4.418 1 46.78 6 ILE B N 1
ATOM 5964 C CA . ILE B 1 6 ? -6.859 -52.562 -5.598 1 46.78 6 ILE B CA 1
ATOM 5965 C C . ILE B 1 6 ? -7.746 -51.344 -5.82 1 46.78 6 ILE B C 1
ATOM 5967 O O . ILE B 1 6 ? -7.898 -50.875 -6.949 1 46.78 6 ILE B O 1
ATOM 5971 N N . SER B 1 7 ? -8.398 -50.906 -4.676 1 49.44 7 SER B N 1
ATOM 5972 C CA . SER B 1 7 ? -9.297 -49.781 -4.742 1 49.44 7 SER B CA 1
ATOM 5973 C C . SER B 1 7 ? -8.539 -48.5 -5.117 1 49.44 7 SER B C 1
ATOM 5975 O O . SER B 1 7 ? -9.055 -47.656 -5.867 1 49.44 7 SER B O 1
ATOM 5977 N N . SER B 1 8 ? -7.398 -48.5 -4.598 1 54.09 8 SER B N 1
ATOM 5978 C CA . SER B 1 8 ? -6.566 -47.344 -4.93 1 54.09 8 SER B CA 1
ATOM 5979 C C . SER B 1 8 ? -6.121 -47.375 -6.387 1 54.09 8 SER B C 1
ATOM 5981 O O . SER B 1 8 ? -6.125 -46.344 -7.07 1 54.09 8 SER B O 1
ATOM 5983 N N . GLU B 1 9 ? -5.848 -48.562 -6.934 1 56.69 9 GLU B N 1
ATOM 5984 C CA . GLU B 1 9 ? -5.465 -48.656 -8.336 1 56.69 9 GLU B CA 1
ATOM 5985 C C . GLU B 1 9 ? -6.637 -48.344 -9.258 1 56.69 9 GLU B C 1
ATOM 5987 O O . GLU B 1 9 ? -6.465 -47.688 -10.289 1 56.69 9 GLU B O 1
ATOM 5992 N N . ARG B 1 10 ? -7.785 -49 -8.953 1 55.91 10 ARG B N 1
ATOM 5993 C CA . ARG B 1 10 ? -8.969 -48.688 -9.742 1 55.91 10 ARG B CA 1
ATOM 5994 C C . ARG B 1 10 ? -9.273 -47.188 -9.703 1 55.91 10 ARG B C 1
ATOM 5996 O O . ARG B 1 10 ? -9.617 -46.594 -10.719 1 55.91 10 ARG B O 1
ATOM 6003 N N . ILE B 1 11 ? -9.094 -46.688 -8.555 1 58.38 11 ILE B N 1
ATOM 6004 C CA . ILE B 1 11 ? -9.344 -45.25 -8.414 1 58.38 11 ILE B CA 1
ATOM 6005 C C . ILE B 1 11 ? -8.305 -44.469 -9.211 1 58.38 11 ILE B C 1
ATOM 6007 O O . ILE B 1 11 ? -8.633 -43.438 -9.844 1 58.38 11 ILE B O 1
ATOM 6011 N N . GLU B 1 12 ? -7.23 -44.938 -9.125 1 62.84 12 GLU B N 1
ATOM 6012 C CA . GLU B 1 12 ? -6.164 -44.281 -9.867 1 62.84 12 GLU B CA 1
ATOM 6013 C C . GLU B 1 12 ? -6.391 -44.375 -11.375 1 62.84 12 GLU B C 1
ATOM 6015 O O . GLU B 1 12 ? -6.152 -43.438 -12.117 1 62.84 12 GLU B O 1
ATOM 6020 N N . THR B 1 13 ? -6.723 -45.594 -11.805 1 60.22 13 THR B N 1
ATOM 6021 C CA . THR B 1 13 ? -6.984 -45.75 -13.227 1 60.22 13 THR B CA 1
ATOM 6022 C C . THR B 1 13 ? -8.172 -44.906 -13.664 1 60.22 13 THR B C 1
ATOM 6024 O O . THR B 1 13 ? -8.148 -44.312 -14.734 1 60.22 13 THR B O 1
ATOM 6027 N N . ILE B 1 14 ? -9.172 -44.906 -12.828 1 58 14 ILE B N 1
ATOM 6028 C CA . ILE B 1 14 ? -10.344 -44.094 -13.133 1 58 14 ILE B CA 1
ATOM 6029 C C . ILE B 1 14 ? -9.953 -42.625 -13.094 1 58 14 ILE B C 1
ATOM 6031 O O . ILE B 1 14 ? -10.367 -41.844 -13.961 1 58 14 ILE B O 1
ATOM 6035 N N . TRP B 1 15 ? -9.164 -42.344 -12.156 1 64 15 TRP B N 1
ATOM 6036 C CA . TRP B 1 15 ? -8.742 -40.969 -12.055 1 64 15 TRP B CA 1
ATOM 6037 C C . TRP B 1 15 ? -7.895 -40.562 -13.25 1 64 15 TRP B C 1
ATOM 6039 O O . TRP B 1 15 ? -8.078 -39.469 -13.812 1 64 15 TRP B O 1
ATOM 6049 N N . ASN B 1 16 ? -7.098 -41.406 -13.602 1 63.78 16 ASN B N 1
ATOM 6050 C CA . ASN B 1 16 ? -6.234 -41.062 -14.734 1 63.78 16 ASN B CA 1
ATOM 6051 C C . ASN B 1 16 ? -7.035 -40.906 -16.016 1 63.78 16 ASN B C 1
ATOM 6053 O O . ASN B 1 16 ? -6.707 -40.062 -16.859 1 63.78 16 ASN B O 1
ATOM 6057 N N . ARG B 1 17 ? -8.078 -41.75 -16.094 1 62.97 17 ARG B N 1
ATOM 6058 C CA . ARG B 1 17 ? -8.922 -41.656 -17.281 1 62.97 17 ARG B CA 1
ATOM 6059 C C . ARG B 1 17 ? -9.805 -40.406 -17.219 1 62.97 17 ARG B C 1
ATOM 6061 O O . ARG B 1 17 ? -10.086 -39.781 -18.234 1 62.97 17 ARG B O 1
ATOM 6068 N N . TRP B 1 18 ? -10.156 -40 -15.992 1 75.31 18 TRP B N 1
ATOM 6069 C CA . TRP B 1 18 ? -11.164 -38.938 -15.852 1 75.31 18 TRP B CA 1
ATOM 6070 C C . TRP B 1 18 ? -10.531 -37.656 -15.383 1 75.31 18 TRP B C 1
ATOM 6072 O O . TRP B 1 18 ? -11.203 -36.625 -15.289 1 75.31 18 TRP B O 1
ATOM 6082 N N . GLU B 1 19 ? -9.297 -37.688 -15.242 1 80.75 19 GLU B N 1
ATOM 6083 C CA . GLU B 1 19 ? -8.625 -36.562 -14.594 1 80.75 19 GLU B CA 1
ATOM 6084 C C . GLU B 1 19 ? -8.789 -35.281 -15.398 1 80.75 19 GLU B C 1
ATOM 6086 O O . GLU B 1 19 ? -9.242 -34.25 -14.859 1 80.75 19 GLU B O 1
ATOM 6091 N N . VAL B 1 20 ? -8.578 -35.406 -16.641 1 85.12 20 VAL B N 1
ATOM 6092 C CA . VAL B 1 20 ? -8.625 -34.188 -17.438 1 85.12 20 VAL B CA 1
ATOM 6093 C C . VAL B 1 20 ? -10.062 -33.688 -17.578 1 85.12 20 VAL B C 1
ATOM 6095 O O . VAL B 1 20 ? -10.328 -32.5 -17.547 1 85.12 20 VAL B O 1
ATOM 6098 N N . ARG B 1 21 ? -11 -34.656 -17.625 1 91.25 21 ARG B N 1
ATOM 6099 C CA . ARG B 1 21 ? -12.414 -34.312 -17.766 1 91.25 21 ARG B CA 1
ATOM 6100 C C . ARG B 1 21 ? -12.922 -33.594 -16.531 1 91.25 21 ARG B C 1
ATOM 6102 O O . ARG B 1 21 ? -13.594 -32.562 -16.641 1 91.25 21 ARG B O 1
ATOM 6109 N N . VAL B 1 22 ? -12.492 -34.031 -15.445 1 90.31 22 VAL B N 1
ATOM 6110 C CA . VAL B 1 22 ? -12.953 -33.438 -14.195 1 90.31 22 VAL B CA 1
ATOM 6111 C C . VAL B 1 22 ? -12.297 -32.062 -14.008 1 90.31 22 VAL B C 1
ATOM 6113 O O . VAL B 1 22 ? -12.953 -31.125 -13.562 1 90.31 22 VAL B O 1
ATOM 6116 N N . LEU B 1 23 ? -11.102 -31.938 -14.367 1 91.12 23 LEU B N 1
ATOM 6117 C CA . LEU B 1 23 ? -10.383 -30.688 -14.18 1 91.12 23 LEU B CA 1
ATOM 6118 C C . LEU B 1 23 ? -10.945 -29.594 -15.07 1 91.12 23 LEU B C 1
ATOM 6120 O O . LEU B 1 23 ? -11.117 -28.453 -14.633 1 91.12 23 LEU B O 1
ATOM 6124 N N . VAL B 1 24 ? -11.234 -29.953 -16.234 1 93.62 24 VAL B N 1
ATOM 6125 C CA . VAL B 1 24 ? -11.75 -28.953 -17.156 1 93.62 24 VAL B CA 1
ATOM 6126 C C . VAL B 1 24 ? -13.156 -28.531 -16.75 1 93.62 24 VAL B C 1
ATOM 6128 O O . VAL B 1 24 ? -13.5 -27.359 -16.812 1 93.62 24 VAL B O 1
ATOM 6131 N N . LEU B 1 25 ? -13.922 -29.484 -16.25 1 94.75 25 LEU B N 1
ATOM 6132 C CA . LEU B 1 25 ? -15.266 -29.156 -15.781 1 94.75 25 LEU B CA 1
ATOM 6133 C C . LEU B 1 25 ? -15.203 -28.328 -14.492 1 94.75 25 LEU B C 1
ATOM 6135 O O . LEU B 1 25 ? -16.031 -27.453 -14.273 1 94.75 25 LEU B O 1
ATOM 6139 N N . LEU B 1 26 ? -14.242 -28.641 -13.688 1 93.88 26 LEU B N 1
ATOM 6140 C CA . LEU B 1 26 ? -14.039 -27.859 -12.484 1 93.88 26 LEU B CA 1
ATOM 6141 C C . LEU B 1 26 ? -13.633 -26.422 -12.828 1 93.88 26 LEU B C 1
ATOM 6143 O O . LEU B 1 26 ? -14.047 -25.484 -12.156 1 93.88 26 LEU B O 1
ATOM 6147 N N . SER B 1 27 ? -12.852 -26.328 -13.836 1 94.75 27 SER B N 1
ATOM 6148 C CA . SER B 1 27 ? -12.469 -24.984 -14.305 1 94.75 27 SER B CA 1
ATOM 6149 C C . SER B 1 27 ? -13.695 -24.203 -14.758 1 94.75 27 SER B C 1
ATOM 6151 O O . SER B 1 27 ? -13.82 -23.016 -14.438 1 94.75 27 SER B O 1
ATOM 6153 N N . LEU B 1 28 ? -14.578 -24.844 -15.438 1 95.75 28 LEU B N 1
ATOM 6154 C CA . LEU B 1 28 ? -15.812 -24.203 -15.859 1 95.75 28 LEU B CA 1
ATOM 6155 C C . LEU B 1 28 ? -16.672 -23.812 -14.656 1 95.75 28 LEU B C 1
ATOM 6157 O O . LEU B 1 28 ? -17.219 -22.703 -14.602 1 95.75 28 LEU B O 1
ATOM 6161 N N . PHE B 1 29 ? -16.734 -24.641 -13.727 1 94.88 29 PHE B N 1
ATOM 6162 C CA . PHE B 1 29 ? -17.5 -24.391 -12.516 1 94.88 29 PHE B CA 1
ATOM 6163 C C . PHE B 1 29 ? -16.953 -23.172 -11.781 1 94.88 29 PHE B C 1
ATOM 6165 O O . PHE B 1 29 ? -17.719 -22.312 -11.336 1 94.88 29 PHE B O 1
ATOM 6172 N N . LEU B 1 30 ? -15.656 -23.125 -11.68 1 94.69 30 LEU B N 1
ATOM 6173 C CA . LEU B 1 30 ? -15.031 -22 -10.992 1 94.69 30 LEU B CA 1
ATOM 6174 C C . LEU B 1 30 ? -15.289 -20.688 -11.75 1 94.69 30 LEU B C 1
ATOM 6176 O O . LEU B 1 30 ? -15.484 -19.641 -11.133 1 94.69 30 LEU B O 1
ATOM 6180 N N . GLN B 1 31 ? -15.289 -20.797 -13.016 1 94.19 31 GLN B N 1
ATOM 6181 C CA . GLN B 1 31 ? -15.578 -19.609 -13.82 1 94.19 31 GLN B CA 1
ATOM 6182 C C . GLN B 1 31 ? -17 -19.125 -13.578 1 94.19 31 GLN B C 1
ATOM 6184 O O . GLN B 1 31 ? -17.234 -17.922 -13.492 1 94.19 31 GLN B O 1
ATOM 6189 N N . ILE B 1 32 ? -17.875 -19.969 -13.453 1 92.94 32 ILE B N 1
ATOM 6190 C CA . ILE B 1 32 ? -19.266 -19.625 -13.188 1 92.94 32 ILE B CA 1
ATOM 6191 C C . ILE B 1 32 ? -19.359 -18.922 -11.828 1 92.94 32 ILE B C 1
ATOM 6193 O O . ILE B 1 32 ? -20.016 -17.875 -11.711 1 92.94 32 ILE B O 1
ATOM 6197 N N . VAL B 1 33 ? -18.688 -19.438 -10.875 1 92.38 33 VAL B N 1
ATOM 6198 C CA . VAL B 1 33 ? -18.719 -18.875 -9.531 1 92.38 33 VAL B CA 1
ATOM 6199 C C . VAL B 1 33 ? -18.141 -17.469 -9.539 1 92.38 33 VAL B C 1
ATOM 6201 O O . VAL B 1 33 ? -18.719 -16.547 -8.961 1 92.38 33 VAL B O 1
ATOM 6204 N N . LEU B 1 34 ? -17.078 -17.297 -10.227 1 93.75 34 LEU B N 1
ATOM 6205 C CA . LEU B 1 34 ? -16.406 -16 -10.258 1 93.75 34 LEU B CA 1
ATOM 6206 C C . LEU B 1 34 ? -17.234 -14.961 -10.992 1 93.75 34 LEU B C 1
ATOM 6208 O O . LEU B 1 34 ? -17.328 -13.805 -10.562 1 93.75 34 LEU B O 1
ATOM 6212 N N . ILE B 1 35 ? -17.906 -15.32 -12.023 1 91.5 35 ILE B N 1
ATOM 6213 C CA . ILE B 1 35 ? -18.688 -14.383 -12.82 1 91.5 35 ILE B CA 1
ATOM 6214 C C . ILE B 1 35 ? -19.969 -14 -12.062 1 91.5 35 ILE B C 1
ATOM 6216 O O . ILE B 1 35 ? -20.344 -12.836 -12.031 1 91.5 35 ILE B O 1
ATOM 6220 N N . VAL B 1 36 ? -20.5 -14.891 -11.328 1 88.88 36 VAL B N 1
ATOM 6221 C CA . VAL B 1 36 ? -21.781 -14.648 -10.68 1 88.88 36 VAL B CA 1
ATOM 6222 C C . VAL B 1 36 ? -21.562 -13.922 -9.352 1 88.88 36 VAL B C 1
ATOM 6224 O O . VAL B 1 36 ? -22.297 -12.992 -9.016 1 88.88 36 VAL B O 1
ATOM 6227 N N . LEU B 1 37 ? -20.516 -14.273 -8.664 1 89.81 37 LEU B N 1
ATOM 6228 C CA . LEU B 1 37 ? -20.328 -13.734 -7.316 1 89.81 37 LEU B CA 1
ATOM 6229 C C . LEU B 1 37 ? -19.359 -12.562 -7.324 1 89.81 37 LEU B C 1
ATOM 6231 O O . LEU B 1 37 ? -19.25 -11.828 -6.34 1 89.81 37 LEU B O 1
ATOM 6235 N N . GLY B 1 38 ? -18.672 -12.359 -8.359 1 89.56 38 GLY B N 1
ATOM 6236 C CA . GLY B 1 38 ? -17.641 -11.328 -8.391 1 89.56 38 GLY B CA 1
ATOM 6237 C C . GLY B 1 38 ? -18.172 -9.938 -8.117 1 89.56 38 GLY B C 1
ATOM 6238 O O . GLY B 1 38 ? -17.641 -9.227 -7.262 1 89.56 38 GLY B O 1
ATOM 6239 N N . LYS B 1 39 ? -19.266 -9.602 -8.633 1 88.06 39 LYS B N 1
ATOM 6240 C CA . LYS B 1 39 ? -19.828 -8.258 -8.492 1 88.06 39 LYS B CA 1
ATOM 6241 C C . LYS B 1 39 ? -20.578 -8.109 -7.168 1 88.06 39 LYS B C 1
ATOM 6243 O O . LYS B 1 39 ? -20.828 -6.992 -6.719 1 88.06 39 LYS B O 1
ATOM 6248 N N . ARG B 1 40 ? -20.828 -9.188 -6.527 1 89 40 ARG B N 1
ATOM 6249 C CA . ARG B 1 40 ? -21.609 -9.133 -5.297 1 89 40 ARG B CA 1
ATOM 6250 C C . ARG B 1 40 ? -20.766 -8.641 -4.129 1 89 40 ARG B C 1
ATOM 6252 O O . ARG B 1 40 ? -21.297 -8.18 -3.119 1 89 40 ARG B O 1
ATOM 6259 N N . ARG B 1 41 ? -19.547 -8.727 -4.25 1 89.88 41 ARG B N 1
ATOM 6260 C CA . ARG B 1 41 ? -18.672 -8.258 -3.176 1 89.88 41 ARG B CA 1
ATOM 6261 C C . ARG B 1 41 ? -18.734 -6.742 -3.047 1 89.88 41 ARG B C 1
ATOM 6263 O O . ARG B 1 41 ? -18.297 -6.184 -2.037 1 89.88 41 ARG B O 1
ATOM 6270 N N . LYS B 1 42 ? -19.281 -6.125 -4.055 1 89.31 42 LYS B N 1
ATOM 6271 C CA . LYS B 1 42 ? -19.438 -4.672 -4.062 1 89.31 42 LYS B CA 1
ATOM 6272 C C . LYS B 1 42 ? -20.422 -4.211 -2.988 1 89.31 42 LYS B C 1
ATOM 6274 O O . LYS B 1 42 ? -20.25 -3.139 -2.406 1 89.31 42 LYS B O 1
ATOM 6279 N N . TYR B 1 43 ? -21.453 -5.129 -2.701 1 90.44 43 TYR B N 1
ATOM 6280 C CA . TYR B 1 43 ? -22.5 -4.637 -1.811 1 90.44 43 TYR B CA 1
ATOM 6281 C C . TYR B 1 43 ? -22.766 -5.625 -0.683 1 90.44 43 TYR B C 1
ATOM 6283 O O . TYR B 1 43 ? -23.5 -5.316 0.263 1 90.44 43 TYR B O 1
ATOM 6291 N N . ILE B 1 44 ? -22.203 -6.781 -0.722 1 88.88 44 ILE B N 1
ATOM 6292 C CA . ILE B 1 44 ? -22.375 -7.738 0.363 1 88.88 44 ILE B CA 1
ATOM 6293 C C . ILE B 1 44 ? -21.094 -7.84 1.178 1 88.88 44 ILE B C 1
ATOM 6295 O O . ILE B 1 44 ? -20.094 -8.406 0.715 1 88.88 44 ILE B O 1
ATOM 6299 N N . PRO B 1 45 ? -21.094 -7.293 2.406 1 87.69 45 PRO B N 1
ATOM 6300 C CA . PRO B 1 45 ? -19.875 -7.305 3.221 1 87.69 45 PRO B CA 1
ATOM 6301 C C . PRO B 1 45 ? -19.719 -8.586 4.043 1 87.69 45 PRO B C 1
ATOM 6303 O O . PRO B 1 45 ? -18.906 -8.641 4.965 1 87.69 45 PRO B O 1
ATOM 6306 N N . LYS B 1 46 ? -20.266 -9.672 3.693 1 84.19 46 LYS B N 1
ATOM 6307 C CA . LYS B 1 46 ? -20.203 -10.898 4.473 1 84.19 46 LYS B CA 1
ATOM 6308 C C . LYS B 1 46 ? -18.938 -11.68 4.172 1 84.19 46 LYS B C 1
ATOM 6310 O O . LYS B 1 46 ? -18.484 -11.719 3.025 1 84.19 46 LYS B O 1
ATOM 6315 N N . ASN B 1 47 ? -18.438 -12.383 5.137 1 83.38 47 ASN B N 1
ATOM 6316 C CA . ASN B 1 47 ? -17.172 -13.078 5.031 1 83.38 47 ASN B CA 1
ATOM 6317 C C . ASN B 1 47 ? -17.281 -14.32 4.156 1 83.38 47 ASN B C 1
ATOM 6319 O O . ASN B 1 47 ? -16.312 -14.703 3.49 1 83.38 47 ASN B O 1
ATOM 6323 N N . TRP B 1 48 ? -18.422 -14.875 4.141 1 84.44 48 TRP B N 1
ATOM 6324 C CA . TRP B 1 48 ? -18.531 -16.125 3.387 1 84.44 48 TRP B CA 1
ATOM 6325 C C . TRP B 1 48 ? -18.344 -15.875 1.894 1 84.44 48 TRP B C 1
ATOM 6327 O O . TRP B 1 48 ? -17.719 -16.672 1.201 1 84.44 48 TRP B O 1
ATOM 6337 N N . ILE B 1 49 ? -18.812 -14.812 1.37 1 88.62 49 ILE B N 1
ATOM 6338 C CA . ILE B 1 49 ? -18.625 -14.508 -0.042 1 88.62 49 ILE B CA 1
ATOM 6339 C C . ILE B 1 49 ? -17.156 -14.219 -0.315 1 88.62 49 ILE B C 1
ATOM 6341 O O . ILE B 1 49 ? -16.609 -14.641 -1.344 1 88.62 49 ILE B O 1
ATOM 6345 N N . ARG B 1 50 ? -16.516 -13.656 0.622 1 88.69 50 ARG B N 1
ATOM 6346 C CA . ARG B 1 50 ? -15.109 -13.312 0.462 1 88.69 50 ARG B CA 1
ATOM 6347 C C . ARG B 1 50 ? -14.234 -14.562 0.426 1 88.69 50 ARG B C 1
ATOM 6349 O O . ARG B 1 50 ? -13.359 -14.688 -0.431 1 88.69 50 ARG B O 1
ATOM 6356 N N . ILE B 1 51 ? -14.539 -15.453 1.293 1 88.12 51 ILE B N 1
ATOM 6357 C CA . ILE B 1 51 ? -13.734 -16.672 1.373 1 88.12 51 ILE B CA 1
ATOM 6358 C C . ILE B 1 51 ? -13.984 -17.531 0.136 1 88.12 51 ILE B C 1
ATOM 6360 O O . ILE B 1 51 ? -13.039 -18.062 -0.455 1 88.12 51 ILE B O 1
ATOM 6364 N N . PHE B 1 52 ? -15.188 -17.562 -0.27 1 91.5 52 PHE B N 1
ATOM 6365 C CA . PHE B 1 52 ? -15.539 -18.375 -1.432 1 91.5 52 PHE B CA 1
ATOM 6366 C C . PHE B 1 52 ? -14.891 -17.812 -2.695 1 91.5 52 PHE B C 1
ATOM 6368 O O . PHE B 1 52 ? -14.352 -18.562 -3.508 1 91.5 52 PHE B O 1
ATOM 6375 N N . LEU B 1 53 ? -14.93 -16.547 -2.826 1 94 53 LEU B N 1
ATOM 6376 C CA . LEU B 1 53 ? -14.328 -15.906 -3.996 1 94 53 LEU B CA 1
ATOM 6377 C C . LEU B 1 53 ? -12.812 -16.016 -3.957 1 94 53 LEU B C 1
ATOM 6379 O O . LEU B 1 53 ? -12.172 -16.188 -4.996 1 94 53 LEU B O 1
ATOM 6383 N N . TRP B 1 54 ? -12.289 -15.898 -2.789 1 93.44 54 TRP B N 1
ATOM 6384 C CA . TRP B 1 54 ? -10.852 -16.031 -2.631 1 93.44 54 TRP B CA 1
ATOM 6385 C C . TRP B 1 54 ? -10.375 -17.406 -3.047 1 93.44 54 TRP B C 1
ATOM 6387 O O . TRP B 1 54 ? -9.414 -17.547 -3.803 1 93.44 54 TRP B O 1
ATOM 6397 N N . VAL B 1 55 ? -11.109 -18.453 -2.697 1 92.94 55 VAL B N 1
ATOM 6398 C CA . VAL B 1 55 ? -10.758 -19.828 -3.031 1 92.94 55 VAL B CA 1
ATOM 6399 C C . VAL B 1 55 ? -10.938 -20.062 -4.531 1 92.94 55 VAL B C 1
ATOM 6401 O O . VAL B 1 55 ? -10.086 -20.656 -5.18 1 92.94 55 VAL B O 1
ATOM 6404 N N . ALA B 1 56 ? -11.977 -19.562 -5.008 1 94.12 56 ALA B N 1
ATOM 6405 C CA . ALA B 1 56 ? -12.242 -19.734 -6.434 1 94.12 56 ALA B CA 1
ATOM 6406 C C . ALA B 1 56 ? -11.188 -19.016 -7.277 1 94.12 56 ALA B C 1
ATOM 6408 O O . ALA B 1 56 ? -10.711 -19.562 -8.281 1 94.12 56 ALA B O 1
ATOM 6409 N N . TYR B 1 57 ? -10.852 -17.875 -6.883 1 93.56 57 TYR B N 1
ATOM 6410 C CA . TYR B 1 57 ? -9.883 -17.062 -7.609 1 93.56 57 TYR B CA 1
ATOM 6411 C C . TYR B 1 57 ? -8.516 -17.734 -7.633 1 93.56 57 TYR B C 1
ATOM 6413 O O . TYR B 1 57 ? -7.855 -17.781 -8.672 1 93.56 57 TYR B O 1
ATOM 6421 N N . LEU B 1 58 ? -8.141 -18.297 -6.566 1 90.81 58 LEU B N 1
ATOM 6422 C CA . LEU B 1 58 ? -6.848 -18.953 -6.465 1 90.81 58 LEU B CA 1
ATOM 6423 C C . LEU B 1 58 ? -6.867 -20.312 -7.176 1 90.81 58 LEU B C 1
ATOM 6425 O O . LEU B 1 58 ? -5.914 -20.656 -7.871 1 90.81 58 LEU B O 1
ATOM 6429 N N . SER B 1 59 ? -7.938 -20.969 -7.047 1 90.81 59 SER B N 1
ATOM 6430 C CA . SER B 1 59 ? -8.047 -22.297 -7.625 1 90.81 59 SER B CA 1
ATOM 6431 C C . SER B 1 59 ? -8.125 -22.25 -9.148 1 90.81 59 SER B C 1
ATOM 6433 O O . SER B 1 59 ? -7.645 -23.156 -9.836 1 90.81 59 SER B O 1
ATOM 6435 N N . ALA B 1 60 ? -8.672 -21.219 -9.625 1 91.69 60 ALA B N 1
ATOM 6436 C CA . ALA B 1 60 ? -8.828 -21.109 -11.07 1 91.69 60 ALA B CA 1
ATOM 6437 C C . ALA B 1 60 ? -7.477 -21.156 -11.781 1 91.69 60 ALA B C 1
ATOM 6439 O O . ALA B 1 60 ? -7.293 -21.891 -12.742 1 91.69 60 ALA B O 1
ATOM 6440 N N . ASP B 1 61 ? -6.547 -20.453 -11.336 1 86.56 61 ASP B N 1
ATOM 6441 C CA . ASP B 1 61 ? -5.219 -20.438 -11.93 1 86.56 61 ASP B CA 1
ATOM 6442 C C . ASP B 1 61 ? -4.508 -21.766 -11.742 1 86.56 61 ASP B C 1
ATOM 6444 O O . ASP B 1 61 ? -3.85 -22.266 -12.656 1 86.56 61 ASP B O 1
ATOM 6448 N N . TRP B 1 62 ? -4.707 -22.297 -10.672 1 84 62 TRP B N 1
ATOM 6449 C CA . TRP B 1 62 ? -4.059 -23.578 -10.359 1 84 62 TRP B CA 1
ATOM 6450 C C . TRP B 1 62 ? -4.621 -24.703 -11.219 1 84 62 TRP B C 1
ATOM 6452 O O . TRP B 1 62 ? -3.867 -25.5 -11.766 1 84 62 TRP B O 1
ATOM 6462 N N . ILE B 1 63 ? -5.883 -24.75 -11.359 1 86.12 63 ILE B N 1
ATOM 6463 C CA . ILE B 1 63 ? -6.539 -25.812 -12.117 1 86.12 63 ILE B CA 1
ATOM 6464 C C . ILE B 1 63 ? -6.164 -25.703 -13.594 1 86.12 63 ILE B C 1
ATOM 6466 O O . ILE B 1 63 ? -5.957 -26.703 -14.273 1 86.12 63 ILE B O 1
ATOM 6470 N N . ALA B 1 64 ? -6.09 -24.516 -14.039 1 88.44 64 ALA B N 1
ATOM 6471 C CA . ALA B 1 64 ? -5.699 -24.312 -15.438 1 88.44 64 ALA B CA 1
ATOM 6472 C C . ALA B 1 64 ? -4.27 -24.797 -15.672 1 88.44 64 ALA B C 1
ATOM 6474 O O . ALA B 1 64 ? -3.99 -25.469 -16.672 1 88.44 64 ALA B O 1
ATOM 6475 N N . THR B 1 65 ? -3.428 -24.5 -14.805 1 84.19 65 THR B N 1
ATOM 6476 C CA . THR B 1 65 ? -2.033 -24.906 -14.945 1 84.19 65 THR B CA 1
ATOM 6477 C C . THR B 1 65 ? -1.899 -26.422 -14.867 1 84.19 65 THR B C 1
ATOM 6479 O O . THR B 1 65 ? -1.195 -27.031 -15.68 1 84.19 65 THR B O 1
ATOM 6482 N N . VAL B 1 66 ? -2.625 -27.047 -13.977 1 81.62 66 VAL B N 1
ATOM 6483 C CA . VAL B 1 66 ? -2.557 -28.5 -13.805 1 81.62 66 VAL B CA 1
ATOM 6484 C C . VAL B 1 66 ? -3.18 -29.188 -15.016 1 81.62 66 VAL B C 1
ATOM 6486 O O . VAL B 1 66 ? -2.641 -30.172 -15.523 1 81.62 66 VAL B O 1
ATOM 6489 N N . SER B 1 67 ? -4.234 -28.672 -15.461 1 86.88 67 SER B N 1
ATOM 6490 C CA . SER B 1 67 ? -4.906 -29.25 -16.625 1 86.88 67 SER B CA 1
ATOM 6491 C C . SER B 1 67 ? -4.023 -29.188 -17.859 1 86.88 67 SER B C 1
ATOM 6493 O O . SER B 1 67 ? -3.893 -30.172 -18.578 1 86.88 67 SER B O 1
ATOM 6495 N N . LEU B 1 68 ? -3.441 -28.062 -18.047 1 87.5 68 LEU B N 1
ATOM 6496 C CA . LEU B 1 68 ? -2.562 -27.906 -19.203 1 87.5 68 LEU B CA 1
ATOM 6497 C C . LEU B 1 68 ? -1.329 -28.797 -19.078 1 87.5 68 LEU B C 1
ATOM 6499 O O . LEU B 1 68 ? -0.842 -29.344 -20.062 1 87.5 68 LEU B O 1
ATOM 6503 N N . GLY B 1 69 ? -0.876 -28.906 -17.875 1 80.31 69 GLY B N 1
ATOM 6504 C CA . GLY B 1 69 ? 0.238 -29.812 -17.641 1 80.31 69 GLY B CA 1
ATOM 6505 C C . GLY B 1 69 ? -0.093 -31.25 -17.938 1 80.31 69 GLY B C 1
ATOM 6506 O O . GLY B 1 69 ? 0.704 -31.969 -18.562 1 80.31 69 GLY B O 1
ATOM 6507 N N . VAL B 1 70 ? -1.282 -31.703 -17.641 1 80.44 70 VAL B N 1
ATOM 6508 C CA . VAL B 1 70 ? -1.725 -33.062 -17.891 1 80.44 70 VAL B CA 1
ATOM 6509 C C . VAL B 1 70 ? -1.938 -33.281 -19.375 1 80.44 70 VAL B C 1
ATOM 6511 O O . VAL B 1 70 ? -1.559 -34.344 -19.922 1 80.44 70 VAL B O 1
ATOM 6514 N N . LEU B 1 71 ? -2.479 -32.312 -20.016 1 85.81 71 LEU B N 1
ATOM 6515 C CA . LEU B 1 71 ? -2.734 -32.406 -21.438 1 85.81 71 LEU B CA 1
ATOM 6516 C C . LEU B 1 71 ? -1.427 -32.438 -22.234 1 85.81 71 LEU B C 1
ATOM 6518 O O . LEU B 1 71 ? -1.348 -33.062 -23.281 1 85.81 71 LEU B O 1
ATOM 6522 N N . SER B 1 72 ? -0.465 -31.812 -21.719 1 81.31 72 SER B N 1
ATOM 6523 C CA . SER B 1 72 ? 0.818 -31.766 -22.406 1 81.31 72 SER B CA 1
ATOM 6524 C C . SER B 1 72 ? 1.542 -33.094 -22.328 1 81.31 72 SER B C 1
ATOM 6526 O O . SER B 1 72 ? 2.377 -33.406 -23.172 1 81.31 72 SER B O 1
ATOM 6528 N N . ARG B 1 73 ? 1.241 -33.969 -21.344 1 73.56 73 ARG B N 1
ATOM 6529 C CA . ARG B 1 73 ? 1.973 -35.219 -21.109 1 73.56 73 ARG B CA 1
ATOM 6530 C C . ARG B 1 73 ? 1.191 -36.406 -21.641 1 73.56 73 ARG B C 1
ATOM 6532 O O . ARG B 1 73 ? 1.738 -37.5 -21.766 1 73.56 73 ARG B O 1
ATOM 6539 N N . LYS B 1 74 ? -0.123 -36.219 -21.625 1 66.56 74 LYS B N 1
ATOM 6540 C CA . LYS B 1 74 ? -0.903 -37.344 -22.094 1 66.56 74 LYS B CA 1
ATOM 6541 C C . LYS B 1 74 ? -0.328 -37.906 -23.391 1 66.56 74 LYS B C 1
ATOM 6543 O O . LYS B 1 74 ? 0.055 -37.156 -24.297 1 66.56 74 LYS B O 1
ATOM 6548 N N . GLU B 1 75 ? 0.784 -38.812 -23.109 1 53.75 75 GLU B N 1
ATOM 6549 C CA . GLU B 1 75 ? 1.485 -39.594 -24.109 1 53.75 75 GLU B CA 1
ATOM 6550 C C . GLU B 1 75 ? 0.684 -39.688 -25.406 1 53.75 75 GLU B C 1
ATOM 6552 O O . GLU B 1 75 ? -0.454 -40.156 -25.406 1 53.75 75 GLU B O 1
ATOM 6557 N N . GLY B 1 76 ? 0.76 -38.656 -26 1 46.97 76 GLY B N 1
ATOM 6558 C CA . GLY B 1 76 ? 0.4 -38.938 -27.375 1 46.97 76 GLY B CA 1
ATOM 6559 C C . GLY B 1 76 ? 0.692 -40.375 -27.797 1 46.97 76 GLY B C 1
ATOM 6560 O O . GLY B 1 76 ? 1.491 -41.062 -27.156 1 46.97 76 GLY B O 1
ATOM 6561 N N . ALA B 1 77 ? -0.102 -41.031 -28.422 1 39.53 77 ALA B N 1
ATOM 6562 C CA . ALA B 1 77 ? 0.177 -42.25 -29.172 1 39.53 77 ALA B CA 1
ATOM 6563 C C . ALA B 1 77 ? 1.652 -42.344 -29.547 1 39.53 77 ALA B C 1
ATOM 6565 O O . ALA B 1 77 ? 2.217 -41.406 -30.094 1 39.53 77 ALA B O 1
ATOM 6566 N N . LYS B 1 78 ? 2.678 -43 -28.859 1 45.38 78 LYS B N 1
ATOM 6567 C CA . LYS B 1 78 ? 3.719 -43.688 -29.609 1 45.38 78 LYS B CA 1
ATOM 6568 C C . LYS B 1 78 ? 3.525 -43.469 -31.109 1 45.38 78 LYS B C 1
ATOM 6570 O O . LYS B 1 78 ? 2.402 -43.281 -31.578 1 45.38 78 LYS B O 1
ATOM 6575 N N . LYS B 1 79 ? 4.594 -43.344 -31.844 1 40.78 79 LYS B N 1
ATOM 6576 C CA . LYS B 1 79 ? 4.766 -43.531 -33.281 1 40.78 79 LYS B CA 1
ATOM 6577 C C . LYS B 1 79 ? 3.701 -44.438 -33.844 1 40.78 79 LYS B C 1
ATOM 6579 O O . LYS B 1 79 ? 3.725 -44.781 -35.031 1 40.78 79 LYS B O 1
ATOM 6584 N N . THR B 1 80 ? 3.498 -45.625 -33.281 1 37 80 THR B N 1
ATOM 6585 C CA . THR B 1 80 ? 2.867 -46.312 -34.375 1 37 80 THR B CA 1
ATOM 6586 C C . THR B 1 80 ? 1.759 -45.438 -35 1 37 80 THR B C 1
ATOM 6588 O O . THR B 1 80 ? 1.262 -44.531 -34.344 1 37 80 THR B O 1
ATOM 6591 N N . GLN B 1 81 ? 1.237 -45.938 -36.125 1 40.78 81 GLN B N 1
ATOM 6592 C CA . GLN B 1 81 ? 0.285 -45.594 -37.188 1 40.78 81 GLN B CA 1
ATOM 6593 C C . GLN B 1 81 ? -0.947 -44.906 -36.625 1 40.78 81 GLN B C 1
ATOM 6595 O O . GLN B 1 81 ? -1.785 -44.406 -37.375 1 40.78 81 GLN B O 1
ATOM 6600 N N . SER B 1 82 ? -1.604 -45.281 -35.375 1 47.38 82 SER B N 1
ATOM 6601 C CA . SER B 1 82 ? -3.057 -45.188 -35.281 1 47.38 82 SER B CA 1
ATOM 6602 C C . SER B 1 82 ? -3.475 -43.906 -34.562 1 47.38 82 SER B C 1
ATOM 6604 O O . SER B 1 82 ? -2.904 -43.562 -33.531 1 47.38 82 SER B O 1
ATOM 6606 N N . TYR B 1 83 ? -4.012 -42.875 -35.219 1 59.28 83 TYR B N 1
ATOM 6607 C CA . TYR B 1 83 ? -4.887 -41.75 -34.906 1 59.28 83 TYR B CA 1
ATOM 6608 C C . TYR B 1 83 ? -5.672 -42.031 -33.625 1 59.28 83 TYR B C 1
ATOM 6610 O O . TYR B 1 83 ? -6.379 -43.031 -33.531 1 59.28 83 TYR B O 1
ATOM 6618 N N . GLU B 1 84 ? -5.121 -41.375 -32.344 1 75.75 84 GLU B N 1
ATOM 6619 C CA . GLU B 1 84 ? -6.031 -41.531 -31.203 1 75.75 84 GLU B CA 1
ATOM 6620 C C . GLU B 1 84 ? -7.031 -40.375 -31.156 1 75.75 84 GLU B C 1
ATOM 6622 O O . GLU B 1 84 ? -6.719 -39.312 -30.656 1 75.75 84 GLU B O 1
ATOM 6627 N N . PRO B 1 85 ? -8.07 -40.531 -31.672 1 82.88 85 PRO B N 1
ATOM 6628 C CA . PRO B 1 85 ? -9.109 -39.5 -31.734 1 82.88 85 PRO B CA 1
ATOM 6629 C C . PRO B 1 85 ? -9.438 -38.875 -30.375 1 82.88 85 PRO B C 1
ATOM 6631 O O . PRO B 1 85 ? -9.797 -37.719 -30.281 1 82.88 85 PRO B O 1
ATOM 6634 N N . ASP B 1 86 ? -9.141 -39.625 -29.312 1 84.12 86 ASP B N 1
ATOM 6635 C CA . ASP B 1 86 ? -9.477 -39.156 -27.969 1 84.12 86 ASP B CA 1
ATOM 6636 C C . ASP B 1 86 ? -8.523 -38.031 -27.547 1 84.12 86 ASP B C 1
ATOM 6638 O O . ASP B 1 86 ? -8.945 -37.062 -26.891 1 84.12 86 ASP B O 1
ATOM 6642 N N . TYR B 1 87 ? -7.316 -38.125 -27.953 1 87.19 87 TYR B N 1
ATOM 6643 C CA . TYR B 1 87 ? -6.352 -37.094 -27.578 1 87.19 87 TYR B CA 1
ATOM 6644 C C . TYR B 1 87 ? -6.598 -35.812 -28.359 1 87.19 87 TYR B C 1
ATOM 6646 O O . TYR B 1 87 ? -6.395 -34.719 -27.828 1 87.19 87 TYR B O 1
ATOM 6654 N N . VAL B 1 88 ? -7.031 -35.938 -29.531 1 89.5 88 VAL B N 1
ATOM 6655 C CA . VAL B 1 88 ? -7.277 -34.781 -30.359 1 89.5 88 VAL B CA 1
ATOM 6656 C C . VAL B 1 88 ? -8.414 -33.938 -29.766 1 89.5 88 VAL B C 1
ATOM 6658 O O . VAL B 1 88 ? -8.297 -32.719 -29.641 1 89.5 88 VAL B O 1
ATOM 6661 N N . ILE B 1 89 ? -9.438 -34.594 -29.344 1 90.81 89 ILE B N 1
ATOM 6662 C CA . ILE B 1 89 ? -10.578 -33.875 -28.766 1 90.81 89 ILE B CA 1
ATOM 6663 C C . ILE B 1 89 ? -10.195 -33.312 -27.406 1 90.81 89 ILE B C 1
ATOM 6665 O O . ILE B 1 89 ? -10.633 -32.219 -27.047 1 90.81 89 ILE B O 1
ATOM 6669 N N . MET B 1 90 ? -9.367 -33.969 -26.688 1 91.88 90 MET B N 1
ATOM 6670 C CA . MET B 1 90 ? -8.938 -33.469 -25.391 1 91.88 90 MET B CA 1
ATOM 6671 C C . MET B 1 90 ? -8.016 -32.281 -25.547 1 91.88 90 MET B C 1
ATOM 6673 O O . MET B 1 90 ? -8.07 -31.328 -24.75 1 91.88 90 MET B O 1
ATOM 6677 N N . ALA B 1 91 ? -7.18 -32.344 -26.516 1 91.88 91 ALA B N 1
ATOM 6678 C CA . ALA B 1 91 ? -6.293 -31.219 -26.797 1 91.88 91 ALA B CA 1
ATOM 6679 C C . ALA B 1 91 ? -7.094 -29.969 -27.203 1 91.88 91 ALA B C 1
ATOM 6681 O O . ALA B 1 91 ? -6.672 -28.844 -26.938 1 91.88 91 ALA B O 1
ATOM 6682 N N . PHE B 1 92 ? -8.289 -30.234 -27.75 1 94.5 92 PHE B N 1
ATOM 6683 C CA . PHE B 1 92 ? -9.195 -29.156 -28.125 1 94.5 92 PHE B CA 1
ATOM 6684 C C . PHE B 1 92 ? -9.703 -28.422 -26.891 1 94.5 92 PHE B C 1
ATOM 6686 O O . PHE B 1 92 ? -10.172 -27.281 -27 1 94.5 92 PHE B O 1
ATOM 6693 N N . TRP B 1 93 ? -9.492 -28.922 -25.734 1 95.88 93 TRP B N 1
ATOM 6694 C CA . TRP B 1 93 ? -9.969 -28.281 -24.516 1 95.88 93 TRP B CA 1
ATOM 6695 C C . TRP B 1 93 ? -8.945 -27.266 -24 1 95.88 93 TRP B C 1
ATOM 6697 O O . TRP B 1 93 ? -9.258 -26.438 -23.125 1 95.88 93 TRP B O 1
ATOM 6707 N N . ALA B 1 94 ? -7.711 -27.25 -24.438 1 95.12 94 ALA B N 1
ATOM 6708 C CA . ALA B 1 94 ? -6.656 -26.359 -23.969 1 95.12 94 ALA B CA 1
ATOM 6709 C C . ALA B 1 94 ? -7.051 -24.891 -24.172 1 95.12 94 ALA B C 1
ATOM 6711 O O . ALA B 1 94 ? -6.949 -24.094 -23.25 1 95.12 94 ALA B O 1
ATOM 6712 N N . PRO B 1 95 ? -7.617 -24.547 -25.297 1 95.88 95 PRO B N 1
ATOM 6713 C CA . PRO B 1 95 ? -8.031 -23.156 -25.453 1 95.88 95 PRO B CA 1
ATOM 6714 C C . PRO B 1 95 ? -9.164 -22.766 -24.516 1 95.88 95 PRO B C 1
ATOM 6716 O O . PRO B 1 95 ? -9.281 -21.594 -24.125 1 95.88 95 PRO B O 1
ATOM 6719 N N . PHE B 1 96 ? -9.992 -23.672 -24.125 1 96.19 96 PHE B N 1
ATOM 6720 C CA . PHE B 1 96 ? -11.07 -23.375 -23.203 1 96.19 96 PHE B CA 1
ATOM 6721 C C . PHE B 1 96 ? -10.516 -22.969 -21.828 1 96.19 96 PHE B C 1
ATOM 6723 O O . PHE B 1 96 ? -11.086 -22.125 -21.156 1 96.19 96 PHE B O 1
ATOM 6730 N N . LEU B 1 97 ? -9.438 -23.578 -21.516 1 95.44 97 LEU B N 1
ATOM 6731 C CA . LEU B 1 97 ? -8.82 -23.219 -20.234 1 95.44 97 LEU B CA 1
ATOM 6732 C C . LEU B 1 97 ? -8.328 -21.781 -20.234 1 95.44 97 LEU B C 1
ATOM 6734 O O . LEU B 1 97 ? -8.406 -21.094 -19.219 1 95.44 97 LEU B O 1
ATOM 6738 N N . LEU B 1 98 ? -7.855 -21.344 -21.375 1 95.44 98 LEU B N 1
ATOM 6739 C CA . LEU B 1 98 ? -7.434 -19.953 -21.516 1 95.44 98 LEU B CA 1
ATOM 6740 C C . LEU B 1 98 ? -8.633 -19.016 -21.438 1 95.44 98 LEU B C 1
ATOM 6742 O O . LEU B 1 98 ? -8.555 -17.938 -20.828 1 95.44 98 LEU B O 1
ATOM 6746 N N . VAL B 1 99 ? -9.695 -19.453 -22.031 1 95.19 99 VAL B N 1
ATOM 6747 C CA . VAL B 1 99 ? -10.922 -18.656 -22 1 95.19 99 VAL B CA 1
ATOM 6748 C C . VAL B 1 99 ? -11.422 -18.547 -20.562 1 95.19 99 VAL B C 1
ATOM 6750 O O . VAL B 1 99 ? -11.844 -17.469 -20.125 1 95.19 99 VAL B O 1
ATOM 6753 N N . HIS B 1 100 ? -11.32 -19.656 -19.875 1 93.88 100 HIS B N 1
ATOM 6754 C CA . HIS B 1 100 ? -11.773 -19.656 -18.5 1 93.88 100 HIS B CA 1
ATOM 6755 C C . HIS B 1 100 ? -10.898 -18.75 -17.625 1 93.88 100 HIS B C 1
ATOM 6757 O O . HIS B 1 100 ? -11.406 -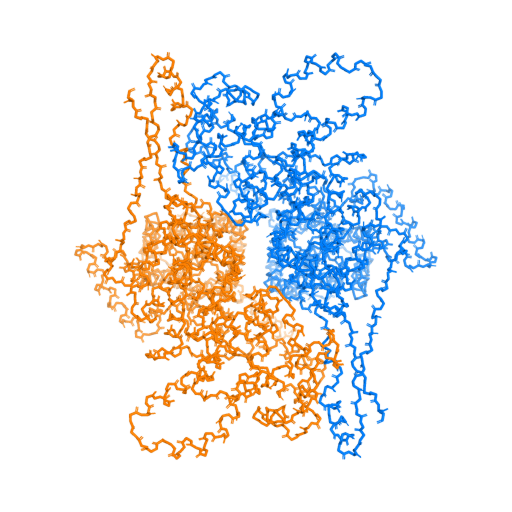18.062 -16.734 1 93.88 100 HIS B O 1
ATOM 6763 N N . LEU B 1 101 ? -9.664 -18.656 -17.906 1 90 101 LEU B N 1
ATOM 6764 C CA . LEU B 1 101 ? -8.719 -17.859 -17.125 1 90 101 LEU B CA 1
ATOM 6765 C C . LEU B 1 101 ? -8.945 -16.375 -17.359 1 90 101 LEU B C 1
ATOM 6767 O O . LEU B 1 101 ? -8.828 -15.57 -16.422 1 90 101 LEU B O 1
ATOM 6771 N N . GLY B 1 102 ? -9.258 -16.016 -18.453 1 89.5 102 GLY B N 1
ATOM 6772 C CA . GLY B 1 102 ? -9.484 -14.617 -18.766 1 89.5 102 GLY B CA 1
ATOM 6773 C C . GLY B 1 102 ? -10.953 -14.25 -18.812 1 89.5 102 GLY B C 1
ATOM 6774 O O . GLY B 1 102 ? -11.305 -13.078 -18.969 1 89.5 102 GLY B O 1
ATOM 6775 N N . GLY B 1 103 ? -11.789 -15.086 -18.469 1 85.56 103 GLY B N 1
ATOM 6776 C CA . GLY B 1 103 ? -13.203 -14.961 -18.766 1 85.56 103 GLY B CA 1
ATOM 6777 C C . GLY B 1 103 ? -13.945 -14.07 -17.797 1 85.56 103 GLY B C 1
ATOM 6778 O O . GLY B 1 103 ? -14.711 -13.188 -18.203 1 85.56 103 GLY B O 1
ATOM 6779 N N . PRO B 1 104 ? -13.648 -14.125 -16.516 1 88.31 104 PRO B N 1
ATOM 6780 C CA . PRO B 1 104 ? -14.477 -13.359 -15.578 1 88.31 104 PRO B CA 1
ATOM 6781 C C . PRO B 1 104 ? -14.359 -11.852 -15.773 1 88.31 104 PRO B C 1
ATOM 6783 O O . PRO B 1 104 ? -13.289 -11.281 -15.516 1 88.31 104 PRO B O 1
ATOM 6786 N N . ASP B 1 105 ? -15.461 -11.289 -16.125 1 89.94 105 ASP B N 1
ATOM 6787 C CA . ASP B 1 105 ? -15.508 -9.844 -16.328 1 89.94 105 ASP B CA 1
ATOM 6788 C C . ASP B 1 105 ? -15.75 -9.109 -15.008 1 89.94 105 ASP B C 1
ATOM 6790 O O . ASP B 1 105 ? -15.383 -7.941 -14.867 1 89.94 105 ASP B O 1
ATOM 6794 N N . THR B 1 106 ? -16.359 -9.805 -14.125 1 89.5 106 THR B N 1
ATOM 6795 C CA . THR B 1 106 ? -16.844 -9.172 -12.898 1 89.5 106 THR B CA 1
ATOM 6796 C C . THR B 1 106 ? -15.75 -9.141 -11.836 1 89.5 106 THR B C 1
ATOM 6798 O O . THR B 1 106 ? -15.891 -8.461 -10.82 1 89.5 106 THR B O 1
ATOM 6801 N N . ILE B 1 107 ? -14.656 -9.875 -12.055 1 91.69 107 ILE B N 1
ATOM 6802 C CA . ILE B 1 107 ? -13.57 -9.875 -11.086 1 91.69 107 ILE B CA 1
ATOM 6803 C C . ILE B 1 107 ? -12.234 -10.086 -11.797 1 91.69 107 ILE B C 1
ATOM 6805 O O . ILE B 1 107 ? -11.969 -11.18 -12.32 1 91.69 107 ILE B O 1
ATOM 6809 N N . THR B 1 108 ? -11.477 -9.133 -11.93 1 92.62 108 THR B N 1
ATOM 6810 C CA . THR B 1 108 ? -10.148 -9.242 -12.516 1 92.62 108 THR B CA 1
ATOM 6811 C C . THR B 1 108 ? -9.078 -9.273 -11.43 1 92.62 108 THR B C 1
ATOM 6813 O O . THR B 1 108 ? -8.008 -9.859 -11.617 1 92.62 108 THR B O 1
ATOM 6816 N N . ALA B 1 109 ? -9.344 -8.633 -10.359 1 94.06 109 ALA B N 1
ATOM 6817 C CA . ALA B 1 109 ? -8.445 -8.586 -9.211 1 94.06 109 ALA B CA 1
ATOM 6818 C C . ALA B 1 109 ? -9.211 -8.836 -7.914 1 94.06 109 ALA B C 1
ATOM 6820 O O . ALA B 1 109 ? -10.312 -8.312 -7.719 1 94.06 109 ALA B O 1
ATOM 6821 N N . TYR B 1 110 ? -8.641 -9.719 -7.098 1 93.94 110 TYR B N 1
ATOM 6822 C CA . TYR B 1 110 ? -9.25 -9.938 -5.789 1 93.94 110 TYR B CA 1
ATOM 6823 C C . TYR B 1 110 ? -8.828 -8.852 -4.805 1 93.94 110 TYR B C 1
ATOM 6825 O O . TYR B 1 110 ? -9.641 -8.391 -3.996 1 93.94 110 TYR B O 1
ATOM 6833 N N . SER B 1 111 ? -7.594 -8.461 -4.895 1 92.94 111 SER B N 1
ATOM 6834 C CA . SER B 1 111 ? -7.043 -7.402 -4.062 1 92.94 111 SER B CA 1
ATOM 6835 C C . SER B 1 111 ? -6.262 -6.395 -4.895 1 92.94 111 SER B C 1
ATOM 6837 O O . SER B 1 111 ? -5.945 -6.652 -6.059 1 92.94 111 SER B O 1
ATOM 6839 N N . LEU B 1 112 ? -6.008 -5.246 -4.324 1 93.94 112 LEU B N 1
ATOM 6840 C CA . LEU B 1 112 ? -5.277 -4.203 -5.043 1 93.94 112 LEU B CA 1
ATOM 6841 C C . LEU B 1 112 ? -3.85 -4.648 -5.336 1 93.94 112 LEU B C 1
ATOM 6843 O O . LEU B 1 112 ? -3.24 -4.191 -6.305 1 93.94 112 LEU B O 1
ATOM 6847 N N . GLU B 1 113 ? -3.344 -5.57 -4.523 1 92.62 113 GLU B N 1
ATOM 6848 C CA . GLU B 1 113 ? -1.997 -6.098 -4.723 1 92.62 113 GLU B CA 1
ATOM 6849 C C . GLU B 1 113 ? -1.896 -6.867 -6.035 1 92.62 113 GLU B C 1
ATOM 6851 O O . GLU B 1 113 ? -0.821 -6.941 -6.637 1 92.62 113 GLU B O 1
ATOM 6856 N N . ASP B 1 114 ? -3 -7.367 -6.484 1 94.19 114 ASP B N 1
ATOM 6857 C CA . ASP B 1 114 ? -3.014 -8.078 -7.758 1 94.19 114 ASP B CA 1
ATOM 6858 C C . ASP B 1 114 ? -2.764 -7.121 -8.922 1 94.19 114 ASP B C 1
ATOM 6860 O O . ASP B 1 114 ? -2.113 -7.488 -9.906 1 94.19 114 ASP B O 1
ATOM 6864 N N . ASN B 1 115 ? -3.34 -5.953 -8.773 1 95.31 115 ASN B N 1
ATOM 6865 C CA . ASN B 1 115 ? -3.105 -4.957 -9.812 1 95.31 115 ASN B CA 1
ATOM 6866 C C . ASN B 1 115 ? -1.634 -4.559 -9.883 1 95.31 115 ASN B C 1
ATOM 6868 O O . ASN B 1 115 ? -1.082 -4.414 -10.977 1 95.31 115 ASN B O 1
ATOM 6872 N N . GLU B 1 116 ? -0.999 -4.477 -8.711 1 93.31 116 GLU B N 1
ATOM 6873 C CA . GLU B 1 116 ? 0.405 -4.082 -8.656 1 93.31 116 GLU B CA 1
ATOM 6874 C C . GLU B 1 116 ? 1.311 -5.176 -9.211 1 93.31 116 GLU B C 1
ATOM 6876 O O . GLU B 1 116 ? 2.373 -4.887 -9.766 1 93.31 116 GLU B O 1
ATOM 6881 N N . LEU B 1 117 ? 0.88 -6.395 -9.133 1 94.31 117 LEU B N 1
ATOM 6882 C CA . LEU B 1 117 ? 1.698 -7.52 -9.578 1 94.31 117 LEU B CA 1
ATOM 6883 C C . LEU B 1 117 ? 1.27 -7.996 -10.961 1 94.31 117 LEU B C 1
ATOM 6885 O O . LEU B 1 117 ? 1.405 -9.18 -11.281 1 94.31 117 LEU B O 1
ATOM 6889 N N . TRP B 1 118 ? 0.758 -7.09 -11.766 1 94.56 118 TRP B N 1
ATOM 6890 C CA . TRP B 1 118 ? 0.255 -7.449 -13.086 1 94.56 118 TRP B CA 1
ATOM 6891 C C . TRP B 1 118 ? 1.368 -8.023 -13.953 1 94.56 118 TRP B C 1
ATOM 6893 O O . TRP B 1 118 ? 1.132 -8.93 -14.758 1 94.56 118 TRP B O 1
ATOM 6903 N N . PRO B 1 119 ? 2.668 -7.605 -13.789 1 93.06 119 PRO B N 1
ATOM 6904 C CA . PRO B 1 119 ? 3.701 -8.219 -14.617 1 93.06 119 PRO B CA 1
ATOM 6905 C C . PRO B 1 119 ? 3.873 -9.711 -14.336 1 93.06 119 PRO B C 1
ATOM 6907 O O . PRO B 1 119 ? 4.172 -10.484 -15.25 1 93.06 119 PRO B O 1
ATOM 6910 N N . ARG B 1 120 ? 3.729 -10.039 -13.094 1 92.12 120 ARG B N 1
ATOM 6911 C CA . ARG B 1 120 ? 3.807 -11.453 -12.75 1 92.12 120 ARG B CA 1
ATOM 6912 C C . ARG B 1 120 ? 2.656 -12.234 -13.383 1 92.12 120 ARG B C 1
ATOM 6914 O O . ARG B 1 120 ? 2.852 -13.344 -13.875 1 92.12 120 ARG B O 1
ATOM 6921 N N . ARG B 1 121 ? 1.522 -11.641 -13.359 1 91.94 121 ARG B N 1
ATOM 6922 C CA . ARG B 1 121 ? 0.362 -12.273 -13.977 1 91.94 121 ARG B CA 1
ATOM 6923 C C . ARG B 1 121 ? 0.538 -12.391 -15.492 1 91.94 121 ARG B C 1
ATOM 6925 O O . ARG B 1 121 ? 0.119 -13.375 -16.094 1 91.94 121 ARG B O 1
ATOM 6932 N N . LEU B 1 122 ? 1.186 -11.445 -16.078 1 94.38 122 LEU B N 1
ATOM 6933 C CA . LEU B 1 122 ? 1.461 -11.477 -17.5 1 94.38 122 LEU B CA 1
ATOM 6934 C C . LEU B 1 122 ? 2.357 -12.656 -17.859 1 94.38 122 LEU B C 1
ATOM 6936 O O . LEU B 1 122 ? 2.066 -13.406 -18.797 1 94.38 122 LEU B O 1
ATOM 6940 N N . VAL B 1 123 ? 3.334 -12.867 -17.062 1 91.5 123 VAL B N 1
ATOM 6941 C CA . VAL B 1 123 ? 4.266 -13.953 -17.328 1 91.5 123 VAL B CA 1
ATOM 6942 C C . VAL B 1 123 ? 3.551 -15.297 -17.172 1 91.5 123 VAL B C 1
ATOM 6944 O O . VAL B 1 123 ? 3.715 -16.203 -18 1 91.5 123 VAL B O 1
ATOM 6947 N N . GLU B 1 124 ? 2.76 -15.352 -16.156 1 88.88 124 GLU B N 1
ATOM 6948 C CA . GLU B 1 124 ? 2.025 -16.594 -15.914 1 88.88 124 GLU B CA 1
ATOM 6949 C C . GLU B 1 124 ? 1.071 -16.906 -17.062 1 88.88 124 GLU B C 1
ATOM 6951 O O . GLU B 1 124 ? 1.008 -18.047 -17.531 1 88.88 124 GLU B O 1
ATOM 6956 N N . LEU B 1 125 ? 0.404 -15.938 -17.562 1 92 125 LEU B N 1
ATOM 6957 C CA . LEU B 1 125 ? -0.572 -16.141 -18.625 1 92 125 LEU B CA 1
ATOM 6958 C C . LEU B 1 125 ? 0.123 -16.406 -19.953 1 92 125 LEU B C 1
ATOM 6960 O O . LEU B 1 125 ? -0.373 -17.188 -20.781 1 92 125 LEU B O 1
ATOM 6964 N N . VAL B 1 126 ? 1.288 -15.852 -20.125 1 91.12 126 VAL B N 1
ATOM 6965 C CA . VAL B 1 126 ? 2.051 -16.109 -21.344 1 91.12 126 VAL B CA 1
ATOM 6966 C C . VAL B 1 126 ? 2.574 -17.547 -21.344 1 91.12 126 VAL B C 1
ATOM 6968 O O . VAL B 1 126 ? 2.543 -18.219 -22.359 1 91.12 126 VAL B O 1
ATOM 6971 N N . VAL B 1 127 ? 2.979 -17.984 -20.203 1 87 127 VAL B N 1
ATOM 6972 C CA . VAL B 1 127 ? 3.445 -19.359 -20.094 1 87 127 VAL B CA 1
ATOM 6973 C C . VAL B 1 127 ? 2.285 -20.312 -20.359 1 87 127 VAL B C 1
ATOM 6975 O O . VAL B 1 127 ? 2.445 -21.312 -21.078 1 87 127 VAL B O 1
ATOM 6978 N N . GLN B 1 128 ? 1.157 -20.031 -19.859 1 90.31 128 GLN B N 1
ATOM 6979 C CA . GLN B 1 128 ? -0.01 -20.875 -20.094 1 90.31 128 GLN B CA 1
ATOM 6980 C C . GLN B 1 128 ? -0.401 -20.891 -21.578 1 90.31 128 GLN B C 1
ATOM 6982 O O . GLN B 1 128 ? -0.812 -21.922 -22.109 1 90.31 128 GLN B O 1
ATOM 6987 N N . LEU B 1 129 ? -0.266 -19.781 -22.188 1 93.38 129 LEU B N 1
ATOM 6988 C CA . LEU B 1 129 ? -0.54 -19.688 -23.609 1 93.38 129 LEU B CA 1
ATOM 6989 C C . LEU B 1 129 ? 0.451 -20.531 -24.406 1 93.38 129 LEU B C 1
ATOM 6991 O O . LEU B 1 129 ? 0.057 -21.266 -25.312 1 93.38 129 LEU B O 1
ATOM 6995 N N . ILE B 1 130 ? 1.697 -20.484 -24 1 90.88 130 I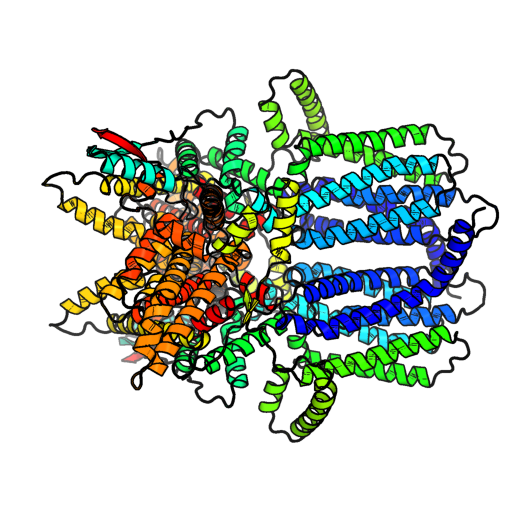LE B N 1
ATOM 6996 C CA . ILE B 1 130 ? 2.736 -21.234 -24.703 1 90.88 130 ILE B CA 1
ATOM 6997 C C . ILE B 1 130 ? 2.494 -22.719 -24.531 1 90.88 130 ILE B C 1
ATOM 6999 O O . ILE B 1 130 ? 2.623 -23.5 -25.484 1 90.88 130 ILE B O 1
ATOM 7003 N N . VAL B 1 131 ? 2.09 -23.125 -23.359 1 88.44 131 VAL B N 1
ATOM 7004 C CA . VAL B 1 131 ? 1.821 -24.547 -23.094 1 88.44 131 VAL B CA 1
ATOM 7005 C C . VAL B 1 131 ? 0.59 -24.984 -23.891 1 88.44 131 VAL B C 1
ATOM 7007 O O . VAL B 1 131 ? 0.559 -26.094 -24.438 1 88.44 131 VAL B O 1
ATOM 7010 N N . ALA B 1 132 ? -0.385 -24.141 -23.938 1 93.44 132 ALA B N 1
ATOM 7011 C CA . ALA B 1 132 ? -1.573 -24.453 -24.719 1 93.44 132 ALA B CA 1
ATOM 7012 C C . ALA B 1 132 ? -1.228 -24.625 -26.188 1 93.44 132 ALA B C 1
ATOM 7014 O O . ALA B 1 132 ? -1.702 -25.547 -26.859 1 93.44 132 ALA B O 1
ATOM 7015 N N . LEU B 1 133 ? -0.376 -23.812 -26.703 1 93.12 133 LEU B N 1
ATOM 7016 C CA . LEU B 1 133 ? 0.07 -23.906 -28.078 1 93.12 133 LEU B CA 1
ATOM 7017 C C . LEU B 1 133 ? 0.88 -25.188 -28.312 1 93.12 133 LEU B C 1
ATOM 7019 O O . LEU B 1 133 ? 0.761 -25.828 -29.359 1 93.12 133 LEU B O 1
ATOM 7023 N N . TYR B 1 134 ? 1.56 -25.531 -27.281 1 87.88 134 TYR B N 1
ATOM 7024 C CA . TYR B 1 134 ? 2.344 -26.766 -27.344 1 87.88 134 TYR B CA 1
ATOM 7025 C C . TYR B 1 134 ? 1.438 -27.984 -27.406 1 87.88 134 TYR B C 1
ATOM 7027 O O . TYR B 1 134 ? 1.665 -28.891 -28.203 1 87.88 134 TYR B O 1
ATOM 7035 N N . VAL B 1 135 ? 0.452 -27.969 -26.656 1 89.75 135 VAL B N 1
ATOM 7036 C CA . VAL B 1 135 ? -0.504 -29.078 -26.641 1 89.75 135 VAL B CA 1
ATOM 7037 C C . VAL B 1 135 ? -1.203 -29.172 -27.984 1 89.75 135 VAL B C 1
ATOM 7039 O O . VAL B 1 135 ? -1.341 -30.266 -28.547 1 89.75 135 VAL B O 1
ATOM 7042 N N . LEU B 1 136 ? -1.541 -28.062 -28.562 1 92.62 136 LEU B N 1
ATOM 7043 C CA . LEU B 1 136 ? -2.225 -28.062 -29.859 1 92.62 136 LEU B CA 1
ATOM 7044 C C . LEU B 1 136 ? -1.281 -28.484 -30.969 1 92.62 136 LEU B C 1
ATOM 7046 O O . LEU B 1 136 ? -1.685 -29.219 -31.891 1 92.62 136 LEU B O 1
ATOM 7050 N N . SER B 1 137 ? -0.053 -28.125 -30.891 1 89.12 137 SER B N 1
ATOM 7051 C CA . SER B 1 137 ? 0.921 -28.484 -31.906 1 89.12 137 SER B CA 1
ATOM 7052 C C . SER B 1 137 ? 1.229 -29.984 -31.875 1 89.12 137 SER B C 1
ATOM 7054 O O . SER B 1 137 ? 1.405 -30.609 -32.938 1 89.12 137 SER B O 1
ATOM 7056 N N . ARG B 1 138 ? 1.16 -30.562 -30.75 1 85 138 ARG B N 1
ATOM 7057 C CA . ARG B 1 138 ? 1.446 -31.984 -30.578 1 85 138 ARG B CA 1
ATOM 7058 C C . ARG B 1 138 ? 0.281 -32.844 -31.062 1 85 138 ARG B C 1
ATOM 7060 O O . ARG B 1 138 ? 0.482 -33.969 -31.547 1 85 138 ARG B O 1
ATOM 7067 N N . SER B 1 139 ? -0.909 -32.312 -30.922 1 87.62 139 SER B N 1
ATOM 7068 C CA . SER B 1 139 ? -2.092 -33.062 -31.281 1 87.62 139 SER B CA 1
ATOM 7069 C C . SER B 1 139 ? -2.541 -32.75 -32.719 1 87.62 139 SER B C 1
ATOM 7071 O O . SER B 1 139 ? -3.557 -33.281 -33.188 1 87.62 139 SER B O 1
ATOM 7073 N N . TRP B 1 140 ? -1.75 -31.984 -33.406 1 87.94 140 TRP B N 1
ATOM 7074 C CA . TRP B 1 140 ? -2.209 -31.5 -34.719 1 87.94 140 TRP B CA 1
ATOM 7075 C C . TRP B 1 140 ? -2.084 -32.594 -35.781 1 87.94 140 TRP B C 1
ATOM 7077 O O . TRP B 1 140 ? -0.974 -32.969 -36.156 1 87.94 140 TRP B O 1
ATOM 7087 N N . VAL B 1 141 ? -3.203 -33.312 -36.188 1 86.81 141 VAL B N 1
ATOM 7088 C CA . VAL B 1 141 ? -3.242 -34.344 -37.219 1 86.81 141 VAL B CA 1
ATOM 7089 C C . VAL B 1 141 ? -4.152 -33.875 -38.375 1 86.81 141 VAL B C 1
ATOM 7091 O O . VAL B 1 141 ? -4.672 -34.719 -39.125 1 86.81 141 VAL B O 1
ATOM 7094 N N . TYR B 1 142 ? -4.445 -32.531 -38.469 1 87.38 142 TYR B N 1
ATOM 7095 C CA . TYR B 1 142 ? -5.199 -31.875 -39.531 1 87.38 142 TYR B CA 1
ATOM 7096 C C . TYR B 1 142 ? -6.621 -32.438 -39.594 1 87.38 142 TYR B C 1
ATOM 7098 O O . TYR B 1 142 ? -7.164 -32.656 -40.688 1 87.38 142 TYR B O 1
ATOM 7106 N N . THR B 1 143 ? -7.129 -32.875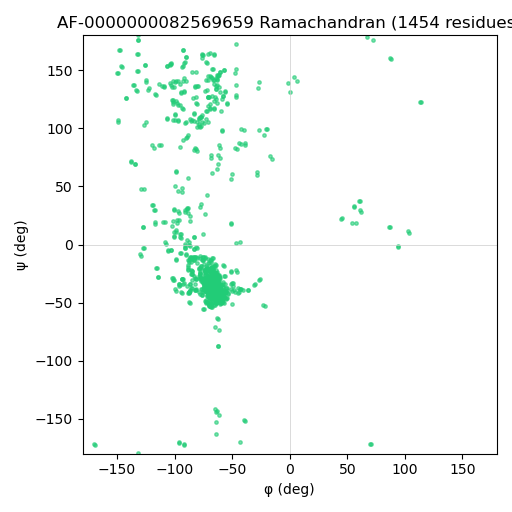 -38.438 1 89.25 143 THR B N 1
ATOM 7107 C CA . THR B 1 143 ? -8.547 -33.219 -38.344 1 89.25 143 THR B CA 1
ATOM 7108 C C . THR B 1 143 ? -9.398 -31.969 -38.281 1 89.25 143 THR B C 1
ATOM 7110 O O . THR B 1 143 ? -8.883 -30.859 -38.062 1 89.25 143 THR B O 1
ATOM 7113 N N . LYS B 1 144 ? -10.648 -32.031 -38.562 1 91.31 144 LYS B N 1
ATOM 7114 C CA . LYS B 1 144 ? -11.57 -30.906 -38.5 1 91.31 144 LYS B CA 1
ATOM 7115 C C . LYS B 1 144 ? -11.602 -30.281 -37.094 1 91.31 144 LYS B C 1
ATOM 7117 O O . LYS B 1 144 ? -11.719 -29.062 -36.969 1 91.31 144 LYS B O 1
ATOM 7122 N N . VAL B 1 145 ? -11.438 -31.109 -36.125 1 91.94 145 VAL B N 1
ATOM 7123 C CA . VAL B 1 145 ? -11.477 -30.641 -34.75 1 91.94 145 VAL B CA 1
ATOM 7124 C C . VAL B 1 145 ? -10.25 -29.766 -34.469 1 91.94 145 VAL B C 1
ATOM 7126 O O . VAL B 1 145 ? -10.336 -28.797 -33.719 1 91.94 145 VAL B O 1
ATOM 7129 N N . ASN B 1 146 ? -9.133 -30.016 -35.031 1 92.12 146 ASN B N 1
ATOM 7130 C CA . ASN B 1 146 ? -7.938 -29.203 -34.875 1 92.12 146 ASN B CA 1
ATOM 7131 C C . ASN B 1 146 ? -8.148 -27.781 -35.406 1 92.12 146 ASN B C 1
ATOM 7133 O O . ASN B 1 146 ? -7.672 -26.828 -34.812 1 92.12 146 ASN B O 1
ATOM 7137 N N . PHE B 1 147 ? -8.906 -27.75 -36.469 1 93.06 147 PHE B N 1
ATOM 7138 C CA . PHE B 1 147 ? -9.148 -26.438 -37.031 1 93.06 147 PHE B CA 1
ATOM 7139 C C . PHE B 1 147 ? -10.125 -25.625 -36.188 1 93.06 147 PHE B C 1
ATOM 7141 O O . PHE B 1 147 ? -10.078 -24.406 -36.188 1 93.06 147 PHE B O 1
ATOM 7148 N N . LEU B 1 148 ? -10.992 -26.328 -35.531 1 94.88 148 LEU B N 1
ATOM 7149 C CA . LEU B 1 148 ? -11.938 -25.656 -34.656 1 94.88 148 LEU B CA 1
ATOM 7150 C C . LEU B 1 148 ? -11.227 -25.062 -33.438 1 94.88 148 LEU B C 1
ATOM 7152 O O . LEU B 1 148 ? -11.742 -24.141 -32.781 1 94.88 148 LEU B O 1
ATOM 7156 N N . ALA B 1 149 ? -10.023 -25.531 -33.094 1 95.75 149 ALA B N 1
ATOM 7157 C CA . ALA B 1 149 ? -9.266 -25.047 -31.938 1 95.75 149 ALA B CA 1
ATOM 7158 C C . ALA B 1 149 ? -8.727 -23.641 -32.188 1 95.75 149 ALA B C 1
ATOM 7160 O O . ALA B 1 149 ? -8.469 -22.875 -31.25 1 95.75 149 ALA B O 1
ATOM 7161 N N . ILE B 1 150 ? -8.609 -23.25 -33.406 1 95.69 150 ILE B N 1
ATOM 7162 C CA . ILE B 1 150 ? -8 -21.969 -33.781 1 95.69 150 ILE B CA 1
ATOM 7163 C C . ILE B 1 150 ? -8.914 -20.828 -33.344 1 95.69 150 ILE B C 1
ATOM 7165 O O . ILE B 1 150 ? -8.492 -19.922 -32.594 1 95.69 150 ILE B O 1
ATOM 7169 N N . PRO B 1 151 ? -10.18 -20.859 -33.719 1 96.81 151 PRO B N 1
ATOM 7170 C CA . PRO B 1 151 ? -11.039 -19.781 -33.25 1 96.81 151 PRO B CA 1
ATOM 7171 C C . PRO B 1 151 ? -11.148 -19.734 -31.719 1 96.81 151 PRO B C 1
ATOM 7173 O O . PRO B 1 151 ? -11.219 -18.656 -31.125 1 96.81 151 PRO B O 1
ATOM 7176 N N . MET B 1 152 ? -11.18 -20.828 -31.109 1 96.5 152 MET B N 1
ATOM 7177 C CA . MET B 1 152 ? -11.258 -20.844 -29.656 1 96.5 152 MET B CA 1
ATOM 7178 C C . MET B 1 152 ? -9.969 -20.297 -29.031 1 96.5 152 MET B C 1
ATOM 7180 O O . MET B 1 152 ? -10.008 -19.656 -27.984 1 96.5 152 MET B O 1
ATOM 7184 N N . LEU B 1 153 ? -8.859 -20.609 -29.688 1 97 153 LEU B N 1
ATOM 7185 C CA . LEU B 1 153 ? -7.586 -20.047 -29.234 1 97 153 LEU B CA 1
ATOM 7186 C C . LEU B 1 153 ? -7.586 -18.531 -29.344 1 97 153 LEU B C 1
ATOM 7188 O O . LEU B 1 153 ? -7.082 -17.844 -28.469 1 97 153 LEU B O 1
ATOM 7192 N N . ILE B 1 154 ? -8.156 -18.031 -30.391 1 96.62 154 ILE B N 1
ATOM 7193 C CA . ILE B 1 154 ? -8.258 -16.594 -30.562 1 96.62 154 ILE B CA 1
ATOM 7194 C C . ILE B 1 154 ? -9.125 -15.992 -29.469 1 96.62 154 ILE B C 1
ATOM 7196 O O . ILE B 1 154 ? -8.766 -14.969 -28.875 1 96.62 154 ILE B O 1
ATOM 7200 N N . ALA B 1 155 ? -10.195 -16.641 -29.156 1 96.25 155 ALA B N 1
ATOM 7201 C CA . ALA B 1 155 ? -11.047 -16.172 -28.062 1 96.25 155 ALA B CA 1
ATOM 7202 C C . ALA B 1 155 ? -10.297 -16.188 -26.75 1 96.25 155 ALA B C 1
ATOM 7204 O O . ALA B 1 155 ? -10.414 -15.25 -25.953 1 96.25 155 ALA B O 1
ATOM 7205 N N . GLY B 1 156 ? -9.523 -17.234 -26.547 1 96.25 156 GLY B N 1
ATOM 7206 C CA . GLY B 1 156 ? -8.719 -17.312 -25.344 1 96.25 156 GLY B CA 1
ATOM 7207 C C . GLY B 1 156 ? -7.68 -16.219 -25.234 1 96.25 156 GLY B C 1
ATOM 7208 O O . GLY B 1 156 ? -7.504 -15.609 -24.188 1 96.25 156 GLY B O 1
ATOM 7209 N N . ILE B 1 157 ? -7.07 -15.914 -26.312 1 96.5 157 ILE B N 1
ATOM 7210 C CA . ILE B 1 157 ? -6.039 -14.875 -26.344 1 96.5 157 ILE B CA 1
ATOM 7211 C C . ILE B 1 157 ? -6.668 -13.516 -26.062 1 96.5 157 ILE B C 1
ATOM 7213 O O . ILE B 1 157 ? -6.098 -12.695 -25.344 1 96.5 157 ILE B O 1
ATOM 7217 N N . ILE B 1 158 ? -7.789 -13.297 -26.562 1 96 158 ILE B N 1
ATOM 7218 C CA . ILE B 1 158 ? -8.484 -12.031 -26.359 1 96 158 ILE B CA 1
ATOM 7219 C C . ILE B 1 158 ? -8.852 -11.875 -24.891 1 96 158 ILE B C 1
ATOM 7221 O O . ILE B 1 158 ? -8.602 -10.828 -24.281 1 96 158 ILE B O 1
ATOM 7225 N N . LYS B 1 159 ? -9.367 -12.906 -24.359 1 95.31 159 LYS B N 1
ATOM 7226 C CA . LYS B 1 159 ? -9.82 -12.82 -22.969 1 95.31 159 LYS B CA 1
ATOM 7227 C C . LYS B 1 159 ? -8.641 -12.641 -22.016 1 95.31 159 LYS B C 1
ATOM 7229 O O . LYS B 1 159 ? -8.727 -11.875 -21.047 1 95.31 159 LYS B O 1
ATOM 7234 N N . ILE B 1 160 ? -7.59 -13.305 -22.266 1 95.5 160 ILE B N 1
ATOM 7235 C CA . ILE B 1 160 ? -6.395 -13.148 -21.453 1 95.5 160 ILE B CA 1
ATOM 7236 C C . ILE B 1 160 ? -5.801 -11.758 -21.656 1 95.5 160 ILE B C 1
ATOM 7238 O O . ILE B 1 160 ? -5.355 -11.117 -20.703 1 95.5 160 ILE B O 1
ATOM 7242 N N . GLY B 1 161 ? -5.828 -11.344 -22.891 1 95.31 161 GLY B N 1
ATOM 7243 C CA . GLY B 1 161 ? -5.336 -10.008 -23.188 1 95.31 161 GLY B CA 1
ATOM 7244 C C . GLY B 1 161 ? -6.125 -8.914 -22.5 1 95.31 161 GLY B C 1
ATOM 7245 O O . GLY B 1 161 ? -5.547 -7.949 -22 1 95.31 161 GLY B O 1
ATOM 7246 N N . GLU B 1 162 ? -7.402 -9.086 -22.422 1 95.56 162 GLU B N 1
ATOM 7247 C CA . GLU B 1 162 ? -8.258 -8.125 -21.719 1 95.56 162 GLU B CA 1
ATOM 7248 C C . GLU B 1 162 ? -7.945 -8.086 -20.234 1 95.56 162 GLU B C 1
ATOM 7250 O O . GLU B 1 162 ? -7.875 -7.008 -19.641 1 95.56 162 GLU B O 1
ATOM 7255 N N . ARG B 1 163 ? -7.773 -9.188 -19.641 1 94.88 163 ARG B N 1
ATOM 7256 C CA . ARG B 1 163 ? -7.496 -9.266 -18.219 1 94.88 163 ARG B CA 1
ATOM 7257 C C . ARG B 1 163 ? -6.188 -8.555 -17.875 1 94.88 163 ARG B C 1
ATOM 7259 O O . ARG B 1 163 ? -6.125 -7.789 -16.906 1 94.88 163 ARG B O 1
ATOM 7266 N N . ILE B 1 164 ? -5.203 -8.758 -18.688 1 95.81 164 ILE B N 1
ATOM 7267 C CA . ILE B 1 164 ? -3.898 -8.164 -18.422 1 95.81 164 ILE B CA 1
ATOM 7268 C C . ILE B 1 164 ? -3.971 -6.652 -18.641 1 95.81 164 ILE B C 1
ATOM 7270 O O . ILE B 1 164 ? -3.385 -5.883 -17.875 1 95.81 164 ILE B O 1
ATOM 7274 N N . TRP B 1 165 ? -4.711 -6.344 -19.609 1 95.69 165 TRP B N 1
ATOM 7275 C CA . TRP B 1 165 ? -4.844 -4.922 -19.922 1 95.69 165 TRP B CA 1
ATOM 7276 C C . TRP B 1 165 ? -5.496 -4.172 -18.766 1 95.69 165 TRP B C 1
ATOM 7278 O O . TRP B 1 165 ? -5.039 -3.096 -18.375 1 95.69 165 TRP B O 1
ATOM 7288 N N . VAL B 1 166 ? -6.496 -4.703 -18.281 1 96.19 166 VAL B N 1
ATOM 7289 C CA . VAL B 1 166 ? -7.238 -4.035 -17.219 1 96.19 166 VAL B CA 1
ATOM 7290 C C . VAL B 1 166 ? -6.414 -4.035 -15.93 1 96.19 166 VAL B C 1
ATOM 7292 O O . VAL B 1 166 ? -6.398 -3.041 -15.195 1 96.19 166 VAL B O 1
ATOM 7295 N N . LEU B 1 167 ? -5.688 -5.125 -15.617 1 96.81 167 LEU B N 1
ATOM 7296 C CA . LEU B 1 167 ? -4.828 -5.18 -14.438 1 96.81 167 LEU B CA 1
ATOM 7297 C C . LEU B 1 167 ? -3.732 -4.121 -14.523 1 96.81 167 LEU B C 1
ATOM 7299 O O . LEU B 1 167 ? -3.447 -3.439 -13.531 1 96.81 167 LEU B O 1
ATOM 7303 N N . ARG B 1 168 ? -3.191 -3.941 -15.648 1 96.25 168 ARG B N 1
ATOM 7304 C CA . ARG B 1 168 ? -2.154 -2.938 -15.852 1 96.25 168 ARG B CA 1
ATOM 7305 C C . ARG B 1 168 ? -2.715 -1.528 -15.703 1 96.25 168 ARG B C 1
ATOM 7307 O O . ARG B 1 168 ? -2.123 -0.688 -15.023 1 96.25 168 ARG B O 1
ATOM 7314 N N . ALA B 1 169 ? -3.842 -1.325 -16.266 1 95.31 169 ALA B N 1
ATOM 7315 C CA . ALA B 1 169 ? -4.457 -0.002 -16.234 1 95.31 169 ALA B CA 1
ATOM 7316 C C . ALA B 1 169 ? -4.84 0.39 -14.812 1 95.31 169 ALA B C 1
ATOM 7318 O O . ALA B 1 169 ? -4.863 1.575 -14.477 1 95.31 169 ALA B O 1
ATOM 7319 N N . ALA B 1 170 ? -5.137 -0.605 -13.992 1 96 170 ALA B N 1
ATOM 7320 C CA . ALA B 1 170 ? -5.594 -0.343 -12.633 1 96 170 ALA B CA 1
ATOM 7321 C C . ALA B 1 170 ? -4.422 -0.293 -11.656 1 96 170 ALA B C 1
ATOM 7323 O O . ALA B 1 170 ? -4.605 -0.032 -10.469 1 96 170 ALA B O 1
ATOM 7324 N N . SER B 1 171 ? -3.221 -0.548 -12.141 1 95.12 171 SER B N 1
ATOM 7325 C CA . SER B 1 171 ? -2.051 -0.404 -11.289 1 95.12 171 SER B CA 1
ATOM 7326 C C . SER B 1 171 ? -1.818 1.055 -10.906 1 95.12 171 SER B C 1
ATOM 7328 O O . SER B 1 171 ? -2.201 1.963 -11.648 1 95.12 171 SER B O 1
ATOM 7330 N N . ASN B 1 172 ? -1.257 1.275 -9.805 1 90.44 172 ASN B N 1
ATOM 7331 C CA . ASN B 1 172 ? -1.125 2.621 -9.258 1 90.44 172 ASN B CA 1
ATOM 7332 C C . ASN B 1 172 ? -0.361 3.541 -10.203 1 90.44 172 ASN B C 1
ATOM 7334 O O . ASN B 1 172 ? -0.796 4.66 -10.477 1 90.44 172 ASN B O 1
ATOM 7338 N N . ASP B 1 173 ? 0.745 3.117 -10.773 1 86.94 173 ASP B N 1
ATOM 7339 C CA . ASP B 1 173 ? 1.599 3.953 -11.609 1 86.94 173 ASP B CA 1
ATOM 7340 C C . ASP B 1 173 ? 0.912 4.289 -12.93 1 86.94 173 ASP B C 1
ATOM 7342 O O . ASP B 1 173 ? 0.851 5.453 -13.328 1 86.94 173 ASP B O 1
ATOM 7346 N N . VAL B 1 174 ? 0.349 3.305 -13.547 1 90.62 174 VAL B N 1
ATOM 7347 C CA . VAL B 1 174 ? -0.279 3.521 -14.852 1 90.62 174 VAL B CA 1
ATOM 7348 C C . VAL B 1 174 ? -1.579 4.301 -14.672 1 90.62 174 VAL B C 1
ATOM 7350 O O . VAL B 1 174 ? -1.905 5.172 -15.484 1 90.62 174 VAL B O 1
ATOM 7353 N N . PHE B 1 175 ? -2.26 4.012 -13.586 1 92.56 175 PHE B N 1
ATOM 7354 C CA . PHE B 1 175 ? -3.504 4.707 -13.281 1 92.56 175 PHE B CA 1
ATOM 7355 C C . PHE B 1 175 ? -3.252 6.195 -13.055 1 92.56 175 PHE B C 1
ATOM 7357 O O . PHE B 1 175 ? -3.975 7.039 -13.594 1 92.56 175 PHE B O 1
ATOM 7364 N N . ARG B 1 176 ? -2.285 6.488 -12.375 1 89.75 176 ARG B N 1
ATOM 7365 C CA . ARG B 1 176 ? -1.914 7.875 -12.109 1 89.75 176 ARG B CA 1
ATOM 7366 C C . ARG B 1 176 ? -1.465 8.578 -13.391 1 89.75 176 ARG B C 1
ATOM 7368 O O . ARG B 1 176 ? -1.898 9.695 -13.68 1 89.75 176 ARG B O 1
ATOM 7375 N N . ASP B 1 177 ? -0.688 7.969 -14.188 1 85.94 177 ASP B N 1
ATOM 7376 C CA . ASP B 1 177 ? -0.136 8.547 -15.414 1 85.94 177 ASP B CA 1
ATOM 7377 C C . ASP B 1 177 ? -1.237 8.836 -16.422 1 85.94 177 ASP B C 1
ATOM 7379 O O . ASP B 1 177 ? -1.146 9.805 -17.188 1 85.94 177 ASP B O 1
ATOM 7383 N N . SER B 1 178 ? -2.244 8.008 -16.375 1 87.69 178 SER B N 1
ATOM 7384 C CA . SER B 1 178 ? -3.328 8.164 -17.344 1 87.69 178 SER B CA 1
ATOM 7385 C C . SER B 1 178 ? -4.148 9.414 -17.047 1 87.69 178 SER B C 1
ATOM 7387 O O . SER B 1 178 ? -4.848 9.922 -17.938 1 87.69 178 SER B O 1
ATOM 7389 N N . MET B 1 179 ? -4.016 9.93 -15.945 1 88.56 179 MET B N 1
ATOM 7390 C CA . MET B 1 179 ? -4.844 11.078 -15.562 1 88.56 179 MET B CA 1
ATOM 7391 C C . MET B 1 179 ? -4.043 12.375 -15.648 1 88.56 179 MET B C 1
ATOM 7393 O O . MET B 1 179 ? -4.594 13.461 -15.445 1 88.56 179 MET B O 1
ATOM 7397 N N . LEU B 1 180 ? -2.785 12.258 -15.938 1 85.06 180 LEU B N 1
ATOM 7398 C CA . LEU B 1 180 ? -1.971 13.453 -16.109 1 85.06 180 LEU B CA 1
ATOM 7399 C C . LEU B 1 180 ? -2.342 14.188 -17.391 1 85.06 180 LEU B C 1
ATOM 7401 O O . LEU B 1 180 ? -2.494 13.562 -18.453 1 85.06 180 LEU B O 1
ATOM 7405 N N . PRO B 1 181 ? -2.617 15.422 -17.234 1 81.06 181 PRO B N 1
ATOM 7406 C CA . PRO B 1 181 ? -2.943 16.188 -18.438 1 81.06 181 PRO B CA 1
ATOM 7407 C C . PRO B 1 181 ? -1.76 16.312 -19.391 1 81.06 181 PRO B C 1
ATOM 7409 O O . PRO B 1 181 ? -0.617 16.062 -19 1 81.06 181 PRO B O 1
ATOM 7412 N N . ARG B 1 182 ? -2.014 16.672 -20.641 1 82.19 182 ARG B N 1
ATOM 7413 C CA . ARG B 1 182 ? -0.956 16.953 -21.609 1 82.19 182 ARG B CA 1
ATOM 7414 C C . ARG B 1 182 ? -0.16 18.188 -21.219 1 82.19 182 ARG B C 1
ATOM 7416 O O . ARG B 1 182 ? -0.718 19.141 -20.656 1 82.19 182 ARG B O 1
ATOM 7423 N N . PRO B 1 183 ? 1.053 18.047 -21.453 1 83.75 183 PRO B N 1
ATOM 7424 C CA . PRO B 1 183 ? 1.884 19.203 -21.094 1 83.75 183 PRO B CA 1
ATOM 7425 C C . PRO B 1 183 ? 1.429 20.484 -21.766 1 83.75 183 PRO B C 1
ATOM 7427 O O . PRO B 1 183 ? 1.071 20.469 -22.953 1 83.75 183 PRO B O 1
ATOM 7430 N N . ASP B 1 184 ? 1.289 21.547 -21.078 1 79.19 184 ASP B N 1
ATOM 7431 C CA . ASP B 1 184 ? 0.898 22.875 -21.578 1 79.19 184 ASP B CA 1
ATOM 7432 C C . ASP B 1 184 ? 1.907 23.938 -21.156 1 79.19 184 ASP B C 1
ATOM 7434 O O . ASP B 1 184 ? 1.899 24.391 -20.016 1 79.19 184 ASP B O 1
ATOM 7438 N N . PRO B 1 185 ? 2.705 24.328 -22.031 1 80.12 185 PRO B N 1
ATOM 7439 C CA . PRO B 1 185 ? 3.693 25.359 -21.672 1 80.12 185 PRO B CA 1
ATOM 7440 C C . PRO B 1 185 ? 3.064 26.719 -21.422 1 80.12 185 PRO B C 1
ATOM 7442 O O . PRO B 1 185 ? 3.689 27.594 -20.812 1 80.12 185 PRO B O 1
ATOM 7445 N N . GLY B 1 186 ? 1.831 26.953 -21.781 1 75.56 186 GLY B N 1
ATOM 7446 C CA . GLY B 1 186 ? 1.228 28.266 -21.688 1 75.56 186 GLY B CA 1
ATOM 7447 C C . GLY B 1 186 ? 1.792 29.25 -22.688 1 75.56 186 GLY B C 1
ATOM 7448 O O . GLY B 1 186 ? 2.496 28.859 -23.625 1 75.56 186 GLY B O 1
ATOM 7449 N N . PRO B 1 187 ? 1.448 30.469 -22.578 1 78.19 187 PRO B N 1
ATOM 7450 C CA . PRO B 1 187 ? 2.012 31.484 -23.469 1 78.19 187 PRO B CA 1
ATOM 7451 C C . PRO B 1 187 ? 3.525 31.609 -23.344 1 78.19 187 PRO B C 1
ATOM 7453 O O . PRO B 1 187 ? 4.062 31.484 -22.234 1 78.19 187 PRO B O 1
ATOM 7456 N N . ASN B 1 188 ? 4.078 31.891 -24.422 1 82 188 ASN B N 1
ATOM 7457 C CA . ASN B 1 188 ? 5.531 32 -24.438 1 82 188 ASN B CA 1
ATOM 7458 C C . ASN B 1 188 ? 6.012 33.281 -23.781 1 82 188 ASN B C 1
ATOM 7460 O O . ASN B 1 188 ? 5.98 34.344 -24.391 1 82 188 ASN B O 1
ATOM 7464 N N . TYR B 1 189 ? 6.496 33.219 -22.656 1 85.12 189 TYR B N 1
ATOM 7465 C CA . TYR B 1 189 ? 6.941 34.344 -21.875 1 85.12 189 TYR B CA 1
ATOM 7466 C C . TYR B 1 189 ? 8.133 35.031 -22.531 1 85.12 189 TYR B C 1
ATOM 7468 O O . TYR B 1 189 ? 8.188 36.281 -22.594 1 85.12 189 TYR B O 1
ATOM 7476 N N . ALA B 1 190 ? 9.086 34.281 -23.016 1 85.81 190 ALA B N 1
ATOM 7477 C CA . ALA B 1 190 ? 10.297 34.844 -23.625 1 85.81 190 ALA B CA 1
ATOM 7478 C C . ALA B 1 190 ? 9.969 35.656 -24.859 1 85.81 190 ALA B C 1
ATOM 7480 O O . ALA B 1 190 ? 10.531 36.75 -25.047 1 85.81 190 ALA B O 1
ATOM 7481 N N . LYS B 1 191 ? 9.125 35.188 -25.625 1 83.81 191 LYS B N 1
ATOM 7482 C CA . LYS B 1 191 ? 8.719 35.906 -26.828 1 83.81 191 LYS B CA 1
ATOM 7483 C C . LYS B 1 191 ? 7.961 37.188 -26.469 1 83.81 191 LYS B C 1
ATOM 7485 O O . LYS B 1 191 ? 8.109 38.219 -27.141 1 83.81 191 LYS B O 1
ATOM 7490 N N . PHE B 1 192 ? 7.121 37.094 -25.516 1 84.88 192 PHE B N 1
ATOM 7491 C CA . PHE B 1 192 ? 6.371 38.25 -25.047 1 84.88 192 PHE B CA 1
ATOM 7492 C C . PHE B 1 192 ? 7.316 39.344 -24.562 1 84.88 192 PHE B C 1
ATOM 7494 O O . PHE B 1 192 ? 7.129 40.531 -24.875 1 84.88 192 PHE B O 1
ATOM 7501 N N . MET B 1 193 ? 8.227 38.969 -23.812 1 87.81 193 MET B N 1
ATOM 7502 C CA . MET B 1 193 ? 9.148 39.938 -23.234 1 87.81 193 MET B CA 1
ATOM 7503 C C . MET B 1 193 ? 10.086 40.5 -24.297 1 87.81 193 MET B C 1
ATOM 7505 O O . MET B 1 193 ? 10.5 41.656 -24.203 1 87.81 193 MET B O 1
ATOM 7509 N N . ASP B 1 194 ? 10.43 39.688 -25.266 1 85 194 ASP B N 1
ATOM 7510 C CA . ASP B 1 194 ? 11.195 40.188 -26.391 1 85 194 ASP B CA 1
ATOM 7511 C C . ASP B 1 194 ? 10.438 41.312 -27.109 1 85 194 ASP B C 1
ATOM 7513 O O . ASP B 1 194 ? 11.023 42.312 -27.531 1 85 194 ASP B O 1
ATOM 7517 N N . GLY B 1 195 ? 9.172 41.062 -27.297 1 83.38 195 GLY B N 1
ATOM 7518 C CA . GLY B 1 195 ? 8.336 42.125 -27.875 1 83.38 195 GLY B CA 1
ATOM 7519 C C . GLY B 1 195 ? 8.227 43.344 -27.016 1 83.38 195 GLY B C 1
ATOM 7520 O O . GLY B 1 195 ? 8.234 44.469 -27.516 1 83.38 195 GLY B O 1
ATOM 7521 N N . TYR B 1 196 ? 8.102 43.125 -25.75 1 85 196 TYR B N 1
ATOM 7522 C CA . TYR B 1 196 ? 8.047 44.219 -24.781 1 85 196 TYR B CA 1
ATOM 7523 C C . TYR B 1 196 ? 9.312 45.062 -24.859 1 85 196 TYR B C 1
ATOM 7525 O O . TYR B 1 196 ? 9.25 46.281 -24.891 1 85 196 TYR B O 1
ATOM 7533 N N . ASP B 1 197 ? 10.469 44.406 -24.922 1 86.69 197 ASP B N 1
ATOM 7534 C CA . ASP B 1 197 ? 11.75 45.125 -24.969 1 86.69 197 ASP B CA 1
ATOM 7535 C C . ASP B 1 197 ? 11.914 45.875 -26.281 1 86.69 197 ASP B C 1
ATOM 7537 O O . ASP B 1 197 ? 12.477 46.969 -26.312 1 86.69 197 ASP B O 1
ATOM 7541 N N . ALA B 1 198 ? 11.445 45.219 -27.281 1 86.75 198 ALA B N 1
ATOM 7542 C CA . ALA B 1 198 ? 11.523 45.875 -28.594 1 86.75 198 ALA B CA 1
ATOM 7543 C C . ALA B 1 198 ? 10.648 47.125 -28.625 1 86.75 198 ALA B C 1
ATOM 7545 O O . ALA B 1 198 ? 11.07 48.188 -29.141 1 86.75 198 ALA B O 1
ATOM 7546 N N . LYS B 1 199 ? 9.531 47.031 -28.078 1 85.81 199 LYS B N 1
ATOM 7547 C CA . LYS B 1 199 ? 8.617 48.188 -28.078 1 85.81 199 LYS B CA 1
ATOM 7548 C C . LYS B 1 199 ? 9.102 49.281 -27.109 1 85.81 199 LYS B C 1
ATOM 7550 O O . LYS B 1 199 ? 8.93 50.469 -27.375 1 85.81 199 LYS B O 1
ATOM 7555 N N . LYS B 1 200 ? 9.617 48.875 -26 1 85.06 200 LYS B N 1
ATOM 7556 C CA . LYS B 1 200 ? 10.203 49.812 -25.062 1 85.06 200 LYS B CA 1
ATOM 7557 C C . LYS B 1 200 ? 11.383 50.562 -25.703 1 85.06 200 LYS B C 1
ATOM 7559 O O . LYS B 1 200 ? 11.547 51.75 -25.5 1 85.06 200 LYS B O 1
ATOM 7564 N N . ALA B 1 201 ? 12.133 49.844 -26.5 1 85.88 201 ALA B N 1
ATOM 7565 C CA . ALA B 1 201 ? 13.281 50.438 -27.188 1 85.88 201 ALA B CA 1
ATOM 7566 C C . ALA B 1 201 ? 12.828 51.406 -28.281 1 85.88 201 ALA B C 1
ATOM 7568 O O . ALA B 1 201 ? 13.523 52.375 -28.578 1 85.88 201 ALA B O 1
ATOM 7569 N N . GLU B 1 202 ? 11.727 51.062 -28.859 1 86.69 202 GLU B N 1
ATOM 7570 C CA . GLU B 1 202 ? 11.172 51.969 -29.875 1 86.69 202 GLU B CA 1
ATOM 7571 C C . GLU B 1 202 ? 10.562 53.219 -29.25 1 86.69 202 GLU B C 1
ATOM 7573 O O . GLU B 1 202 ? 10.289 54.188 -29.938 1 86.69 202 GLU B O 1
ATOM 7578 N N . GLY B 1 203 ? 10.391 53.312 -28.016 1 78.94 203 GLY B N 1
ATOM 7579 C CA . GLY B 1 203 ? 9.961 54.5 -27.312 1 78.94 203 GLY B CA 1
ATOM 7580 C C . GLY B 1 203 ? 8.5 54.469 -26.906 1 78.94 203 GLY B C 1
ATOM 7581 O O . GLY B 1 203 ? 7.941 55.5 -26.516 1 78.94 203 GLY B O 1
ATOM 7582 N N . PHE B 1 204 ? 7.812 53.344 -27 1 78.5 204 PHE B N 1
ATOM 7583 C CA . PHE B 1 204 ? 6.402 53.281 -26.641 1 78.5 204 PHE B CA 1
ATOM 7584 C C . PHE B 1 204 ? 6.238 53.156 -25.125 1 78.5 204 PHE B C 1
ATOM 7586 O O . PHE B 1 204 ? 7.078 52.531 -24.453 1 78.5 204 PHE B O 1
ATOM 7593 N N . LYS B 1 205 ? 5.316 53.906 -24.578 1 78 205 LYS B N 1
ATOM 7594 C CA . LYS B 1 205 ? 4.945 53.688 -23.188 1 78 205 LYS B CA 1
ATOM 7595 C C . LYS B 1 205 ? 4.059 52.438 -23.047 1 78 205 LYS B C 1
ATOM 7597 O O . LYS B 1 205 ? 2.975 52.375 -23.625 1 78 205 LYS B O 1
ATOM 7602 N N . ILE B 1 206 ? 4.57 51.312 -22.406 1 74.62 206 ILE B N 1
ATOM 7603 C CA . ILE B 1 206 ? 3.887 50 -22.344 1 74.62 206 ILE B CA 1
ATOM 7604 C C . ILE B 1 206 ? 3.199 49.844 -21 1 74.62 206 ILE B C 1
ATOM 7606 O O . ILE B 1 206 ? 3.809 50.094 -19.953 1 74.62 206 ILE B O 1
ATOM 7610 N N . SER B 1 207 ? 1.779 49.844 -20.953 1 70.69 207 SER B N 1
ATOM 7611 C CA . SER B 1 207 ? 1.058 49.469 -19.75 1 70.69 207 SER B CA 1
ATOM 7612 C C . SER B 1 207 ? 0.593 48.031 -19.781 1 70.69 207 SER B C 1
ATOM 7614 O O . SER B 1 207 ? 0.187 47.531 -20.844 1 70.69 207 SER B O 1
ATOM 7616 N N . VAL B 1 208 ? 1.02 47.219 -18.797 1 68.19 208 VAL B N 1
ATOM 7617 C CA . VAL B 1 208 ? 0.619 45.812 -18.688 1 68.19 208 VAL B CA 1
ATOM 7618 C C . VAL B 1 208 ? -0.782 45.75 -18.094 1 68.19 208 VAL B C 1
ATOM 7620 O O . VAL B 1 208 ? -1.03 46.25 -17 1 68.19 208 VAL B O 1
ATOM 7623 N N . GLY B 1 209 ? -1.857 45.5 -18.844 1 62.38 209 GLY B N 1
ATOM 7624 C CA . GLY B 1 209 ? -3.199 45.344 -18.312 1 62.38 209 GLY B CA 1
ATOM 7625 C C . GLY B 1 209 ? -3.57 43.906 -18.078 1 62.38 209 GLY B C 1
ATOM 7626 O O . GLY B 1 209 ? -2.914 43 -18.594 1 62.38 209 GLY B O 1
ATOM 7627 N N . THR B 1 210 ? -4.25 43.594 -16.922 1 61.03 210 THR B N 1
ATOM 7628 C CA . THR B 1 210 ? -4.699 42.281 -16.516 1 61.03 210 THR B CA 1
ATOM 7629 C C . THR B 1 210 ? -6.031 41.938 -17.172 1 61.03 210 THR B C 1
ATOM 7631 O O . THR B 1 210 ? -6.961 42.75 -17.172 1 61.03 210 THR B O 1
ATOM 7634 N N . ILE B 1 211 ? -5.98 41.031 -18.172 1 56.81 211 ILE B N 1
ATOM 7635 C CA . ILE B 1 211 ? -7.273 40.562 -18.641 1 56.81 211 ILE B CA 1
ATOM 7636 C C . ILE B 1 211 ? -7.727 39.375 -17.766 1 56.81 211 ILE B C 1
ATOM 7638 O O . ILE B 1 211 ? -6.965 38.438 -17.547 1 56.81 211 ILE B O 1
ATOM 7642 N N . ILE B 1 212 ? -8.68 39.625 -16.969 1 52.25 212 ILE B N 1
ATOM 7643 C CA . ILE B 1 212 ? -9.266 38.562 -16.156 1 52.25 212 ILE B CA 1
ATOM 7644 C C . ILE B 1 212 ? -9.852 37.469 -17.062 1 52.25 212 ILE B C 1
ATOM 7646 O O . ILE B 1 212 ? -10.75 37.75 -17.859 1 52.25 212 ILE B O 1
ATOM 7650 N N . ASP B 1 213 ? -9.07 36.625 -17.484 1 50.69 213 ASP B N 1
ATOM 7651 C CA . ASP B 1 213 ? -9.734 35.5 -18.156 1 50.69 213 ASP B CA 1
ATOM 7652 C C . ASP B 1 213 ? -10.656 34.781 -17.203 1 50.69 213 ASP B C 1
ATOM 7654 O O . ASP B 1 213 ? -10.188 34.125 -16.25 1 50.69 213 ASP B O 1
ATOM 7658 N N . THR B 1 214 ? -11.734 35.344 -16.906 1 46.62 214 THR B N 1
ATOM 7659 C CA . THR B 1 214 ? -12.719 34.656 -16.078 1 46.62 214 THR B CA 1
ATOM 7660 C C . THR B 1 214 ? -13.008 33.25 -16.625 1 46.62 214 THR B C 1
ATOM 7662 O O . THR B 1 214 ? -13.617 33.125 -17.688 1 46.62 214 THR B O 1
ATOM 7665 N N . SER B 1 215 ? -12.055 32.469 -16.688 1 47.88 215 SER B N 1
ATOM 7666 C CA . SER B 1 215 ? -12.586 31.156 -17.031 1 47.88 215 SER B CA 1
ATOM 7667 C C . SER B 1 215 ? -13.906 30.891 -16.328 1 47.88 215 SER B C 1
ATOM 7669 O O . SER B 1 215 ? -13.961 30.875 -15.094 1 47.88 215 SER B O 1
ATOM 7671 N N . THR B 1 216 ? -14.938 31.328 -16.984 1 49.59 216 THR B N 1
ATOM 7672 C CA . THR B 1 216 ? -16.297 31.125 -16.531 1 49.59 216 THR B CA 1
ATOM 7673 C C . THR B 1 216 ? -16.484 29.703 -16 1 49.59 216 THR B C 1
ATOM 7675 O O . THR B 1 216 ? -16.172 28.734 -16.688 1 49.59 216 THR B O 1
ATOM 7678 N N . VAL B 1 217 ? -16.422 29.656 -14.742 1 56.34 217 VAL B N 1
ATOM 7679 C CA . VAL B 1 217 ? -16.906 28.406 -14.148 1 56.34 217 VAL B CA 1
ATOM 7680 C C . VAL B 1 217 ? -18.203 27.984 -14.828 1 56.34 217 VAL B C 1
ATOM 7682 O O . VAL B 1 217 ? -19.219 28.688 -14.75 1 56.34 217 VAL B O 1
ATOM 7685 N N . VAL B 1 218 ? -18.062 27.234 -15.922 1 55.72 218 VAL B N 1
ATOM 7686 C CA . VAL B 1 218 ? -19.281 26.688 -16.484 1 55.72 218 VAL B CA 1
ATOM 7687 C C . VAL B 1 218 ? -20 25.812 -15.461 1 55.72 218 VAL B C 1
ATOM 7689 O O . VAL B 1 218 ? -19.469 24.766 -15.055 1 55.72 218 VAL B O 1
ATOM 7692 N N . ARG B 1 219 ? -20.984 26.453 -14.859 1 61.16 219 ARG B N 1
ATOM 7693 C CA . ARG B 1 219 ? -21.797 25.703 -13.914 1 61.16 219 ARG B CA 1
ATOM 7694 C C . ARG B 1 219 ? -22.719 24.734 -14.648 1 61.16 219 ARG B C 1
ATOM 7696 O O . ARG B 1 219 ? -23.453 25.141 -15.555 1 61.16 219 ARG B O 1
ATOM 7703 N N . HIS B 1 220 ? -22.406 23.453 -14.547 1 61.66 220 HIS B N 1
ATOM 7704 C CA . HIS B 1 220 ? -23.281 22.438 -15.109 1 61.66 220 HIS B CA 1
ATOM 7705 C C . HIS B 1 220 ? -24.422 22.109 -14.148 1 61.66 220 HIS B C 1
ATOM 7707 O O . HIS B 1 220 ? -24.234 21.312 -13.227 1 61.66 220 HIS B O 1
ATOM 7713 N N . ASP B 1 221 ? -25.5 22.922 -14.117 1 64.19 221 ASP B N 1
ATOM 7714 C CA . ASP B 1 221 ? -26.562 22.766 -13.141 1 64.19 221 ASP B CA 1
ATOM 7715 C C . ASP B 1 221 ? -27.656 21.828 -13.656 1 64.19 221 ASP B C 1
ATOM 7717 O O . ASP B 1 221 ? -28.5 21.359 -12.891 1 64.19 221 ASP B O 1
ATOM 7721 N N . ASN B 1 222 ? -27.547 21.469 -14.906 1 67.88 222 ASN B N 1
ATOM 7722 C CA . ASN B 1 222 ? -28.766 20.781 -15.32 1 67.88 222 ASN B CA 1
ATOM 7723 C C . ASN B 1 222 ? -28.469 19.344 -15.773 1 67.88 222 ASN B C 1
ATOM 7725 O O . ASN B 1 222 ? -28.156 19.109 -16.938 1 67.88 222 ASN B O 1
ATOM 7729 N N . PHE B 1 223 ? -28.453 18.547 -14.711 1 77.5 223 PHE B N 1
ATOM 7730 C CA . PHE B 1 223 ? -28.328 17.125 -15.062 1 77.5 223 PHE B CA 1
ATOM 7731 C C . PHE B 1 223 ? -29.688 16.453 -15.039 1 77.5 223 PHE B C 1
ATOM 7733 O O . PHE B 1 223 ? -30.562 16.812 -14.258 1 77.5 223 PHE B O 1
ATOM 7740 N N . SER B 1 224 ? -29.922 15.633 -15.922 1 74.81 224 SER B N 1
ATOM 7741 C CA . SER B 1 224 ? -31.188 14.93 -16.047 1 74.81 224 SER B CA 1
ATOM 7742 C C . SER B 1 224 ? -31.406 13.953 -14.898 1 74.81 224 SER B C 1
ATOM 7744 O O . SER B 1 224 ? -32.5 13.859 -14.352 1 74.81 224 SER B O 1
ATOM 7746 N N . ASP B 1 225 ? -30.344 13.305 -14.562 1 86.94 225 ASP B N 1
ATOM 7747 C CA . ASP B 1 225 ? -30.469 12.273 -13.539 1 86.94 225 ASP B CA 1
ATOM 7748 C C . ASP B 1 225 ? -29.188 12.164 -12.711 1 86.94 225 ASP B C 1
ATOM 7750 O O . ASP B 1 225 ? -28.156 12.742 -13.07 1 86.94 225 ASP B O 1
ATOM 7754 N N . ALA B 1 226 ? -29.266 11.469 -11.625 1 90.25 226 ALA B N 1
ATOM 7755 C CA . ALA B 1 226 ? -28.156 11.281 -10.703 1 90.25 226 ALA B CA 1
ATOM 7756 C C . ALA B 1 226 ? -26.984 10.562 -11.383 1 90.25 226 ALA B C 1
ATOM 7758 O O . ALA B 1 226 ? -25.828 10.797 -11.055 1 90.25 226 ALA B O 1
ATOM 7759 N N . LEU B 1 227 ? -27.359 9.836 -12.352 1 92 227 LEU B N 1
ATOM 7760 C CA . LEU B 1 227 ? -26.344 9.07 -13.07 1 92 227 LEU B CA 1
ATOM 7761 C C . LEU B 1 227 ? -25.469 9.992 -13.906 1 92 227 LEU B C 1
ATOM 7763 O O . LEU B 1 227 ? -24.234 9.828 -13.938 1 92 227 LEU B O 1
ATOM 7767 N N . HIS B 1 228 ? -26.031 10.906 -14.516 1 92 228 HIS B N 1
ATOM 7768 C CA . HIS B 1 228 ? -25.281 11.859 -15.328 1 92 228 HIS B CA 1
ATOM 7769 C C . HIS B 1 228 ? -24.438 12.773 -14.445 1 92 228 HIS B C 1
ATOM 7771 O O . HIS B 1 228 ? -23.297 13.109 -14.805 1 92 228 HIS B O 1
ATOM 7777 N N . GLU B 1 229 ? -25.094 13.109 -13.375 1 93.44 229 GLU B N 1
ATOM 7778 C CA . GLU B 1 229 ? -24.328 13.898 -12.406 1 93.44 229 GLU B CA 1
ATOM 7779 C C . GLU B 1 229 ? -23.078 13.156 -11.945 1 93.44 229 GLU B C 1
ATOM 7781 O O . GLU B 1 229 ? -21.984 13.703 -11.969 1 93.44 229 GLU B O 1
ATOM 7786 N N . ALA B 1 230 ? -23.297 11.984 -11.586 1 94.88 230 ALA B N 1
ATOM 7787 C CA . ALA B 1 230 ? -22.219 11.164 -11.031 1 94.88 230 ALA B CA 1
ATOM 7788 C C . ALA B 1 230 ? -21.125 10.922 -12.07 1 94.88 230 ALA B C 1
ATOM 7790 O O . ALA B 1 230 ? -19.938 10.898 -11.742 1 94.88 230 ALA B O 1
ATOM 7791 N N . SER B 1 231 ? -21.531 10.68 -13.289 1 93.56 231 SER B N 1
ATOM 7792 C CA . SER B 1 231 ? -20.562 10.438 -14.352 1 93.56 231 SER B CA 1
ATOM 7793 C C . SER B 1 231 ? -19.688 11.664 -14.586 1 93.56 231 SER B C 1
ATOM 7795 O O . SER B 1 231 ? -18.484 11.539 -14.781 1 93.56 231 SER B O 1
ATOM 7797 N N . TYR B 1 232 ? -20.312 12.773 -14.562 1 92.5 232 TYR B N 1
ATOM 7798 C CA . TYR B 1 232 ? -19.578 14.023 -14.75 1 92.5 232 TYR B CA 1
ATOM 7799 C C . TYR B 1 232 ? -18.562 14.234 -13.633 1 92.5 232 TYR B C 1
ATOM 7801 O O . TYR B 1 232 ? -17.391 14.508 -13.898 1 92.5 232 TYR B O 1
ATOM 7809 N N . PHE B 1 233 ? -18.938 14.102 -12.469 1 94.12 233 PHE B N 1
ATOM 7810 C CA . PHE B 1 233 ? -18.078 14.359 -11.328 1 94.12 233 PHE B CA 1
ATOM 7811 C C . PHE B 1 233 ? -17.047 13.25 -11.164 1 94.12 233 PHE B C 1
ATOM 7813 O O . PHE B 1 233 ? -15.93 13.484 -10.695 1 94.12 233 PHE B O 1
ATOM 7820 N N . PHE B 1 234 ? -17.422 12.062 -11.547 1 94.81 234 PHE B N 1
ATOM 7821 C CA . PHE B 1 234 ? -16.453 10.969 -11.477 1 94.81 234 PHE B CA 1
ATOM 7822 C C . PHE B 1 234 ? -15.242 11.266 -12.344 1 94.81 234 PHE B C 1
ATOM 7824 O O . PHE B 1 234 ? -14.102 11.016 -11.93 1 94.81 234 PHE B O 1
ATOM 7831 N N . ARG B 1 235 ? -15.461 11.773 -13.484 1 92.25 235 ARG B N 1
ATOM 7832 C CA . ARG B 1 235 ? -14.359 12.102 -14.383 1 92.25 235 ARG B CA 1
ATOM 7833 C C . ARG B 1 235 ? -13.461 13.18 -13.781 1 92.25 235 ARG B C 1
ATOM 7835 O O . ARG B 1 235 ? -12.242 13.133 -13.938 1 92.25 235 ARG B O 1
ATOM 7842 N N . ALA B 1 236 ? -14.031 13.992 -13.016 1 91.56 236 ALA B N 1
ATOM 7843 C CA . ALA B 1 236 ? -13.281 15.102 -12.438 1 91.56 236 ALA B CA 1
ATOM 7844 C C . ALA B 1 236 ? -12.586 14.672 -11.148 1 91.56 236 ALA B C 1
ATOM 7846 O O . ALA B 1 236 ? -11.492 15.156 -10.828 1 91.56 236 ALA B O 1
ATOM 7847 N N . PHE B 1 237 ? -13.188 13.781 -10.383 1 93.62 237 PHE B N 1
ATOM 7848 C CA . PHE B 1 237 ? -12.703 13.523 -9.031 1 93.62 237 PHE B CA 1
ATOM 7849 C C . PHE B 1 237 ? -11.977 12.18 -8.961 1 93.62 237 PHE B C 1
ATOM 7851 O O . PHE B 1 237 ? -11.414 11.828 -7.926 1 93.62 237 PHE B O 1
ATOM 7858 N N . LYS B 1 238 ? -11.969 11.43 -10.016 1 93.31 238 LYS B N 1
ATOM 7859 C CA . LYS B 1 238 ? -11.273 10.141 -10.047 1 93.31 238 LYS B CA 1
ATOM 7860 C C . LYS B 1 238 ? -9.797 10.305 -9.703 1 93.31 238 LYS B C 1
ATOM 7862 O O . LYS B 1 238 ? -9.188 9.414 -9.117 1 93.31 238 LYS B O 1
ATOM 7867 N N . PRO B 1 239 ? -9.102 11.453 -9.922 1 91.12 239 PRO B N 1
ATOM 7868 C CA . PRO B 1 239 ? -7.691 11.656 -9.578 1 91.12 239 PRO B CA 1
ATOM 7869 C C . PRO B 1 239 ? -7.438 11.625 -8.07 1 91.12 239 PRO B C 1
ATOM 7871 O O . PRO B 1 239 ? -6.297 11.445 -7.641 1 91.12 239 PRO B O 1
ATOM 7874 N N . LEU B 1 240 ? -8.484 11.797 -7.293 1 91.44 240 LEU B N 1
ATOM 7875 C CA . LEU B 1 240 ? -8.328 11.734 -5.844 1 91.44 240 LEU B CA 1
ATOM 7876 C C . LEU B 1 240 ? -7.828 10.359 -5.414 1 91.44 240 LEU B C 1
ATOM 7878 O O . LEU B 1 240 ? -7.113 10.234 -4.418 1 91.44 240 LEU B O 1
ATOM 7882 N N . PHE B 1 241 ? -8.172 9.312 -6.238 1 92.5 241 PHE B N 1
ATOM 7883 C CA . PHE B 1 241 ? -7.77 7.945 -5.938 1 92.5 241 PHE B CA 1
ATOM 7884 C C . PHE B 1 241 ? -6.348 7.684 -6.426 1 92.5 241 PHE B C 1
ATOM 7886 O O . PHE B 1 241 ? -5.871 6.547 -6.379 1 92.5 241 PHE B O 1
ATOM 7893 N N . ALA B 1 242 ? -5.672 8.688 -6.887 1 89 242 ALA B N 1
ATOM 7894 C CA . ALA B 1 242 ? -4.27 8.609 -7.293 1 89 242 ALA B CA 1
ATOM 7895 C C . ALA B 1 242 ? -3.441 9.688 -6.598 1 89 242 ALA B C 1
ATOM 7897 O O . ALA B 1 242 ? -2.352 10.039 -7.062 1 89 242 ALA B O 1
ATOM 7898 N N . ASP B 1 243 ? -3.969 10.25 -5.613 1 82.81 243 ASP B N 1
ATOM 7899 C CA . ASP B 1 243 ? -3.311 11.266 -4.797 1 82.81 243 ASP B CA 1
ATOM 7900 C C . ASP B 1 243 ? -2.939 12.484 -5.637 1 82.81 243 ASP B C 1
ATOM 7902 O O . ASP B 1 243 ? -1.858 13.055 -5.469 1 82.81 243 ASP B O 1
ATOM 7906 N N . LEU B 1 244 ? -3.783 12.836 -6.57 1 84.12 244 LEU B N 1
ATOM 7907 C CA . LEU B 1 244 ? -3.574 14.016 -7.406 1 84.12 244 LEU B CA 1
ATOM 7908 C C . LEU B 1 244 ? -4.461 15.164 -6.953 1 84.12 244 LEU B C 1
ATOM 7910 O O . LEU B 1 244 ? -5.484 14.953 -6.297 1 84.12 244 LEU B O 1
ATOM 7914 N N . ILE B 1 245 ? -4.008 16.312 -7.262 1 78.44 245 ILE B N 1
ATOM 7915 C CA . ILE B 1 245 ? -4.723 17.516 -6.844 1 78.44 245 ILE B CA 1
ATOM 7916 C C . ILE B 1 245 ? -5.727 17.922 -7.918 1 78.44 245 ILE B C 1
ATOM 7918 O O . ILE B 1 245 ? -5.469 17.75 -9.109 1 78.44 245 ILE B O 1
ATOM 7922 N N . LEU B 1 246 ? -6.859 18.359 -7.484 1 83.62 246 LEU B N 1
ATOM 7923 C CA . LEU B 1 246 ? -7.926 18.797 -8.375 1 83.62 246 LEU B CA 1
ATOM 7924 C C . LEU B 1 246 ? -7.805 20.297 -8.664 1 83.62 246 LEU B C 1
ATOM 7926 O O . LEU B 1 246 ? -7.148 21.031 -7.926 1 83.62 246 LEU B O 1
ATOM 7930 N N . SER B 1 247 ? -8.367 20.641 -9.734 1 77.94 247 SER B N 1
ATOM 7931 C CA . SER B 1 247 ? -8.328 22.047 -10.133 1 77.94 247 SER B CA 1
ATOM 7932 C C . SER B 1 247 ? -9.305 22.875 -9.312 1 77.94 247 SER B C 1
ATOM 7934 O O . SER B 1 247 ? -10.227 22.328 -8.703 1 77.94 247 SER B O 1
ATOM 7936 N N . PHE B 1 248 ? -9.141 24.156 -9.328 1 74.62 248 PHE B N 1
ATOM 7937 C CA . PHE B 1 248 ? -10.016 25.094 -8.625 1 74.62 248 PHE B CA 1
ATOM 7938 C C . PHE B 1 248 ? -11.398 25.109 -9.266 1 74.62 248 PHE B C 1
ATOM 7940 O O . PHE B 1 248 ? -12.406 25.281 -8.578 1 74.62 248 PHE B O 1
ATOM 7947 N N . GLN B 1 249 ? -11.414 24.891 -10.555 1 77 249 GLN B N 1
ATOM 7948 C CA . GLN B 1 249 ? -12.688 24.891 -11.258 1 77 249 GLN B CA 1
ATOM 7949 C C . GLN B 1 249 ? -13.531 23.688 -10.852 1 77 249 GLN B C 1
ATOM 7951 O O . GLN B 1 249 ? -14.75 23.797 -10.703 1 77 249 GLN B O 1
ATOM 7956 N N . ASP B 1 250 ? -12.844 22.656 -10.688 1 84.56 250 ASP B N 1
ATOM 7957 C CA . ASP B 1 250 ? -13.547 21.453 -10.25 1 84.56 250 ASP B CA 1
ATOM 7958 C C . ASP B 1 250 ? -14.125 21.625 -8.844 1 84.56 250 ASP B C 1
ATOM 7960 O O . ASP B 1 250 ? -15.219 21.156 -8.547 1 84.56 250 ASP B O 1
ATOM 7964 N N . ARG B 1 251 ? -13.391 22.312 -8.062 1 84.12 251 ARG B N 1
ATOM 7965 C CA . ARG B 1 251 ? -13.844 22.562 -6.699 1 84.12 251 ARG B CA 1
ATOM 7966 C C . ARG B 1 251 ? -15.102 23.422 -6.688 1 84.12 251 ARG B C 1
ATOM 7968 O O . ARG B 1 251 ? -16.094 23.078 -6.031 1 84.12 251 ARG B O 1
ATOM 7975 N N . GLU B 1 252 ? -15.078 24.453 -7.469 1 82.12 252 GLU B N 1
ATOM 7976 C CA . GLU B 1 252 ? -16.188 25.406 -7.461 1 82.12 252 GLU B CA 1
ATOM 7977 C C . GLU B 1 252 ? -17.422 24.812 -8.109 1 82.12 252 GLU B C 1
ATOM 7979 O O . GLU B 1 252 ? -18.547 25.031 -7.645 1 82.12 252 GLU B O 1
ATOM 7984 N N . ASN B 1 253 ? -17.203 24.094 -9.125 1 87 253 ASN B N 1
ATOM 7985 C CA . ASN B 1 253 ? -18.328 23.469 -9.805 1 87 253 ASN B CA 1
ATOM 7986 C C . ASN B 1 253 ? -19 22.422 -8.93 1 87 253 ASN B C 1
ATOM 7988 O O . ASN B 1 253 ? -20.234 22.375 -8.844 1 87 253 ASN B O 1
ATOM 7992 N N . SER B 1 254 ? -18.219 21.656 -8.32 1 91.25 254 SER B N 1
ATOM 7993 C CA . SER B 1 254 ? -18.781 20.594 -7.492 1 91.25 254 SER B CA 1
ATOM 7994 C C . SER B 1 254 ? -19.422 21.156 -6.23 1 91.25 254 SER B C 1
ATOM 7996 O O . SER B 1 254 ? -20.516 20.734 -5.832 1 91.25 254 SER B O 1
ATOM 7998 N N . ARG B 1 255 ? -18.781 22.094 -5.664 1 89.06 255 ARG B N 1
ATOM 7999 C CA . ARG B 1 255 ? -19.312 22.703 -4.449 1 89.06 255 ARG B CA 1
ATOM 8000 C C . ARG B 1 255 ? -20.656 23.375 -4.711 1 89.06 255 ARG B C 1
ATOM 8002 O O . ARG B 1 255 ? -21.609 23.188 -3.947 1 89.06 255 ARG B O 1
ATOM 8009 N N . SER B 1 256 ? -20.703 24.141 -5.785 1 87.69 256 SER B N 1
ATOM 8010 C CA . SER B 1 256 ? -21.938 24.828 -6.125 1 87.69 256 SER B CA 1
ATOM 8011 C C . SER B 1 256 ? -23.062 23.828 -6.398 1 87.69 256 SER B C 1
ATOM 8013 O O . SER B 1 256 ? -24.219 24.062 -6.016 1 87.69 256 SER B O 1
ATOM 8015 N N . PHE B 1 257 ? -22.75 22.781 -6.953 1 91.81 257 PHE B N 1
ATOM 8016 C CA . PHE B 1 257 ? -23.75 21.766 -7.285 1 91.81 257 PHE B CA 1
ATOM 8017 C C . PHE B 1 257 ? -24.266 21.094 -6.027 1 91.81 257 PHE B C 1
ATOM 8019 O O . PHE B 1 257 ? -25.484 20.922 -5.863 1 91.81 257 PHE B O 1
ATOM 8026 N N . PHE B 1 258 ? -23.438 20.719 -5.121 1 92.75 258 PHE B N 1
ATOM 8027 C CA . PHE B 1 258 ? -23.828 19.969 -3.939 1 92.75 258 PHE B CA 1
ATOM 8028 C C . PHE B 1 258 ? -24.469 20.891 -2.902 1 92.75 258 PHE B C 1
ATOM 8030 O O . PHE B 1 258 ? -25.281 20.453 -2.092 1 92.75 258 PHE B O 1
ATOM 8037 N N . GLN B 1 259 ? -24.109 22.109 -2.975 1 89.69 259 GLN B N 1
ATOM 8038 C CA . GLN B 1 259 ? -24.75 23.062 -2.076 1 89.69 259 GLN B CA 1
ATOM 8039 C C . GLN B 1 259 ? -26.219 23.281 -2.438 1 89.69 259 GLN B C 1
ATOM 8041 O O . GLN B 1 259 ? -27.016 23.641 -1.581 1 89.69 259 GLN B O 1
ATOM 8046 N N . GLN B 1 260 ? -26.484 22.969 -3.65 1 88.5 260 GLN B N 1
ATOM 8047 C CA . GLN B 1 260 ? -27.859 23.188 -4.125 1 88.5 260 GLN B CA 1
ATOM 8048 C C . GLN B 1 260 ? -28.734 21.969 -3.818 1 88.5 260 GLN B C 1
ATOM 8050 O O . GLN B 1 260 ? -29.953 22.062 -3.865 1 88.5 260 GLN B O 1
ATOM 8055 N N . LYS B 1 261 ? -28.078 20.953 -3.479 1 90.62 261 LYS B N 1
ATOM 8056 C CA . LYS B 1 261 ? -28.875 19.781 -3.146 1 90.62 261 LYS B CA 1
ATOM 8057 C C . LYS B 1 261 ? -29.656 20 -1.854 1 90.62 261 LYS B C 1
ATOM 8059 O O . LYS B 1 261 ? -29.156 20.594 -0.907 1 90.62 261 LYS B O 1
ATOM 8064 N N . GLU B 1 262 ? -30.875 19.438 -1.838 1 87.5 262 GLU B N 1
ATOM 8065 C CA . GLU B 1 262 ? -31.766 19.703 -0.715 1 87.5 262 GLU B CA 1
ATOM 8066 C C . GLU B 1 262 ? -31.625 18.641 0.363 1 87.5 262 GLU B C 1
ATOM 8068 O O . GLU B 1 262 ? -31.766 18.922 1.554 1 87.5 262 GLU B O 1
ATOM 8073 N N . THR B 1 263 ? -31.359 17.438 -0.133 1 91.12 263 THR B N 1
ATOM 8074 C CA . THR B 1 263 ? -31.359 16.359 0.854 1 91.12 263 THR B CA 1
ATOM 8075 C C . THR B 1 263 ? -30.047 15.586 0.812 1 91.12 263 THR B C 1
ATOM 8077 O O . THR B 1 263 ? -29.375 15.547 -0.224 1 91.12 263 THR B O 1
ATOM 8080 N N . GLY B 1 264 ? -29.719 14.984 1.932 1 92.75 264 GLY B N 1
ATOM 8081 C CA . GLY B 1 264 ? -28.547 14.133 2.025 1 92.75 264 GLY B CA 1
ATOM 8082 C C . GLY B 1 264 ? -28.656 12.859 1.209 1 92.75 264 GLY B C 1
ATOM 8083 O O . GLY B 1 264 ? -27.672 12.367 0.666 1 92.75 264 GLY B O 1
ATOM 8084 N N . LYS B 1 265 ? -29.875 12.391 1.097 1 91.94 265 LYS B N 1
ATOM 8085 C CA . LYS B 1 265 ? -30.141 11.18 0.323 1 91.94 265 LYS B CA 1
ATOM 8086 C C . LYS B 1 265 ? -29.734 11.359 -1.137 1 91.94 265 LYS B C 1
ATOM 8088 O O . LYS B 1 265 ? -29.125 10.477 -1.735 1 91.94 265 LYS B O 1
ATOM 8093 N N . GLU B 1 266 ? -30 12.469 -1.671 1 92.25 266 GLU B N 1
ATOM 8094 C CA . GLU B 1 266 ? -29.656 12.766 -3.057 1 92.25 266 GLU B CA 1
ATOM 8095 C C . GLU B 1 266 ? -28.141 12.898 -3.234 1 92.25 266 GLU B C 1
ATOM 8097 O O . GLU B 1 266 ? -27.594 12.414 -4.223 1 92.25 266 GLU B O 1
ATOM 8102 N N . ALA B 1 267 ? -27.547 13.547 -2.293 1 94.5 267 ALA B N 1
ATOM 8103 C CA . ALA B 1 267 ? -26.094 13.719 -2.357 1 94.5 267 ALA B CA 1
ATOM 8104 C C . ALA B 1 267 ? -25.375 12.367 -2.277 1 94.5 267 ALA B C 1
ATOM 8106 O O . ALA B 1 267 ? -24.469 12.094 -3.066 1 94.5 267 ALA B O 1
ATOM 8107 N N . PHE B 1 268 ? -25.844 11.484 -1.387 1 94.56 268 PHE B N 1
ATOM 8108 C CA . PHE B 1 268 ? -25.203 10.195 -1.191 1 94.56 268 PHE B CA 1
ATOM 8109 C C . PHE B 1 268 ? -25.453 9.273 -2.377 1 94.56 268 PHE B C 1
ATOM 8111 O O . PHE B 1 268 ? -24.641 8.398 -2.686 1 94.56 268 PHE B O 1
ATOM 8118 N N . GLU B 1 269 ? -26.547 9.484 -3.02 1 93.25 269 GLU B N 1
ATOM 8119 C CA . GLU B 1 269 ? -26.828 8.672 -4.199 1 93.25 269 GLU B CA 1
ATOM 8120 C C . GLU B 1 269 ? -25.812 8.93 -5.305 1 93.25 269 GLU B C 1
ATOM 8122 O O . GLU B 1 269 ? -25.312 7.984 -5.922 1 93.25 269 GLU B O 1
ATOM 8127 N N . VAL B 1 270 ? -25.516 10.156 -5.508 1 94.88 270 VAL B N 1
ATOM 8128 C CA . VAL B 1 270 ? -24.531 10.516 -6.512 1 94.88 270 VAL B CA 1
ATOM 8129 C C . VAL B 1 270 ? -23.172 9.922 -6.137 1 94.88 270 VAL B C 1
ATOM 8131 O O . VAL B 1 270 ? -22.484 9.336 -6.98 1 94.88 270 VAL B O 1
ATOM 8134 N N . ILE B 1 271 ? -22.828 9.984 -4.883 1 96.19 271 ILE B N 1
ATOM 8135 C CA . ILE B 1 271 ? -21.547 9.508 -4.395 1 96.19 271 ILE B CA 1
ATOM 8136 C C . ILE B 1 271 ? -21.469 7.988 -4.539 1 96.19 271 ILE B C 1
ATOM 8138 O O . ILE B 1 271 ? -20.422 7.445 -4.922 1 96.19 271 ILE B O 1
ATOM 8142 N N . GLU B 1 272 ? -22.547 7.348 -4.254 1 95.12 272 GLU B N 1
ATOM 8143 C CA . GLU B 1 272 ? -22.594 5.891 -4.379 1 95.12 272 GLU B CA 1
ATOM 8144 C C . GLU B 1 272 ? -22.359 5.457 -5.824 1 95.12 272 GLU B C 1
ATOM 8146 O O . GLU B 1 272 ? -21.656 4.477 -6.074 1 95.12 272 GLU B O 1
ATOM 8151 N N . ILE B 1 273 ? -22.891 6.184 -6.723 1 95.06 273 ILE B N 1
ATOM 8152 C CA . ILE B 1 273 ? -22.719 5.867 -8.133 1 95.06 273 ILE B CA 1
ATOM 8153 C C . ILE B 1 273 ? -21.266 6.125 -8.531 1 95.06 273 ILE B C 1
ATOM 8155 O O . ILE B 1 273 ? -20.656 5.324 -9.258 1 95.06 273 ILE B O 1
ATOM 8159 N N . GLU B 1 274 ? -20.688 7.184 -8.055 1 96.69 274 GLU B N 1
ATOM 8160 C CA . GLU B 1 274 ? -19.297 7.492 -8.344 1 96.69 274 GLU B CA 1
ATOM 8161 C C . GLU B 1 274 ? -18.375 6.391 -7.824 1 96.69 274 GLU B C 1
ATOM 8163 O O . GLU B 1 274 ? -17.469 5.949 -8.531 1 96.69 274 GLU B O 1
ATOM 8168 N N . LEU B 1 275 ? -18.641 5.977 -6.625 1 96.5 275 LEU B N 1
ATOM 8169 C CA . LEU B 1 275 ? -17.812 4.926 -6.031 1 96.5 275 LEU B CA 1
ATOM 8170 C C . LEU B 1 275 ? -18.031 3.6 -6.75 1 96.5 275 LEU B C 1
ATOM 8172 O O . LEU B 1 275 ? -17.125 2.768 -6.805 1 96.5 275 LEU B O 1
ATOM 8176 N N . GLY B 1 276 ? -19.219 3.477 -7.297 1 94.31 276 GLY B N 1
ATOM 8177 C CA . GLY B 1 276 ? -19.469 2.316 -8.141 1 94.31 276 GLY B CA 1
ATOM 8178 C C . GLY B 1 276 ? -18.625 2.307 -9.406 1 94.31 276 GLY B C 1
ATOM 8179 O O . GLY B 1 276 ? -18.109 1.261 -9.805 1 94.31 276 GLY B O 1
ATOM 8180 N N . PHE B 1 277 ? -18.469 3.416 -9.984 1 94.88 277 PHE B N 1
ATOM 8181 C CA . PHE B 1 277 ? -17.625 3.545 -11.156 1 94.88 277 PHE B CA 1
ATOM 8182 C C . PHE B 1 277 ? -16.172 3.246 -10.805 1 94.88 277 PHE B C 1
ATOM 8184 O O . PHE B 1 277 ? -15.461 2.592 -11.57 1 94.88 277 PHE B O 1
ATOM 8191 N N . MET B 1 278 ? -15.758 3.707 -9.688 1 95.81 278 MET B N 1
ATOM 8192 C CA . MET B 1 278 ? -14.383 3.484 -9.258 1 95.81 278 MET B CA 1
ATOM 8193 C C . MET B 1 278 ? -14.125 2.004 -9 1 95.81 278 MET B C 1
ATOM 8195 O O . MET B 1 278 ? -13.07 1.48 -9.359 1 95.81 278 MET B O 1
ATOM 8199 N N . TYR B 1 279 ? -15.078 1.312 -8.312 1 95.25 279 TYR B N 1
ATOM 8200 C CA . TYR B 1 279 ? -14.977 -0.13 -8.117 1 95.25 279 TYR B CA 1
ATOM 8201 C C . TYR B 1 279 ? -14.781 -0.852 -9.445 1 95.25 279 TYR B C 1
ATOM 8203 O O . TYR B 1 279 ? -13.922 -1.723 -9.562 1 95.25 279 TYR B O 1
ATOM 8211 N N . ASP B 1 280 ? -15.492 -0.448 -10.43 1 93.44 280 ASP B N 1
ATOM 8212 C CA . ASP B 1 280 ? -15.461 -1.108 -11.727 1 93.44 280 ASP B CA 1
ATOM 8213 C C . ASP B 1 280 ? -14.125 -0.861 -12.438 1 93.44 280 ASP B C 1
ATOM 8215 O O . ASP B 1 280 ? -13.609 -1.743 -13.125 1 93.44 280 ASP B O 1
ATOM 8219 N N . LEU B 1 281 ? -13.656 0.25 -12.273 1 94.5 281 LEU B N 1
ATOM 8220 C CA . LEU B 1 281 ? -12.391 0.575 -12.922 1 94.5 281 LEU B CA 1
ATOM 8221 C C . LEU B 1 281 ? -11.234 -0.184 -12.281 1 94.5 281 LEU B C 1
ATOM 8223 O O . LEU B 1 281 ? -10.289 -0.586 -12.969 1 94.5 281 LEU B O 1
ATOM 8227 N N . LEU B 1 282 ? -11.289 -0.465 -10.984 1 95.31 282 LEU B N 1
ATOM 8228 C CA . LEU B 1 282 ? -10.156 -1.041 -10.266 1 95.31 282 LEU B CA 1
ATOM 8229 C C . LEU B 1 282 ? -10.25 -2.562 -10.234 1 95.31 282 LEU B C 1
ATOM 8231 O O . LEU B 1 282 ? -9.227 -3.25 -10.203 1 95.31 282 LEU B O 1
ATOM 8235 N N . LEU B 1 283 ? -11.516 -3.115 -10.258 1 95.5 283 LEU B N 1
ATOM 8236 C CA . LEU B 1 283 ? -11.617 -4.523 -9.891 1 95.5 283 LEU B CA 1
ATOM 8237 C C . LEU B 1 283 ? -12.352 -5.32 -10.969 1 95.5 283 LEU B C 1
ATOM 8239 O O . LEU B 1 283 ? -12.5 -6.539 -10.852 1 95.5 283 LEU B O 1
ATOM 8243 N N . THR B 1 284 ? -12.828 -4.648 -12 1 94 284 THR B N 1
ATOM 8244 C CA . THR B 1 284 ? -13.547 -5.348 -13.062 1 94 284 THR B CA 1
ATOM 8245 C C . THR B 1 284 ? -13.016 -4.934 -14.43 1 94 284 THR B C 1
ATOM 8247 O O . THR B 1 284 ? -12.086 -4.129 -14.531 1 94 284 THR B O 1
ATOM 8250 N N . LYS B 1 285 ? -13.602 -5.508 -15.492 1 93.69 285 LYS B N 1
ATOM 8251 C CA . LYS B 1 285 ? -13.203 -5.199 -16.859 1 93.69 285 LYS B CA 1
ATOM 8252 C C . LYS B 1 285 ? -14.094 -4.113 -17.453 1 93.69 285 LYS B C 1
ATOM 8254 O O . LYS B 1 285 ? -14 -3.818 -18.656 1 93.69 285 LYS B O 1
ATOM 8259 N N . ALA B 1 286 ? -14.891 -3.518 -16.734 1 89.44 286 ALA B N 1
ATOM 8260 C CA . ALA B 1 286 ? -15.906 -2.605 -17.234 1 89.44 286 ALA B CA 1
ATOM 8261 C C . ALA B 1 286 ? -15.273 -1.43 -17.984 1 89.44 286 ALA B C 1
ATOM 8263 O O . ALA B 1 286 ? -15.781 -0.989 -19.016 1 89.44 286 ALA B O 1
ATOM 8264 N N . GLY B 1 287 ? -14.164 -0.959 -17.578 1 87.19 287 GLY B N 1
ATOM 8265 C CA . GLY B 1 287 ? -13.508 0.163 -18.219 1 87.19 287 GLY B CA 1
ATOM 8266 C C . GLY B 1 287 ? -13.094 -0.135 -19.656 1 87.19 287 GLY B C 1
ATOM 8267 O O . GLY B 1 287 ? -13.172 0.733 -20.516 1 87.19 287 GLY B O 1
ATOM 8268 N N . LEU B 1 288 ? -12.742 -1.312 -19.844 1 91.25 288 LEU B N 1
ATOM 8269 C CA . LEU B 1 288 ? -12.273 -1.713 -21.172 1 91.25 288 LEU B CA 1
ATOM 8270 C C . LEU B 1 288 ? -13.445 -2.129 -22.062 1 91.25 288 LEU B C 1
ATOM 8272 O O . LEU B 1 288 ? -13.492 -1.768 -23.234 1 91.25 288 LEU B O 1
ATOM 8276 N N . ILE B 1 289 ? -14.391 -2.793 -21.531 1 90 289 ILE B N 1
ATOM 8277 C CA . ILE B 1 289 ? -15.492 -3.361 -22.312 1 90 289 ILE B CA 1
ATOM 8278 C C . ILE B 1 289 ? -16.359 -2.24 -22.875 1 90 289 ILE B C 1
ATOM 8280 O O . ILE B 1 289 ? -16.922 -2.371 -23.969 1 90 289 ILE B O 1
ATOM 8284 N N . HIS B 1 290 ? -16.422 -1.144 -22.203 1 87.38 290 HIS B N 1
ATOM 8285 C CA . HIS B 1 290 ? -17.25 -0.037 -22.656 1 87.38 290 HIS B CA 1
ATOM 8286 C C . HIS B 1 290 ? -16.484 0.874 -23.609 1 87.38 290 HIS B C 1
ATOM 8288 O O . HIS B 1 290 ? -17.031 1.856 -24.109 1 87.38 290 HIS B O 1
ATOM 8294 N N . SER B 1 291 ? -15.312 0.521 -23.891 1 88.12 291 SER B N 1
ATOM 8295 C CA . SER B 1 291 ? -14.531 1.225 -24.906 1 88.12 291 SER B CA 1
ATOM 8296 C C . SER B 1 291 ? -14.695 0.577 -26.281 1 88.12 291 SER B C 1
ATOM 8298 O O . SER B 1 291 ? -15.219 -0.536 -26.391 1 88.12 291 SER B O 1
ATOM 8300 N N . TRP B 1 292 ? -14.305 1.171 -27.297 1 88.62 292 TRP B N 1
ATOM 8301 C CA . TRP B 1 292 ? -14.469 0.691 -28.656 1 88.62 292 TRP B CA 1
ATOM 8302 C C . TRP B 1 292 ? -13.625 -0.557 -28.906 1 88.62 292 TRP B C 1
ATOM 8304 O O . TRP B 1 292 ? -14.141 -1.584 -29.344 1 88.62 292 TRP B O 1
ATOM 8314 N N . PRO B 1 293 ? -12.391 -0.481 -28.469 1 91.25 293 PRO B N 1
ATOM 8315 C CA . PRO B 1 293 ? -11.617 -1.706 -28.672 1 91.25 293 PRO B CA 1
ATOM 8316 C C . PRO B 1 293 ? -12.148 -2.885 -27.859 1 91.25 293 PRO B C 1
ATOM 8318 O O . PRO B 1 293 ? -12.125 -4.023 -28.344 1 91.25 293 PRO B O 1
ATOM 8321 N N . GLY B 1 294 ? -12.602 -2.574 -26.734 1 90.25 294 GLY B N 1
ATOM 8322 C CA . GLY B 1 294 ? -13.148 -3.637 -25.906 1 90.25 294 GLY B CA 1
ATOM 8323 C C . GLY B 1 294 ? -14.406 -4.254 -26.484 1 90.25 294 GLY B C 1
ATOM 8324 O O . GLY B 1 294 ? -14.594 -5.473 -26.422 1 90.25 294 GLY B O 1
ATOM 8325 N N . SER B 1 295 ? -15.188 -3.506 -27.156 1 88.25 295 SER B N 1
ATOM 8326 C CA . SER B 1 295 ? -16.422 -4 -27.75 1 88.25 295 SER B CA 1
ATOM 8327 C C . SER B 1 295 ? -16.125 -4.848 -28.984 1 88.25 295 SER B C 1
ATOM 8329 O O . SER B 1 295 ? -16.797 -5.859 -29.219 1 88.25 295 SER B O 1
ATOM 8331 N N . ILE B 1 296 ? -15.18 -4.449 -29.703 1 92.81 296 ILE B N 1
ATOM 8332 C CA . ILE B 1 296 ? -14.797 -5.219 -30.891 1 92.81 296 ILE B CA 1
ATOM 8333 C C . ILE B 1 296 ? -14.25 -6.578 -30.453 1 92.81 296 ILE B C 1
ATOM 8335 O O . ILE B 1 296 ? -14.602 -7.609 -31.031 1 92.81 296 ILE B O 1
ATOM 8339 N N . CYS B 1 297 ? -13.469 -6.516 -29.438 1 93.31 297 CYS B N 1
ATOM 8340 C CA . CYS B 1 297 ? -12.898 -7.762 -28.938 1 93.31 297 CYS B CA 1
ATOM 8341 C C . CYS B 1 297 ? -13.992 -8.695 -28.422 1 93.31 297 CYS B C 1
ATOM 8343 O O . CYS B 1 297 ? -13.93 -9.906 -28.656 1 93.31 297 CYS B O 1
ATOM 8345 N N . ARG B 1 298 ? -14.938 -8.109 -27.828 1 90.5 298 ARG B N 1
ATOM 8346 C CA . ARG B 1 298 ? -16.031 -8.922 -27.328 1 90.5 298 ARG B CA 1
ATOM 8347 C C . ARG B 1 298 ? -16.844 -9.523 -28.469 1 90.5 298 ARG B C 1
ATOM 8349 O O . ARG B 1 298 ? -17.281 -10.68 -28.375 1 90.5 298 ARG B O 1
ATOM 8356 N N . PHE B 1 299 ? -16.984 -8.82 -29.5 1 91.62 299 PHE B N 1
ATOM 8357 C CA . PHE B 1 299 ? -17.719 -9.312 -30.656 1 91.62 299 PHE B CA 1
ATOM 8358 C C . PHE B 1 299 ? -16.969 -10.438 -31.344 1 91.62 299 PHE B C 1
ATOM 8360 O O . PHE B 1 299 ? -17.547 -11.461 -31.703 1 91.62 299 PHE B O 1
ATOM 8367 N N . VAL B 1 300 ? -15.734 -10.195 -31.453 1 94.75 300 VAL B N 1
ATOM 8368 C CA . VAL B 1 300 ? -14.898 -11.203 -32.125 1 94.75 300 VAL B CA 1
ATOM 8369 C C . VAL B 1 300 ? -14.875 -12.477 -31.266 1 94.75 300 VAL B C 1
ATOM 8371 O O . VAL B 1 300 ? -14.984 -13.578 -31.812 1 94.75 300 VAL B O 1
ATOM 8374 N N . SER B 1 301 ? -14.766 -12.336 -29.969 1 93.88 301 SER B N 1
ATOM 8375 C CA . SER B 1 301 ? -14.727 -13.492 -29.078 1 93.88 301 SER B CA 1
ATOM 8376 C C . SER B 1 301 ? -16.047 -14.258 -29.125 1 93.88 301 SER B C 1
ATOM 8378 O O . SER B 1 301 ? -16.062 -15.492 -29.188 1 93.88 301 SER B O 1
ATOM 8380 N N . LEU B 1 302 ? -17.141 -13.547 -29.172 1 93.12 302 LEU B N 1
ATOM 8381 C CA . LEU B 1 302 ? -18.453 -14.188 -29.234 1 93.12 302 LEU B CA 1
ATOM 8382 C C . LEU B 1 302 ? -18.656 -14.883 -30.578 1 93.12 302 LEU B C 1
ATOM 8384 O O . LEU B 1 302 ? -19.156 -16.016 -30.625 1 93.12 302 LEU B O 1
ATOM 8388 N N . LEU B 1 303 ? -18.219 -14.242 -31.609 1 95.56 303 LEU B N 1
ATOM 8389 C CA . LEU B 1 303 ? -18.344 -14.82 -32.938 1 95.56 303 LEU B CA 1
ATOM 8390 C C . LEU B 1 303 ? -17.516 -16.094 -33.062 1 95.56 303 LEU B C 1
ATOM 8392 O O . LEU B 1 303 ? -17.938 -17.062 -33.688 1 95.56 303 LEU B O 1
ATOM 8396 N N . CYS B 1 304 ? -16.328 -16.031 -32.5 1 96.69 304 CYS B N 1
ATOM 8397 C CA . CYS B 1 304 ? -15.461 -17.203 -32.531 1 96.69 304 CYS B CA 1
ATOM 8398 C C . CYS B 1 304 ? -16.094 -18.375 -31.781 1 96.69 304 CYS B C 1
ATOM 8400 O O . CYS B 1 304 ? -16.062 -19.516 -32.25 1 96.69 304 CYS B O 1
ATOM 8402 N N . THR B 1 305 ? -16.75 -18.156 -30.688 1 95.75 305 THR B N 1
ATOM 8403 C CA . THR B 1 305 ? -17.328 -19.219 -29.891 1 95.75 305 THR B CA 1
ATOM 8404 C C . THR B 1 305 ? -18.578 -19.781 -30.562 1 95.75 305 THR B C 1
ATOM 8406 O O . THR B 1 305 ? -18.766 -21 -30.609 1 95.75 305 THR B O 1
ATOM 8409 N N . ILE B 1 306 ? -19.375 -18.953 -31.172 1 95.75 306 ILE B N 1
ATOM 8410 C CA . ILE B 1 306 ? -20.609 -19.391 -31.828 1 95.75 306 ILE B CA 1
ATOM 8411 C C . ILE B 1 306 ? -20.25 -20.156 -33.094 1 95.75 306 ILE B C 1
ATOM 8413 O O . ILE B 1 306 ? -20.844 -21.219 -33.375 1 95.75 306 ILE B O 1
ATOM 8417 N N . SER B 1 307 ? -19.312 -19.609 -33.812 1 96.44 307 SER B N 1
ATOM 8418 C CA . SER B 1 307 ? -18.891 -20.297 -35.031 1 96.44 307 SER B CA 1
ATOM 8419 C C . SER B 1 307 ? -18.312 -21.672 -34.719 1 96.44 307 SER B C 1
ATOM 8421 O O . SER B 1 307 ? -18.531 -22.625 -35.469 1 96.44 307 SER B O 1
ATOM 8423 N N . THR B 1 308 ? -17.594 -21.766 -33.625 1 96.94 308 THR B N 1
ATOM 8424 C CA . THR B 1 308 ? -17.016 -23.047 -33.25 1 96.94 308 THR B CA 1
ATOM 8425 C C . THR B 1 308 ? -18.109 -24.016 -32.844 1 96.94 308 THR B C 1
ATOM 8427 O O . THR B 1 308 ? -18.047 -25.203 -33.156 1 96.94 308 THR B O 1
ATOM 8430 N N . LEU B 1 309 ? -19.172 -23.547 -32.125 1 96.5 309 LEU B N 1
ATOM 8431 C CA . LEU B 1 309 ? -20.281 -24.406 -31.734 1 96.5 309 LEU B CA 1
ATOM 8432 C C . LEU B 1 309 ? -21.031 -24.922 -32.969 1 96.5 309 LEU B C 1
ATOM 8434 O O . LEU B 1 309 ? -21.297 -26.125 -33.062 1 96.5 309 LEU B O 1
ATOM 8438 N N . ILE B 1 310 ? -21.266 -24.094 -33.938 1 96.12 310 ILE B N 1
ATOM 8439 C CA . ILE B 1 310 ? -22 -24.484 -35.156 1 96.12 310 ILE B CA 1
ATOM 8440 C C . ILE B 1 310 ? -21.172 -25.484 -35.938 1 96.12 310 ILE B C 1
ATOM 8442 O O . ILE B 1 310 ? -21.688 -26.484 -36.406 1 96.12 310 ILE B O 1
ATOM 8446 N N . ALA B 1 311 ? -19.891 -25.203 -36.062 1 96.44 311 ALA B N 1
ATOM 8447 C CA . ALA B 1 311 ? -19 -26.094 -36.781 1 96.44 311 ALA B CA 1
ATOM 8448 C C . ALA B 1 311 ? -18.922 -27.453 -36.094 1 96.44 311 ALA B C 1
ATOM 8450 O O . ALA B 1 311 ? -18.891 -28.5 -36.781 1 96.44 311 ALA B O 1
ATOM 8451 N N . PHE B 1 312 ? -18.891 -27.5 -34.781 1 95.81 312 PHE B N 1
ATOM 8452 C CA . PHE B 1 312 ? -18.781 -28.75 -34.062 1 95.81 312 PHE B CA 1
ATOM 8453 C C . PHE B 1 312 ? -20.062 -29.562 -34.156 1 95.81 312 PHE B C 1
ATOM 8455 O O . PHE B 1 312 ? -20.031 -30.797 -34.156 1 95.81 312 PHE B O 1
ATOM 8462 N N . LEU B 1 313 ? -21.172 -28.844 -34.375 1 94.56 313 LEU B N 1
ATOM 8463 C CA . LEU B 1 313 ? -22.453 -29.516 -34.562 1 94.56 313 LEU B CA 1
ATOM 8464 C C . LEU B 1 313 ? -22.531 -30.188 -35.938 1 94.56 313 LEU B C 1
ATOM 8466 O O . LEU B 1 313 ? -23.188 -31.219 -36.094 1 94.56 313 LEU B O 1
ATOM 8470 N N . ILE B 1 314 ? -21.766 -29.719 -36.875 1 94.19 314 ILE B N 1
ATOM 8471 C CA . ILE B 1 314 ? -21.844 -30.188 -38.25 1 94.19 314 ILE B CA 1
ATOM 8472 C C . ILE B 1 314 ? -20.828 -31.312 -38.469 1 94.19 314 ILE B C 1
ATOM 8474 O O . ILE B 1 314 ? -21.078 -32.219 -39.25 1 94.19 314 ILE B O 1
ATOM 8478 N N . ILE B 1 315 ? -19.766 -31.297 -37.781 1 91.75 315 ILE B N 1
ATOM 8479 C CA . ILE B 1 315 ? -18.672 -32.25 -38 1 91.75 315 ILE B CA 1
ATOM 8480 C C . ILE B 1 315 ? -19.109 -33.625 -37.531 1 91.75 315 ILE B C 1
ATOM 8482 O O . ILE B 1 315 ? -19.891 -33.781 -36.562 1 91.75 315 ILE B O 1
ATOM 8486 N N . ASP B 1 316 ? -18.641 -34.625 -38.25 1 86.88 316 ASP B N 1
ATOM 8487 C CA . ASP B 1 316 ? -18.875 -36.031 -37.875 1 86.88 316 ASP B CA 1
ATOM 8488 C C . ASP B 1 316 ? -18.094 -36.375 -36.625 1 86.88 316 ASP B C 1
ATOM 8490 O O . ASP B 1 316 ? -16.859 -36.312 -36.625 1 86.88 316 ASP B O 1
ATOM 8494 N N . ARG B 1 317 ? -18.766 -36.781 -35.594 1 88.06 317 ARG B N 1
ATOM 8495 C CA . ARG B 1 317 ? -18.141 -37.031 -34.281 1 88.06 317 ARG B CA 1
ATOM 8496 C C . ARG B 1 317 ? -18.109 -38.5 -33.969 1 88.06 317 ARG B C 1
ATOM 8498 O O . ARG B 1 317 ? -17.938 -38.906 -32.781 1 88.06 317 ARG B O 1
ATOM 8505 N N . ASN B 1 318 ? -18.234 -39.344 -34.906 1 86.5 318 ASN B N 1
ATOM 8506 C CA . ASN B 1 318 ? -18.328 -40.781 -34.656 1 86.5 318 ASN B CA 1
ATOM 8507 C C . ASN B 1 318 ? -16.969 -41.375 -34.25 1 86.5 318 ASN B C 1
ATOM 8509 O O . ASN B 1 318 ? -16.922 -42.406 -33.594 1 86.5 318 ASN B O 1
ATOM 8513 N N . ASP B 1 319 ? -15.961 -40.688 -34.594 1 85.44 319 ASP B N 1
ATOM 8514 C CA . ASP B 1 319 ? -14.625 -41.188 -34.281 1 85.44 319 ASP B CA 1
ATOM 8515 C C . ASP B 1 319 ? -14.258 -40.875 -32.812 1 85.44 319 ASP B C 1
ATOM 8517 O O . ASP B 1 319 ? -13.312 -41.469 -32.281 1 85.44 319 ASP B O 1
ATOM 8521 N N . TYR B 1 320 ? -15.102 -40.031 -32.219 1 89.38 320 TYR B N 1
ATOM 8522 C CA . TYR B 1 320 ? -14.75 -39.594 -30.891 1 89.38 320 TYR B CA 1
ATOM 8523 C C . TYR B 1 320 ? -15.641 -40.25 -29.844 1 89.38 320 TYR B C 1
ATOM 8525 O O . TYR B 1 320 ? -16.75 -40.656 -30.141 1 89.38 320 TYR B O 1
ATOM 8533 N N . SER B 1 321 ? -15.078 -40.375 -28.609 1 89.88 321 SER B N 1
ATOM 8534 C CA . SER B 1 321 ? -15.844 -40.938 -27.5 1 89.88 321 SER B CA 1
ATOM 8535 C C . SER B 1 321 ? -17.062 -40.094 -27.172 1 89.88 321 SER B C 1
ATOM 8537 O O . SER B 1 321 ? -17.016 -38.875 -27.266 1 89.88 321 SER B O 1
ATOM 8539 N N . THR B 1 322 ? -18.125 -40.688 -26.781 1 91 322 THR B N 1
ATOM 8540 C CA . THR B 1 322 ? -19.375 -40 -26.453 1 91 322 THR B CA 1
ATOM 8541 C C . THR B 1 322 ? -19.188 -39.094 -25.25 1 91 322 THR B C 1
ATOM 8543 O O . THR B 1 322 ? -19.781 -38 -25.188 1 91 322 THR B O 1
ATOM 8546 N N . ILE B 1 323 ? -18.422 -39.531 -24.25 1 91.44 323 ILE B N 1
ATOM 8547 C CA . ILE B 1 323 ? -18.203 -38.719 -23.062 1 91.44 323 ILE B CA 1
ATOM 8548 C C . ILE B 1 323 ? -17.453 -37.438 -23.438 1 91.44 323 ILE B C 1
ATOM 8550 O O . ILE B 1 323 ? -17.812 -36.344 -23 1 91.44 323 ILE B O 1
ATOM 8554 N N . ASP B 1 324 ? -16.406 -37.594 -24.25 1 93.06 324 ASP B N 1
ATOM 8555 C CA . ASP B 1 324 ? -15.602 -36.438 -24.625 1 93.06 324 ASP B CA 1
ATOM 8556 C C . ASP B 1 324 ? -16.406 -35.5 -25.516 1 93.06 324 ASP B C 1
ATOM 8558 O O . ASP B 1 324 ? -16.219 -34.281 -25.422 1 93.06 324 ASP B O 1
ATOM 8562 N N . THR B 1 325 ? -17.266 -36.062 -26.297 1 94.44 325 THR B N 1
ATOM 8563 C CA . THR B 1 325 ? -18.141 -35.219 -27.109 1 94.44 325 THR B CA 1
ATOM 8564 C C . THR B 1 325 ? -19.125 -34.438 -26.234 1 94.44 325 THR B C 1
ATOM 8566 O O . THR B 1 325 ? -19.391 -33.281 -26.469 1 94.44 325 THR B O 1
ATOM 8569 N N . SER B 1 326 ? -19.625 -35.125 -25.203 1 94.56 326 SER B N 1
ATOM 8570 C CA . SER B 1 326 ? -20.547 -34.469 -24.281 1 94.56 326 SER B CA 1
ATOM 8571 C C . SER B 1 326 ? -19.844 -33.375 -23.5 1 94.56 326 SER B C 1
ATOM 8573 O O . SER B 1 326 ? -20.406 -32.281 -23.297 1 94.56 326 SER B O 1
ATOM 8575 N N . VAL B 1 327 ? -18.625 -33.625 -23.047 1 95.12 327 VAL B N 1
ATOM 8576 C CA . VAL B 1 327 ? -17.859 -32.625 -22.312 1 95.12 327 VAL B CA 1
ATOM 8577 C C . VAL B 1 327 ? -17.594 -31.406 -23.203 1 95.12 327 VAL B C 1
ATOM 8579 O O . VAL B 1 327 ? -17.688 -30.266 -22.75 1 95.12 327 VAL B O 1
ATOM 8582 N N . THR B 1 328 ? -17.281 -31.672 -24.422 1 95.62 328 THR B N 1
ATOM 8583 C CA . THR B 1 328 ? -17.016 -30.578 -25.359 1 95.62 328 THR B CA 1
ATOM 8584 C C . THR B 1 328 ? -18.266 -29.734 -25.562 1 95.62 328 THR B C 1
ATOM 8586 O O . THR B 1 328 ? -18.188 -28.5 -25.609 1 95.62 328 THR B O 1
ATOM 8589 N N . PHE B 1 329 ? -19.375 -30.406 -25.688 1 95.81 329 PHE B N 1
ATOM 8590 C CA . PHE B 1 329 ? -20.625 -29.672 -25.828 1 95.81 329 PHE B CA 1
ATOM 8591 C C . PHE B 1 329 ? -20.906 -28.828 -24.578 1 95.81 329 PHE B C 1
ATOM 8593 O O . PHE B 1 329 ? -21.344 -27.688 -24.688 1 95.81 329 PHE B O 1
ATOM 8600 N N . LEU B 1 330 ? -20.656 -29.359 -23.438 1 96.06 330 LEU B N 1
ATOM 8601 C CA . LEU B 1 330 ? -20.859 -28.625 -22.188 1 96.06 330 LEU B CA 1
ATOM 8602 C C . LEU B 1 330 ? -19.953 -27.391 -22.141 1 96.06 330 LEU B C 1
ATOM 8604 O O . LEU B 1 330 ? -20.391 -26.328 -21.688 1 96.06 330 LEU B O 1
ATOM 8608 N N . LEU B 1 331 ? -18.75 -27.562 -22.562 1 96.75 331 LEU B N 1
ATOM 8609 C CA . LEU B 1 331 ? -17.797 -26.453 -22.547 1 96.75 331 LEU B CA 1
ATOM 8610 C C . LEU B 1 331 ? -18.234 -25.359 -23.531 1 96.75 331 LEU B C 1
ATOM 8612 O O . LEU B 1 331 ? -18.188 -24.172 -23.219 1 96.75 331 LEU B O 1
ATOM 8616 N N . LEU B 1 332 ? -18.656 -25.781 -24.688 1 96.5 332 LEU B N 1
ATOM 8617 C CA . LEU B 1 332 ? -19.062 -24.828 -25.719 1 96.5 332 LEU B CA 1
ATOM 8618 C C . LEU B 1 332 ? -20.359 -24.125 -25.312 1 96.5 332 LEU B C 1
ATOM 8620 O O . LEU B 1 332 ? -20.453 -22.891 -25.375 1 96.5 332 LEU B O 1
ATOM 8624 N N . PHE B 1 333 ? -21.312 -24.859 -24.828 1 94.88 333 PHE B N 1
ATOM 8625 C CA . PHE B 1 333 ? -22.547 -24.25 -24.359 1 94.88 333 PHE B CA 1
ATOM 8626 C C . PHE B 1 333 ? -22.297 -23.375 -23.141 1 94.88 333 PHE B C 1
ATOM 8628 O O . PHE B 1 333 ? -22.891 -22.297 -23 1 94.88 333 PHE B O 1
ATOM 8635 N N . GLY B 1 334 ? -21.5 -23.906 -22.234 1 94 334 GLY B N 1
ATOM 8636 C CA . GLY B 1 334 ? -21.141 -23.109 -21.062 1 94 334 GLY B CA 1
ATOM 8637 C C . GLY B 1 334 ? -20.484 -21.781 -21.438 1 94 334 GLY B C 1
ATOM 8638 O O . GLY B 1 334 ? -20.812 -20.75 -20.844 1 94 334 GLY B O 1
ATOM 8639 N N . ALA B 1 335 ? -19.594 -21.828 -22.359 1 94.31 335 ALA B N 1
ATOM 8640 C CA . ALA B 1 335 ? -18.906 -20.609 -22.797 1 94.31 335 ALA B CA 1
ATOM 8641 C C . ALA B 1 335 ? -19.906 -19.609 -23.375 1 94.31 335 ALA B C 1
ATOM 8643 O O . ALA B 1 335 ? -19.828 -18.406 -23.094 1 94.31 335 ALA B O 1
ATOM 8644 N N . ILE B 1 336 ? -20.859 -20.047 -24.109 1 93.5 336 ILE B N 1
ATOM 8645 C CA . ILE B 1 336 ? -21.844 -19.172 -24.75 1 93.5 336 ILE B CA 1
ATOM 8646 C C . ILE B 1 336 ? -22.781 -18.609 -23.688 1 93.5 336 ILE B C 1
ATOM 8648 O O . ILE B 1 336 ? -23.062 -17.406 -23.672 1 93.5 336 ILE B O 1
ATOM 8652 N N . VAL B 1 337 ? -23.219 -19.422 -22.797 1 91.44 337 VAL B N 1
ATOM 8653 C CA . VAL B 1 337 ? -24.141 -18.984 -21.75 1 91.44 337 VAL B CA 1
ATOM 8654 C C . VAL B 1 337 ? -23.453 -17.938 -20.891 1 91.44 337 VAL B C 1
ATOM 8656 O O . VAL B 1 337 ? -24.062 -16.938 -20.5 1 91.44 337 VAL B O 1
ATOM 8659 N N . LEU B 1 338 ? -22.234 -18.188 -20.625 1 91.5 338 LEU B N 1
ATOM 8660 C CA . LEU B 1 338 ? -21.5 -17.234 -19.781 1 91.5 338 LEU B CA 1
ATOM 8661 C C . LEU B 1 338 ? -21.281 -15.922 -20.516 1 91.5 338 LEU B C 1
ATOM 8663 O O . LEU B 1 338 ? -21.328 -14.852 -19.906 1 91.5 338 LEU B O 1
ATOM 8667 N N . GLU B 1 339 ? -21.078 -15.984 -21.766 1 89.5 339 GLU B N 1
ATOM 8668 C CA . GLU B 1 339 ? -20.922 -14.758 -22.547 1 89.5 339 GLU B CA 1
ATOM 8669 C C . GLU B 1 339 ? -22.25 -13.992 -22.625 1 89.5 339 GLU B C 1
ATOM 8671 O O . GLU B 1 339 ? -22.25 -12.758 -22.531 1 89.5 339 GLU B O 1
ATOM 8676 N N . ILE B 1 340 ? -23.281 -14.672 -22.734 1 84.06 340 ILE B N 1
ATOM 8677 C CA . ILE B 1 340 ? -24.594 -14.031 -22.75 1 84.06 340 ILE B CA 1
ATOM 8678 C C . ILE B 1 340 ? -24.891 -13.398 -21.391 1 84.06 340 ILE B C 1
ATOM 8680 O O . ILE B 1 340 ? -25.375 -12.273 -21.312 1 84.06 340 ILE B O 1
ATOM 8684 N N . TYR B 1 341 ? -24.531 -14.086 -20.453 1 84.94 341 TYR B N 1
ATOM 8685 C CA . TYR B 1 341 ? -24.719 -13.562 -19.094 1 84.94 341 TYR B CA 1
ATOM 8686 C C . TYR B 1 341 ? -23.875 -12.297 -18.891 1 84.94 341 TYR B C 1
ATOM 8688 O O . TYR B 1 341 ? -24.359 -11.32 -18.312 1 84.94 341 TYR B O 1
ATOM 8696 N N . ALA B 1 342 ? -22.734 -12.406 -19.297 1 85 342 ALA B N 1
ATOM 8697 C CA . ALA B 1 342 ? -21.844 -11.258 -19.172 1 85 342 ALA B CA 1
ATOM 8698 C C . ALA B 1 342 ? -22.391 -10.047 -19.922 1 85 342 ALA B C 1
ATOM 8700 O O . ALA B 1 342 ? -22.297 -8.914 -19.438 1 85 342 ALA B O 1
ATOM 8701 N N . VAL B 1 343 ? -23.016 -10.281 -20.984 1 82.31 343 VAL B N 1
ATOM 8702 C CA . VAL B 1 343 ? -23.578 -9.195 -21.781 1 82.31 343 VAL B CA 1
ATOM 8703 C C . VAL B 1 343 ? -24.797 -8.617 -21.062 1 82.31 343 VAL B C 1
ATOM 8705 O O . VAL B 1 343 ? -24.984 -7.398 -21.016 1 82.31 343 VAL B O 1
ATOM 8708 N N . ILE B 1 344 ? -25.5 -9.43 -20.484 1 82.25 344 ILE B N 1
ATOM 8709 C CA . ILE B 1 344 ? -26.672 -8.969 -19.75 1 82.25 344 ILE B CA 1
ATOM 8710 C C . ILE B 1 344 ? -26.25 -8.125 -18.547 1 82.25 344 ILE B C 1
ATOM 8712 O O . ILE B 1 344 ? -26.844 -7.078 -18.281 1 82.25 344 ILE B O 1
ATOM 8716 N N . VAL B 1 345 ? -25.266 -8.578 -17.891 1 82.81 345 VAL B N 1
ATOM 8717 C CA . VAL B 1 345 ? -24.75 -7.844 -16.734 1 82.81 345 VAL B CA 1
ATOM 8718 C C . VAL B 1 345 ? -24.188 -6.504 -17.188 1 82.81 345 VAL B C 1
ATOM 8720 O O . VAL B 1 345 ? -24.375 -5.48 -16.531 1 82.81 345 VAL B O 1
ATOM 8723 N N . LEU B 1 346 ? -23.578 -6.516 -18.266 1 81.12 346 LEU B N 1
ATOM 8724 C CA . LEU B 1 346 ? -23 -5.297 -18.828 1 81.12 346 LEU B CA 1
ATOM 8725 C C . LEU B 1 346 ? -24.094 -4.316 -19.234 1 81.12 346 LEU B C 1
ATOM 8727 O O . LEU B 1 346 ? -23.969 -3.111 -19.016 1 81.12 346 LEU B O 1
ATOM 8731 N N . LEU B 1 347 ? -25.141 -4.852 -19.75 1 80.19 347 LEU B N 1
ATOM 8732 C CA . LEU B 1 347 ? -26.25 -4.012 -20.203 1 80.19 347 LEU B CA 1
ATOM 8733 C C . LEU B 1 347 ? -27.016 -3.436 -19.016 1 80.19 347 LEU B C 1
ATOM 8735 O O . LEU B 1 347 ? -27.656 -2.395 -19.141 1 80.19 347 LEU B O 1
ATOM 8739 N N . SER B 1 348 ? -26.828 -4.035 -17.906 1 81.69 348 SER B N 1
ATOM 8740 C CA . SER B 1 348 ? -27.516 -3.578 -16.719 1 81.69 348 SER B CA 1
ATOM 8741 C C . SER B 1 348 ? -26.609 -2.723 -15.844 1 81.69 348 SER B C 1
ATOM 8743 O O . SER B 1 348 ? -26.984 -2.324 -14.742 1 81.69 348 SER B O 1
ATOM 8745 N N . SER B 1 349 ? -25.562 -2.381 -16.344 1 85 349 SER B N 1
ATOM 8746 C CA . SER B 1 349 ? -24.594 -1.612 -15.555 1 85 349 SER B CA 1
ATOM 8747 C C . SER B 1 349 ? -24.844 -0.114 -15.695 1 85 349 SER B C 1
ATOM 8749 O O . SER B 1 349 ? -25.516 0.324 -16.625 1 85 349 SER B O 1
ATOM 8751 N N . ASP B 1 350 ? -24.328 0.631 -14.781 1 88.06 350 ASP B N 1
ATOM 8752 C CA . ASP B 1 350 ? -24.438 2.086 -14.789 1 88.06 350 ASP B CA 1
ATOM 8753 C C . ASP B 1 350 ? -23.75 2.684 -16.016 1 88.06 350 ASP B C 1
ATOM 8755 O O . ASP B 1 350 ? -24.188 3.697 -16.547 1 88.06 350 ASP B O 1
ATOM 8759 N N . TRP B 1 351 ? -22.781 2.031 -16.516 1 88.31 351 TRP B N 1
ATOM 8760 C CA . TRP B 1 351 ? -22.047 2.492 -17.688 1 88.31 351 TRP B CA 1
ATOM 8761 C C . TRP B 1 351 ? -22.922 2.479 -18.922 1 88.31 351 TRP B C 1
ATOM 8763 O O . TRP B 1 351 ? -22.922 3.43 -19.719 1 88.31 351 TRP B O 1
ATOM 8773 N N . THR B 1 352 ? -23.609 1.45 -19 1 85.94 352 THR B N 1
ATOM 8774 C CA . THR B 1 352 ? -24.469 1.296 -20.172 1 85.94 352 THR B CA 1
ATOM 8775 C C . THR B 1 352 ? -25.688 2.215 -20.094 1 85.94 352 THR B C 1
ATOM 8777 O O . THR B 1 352 ? -26.141 2.752 -21.094 1 85.94 352 THR B O 1
ATOM 8780 N N . GLN B 1 353 ? -26.188 2.33 -18.938 1 84.19 353 GLN B N 1
ATOM 8781 C CA . GLN B 1 353 ? -27.297 3.256 -18.766 1 84.19 353 GLN B CA 1
ATOM 8782 C C . GLN B 1 353 ? -26.891 4.68 -19.125 1 84.19 353 GLN B C 1
ATOM 8784 O O . GLN B 1 353 ? -27.688 5.426 -19.703 1 84.19 353 GLN B O 1
ATOM 8789 N N . LEU B 1 354 ? -25.734 4.992 -18.781 1 86.75 354 LEU B N 1
ATOM 8790 C CA . LEU B 1 354 ? -25.188 6.301 -19.125 1 86.75 354 LEU B CA 1
ATOM 8791 C C . LEU B 1 354 ? -25.047 6.438 -20.641 1 86.75 354 LEU B C 1
ATOM 8793 O O . LEU B 1 354 ? -25.422 7.469 -21.219 1 86.75 354 LEU B O 1
ATOM 8797 N N . TRP B 1 355 ? -24.609 5.449 -21.281 1 83.06 355 TRP B N 1
ATOM 8798 C CA . TRP B 1 355 ? -24.422 5.449 -22.734 1 83.06 355 TRP B CA 1
ATOM 8799 C C . TRP B 1 355 ? -25.766 5.535 -23.453 1 83.06 355 TRP B C 1
ATOM 8801 O O . TRP B 1 355 ? -25.906 6.262 -24.438 1 83.06 355 TRP B O 1
ATOM 8811 N N . ARG B 1 356 ? -26.688 4.863 -22.922 1 81.88 356 ARG B N 1
ATOM 8812 C CA . ARG B 1 356 ? -28.031 4.844 -23.5 1 81.88 356 ARG B CA 1
ATOM 8813 C C . ARG B 1 356 ? -28.688 6.219 -23.422 1 81.88 356 ARG B C 1
ATOM 8815 O O . ARG B 1 356 ? -29.375 6.648 -24.344 1 81.88 356 ARG B O 1
ATOM 8822 N N . SER B 1 357 ? -28.469 6.781 -22.344 1 79.5 357 SER B N 1
ATOM 8823 C CA . SER B 1 357 ? -29.094 8.078 -22.109 1 79.5 357 SER B CA 1
ATOM 8824 C C . SER B 1 357 ? -28.531 9.141 -23.031 1 79.5 357 SER B C 1
ATOM 8826 O O . SER B 1 357 ? -29.219 10.117 -23.359 1 79.5 357 SER B O 1
ATOM 8828 N N . LYS B 1 358 ? -27.391 8.875 -23.438 1 75 358 LYS B N 1
ATOM 8829 C CA . LYS B 1 358 ? -26.766 9.859 -24.328 1 75 358 LYS B CA 1
ATOM 8830 C C . LYS B 1 358 ? -27.188 9.648 -25.781 1 75 358 LYS B C 1
ATOM 8832 O O . LYS B 1 358 ? -27.094 10.562 -26.594 1 75 358 LYS B O 1
ATOM 8837 N N . GLN B 1 359 ? -27.609 8.336 -25.984 1 75.88 359 GLN B N 1
ATOM 8838 C CA . GLN B 1 359 ? -27.922 8.008 -27.359 1 75.88 359 GLN B CA 1
ATOM 8839 C C . GLN B 1 359 ? -29.422 8.109 -27.625 1 75.88 359 GLN B C 1
ATOM 8841 O O . GLN B 1 359 ? -30.234 7.688 -26.797 1 75.88 359 GLN B O 1
ATOM 8846 N N . LYS B 1 360 ? -30.047 9.031 -28.281 1 66.25 360 LYS B N 1
ATOM 8847 C CA . LYS B 1 360 ? -31.453 9.148 -28.641 1 66.25 360 LYS B CA 1
ATOM 8848 C C . LYS B 1 360 ? -31.797 8.234 -29.812 1 66.25 360 LYS B C 1
ATOM 8850 O O . LYS B 1 360 ? -32.656 8.562 -30.625 1 66.25 360 LYS B O 1
ATOM 8855 N N . LYS B 1 361 ? -31.172 7.113 -29.859 1 68.12 361 LYS B N 1
ATOM 8856 C CA . LYS B 1 361 ? -31.422 6.336 -31.078 1 68.12 361 LYS B CA 1
ATOM 8857 C C . LYS B 1 361 ? -32.406 5.203 -30.812 1 68.12 361 LYS B C 1
ATOM 8859 O O . LYS B 1 361 ? -32.406 4.621 -29.734 1 68.12 361 LYS B O 1
ATOM 8864 N N . PRO B 1 362 ? -33.344 5.027 -31.688 1 67.69 362 PRO B N 1
ATOM 8865 C CA . PRO B 1 362 ? -34.344 3.967 -31.594 1 67.69 362 PRO B CA 1
ATOM 8866 C C . PRO B 1 362 ? -33.719 2.594 -31.328 1 67.69 362 PRO B C 1
ATOM 8868 O O . PRO B 1 362 ? -34.312 1.784 -30.594 1 67.69 362 PRO B O 1
ATOM 8871 N N . LEU B 1 363 ? -32.531 2.266 -31.875 1 72.44 363 LEU B N 1
ATOM 8872 C CA . LEU B 1 363 ? -31.891 0.978 -31.656 1 72.44 363 LEU B CA 1
ATOM 8873 C C . LEU B 1 363 ? -31.531 0.793 -30.188 1 72.44 363 LEU B C 1
ATOM 8875 O O . LEU B 1 363 ? -31.625 -0.316 -29.656 1 72.44 363 LEU B O 1
ATOM 8879 N N . VAL B 1 364 ? -31.25 1.826 -29.578 1 74 364 VAL B N 1
ATOM 8880 C CA . VAL B 1 364 ? -30.906 1.781 -28.156 1 74 364 VAL B CA 1
ATOM 8881 C C . VAL B 1 364 ? -32.156 1.455 -27.328 1 74 364 VAL B C 1
ATOM 8883 O O . VAL B 1 364 ? -32.062 0.727 -26.344 1 74 364 VAL B O 1
ATOM 8886 N N . ASP B 1 365 ? -33.219 1.961 -27.828 1 73.75 365 ASP B N 1
ATOM 8887 C CA . ASP B 1 365 ? -34.469 1.674 -27.125 1 73.75 365 ASP B CA 1
ATOM 8888 C C . ASP B 1 365 ? -34.812 0.196 -27.234 1 73.75 365 ASP B C 1
ATOM 8890 O O . ASP B 1 365 ? -35.344 -0.395 -26.281 1 73.75 365 ASP B O 1
ATOM 8894 N N . LEU B 1 366 ? -34.562 -0.344 -28.359 1 73.31 366 LEU B N 1
ATOM 8895 C CA . LEU B 1 366 ? -34.812 -1.768 -28.547 1 73.31 366 LEU B CA 1
ATOM 8896 C C . LEU B 1 366 ? -33.938 -2.605 -27.625 1 73.31 366 LEU B C 1
ATOM 8898 O O . LEU B 1 366 ? -34.406 -3.584 -27.031 1 73.31 366 LEU B O 1
ATOM 8902 N N . ILE B 1 367 ? -32.719 -2.242 -27.531 1 72.69 367 ILE B N 1
ATOM 8903 C CA . ILE B 1 367 ? -31.781 -2.941 -26.672 1 72.69 367 ILE B CA 1
ATOM 8904 C C . ILE B 1 367 ? -32.219 -2.811 -25.219 1 72.69 367 ILE B C 1
ATOM 8906 O O . ILE B 1 367 ? -32.125 -3.766 -24.438 1 72.69 367 ILE B O 1
ATOM 8910 N N . SER B 1 368 ? -32.781 -1.665 -24.984 1 73.81 368 SER B N 1
ATOM 8911 C CA . SER B 1 368 ? -33.25 -1.42 -23.609 1 73.81 368 SER B CA 1
ATOM 8912 C C . SER B 1 368 ? -34.438 -2.281 -23.281 1 73.81 368 SER B C 1
ATOM 8914 O O . SER B 1 368 ? -34.562 -2.789 -22.156 1 73.81 368 SER B O 1
ATOM 8916 N N . LYS B 1 369 ? -35.281 -2.383 -24.234 1 76.12 369 LYS B N 1
ATOM 8917 C CA . LYS B 1 369 ? -36.469 -3.223 -24.016 1 76.12 369 LYS B CA 1
ATOM 8918 C C . LYS B 1 369 ? -36.062 -4.688 -23.859 1 76.12 369 LYS B C 1
ATOM 8920 O O . LYS B 1 369 ? -36.594 -5.387 -23 1 76.12 369 LYS B O 1
ATOM 8925 N N . ALA B 1 370 ? -35.156 -5.105 -24.672 1 74.69 370 ALA B N 1
ATOM 8926 C CA . ALA B 1 370 ? -34.656 -6.477 -24.562 1 74.69 370 ALA B CA 1
ATOM 8927 C C . ALA B 1 370 ? -33.969 -6.715 -23.219 1 74.69 370 ALA B C 1
ATOM 8929 O O . ALA B 1 370 ? -34.156 -7.762 -22.594 1 74.69 370 ALA B O 1
ATOM 8930 N N . ASN B 1 371 ? -33.281 -5.777 -22.875 1 75.25 371 ASN B N 1
ATOM 8931 C CA . ASN B 1 371 ? -32.594 -5.879 -21.594 1 75.25 371 ASN B CA 1
ATOM 8932 C C . ASN B 1 371 ? -33.562 -5.938 -20.422 1 75.25 371 ASN B C 1
ATOM 8934 O O . ASN B 1 371 ? -33.344 -6.645 -19.438 1 75.25 371 ASN B O 1
ATOM 8938 N N . SER B 1 372 ? -34.594 -5.16 -20.562 1 75.06 372 SER B N 1
ATOM 8939 C CA . SER B 1 372 ? -35.594 -5.168 -19.516 1 75.06 372 SER B CA 1
ATOM 8940 C C . SER B 1 372 ? -36.25 -6.543 -19.375 1 75.06 372 SER B C 1
ATOM 8942 O O . SER B 1 372 ? -36.531 -6.988 -18.266 1 75.06 372 SER B O 1
ATOM 8944 N N . CYS B 1 373 ? -36.375 -7.16 -20.484 1 73.44 373 CYS B N 1
ATOM 8945 C CA . CYS B 1 373 ? -36.938 -8.508 -20.469 1 73.44 373 CYS B CA 1
ATOM 8946 C C . CYS B 1 373 ? -35.969 -9.477 -19.781 1 73.44 373 CYS B C 1
ATOM 8948 O O . CYS B 1 373 ? -36.375 -10.281 -18.953 1 73.44 373 CYS B O 1
ATOM 8950 N N . PHE B 1 374 ? -34.781 -9.32 -20.156 1 74.31 374 PHE B N 1
ATOM 8951 C CA . PHE B 1 374 ? -33.781 -10.203 -19.547 1 74.31 374 PHE B CA 1
ATOM 8952 C C . PHE B 1 374 ? -33.625 -9.914 -18.062 1 74.31 374 PHE B C 1
ATOM 8954 O O . PHE B 1 374 ? -33.469 -10.836 -17.266 1 74.31 374 PHE B O 1
ATOM 8961 N N . GLN B 1 375 ? -33.719 -8.672 -17.75 1 73.06 375 GLN B N 1
ATOM 8962 C CA . GLN B 1 375 ? -33.625 -8.281 -16.344 1 73.06 375 GLN B CA 1
ATOM 8963 C C . GLN B 1 375 ? -34.781 -8.852 -15.531 1 73.06 375 GLN B C 1
ATOM 8965 O O . GLN B 1 375 ? -34.594 -9.273 -14.391 1 73.06 375 GLN B O 1
ATOM 8970 N N . SER B 1 376 ? -35.875 -8.789 -16.125 1 72.88 376 SER B N 1
ATOM 8971 C CA . SER B 1 376 ? -37.031 -9.328 -15.438 1 72.88 376 SER B CA 1
ATOM 8972 C C . SER B 1 376 ? -36.906 -10.828 -15.234 1 72.88 376 SER B C 1
ATOM 8974 O O . SER B 1 376 ? -37.219 -11.344 -14.156 1 72.88 376 SER B O 1
ATOM 8976 N N . CYS B 1 377 ? -36.344 -11.461 -16.188 1 67.12 377 CYS B N 1
ATOM 8977 C CA . CYS B 1 377 ? -36.188 -12.906 -16.109 1 67.12 377 CYS B CA 1
ATOM 8978 C C . CYS B 1 377 ? -35.125 -13.281 -15.094 1 67.12 377 CYS B C 1
ATOM 8980 O O . CYS B 1 377 ? -35.344 -14.133 -14.227 1 67.12 377 CYS B O 1
ATOM 8982 N N . PHE B 1 378 ? -33.969 -12.609 -15.242 1 68 378 PHE B N 1
ATOM 8983 C CA . PHE B 1 378 ? -32.844 -12.953 -14.383 1 68 378 PHE B CA 1
ATOM 8984 C C . PHE B 1 378 ? -32.969 -12.25 -13.039 1 68 378 PHE B C 1
ATOM 8986 O O . PHE B 1 378 ? -32.375 -12.688 -12.047 1 68 378 PHE B O 1
ATOM 8993 N N . GLY B 1 379 ? -33.625 -11.094 -13.078 1 63.34 379 GLY B N 1
ATOM 8994 C CA . GLY B 1 379 ? -33.875 -10.375 -11.836 1 63.34 379 GLY B CA 1
ATOM 8995 C C . GLY B 1 379 ? -34.719 -11.148 -10.844 1 63.34 379 GLY B C 1
ATOM 8996 O O . GLY B 1 379 ? -34.469 -11.117 -9.641 1 63.34 379 GLY B O 1
ATOM 8997 N N . SER B 1 380 ? -35.625 -11.844 -11.438 1 61.12 380 SER B N 1
ATOM 8998 C CA . SER B 1 380 ? -36.5 -12.656 -10.594 1 61.12 380 SER B CA 1
ATOM 8999 C C . SER B 1 380 ? -35.719 -13.773 -9.914 1 61.12 380 SER B C 1
ATOM 9001 O O . SER B 1 380 ? -36.031 -14.172 -8.789 1 61.12 380 SER B O 1
ATOM 9003 N N . CYS B 1 381 ? -34.656 -14.125 -10.469 1 60.03 381 CYS B N 1
ATOM 9004 C CA . CYS B 1 381 ? -33.812 -15.18 -9.883 1 60.03 381 CYS B CA 1
ATOM 9005 C C . CYS B 1 381 ? -32.688 -14.594 -9.047 1 60.03 381 CYS B C 1
ATOM 9007 O O . CYS B 1 381 ? -31.797 -15.32 -8.602 1 60.03 381 CYS B O 1
ATOM 9009 N N . LYS B 1 382 ? -32.781 -13.445 -8.602 1 63.78 382 LYS B N 1
ATOM 9010 C CA . LYS B 1 382 ? -31.812 -12.742 -7.75 1 63.78 382 LYS B CA 1
ATOM 9011 C C . LYS B 1 382 ? -30.391 -12.938 -8.25 1 63.78 382 LYS B C 1
ATOM 9013 O O . LYS B 1 382 ? -29.453 -12.984 -7.453 1 63.78 382 LYS B O 1
ATOM 9018 N N . LEU B 1 383 ? -30.297 -13.273 -9.562 1 68.06 383 LEU B N 1
ATOM 9019 C CA . LEU B 1 383 ? -28.969 -13.547 -10.109 1 68.06 383 LEU B CA 1
ATOM 9020 C C . LEU B 1 383 ? -28.312 -12.266 -10.617 1 68.06 383 LEU B C 1
ATOM 9022 O O . LEU B 1 383 ? -27.094 -12.219 -10.805 1 68.06 383 LEU B O 1
ATOM 9026 N N . LEU B 1 384 ? -29.156 -11.281 -10.805 1 69.5 384 LEU B N 1
ATOM 9027 C CA . LEU B 1 384 ? -28.578 -10.039 -11.328 1 69.5 384 LEU B CA 1
ATOM 9028 C C . LEU B 1 384 ? -28.391 -9.023 -10.211 1 69.5 384 LEU B C 1
ATOM 9030 O O . LEU B 1 384 ? -29.281 -8.836 -9.375 1 69.5 384 LEU B O 1
ATOM 9034 N N . PRO B 1 385 ? -27.109 -8.562 -10.031 1 62.22 385 PRO B N 1
ATOM 9035 C CA . PRO B 1 385 ? -26.844 -7.527 -9.031 1 62.22 385 PRO B CA 1
ATOM 9036 C C . PRO B 1 385 ? -27.438 -6.176 -9.406 1 62.22 385 PRO B C 1
ATOM 9038 O O . PRO B 1 385 ? -26.75 -5.328 -9.977 1 62.22 385 PRO B O 1
ATOM 9041 N N . LEU B 1 386 ? -28.781 -6.012 -9.289 1 65.81 386 LEU B N 1
ATOM 9042 C CA . LEU B 1 386 ? -29.391 -4.789 -9.805 1 65.81 386 LEU B CA 1
ATOM 9043 C C . LEU B 1 386 ? -29.25 -3.648 -8.805 1 65.81 386 LEU B C 1
ATOM 9045 O O . LEU B 1 386 ? -29.672 -3.773 -7.648 1 65.81 386 LEU B O 1
ATOM 9049 N N . ASN B 1 387 ? -28.734 -2.512 -9.141 1 67.31 387 ASN B N 1
ATOM 9050 C CA . ASN B 1 387 ? -28.625 -1.14 -8.656 1 67.31 387 ASN B CA 1
ATOM 9051 C C . ASN B 1 387 ? -28.062 -1.088 -7.242 1 67.31 387 ASN B C 1
ATOM 9053 O O . ASN B 1 387 ? -28.344 -0.155 -6.488 1 67.31 387 ASN B O 1
ATOM 9057 N N . LYS B 1 388 ? -27.375 -2.205 -6.77 1 81.12 388 LYS B N 1
ATOM 9058 C CA . LYS B 1 388 ? -26.781 -2.113 -5.438 1 81.12 388 LYS B CA 1
ATOM 9059 C C . LYS B 1 388 ? -25.312 -1.714 -5.512 1 81.12 388 LYS B C 1
ATOM 9061 O O . LYS B 1 388 ? -24.531 -2.359 -6.203 1 81.12 388 LYS B O 1
ATOM 9066 N N . ARG B 1 389 ? -25.078 -0.673 -4.922 1 86.44 389 ARG B N 1
ATOM 9067 C CA . ARG B 1 389 ? -23.75 -0.092 -5.062 1 86.44 389 ARG B CA 1
ATOM 9068 C C . ARG B 1 389 ? -23 -0.089 -3.727 1 86.44 389 ARG B C 1
ATOM 9070 O O . ARG B 1 389 ? -21.781 0.012 -3.689 1 86.44 389 ARG B O 1
ATOM 9077 N N . TRP B 1 390 ? -23.688 -0.183 -2.688 1 88.5 390 TRP B N 1
ATOM 9078 C CA . TRP B 1 390 ? -23.125 -0.13 -1.341 1 88.5 390 TRP B CA 1
ATOM 9079 C C . TRP B 1 390 ? -23.953 -0.969 -0.373 1 88.5 390 TRP B C 1
ATOM 9081 O O . TRP B 1 390 ? -25.156 -1.167 -0.583 1 88.5 390 TRP B O 1
ATOM 9091 N N . SER B 1 391 ? -23.406 -1.562 0.616 1 87 391 SER B N 1
ATOM 9092 C CA . SER B 1 391 ? -24.109 -2.389 1.59 1 87 391 SER B CA 1
ATOM 9093 C C . SER B 1 391 ? -25.031 -1.546 2.475 1 87 391 SER B C 1
ATOM 9095 O O . SER B 1 391 ? -25.969 -2.066 3.084 1 87 391 SER B O 1
ATOM 9097 N N . GLU B 1 392 ? -24.797 -0.292 2.6 1 90.06 392 GLU B N 1
ATOM 9098 C CA . GLU B 1 392 ? -25.531 0.611 3.479 1 90.06 392 GLU B CA 1
ATOM 9099 C C . GLU B 1 392 ? -25.516 0.114 4.922 1 90.06 392 GLU B C 1
ATOM 9101 O O . GLU B 1 392 ? -26.531 0.172 5.613 1 90.06 392 GLU B O 1
ATOM 9106 N N . SER B 1 393 ? -24.391 -0.509 5.23 1 91.38 393 SER B N 1
ATOM 9107 C CA . SER B 1 393 ? -24.172 -0.981 6.594 1 91.38 393 SER B CA 1
ATOM 9108 C C . SER B 1 393 ? -22.781 -0.596 7.102 1 91.38 393 SER B C 1
ATOM 9110 O O . SER B 1 393 ? -21.875 -0.354 6.312 1 91.38 393 SER B O 1
ATOM 9112 N N . VAL B 1 394 ? -22.75 -0.396 8.422 1 93.38 394 VAL B N 1
ATOM 9113 C CA . VAL B 1 394 ? -21.484 -0.021 9.031 1 93.38 394 VAL B CA 1
ATOM 9114 C C . VAL B 1 394 ? -21.141 -0.998 10.156 1 93.38 394 VAL B C 1
ATOM 9116 O O . VAL B 1 394 ? -22.031 -1.481 10.859 1 93.38 394 VAL B O 1
ATOM 9119 N N . GLY B 1 395 ? -19.859 -1.378 10.281 1 91.75 395 GLY B N 1
ATOM 9120 C CA . GLY B 1 395 ? -19.406 -2.232 11.375 1 91.75 395 GLY B CA 1
ATOM 9121 C C . GLY B 1 395 ? -19.578 -1.597 12.742 1 91.75 395 GLY B C 1
ATOM 9122 O O . GLY B 1 395 ? -19.422 -0.384 12.891 1 91.75 395 GLY B O 1
ATOM 9123 N N . GLN B 1 396 ? -19.938 -2.434 13.703 1 93.19 396 GLN B N 1
ATOM 9124 C CA . GLN B 1 396 ? -20.156 -1.949 15.055 1 93.19 396 GLN B CA 1
ATOM 9125 C C . GLN B 1 396 ? -19.266 -2.664 16.062 1 93.19 396 GLN B C 1
ATOM 9127 O O . GLN B 1 396 ? -19.031 -3.869 15.945 1 93.19 396 GLN B O 1
ATOM 9132 N N . TYR B 1 397 ? -18.672 -1.883 16.922 1 92.19 397 TYR B N 1
ATOM 9133 C CA . TYR B 1 397 ? -17.875 -2.395 18.031 1 92.19 397 TYR B CA 1
ATOM 9134 C C . TYR B 1 397 ? -18.062 -1.546 19.281 1 92.19 397 TYR B C 1
ATOM 9136 O O . TYR B 1 397 ? -17.969 -0.317 19.219 1 92.19 397 TYR B O 1
ATOM 9144 N N . ASN B 1 398 ? -18.406 -2.205 20.297 1 92.94 398 ASN B N 1
ATOM 9145 C CA . ASN B 1 398 ? -18.594 -1.506 21.562 1 92.94 398 ASN B CA 1
ATOM 9146 C C . ASN B 1 398 ? -17.594 -1.98 22.625 1 92.94 398 ASN B C 1
ATOM 9148 O O . ASN B 1 398 ? -17.453 -3.184 22.844 1 92.94 398 ASN B O 1
ATOM 9152 N N . LEU B 1 399 ? -16.922 -1.05 23.234 1 92.38 399 LEU B N 1
ATOM 9153 C CA . LEU B 1 399 ? -15.867 -1.334 24.203 1 92.38 399 LEU B CA 1
ATOM 9154 C C . LEU B 1 399 ? -16.422 -2.049 25.422 1 92.38 399 LEU B C 1
ATOM 9156 O O . LEU B 1 399 ? -15.891 -3.074 25.844 1 92.38 399 LEU B O 1
ATOM 9160 N N . MET B 1 400 ? -17.531 -1.562 26 1 91 400 MET B N 1
ATOM 9161 C CA . MET B 1 400 ? -18.094 -2.111 27.234 1 91 400 MET B CA 1
ATOM 9162 C C . MET B 1 400 ? -18.641 -3.52 27.016 1 91 400 MET B C 1
ATOM 9164 O O . MET B 1 400 ? -18.438 -4.406 27.844 1 91 400 MET B O 1
ATOM 9168 N N . SER B 1 401 ? -19.297 -3.629 25.938 1 88.56 401 SER B N 1
ATOM 9169 C CA . SER B 1 401 ? -19.797 -4.953 25.594 1 88.56 401 SER B CA 1
ATOM 9170 C C . SER B 1 401 ? -18.672 -5.961 25.438 1 88.56 401 SER B C 1
ATOM 9172 O O . SER B 1 401 ? -18.781 -7.113 25.859 1 88.56 401 SER B O 1
ATOM 9174 N N . HIS B 1 402 ? -17.594 -5.523 24.828 1 87.19 402 HIS B N 1
ATOM 9175 C CA . HIS B 1 402 ? -16.422 -6.375 24.656 1 87.19 402 HIS B CA 1
ATOM 9176 C C . HIS B 1 402 ? -15.805 -6.738 26 1 87.19 402 HIS B C 1
ATOM 9178 O O . HIS B 1 402 ? -15.406 -7.887 26.219 1 87.19 402 HIS B O 1
ATOM 9184 N N . CYS B 1 403 ? -15.695 -5.832 26.859 1 88.56 403 CYS B N 1
ATOM 9185 C CA . CYS B 1 403 ? -15.086 -6.062 28.156 1 88.56 403 CYS B CA 1
ATOM 9186 C C . CYS B 1 403 ? -15.922 -7.02 29 1 88.56 403 CYS B C 1
ATOM 9188 O O . CYS B 1 403 ? -15.383 -7.836 29.75 1 88.56 403 CYS B O 1
ATOM 9190 N N . ILE B 1 404 ? -17.188 -6.918 28.891 1 87.5 404 ILE B N 1
ATOM 9191 C CA . ILE B 1 404 ? -18.078 -7.789 29.656 1 87.5 404 ILE B CA 1
ATOM 9192 C C . ILE B 1 404 ? -17.969 -9.219 29.125 1 87.5 404 ILE B C 1
ATOM 9194 O O . ILE B 1 404 ? -17.953 -10.172 29.906 1 87.5 404 ILE B O 1
ATOM 9198 N N . LYS B 1 405 ? -17.859 -9.312 27.844 1 79.19 405 LYS B N 1
ATOM 9199 C CA . LYS B 1 405 ? -17.734 -10.633 27.234 1 79.19 405 LYS B CA 1
ATOM 9200 C C . LYS B 1 405 ? -16.391 -11.266 27.594 1 79.19 405 LYS B C 1
ATOM 9202 O O . LYS B 1 405 ? -16.297 -12.484 27.75 1 79.19 405 LYS B O 1
ATOM 9207 N N . CYS B 1 406 ? -15.328 -10.461 27.609 1 73.19 406 CYS B N 1
ATOM 9208 C CA . CYS B 1 406 ? -13.984 -10.945 27.906 1 73.19 406 CYS B CA 1
ATOM 9209 C C . CYS B 1 406 ? -13.867 -11.391 29.359 1 73.19 406 CYS B C 1
ATOM 9211 O O . CYS B 1 406 ? -13.047 -12.25 29.688 1 73.19 406 CYS B O 1
ATOM 9213 N N . LYS B 1 407 ? -14.586 -10.75 30.234 1 65.5 407 LYS B N 1
ATOM 9214 C CA . LYS B 1 407 ? -14.594 -11.156 31.641 1 65.5 407 LYS B CA 1
ATOM 9215 C C . LYS B 1 407 ? -14.859 -12.656 31.766 1 65.5 407 LYS B C 1
ATOM 9217 O O . LYS B 1 407 ? -14.266 -13.32 32.625 1 65.5 407 LYS B O 1
ATOM 9222 N N . SER B 1 408 ? -15.703 -13.039 30.969 1 60.03 408 SER B N 1
ATOM 9223 C CA . SER B 1 408 ? -16.188 -14.406 31.094 1 60.03 408 SER B CA 1
ATOM 9224 C C . SER B 1 408 ? -15.172 -15.414 30.578 1 60.03 408 SER B C 1
ATOM 9226 O O . SER B 1 408 ? -15.32 -16.625 30.781 1 60.03 408 SER B O 1
ATOM 9228 N N . PHE B 1 409 ? -14.211 -14.852 29.938 1 57.91 409 PHE B N 1
ATOM 9229 C CA . PHE B 1 409 ? -13.32 -15.805 29.281 1 57.91 409 PHE B CA 1
ATOM 9230 C C . PHE B 1 409 ? -12.133 -16.141 30.188 1 57.91 409 PHE B C 1
ATOM 9232 O O . PHE B 1 409 ? -11.055 -15.555 30.047 1 57.91 409 PHE B O 1
ATOM 9239 N N . LYS B 1 410 ? -12.297 -16.469 31.438 1 53.97 410 LYS B N 1
ATOM 9240 C CA . LYS B 1 410 ? -11.25 -16.922 32.344 1 53.97 410 LYS B CA 1
ATOM 9241 C C . LYS B 1 410 ? -10.445 -18.062 31.719 1 53.97 410 LYS B C 1
ATOM 9243 O O . LYS B 1 410 ? -9.641 -18.703 32.375 1 53.97 410 LYS B O 1
ATOM 9248 N N . GLY B 1 411 ? -10.508 -18.25 30.484 1 52.72 411 GLY B N 1
ATOM 9249 C CA . GLY B 1 411 ? -9.859 -19.469 30.016 1 52.72 411 GLY B CA 1
ATOM 9250 C C . GLY B 1 411 ? -8.422 -19.266 29.609 1 52.72 411 GLY B C 1
ATOM 9251 O O . GLY B 1 411 ? -7.867 -18.172 29.781 1 52.72 411 GLY B O 1
ATOM 9252 N N . SER B 1 412 ? -7.602 -20.219 28.984 1 59.94 412 SER B N 1
ATOM 9253 C CA . SER B 1 412 ? -6.211 -20.438 28.609 1 59.94 412 SER B CA 1
ATOM 9254 C C . SER B 1 412 ? -5.754 -19.406 27.578 1 59.94 412 SER B C 1
ATOM 9256 O O . SER B 1 412 ? -6.57 -18.859 26.828 1 59.94 412 SER B O 1
ATOM 9258 N N . ARG B 1 413 ? -4.617 -18.906 27.766 1 59.84 413 ARG B N 1
ATOM 9259 C CA . ARG B 1 413 ? -3.914 -17.984 26.875 1 59.84 413 ARG B CA 1
ATOM 9260 C C . ARG B 1 413 ? -4.176 -18.328 25.406 1 59.84 413 ARG B C 1
ATOM 9262 O O . ARG B 1 413 ? -4.328 -17.438 24.578 1 59.84 413 ARG B O 1
ATOM 9269 N N . THR B 1 414 ? -4.203 -19.578 25.156 1 62.16 414 THR B N 1
ATOM 9270 C CA . THR B 1 414 ? -4.402 -20.031 23.781 1 62.16 414 THR B CA 1
ATOM 9271 C C . THR B 1 414 ? -5.82 -19.734 23.312 1 62.16 414 THR B C 1
ATOM 9273 O O . THR B 1 414 ? -6.027 -19.328 22.156 1 62.16 414 THR B O 1
ATOM 9276 N N . LYS B 1 415 ? -6.734 -19.891 24.141 1 64.06 415 LYS B N 1
ATOM 9277 C CA . LYS B 1 415 ? -8.117 -19.625 23.781 1 64.06 415 LYS B CA 1
ATOM 9278 C C . LYS B 1 415 ? -8.344 -18.141 23.547 1 64.06 415 LYS B C 1
ATOM 9280 O O . LYS B 1 415 ? -9.07 -17.75 22.625 1 64.06 415 LYS B O 1
ATOM 9285 N N . LYS B 1 416 ? -7.633 -17.375 24.391 1 65.81 416 LYS B N 1
ATOM 9286 C CA . LYS B 1 416 ? -7.734 -15.93 24.219 1 65.81 416 LYS B CA 1
ATOM 9287 C C . LYS B 1 416 ? -7.172 -15.5 22.859 1 65.81 416 LYS B C 1
ATOM 9289 O O . LYS B 1 416 ? -7.746 -14.633 22.203 1 65.81 416 LYS B O 1
ATOM 9294 N N . TYR B 1 417 ? -6.141 -16.156 22.547 1 65.06 417 TYR B N 1
ATOM 9295 C CA . TYR B 1 417 ? -5.516 -15.852 21.266 1 65.06 417 TYR B CA 1
ATOM 9296 C C . TYR B 1 417 ? -6.43 -16.234 20.109 1 65.06 417 TYR B C 1
ATOM 9298 O O . TYR B 1 417 ? -6.594 -15.469 19.156 1 65.06 417 TYR B O 1
ATOM 9306 N N . ILE B 1 418 ? -7.051 -17.344 20.188 1 65.06 418 ILE B N 1
ATOM 9307 C CA . ILE B 1 418 ? -7.934 -17.828 19.141 1 65.06 418 ILE B CA 1
ATOM 9308 C C . ILE B 1 418 ? -9.172 -16.922 19.047 1 65.06 418 ILE B C 1
ATOM 9310 O O . ILE B 1 418 ? -9.641 -16.609 17.953 1 65.06 418 ILE B O 1
ATOM 9314 N N . ASP B 1 419 ? -9.5 -16.531 20.156 1 64.81 419 ASP B N 1
ATOM 9315 C CA . ASP B 1 419 ? -10.703 -15.695 20.172 1 64.81 419 ASP B CA 1
ATOM 9316 C C . ASP B 1 419 ? -10.43 -14.32 19.594 1 64.81 419 ASP B C 1
ATOM 9318 O O . ASP B 1 419 ? -11.273 -13.758 18.891 1 64.81 419 ASP B O 1
ATOM 9322 N N . GLU B 1 420 ? -9.289 -13.891 19.906 1 67.69 420 GLU B N 1
ATOM 9323 C CA . GLU B 1 420 ? -8.906 -12.586 19.359 1 67.69 420 GLU B CA 1
ATOM 9324 C C . GLU B 1 420 ? -8.789 -12.648 17.844 1 67.69 420 GLU B C 1
ATOM 9326 O O . GLU B 1 420 ? -9.219 -11.719 17.141 1 67.69 420 GLU B O 1
ATOM 9331 N N . MET B 1 421 ? -8.305 -13.734 17.422 1 65.19 421 MET B N 1
ATOM 9332 C CA . MET B 1 421 ? -8.156 -13.914 15.977 1 65.19 421 MET B CA 1
ATOM 9333 C C . MET B 1 421 ? -9.516 -14.109 15.305 1 65.19 421 MET B C 1
ATOM 9335 O O . MET B 1 421 ? -9.742 -13.602 14.203 1 65.19 421 MET B O 1
ATOM 9339 N N . LEU B 1 422 ? -10.32 -14.719 16.062 1 66.75 422 LEU B N 1
ATOM 9340 C CA . LEU B 1 422 ? -11.625 -15.031 15.516 1 66.75 422 LEU B CA 1
ATOM 9341 C C . LEU B 1 422 ? -12.555 -13.828 15.586 1 66.75 422 LEU B C 1
ATOM 9343 O O . LEU B 1 422 ? -13.469 -13.695 14.766 1 66.75 422 LEU B O 1
ATOM 9347 N N . GLU B 1 423 ? -12.273 -13.07 16.562 1 64.5 423 GLU B N 1
ATOM 9348 C CA . GLU B 1 423 ? -13.102 -11.875 16.703 1 64.5 423 GLU B CA 1
ATOM 9349 C C . GLU B 1 423 ? -12.992 -10.984 15.469 1 64.5 423 GLU B C 1
ATOM 9351 O O . GLU B 1 423 ? -13.992 -10.43 15.008 1 64.5 423 GLU B O 1
ATOM 9356 N N . LYS B 1 424 ? -11.812 -10.883 14.961 1 64.19 424 LYS B N 1
ATOM 9357 C CA . LYS B 1 424 ? -11.633 -10.055 13.773 1 64.19 424 LYS B CA 1
ATOM 9358 C C . LYS B 1 424 ? -12.414 -10.617 12.586 1 64.19 424 LYS B C 1
ATOM 9360 O O . LYS B 1 424 ? -12.883 -9.859 11.727 1 64.19 424 LYS B O 1
ATOM 9365 N N . TYR B 1 425 ? -12.656 -11.875 12.656 1 62.44 425 TYR B N 1
ATOM 9366 C CA . TYR B 1 425 ? -13.328 -12.508 11.531 1 62.44 425 TYR B CA 1
ATOM 9367 C C . TYR B 1 425 ? -14.82 -12.688 11.812 1 62.44 425 TYR B C 1
ATOM 9369 O O . TYR B 1 425 ? -15.648 -12.539 10.914 1 62.44 425 TYR B O 1
ATOM 9377 N N . TRP B 1 426 ? -15.094 -13.016 13.047 1 59.09 426 TRP B N 1
ATOM 9378 C CA . TRP B 1 426 ? -16.453 -13.477 13.305 1 59.09 426 TRP B CA 1
ATOM 9379 C C . TRP B 1 426 ? -17.328 -12.328 13.789 1 59.09 426 TRP B C 1
ATOM 9381 O O . TRP B 1 426 ? -18.531 -12.297 13.516 1 59.09 426 TRP B O 1
ATOM 9391 N N . TYR B 1 427 ? -16.75 -11.5 14.5 1 57.62 427 TYR B N 1
ATOM 9392 C CA . TYR B 1 427 ? -17.672 -10.617 15.195 1 57.62 427 TYR B CA 1
ATOM 9393 C C . TYR B 1 427 ? -17.797 -9.281 14.477 1 57.62 427 TYR B C 1
ATOM 9395 O O . TYR B 1 427 ? -17.891 -8.227 15.117 1 57.62 427 TYR B O 1
ATOM 9403 N N . GLN B 1 428 ? -18.047 -9.461 13.18 1 64.75 428 GLN B N 1
ATOM 9404 C CA . GLN B 1 428 ? -18.344 -8.18 12.547 1 64.75 428 GLN B CA 1
ATOM 9405 C C . GLN B 1 428 ? -19.844 -7.91 12.547 1 64.75 428 GLN B C 1
ATOM 9407 O O . GLN B 1 428 ? -20.594 -8.531 11.789 1 64.75 428 GLN B O 1
ATOM 9412 N N . ASN B 1 429 ? -20.312 -7.246 13.648 1 81.12 429 ASN B N 1
ATOM 9413 C CA . ASN B 1 429 ? -21.703 -6.789 13.703 1 81.12 429 ASN B CA 1
ATOM 9414 C C . ASN B 1 429 ? -21.953 -5.609 12.773 1 81.12 429 ASN B C 1
ATOM 9416 O O . ASN B 1 429 ? -21.266 -4.582 12.875 1 81.12 429 ASN B O 1
ATOM 9420 N N . LEU B 1 430 ? -22.844 -5.898 11.734 1 88.62 430 LEU B N 1
ATOM 9421 C CA . LEU B 1 430 ? -23.172 -4.84 10.781 1 88.62 430 LEU B CA 1
ATOM 9422 C C . LEU B 1 430 ? -24.547 -4.246 11.086 1 88.62 430 LEU B C 1
ATOM 9424 O O . LEU B 1 430 ? -25.484 -4.98 11.375 1 88.62 430 LEU B O 1
ATOM 9428 N N . GLU B 1 431 ? -24.531 -2.975 11.258 1 91.94 431 GLU B N 1
ATOM 9429 C CA . GLU B 1 431 ? -25.797 -2.262 11.438 1 91.94 431 GLU B CA 1
ATOM 9430 C C . GLU B 1 431 ? -26.125 -1.406 10.219 1 91.94 431 GLU B C 1
ATOM 9432 O O . GLU B 1 431 ? -25.25 -0.755 9.648 1 91.94 431 GLU B O 1
ATOM 9437 N N . PRO B 1 432 ? -27.312 -1.397 9.773 1 90.38 432 PRO B N 1
ATOM 9438 C CA . PRO B 1 432 ? -27.703 -0.615 8.602 1 90.38 432 PRO B CA 1
ATOM 9439 C C . PRO B 1 432 ? -27.75 0.885 8.883 1 90.38 432 PRO B C 1
ATOM 9441 O O . PRO B 1 432 ? -28.062 1.298 10 1 90.38 432 PRO B O 1
ATOM 9444 N N . VAL B 1 433 ? -27.297 1.621 7.871 1 87.31 433 VAL B N 1
ATOM 9445 C CA . VAL B 1 433 ? -27.391 3.076 7.926 1 87.31 433 VAL B CA 1
ATOM 9446 C C . VAL B 1 433 ? -28.781 3.529 7.527 1 87.31 433 VAL B C 1
ATOM 9448 O O . VAL B 1 433 ? -29.25 3.236 6.422 1 87.31 433 VAL B O 1
ATOM 9451 N N . HIS B 1 434 ? -29.75 3.516 8.43 1 67.06 434 HIS B N 1
ATOM 9452 C CA . HIS B 1 434 ? -31.172 3.791 8.195 1 67.06 434 HIS B CA 1
ATOM 9453 C C . HIS B 1 434 ? -31.359 5.141 7.512 1 67.06 434 HIS B C 1
ATOM 9455 O O . HIS B 1 434 ? -30.766 6.145 7.934 1 67.06 434 HIS B O 1
ATOM 9461 N N . ASP B 1 435 ? -31.984 5.164 6.332 1 62.47 435 ASP B N 1
ATOM 9462 C CA . ASP B 1 435 ? -32.219 6.297 5.441 1 62.47 435 ASP B CA 1
ATOM 9463 C C . ASP B 1 435 ? -33.531 7.004 5.777 1 62.47 435 ASP B C 1
ATOM 9465 O O . ASP B 1 435 ? -34.062 7.738 4.949 1 62.47 435 ASP B O 1
ATOM 9469 N N . GLY B 1 436 ? -34 7.035 7 1 62.88 436 GLY B N 1
ATOM 9470 C CA . GLY B 1 436 ? -35.219 7.836 7.09 1 62.88 436 GLY B CA 1
ATOM 9471 C C . GLY B 1 436 ? -34.969 9.32 6.93 1 62.88 436 GLY B C 1
ATOM 9472 O O . GLY B 1 436 ? -33.812 9.742 6.734 1 62.88 436 GLY B O 1
ATOM 9473 N N . ASP B 1 437 ? -35.906 10.273 6.66 1 58.91 437 ASP B N 1
ATOM 9474 C CA . ASP B 1 437 ? -35.844 11.711 6.402 1 58.91 437 ASP B CA 1
ATOM 9475 C C . ASP B 1 437 ? -34.938 12.422 7.402 1 58.91 437 ASP B C 1
ATOM 9477 O O . ASP B 1 437 ? -34.312 13.43 7.066 1 58.91 437 ASP B O 1
ATOM 9481 N N . LYS B 1 438 ? -34.781 11.781 8.562 1 71.31 438 LYS B N 1
ATOM 9482 C CA . LYS B 1 438 ? -33.906 12.391 9.547 1 71.31 438 LYS B CA 1
ATOM 9483 C C . LYS B 1 438 ? -32.844 11.398 10.016 1 71.31 438 LYS B C 1
ATOM 9485 O O . LYS B 1 438 ? -32.469 11.375 11.195 1 71.31 438 LYS B O 1
ATOM 9490 N N . GLY B 1 439 ? -32.281 10.797 8.914 1 87.06 439 GLY B N 1
ATOM 9491 C CA . GLY B 1 439 ? -31.344 9.742 9.258 1 87.06 439 GLY B CA 1
ATOM 9492 C C . GLY B 1 439 ? -29.906 10.211 9.273 1 87.06 439 GLY B C 1
ATOM 9493 O O . GLY B 1 439 ? -29.625 11.414 9.352 1 87.06 439 GLY B O 1
ATOM 9494 N N . LEU B 1 440 ? -29.031 9.359 9.375 1 93.19 440 LEU B N 1
ATOM 9495 C CA . LEU B 1 440 ? -27.594 9.578 9.508 1 93.19 440 LEU B CA 1
ATOM 9496 C C . LEU B 1 440 ? -27.047 10.352 8.312 1 93.19 440 LEU B C 1
ATOM 9498 O O . LEU B 1 440 ? -26.281 11.305 8.477 1 93.19 440 LEU B O 1
ATOM 9502 N N . LYS B 1 441 ? -27.5 10.062 7.074 1 93.44 441 LYS B N 1
ATOM 9503 C CA . LYS B 1 441 ? -27.031 10.711 5.855 1 93.44 441 LYS B CA 1
ATOM 9504 C C . LYS B 1 441 ? -27.391 12.195 5.852 1 93.44 441 LYS B C 1
ATOM 9506 O O . LYS B 1 441 ? -26.578 13.039 5.453 1 93.44 441 LYS B O 1
ATOM 9511 N N . GLU B 1 442 ? -28.578 12.453 6.328 1 93.38 442 GLU B N 1
ATOM 9512 C CA . GLU B 1 442 ? -29.031 13.836 6.367 1 93.38 442 GLU B CA 1
ATOM 9513 C C . GLU B 1 442 ? -28.234 14.656 7.379 1 93.38 442 GLU B C 1
ATOM 9515 O O . GLU B 1 442 ? -27.859 15.797 7.094 1 93.38 442 GLU B O 1
ATOM 9520 N N . LYS B 1 443 ? -28 14.078 8.508 1 91.75 443 LYS B N 1
ATOM 9521 C CA . LYS B 1 443 ? -27.266 14.789 9.547 1 91.75 443 LYS B CA 1
ATOM 9522 C C . LYS B 1 443 ? -25.844 15.102 9.078 1 91.75 443 LYS B C 1
ATOM 9524 O O . LYS B 1 443 ? -25.344 16.219 9.289 1 91.75 443 LYS B O 1
ATOM 9529 N N . ILE B 1 444 ? -25.172 14.148 8.461 1 93.62 444 ILE B N 1
ATOM 9530 C CA . ILE B 1 444 ? -23.812 14.328 7.969 1 93.62 444 ILE B CA 1
ATOM 9531 C C . ILE B 1 444 ? -23.797 15.414 6.891 1 93.62 444 ILE B C 1
ATOM 9533 O O . ILE B 1 444 ? -22.969 16.312 6.918 1 93.62 444 ILE B O 1
ATOM 9537 N N . PHE B 1 445 ? -24.797 15.312 5.996 1 94.5 445 PHE B N 1
ATOM 9538 C CA . PHE B 1 445 ? -24.859 16.234 4.871 1 94.5 445 PHE B CA 1
ATOM 9539 C C . PHE B 1 445 ? -25.094 17.656 5.359 1 94.5 445 PHE B C 1
ATOM 9541 O O . PHE B 1 445 ? -24.453 18.609 4.898 1 94.5 445 PHE B O 1
ATOM 9548 N N . GLU B 1 446 ? -25.984 17.797 6.262 1 90.19 446 GLU B N 1
ATOM 9549 C CA . GLU B 1 446 ? -26.312 19.125 6.785 1 90.19 446 GLU B CA 1
ATOM 9550 C C . GLU B 1 446 ? -25.109 19.75 7.48 1 90.19 446 GLU B C 1
ATOM 9552 O O . GLU B 1 446 ? -24.812 20.922 7.266 1 90.19 446 GLU B O 1
ATOM 9557 N N . GLN B 1 447 ? -24.469 19.047 8.273 1 88.44 447 GLN B N 1
ATOM 9558 C CA . GLN B 1 447 ? -23.328 19.562 9.016 1 88.44 447 GLN B CA 1
ATOM 9559 C C . G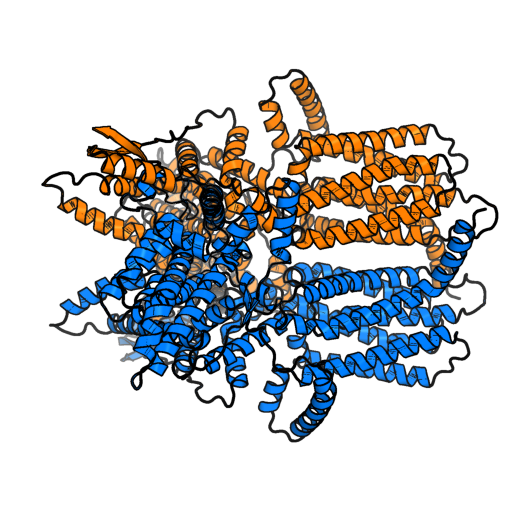LN B 1 447 ? -22.172 19.922 8.07 1 88.44 447 GLN B C 1
ATOM 9561 O O . GLN B 1 447 ? -21.531 20.953 8.242 1 88.44 447 GLN B O 1
ATOM 9566 N N . LEU B 1 448 ? -21.938 19.094 7.082 1 90.62 448 LEU B N 1
ATOM 9567 C CA . LEU B 1 448 ? -20.844 19.344 6.148 1 90.62 448 LEU B CA 1
ATOM 9568 C C . LEU B 1 448 ? -21.203 20.5 5.211 1 90.62 448 LEU B C 1
ATOM 9570 O O . LEU B 1 448 ? -20.312 21.281 4.82 1 90.62 448 LEU B O 1
ATOM 9574 N N . LYS B 1 449 ? -22.438 20.531 4.812 1 89.06 449 LYS B N 1
ATOM 9575 C CA . LYS B 1 449 ? -22.906 21.641 3.988 1 89.06 449 LYS B CA 1
ATOM 9576 C C . LYS B 1 449 ? -22.703 22.969 4.699 1 89.06 449 LYS B C 1
ATOM 9578 O O . LYS B 1 449 ? -22.234 23.938 4.09 1 89.06 449 LYS B O 1
ATOM 9583 N N . ASN B 1 450 ? -22.984 22.969 5.934 1 83.19 450 ASN B N 1
ATOM 9584 C CA . ASN B 1 450 ? -22.781 24.188 6.734 1 83.19 450 ASN B CA 1
ATOM 9585 C C . ASN B 1 450 ? -21.312 24.516 6.895 1 83.19 450 ASN B C 1
ATOM 9587 O O . ASN B 1 450 ? -20.922 25.688 6.844 1 83.19 450 ASN B O 1
ATOM 9591 N N . ALA B 1 451 ? -20.5 23.547 7.074 1 79.06 451 ALA B N 1
ATOM 9592 C CA . ALA B 1 451 ? -19.062 23.766 7.207 1 79.06 451 ALA B CA 1
ATOM 9593 C C . ALA B 1 451 ? -18.469 24.328 5.922 1 79.06 451 ALA B C 1
ATOM 9595 O O . ALA B 1 451 ? -17.547 25.156 5.961 1 79.06 451 ALA B O 1
ATOM 9596 N N . SER B 1 452 ? -18.953 23.859 4.801 1 82.56 452 SER B N 1
ATOM 9597 C CA . SER B 1 452 ? -18.5 24.312 3.494 1 82.56 452 SER B CA 1
ATOM 9598 C C . SER B 1 452 ? -18.859 25.766 3.248 1 82.56 452 SER B C 1
ATOM 9600 O O . SER B 1 452 ? -18.094 26.516 2.633 1 82.56 452 SER B O 1
ATOM 9602 N N . SER B 1 453 ? -19.906 26.188 3.602 1 73.94 453 SER B N 1
ATOM 9603 C CA . SER B 1 453 ? -20.375 27.547 3.404 1 73.94 453 SER B CA 1
ATOM 9604 C C . SER B 1 453 ? -19.531 28.531 4.207 1 73.94 453 SER B C 1
ATOM 9606 O O . SER B 1 453 ? -19.266 29.641 3.74 1 73.94 453 SER B O 1
ATOM 9608 N N . ILE B 1 454 ? -18.938 28.094 5.141 1 62.03 454 ILE B N 1
ATOM 9609 C CA . ILE B 1 454 ? -18.141 28.953 6.004 1 62.03 454 ILE B CA 1
ATOM 9610 C C . ILE B 1 454 ? -16.734 29.078 5.434 1 62.03 454 ILE B C 1
ATOM 9612 O O . ILE B 1 454 ? -16.141 30.172 5.461 1 62.03 454 ILE B O 1
ATOM 9616 N N . SER B 1 455 ? -16.188 28 4.957 1 59.34 455 SER B N 1
ATOM 9617 C CA . SER B 1 455 ? -14.867 28.047 4.359 1 59.34 455 SER B CA 1
ATOM 9618 C C . SER B 1 455 ? -14.812 29.016 3.186 1 59.34 455 SER B C 1
ATOM 9620 O O . SER B 1 455 ? -13.812 29.703 2.988 1 59.34 455 SER B O 1
ATOM 9622 N N . ASP B 1 456 ? -15.82 29.062 2.381 1 53.88 456 ASP B N 1
ATOM 9623 C CA . ASP B 1 456 ? -15.922 29.984 1.256 1 53.88 456 ASP B CA 1
ATOM 9624 C C . ASP B 1 456 ? -15.938 31.438 1.734 1 53.88 456 ASP B C 1
ATOM 9626 O O . ASP B 1 456 ? -15.312 32.312 1.121 1 53.88 456 ASP B O 1
ATOM 9630 N N . ILE B 1 457 ? -16.609 31.516 2.76 1 44.56 457 ILE B N 1
ATOM 9631 C CA . ILE B 1 457 ? -16.703 32.875 3.297 1 44.56 457 ILE B CA 1
ATOM 9632 C C . ILE B 1 457 ? -15.32 33.312 3.754 1 44.56 457 ILE B C 1
ATOM 9634 O O . ILE B 1 457 ? -14.922 34.469 3.512 1 44.56 457 ILE B O 1
ATOM 9638 N N . SER B 1 458 ? -14.594 32.375 4.152 1 46.34 458 SER B N 1
ATOM 9639 C CA . SER B 1 458 ? -13.273 32.719 4.652 1 46.34 458 SER B CA 1
ATOM 9640 C C . SER B 1 458 ? -12.297 33 3.506 1 46.34 458 SER B C 1
ATOM 9642 O O . SER B 1 458 ? -11.516 33.938 3.561 1 46.34 458 SER B O 1
ATOM 9644 N N . VAL B 1 459 ? -12.398 32.125 2.486 1 47.41 459 VAL B N 1
ATOM 9645 C CA . VAL B 1 459 ? -11.539 32.312 1.318 1 47.41 459 VAL B CA 1
ATOM 9646 C C . VAL B 1 459 ? -11.938 33.562 0.577 1 47.41 459 VAL B C 1
ATOM 9648 O O . VAL B 1 459 ? -11.078 34.344 0.142 1 47.41 459 VAL B O 1
ATOM 9651 N N . SER B 1 460 ? -13.211 33.688 0.293 1 43.31 460 SER B N 1
ATOM 9652 C CA . SER B 1 460 ? -13.695 34.875 -0.398 1 43.31 460 SER B CA 1
ATOM 9653 C C . SER B 1 460 ? -13.312 36.156 0.361 1 43.31 460 SER B C 1
ATOM 9655 O O . SER B 1 460 ? -12.906 37.125 -0.245 1 43.31 460 SER B O 1
ATOM 9657 N N . GLU B 1 461 ? -13.438 36.062 1.526 1 41.62 461 GLU B N 1
ATOM 9658 C CA . GLU B 1 461 ? -13.062 37.219 2.324 1 41.62 461 GLU B CA 1
ATOM 9659 C C . GLU B 1 461 ? -11.562 37.469 2.25 1 41.62 461 GLU B C 1
ATOM 9661 O O . GLU B 1 461 ? -11.125 38.625 2.193 1 41.62 461 GLU B O 1
ATOM 9666 N N . GLN B 1 462 ? -10.828 36.406 2.129 1 40.34 462 GLN B N 1
ATOM 9667 C CA . GLN B 1 462 ? -9.383 36.5 1.928 1 40.34 462 GLN B CA 1
ATOM 9668 C C . GLN B 1 462 ? -9.062 37.156 0.584 1 40.34 462 GLN B C 1
ATOM 9670 O O . GLN B 1 462 ? -8.164 38 0.493 1 40.34 462 GLN B O 1
ATOM 9675 N N . LEU B 1 463 ? -9.68 36.594 -0.429 1 39.56 463 LEU B N 1
ATOM 9676 C CA . LEU B 1 463 ? -9.492 37.156 -1.769 1 39.56 463 LEU B CA 1
ATOM 9677 C C . LEU B 1 463 ? -9.914 38.625 -1.824 1 39.56 463 LEU B C 1
ATOM 9679 O O . LEU B 1 463 ? -9.266 39.438 -2.486 1 39.56 463 LEU B O 1
ATOM 9683 N N . TYR B 1 464 ? -11.008 38.875 -1.238 1 36.75 464 TYR B N 1
ATOM 9684 C CA . TYR B 1 464 ? -11.453 40.281 -1.222 1 36.75 464 TYR B CA 1
ATOM 9685 C C . TYR B 1 464 ? -10.453 41.156 -0.479 1 36.75 464 TYR B C 1
ATOM 9687 O O . TYR B 1 464 ? -10.234 42.312 -0.853 1 36.75 464 TYR B O 1
ATOM 9695 N N . GLN B 1 465 ? -9.852 40.625 0.477 1 37.44 465 GLN B N 1
ATOM 9696 C CA . GLN B 1 465 ? -8.883 41.406 1.225 1 37.44 465 GLN B CA 1
ATOM 9697 C C . GLN B 1 465 ? -7.652 41.719 0.374 1 37.44 465 GLN B C 1
ATOM 9699 O O . GLN B 1 465 ? -7.023 42.75 0.542 1 37.44 465 GLN B O 1
ATOM 9704 N N . ASN B 1 466 ? -7.152 40.75 -0.357 1 35.84 466 ASN B N 1
ATOM 9705 C CA . ASN B 1 466 ? -6.004 41 -1.226 1 35.84 466 ASN B CA 1
ATOM 9706 C C . ASN B 1 466 ? -6.34 42 -2.322 1 35.84 466 ASN B C 1
ATOM 9708 O O . ASN B 1 466 ? -5.473 42.375 -3.111 1 35.84 466 ASN B O 1
ATOM 9712 N N . LEU B 1 467 ? -7.613 42.125 -2.611 1 32.72 467 LEU B N 1
ATOM 9713 C CA . LEU B 1 467 ? -7.898 43.188 -3.561 1 32.72 467 LEU B CA 1
ATOM 9714 C C . LEU B 1 467 ? -7.539 44.562 -2.971 1 32.72 467 LEU B C 1
ATOM 9716 O O . LEU B 1 467 ? -7.328 44.688 -1.762 1 32.72 467 LEU B O 1
ATOM 9720 N N . LYS B 1 468 ? -8.023 45.844 -3.508 1 38.88 468 LYS B N 1
ATOM 9721 C CA . LYS B 1 468 ? -7.633 47.25 -3.416 1 38.88 468 LYS B CA 1
ATOM 9722 C C . LYS B 1 468 ? -7.652 47.719 -1.968 1 38.88 468 LYS B C 1
ATOM 9724 O O . LYS B 1 468 ? -8.508 47.312 -1.182 1 38.88 468 LYS B O 1
ATOM 9729 N N . PRO B 1 469 ? -6.5 48.281 -1.474 1 35.44 469 PRO B N 1
ATOM 9730 C CA . PRO B 1 469 ? -6.484 49.188 -0.315 1 35.44 469 PRO B CA 1
ATOM 9731 C C . PRO B 1 469 ? -7.781 49.969 -0.159 1 35.44 469 PRO B C 1
ATOM 9733 O O . PRO B 1 469 ? -8.078 50.844 -0.973 1 35.44 469 PRO B O 1
ATOM 9736 N N . VAL B 1 470 ? -8.969 49.406 0.017 1 31.28 470 VAL B N 1
ATOM 9737 C CA . VAL B 1 470 ? -10.008 50.406 0.239 1 31.28 470 VAL B CA 1
ATOM 9738 C C . VAL B 1 470 ? -9.531 51.438 1.278 1 31.28 470 VAL B C 1
ATOM 9740 O O . VAL B 1 470 ? -8.75 51.094 2.172 1 31.28 470 VAL B O 1
ATOM 9743 N N . HIS B 1 471 ? -9.969 52.75 1.271 1 30.69 471 HIS B N 1
ATOM 9744 C CA . HIS B 1 471 ? -9.781 53.938 2.086 1 30.69 471 HIS B CA 1
ATOM 9745 C C . HIS B 1 471 ? -9.766 53.625 3.572 1 30.69 471 HIS B C 1
ATOM 9747 O O . HIS B 1 471 ? -10.164 52.5 3.965 1 30.69 471 HIS B O 1
ATOM 9753 N N . ASP B 1 472 ? -10.258 54.719 4.535 1 33.38 472 ASP B N 1
ATOM 9754 C CA . ASP B 1 472 ? -10.008 55.219 5.883 1 33.38 472 ASP B CA 1
ATOM 9755 C C . ASP B 1 472 ? -10.328 54.156 6.93 1 33.38 472 ASP B C 1
ATOM 9757 O O . ASP B 1 472 ? -9.523 53.906 7.828 1 33.38 472 ASP B O 1
ATOM 9761 N N . GLU B 1 473 ? -11.734 54.125 7.371 1 34.25 473 GLU B N 1
ATOM 9762 C CA . GLU B 1 473 ? -12.273 53.938 8.711 1 34.25 473 GLU B CA 1
ATOM 9763 C C . GLU B 1 473 ? -12.133 52.469 9.148 1 34.25 473 GLU B C 1
ATOM 9765 O O . GLU B 1 473 ? -11.992 52.188 10.344 1 34.25 473 GLU B O 1
ATOM 9770 N N . ASP B 1 474 ? -12.523 51.531 8.344 1 35.69 474 ASP B N 1
ATOM 9771 C CA . ASP B 1 474 ? -12.781 50.219 8.953 1 35.69 474 ASP B CA 1
ATOM 9772 C C . ASP B 1 474 ? -11.516 49.375 8.984 1 35.69 474 ASP B C 1
ATOM 9774 O O . ASP B 1 474 ? -11.484 48.25 8.422 1 35.69 474 ASP B O 1
ATOM 9778 N N . THR B 1 475 ? -10.43 49.969 9.102 1 39.22 475 THR B N 1
ATOM 9779 C CA . THR B 1 475 ? -9.094 49.406 9.242 1 39.22 475 THR B CA 1
ATOM 9780 C C . THR B 1 475 ? -9.039 48.438 10.422 1 39.22 475 THR B C 1
ATOM 9782 O O . THR B 1 475 ? -8.305 47.438 10.383 1 39.22 475 THR B O 1
ATOM 9785 N N . GLY B 1 476 ? -9.766 48.844 11.422 1 38 476 GLY B N 1
ATOM 9786 C CA . GLY B 1 476 ? -9.68 48.062 12.641 1 38 476 GLY B CA 1
ATOM 9787 C C . GLY B 1 476 ? -10.203 46.625 12.477 1 38 476 GLY B C 1
ATOM 9788 O O . GLY B 1 476 ? -9.617 45.688 12.992 1 38 476 GLY B O 1
ATOM 9789 N N . LEU B 1 477 ? -11.367 46.656 11.922 1 35.91 477 LEU B N 1
ATOM 9790 C CA . LEU B 1 477 ? -12.016 45.344 11.797 1 35.91 477 LEU B CA 1
ATOM 9791 C C . LEU B 1 477 ? -11.227 44.438 10.859 1 35.91 477 LEU B C 1
ATOM 9793 O O . LEU B 1 477 ? -11.109 43.25 11.109 1 35.91 477 LEU B O 1
ATOM 9797 N N . LYS B 1 478 ? -10.539 45.188 9.945 1 42.09 478 LYS B N 1
ATOM 9798 C CA . LYS B 1 478 ? -9.781 44.438 8.945 1 42.09 478 LYS B CA 1
ATOM 9799 C C . LYS B 1 478 ? -8.547 43.781 9.562 1 42.09 478 LYS B C 1
ATOM 9801 O O . LYS B 1 478 ? -8.219 42.625 9.258 1 42.09 478 LYS B O 1
ATOM 9806 N N . GLU B 1 479 ? -7.918 44.5 10.406 1 43.06 479 GLU B N 1
ATOM 9807 C CA . GLU B 1 479 ? -6.793 43.938 11.141 1 43.06 479 GLU B CA 1
ATOM 9808 C C . GLU B 1 479 ? -7.234 42.75 11.992 1 43.06 479 GLU B C 1
ATOM 9810 O O . GLU B 1 479 ? -6.539 41.719 12.07 1 43.06 479 GLU B O 1
ATOM 9815 N N . LYS B 1 480 ? -8.406 42.906 12.578 1 40.62 480 LYS B N 1
ATOM 9816 C CA . LYS B 1 480 ? -8.906 41.844 13.438 1 40.62 480 LYS B CA 1
ATOM 9817 C C . LYS B 1 480 ? -9.258 40.625 12.625 1 40.62 480 LYS B C 1
ATOM 9819 O O . LYS B 1 480 ? -8.945 39.5 13.031 1 40.62 480 LYS B O 1
ATOM 9824 N N . ILE B 1 481 ? -9.867 40.812 11.586 1 39.44 481 ILE B N 1
ATOM 9825 C CA . ILE B 1 481 ? -10.242 39.688 10.742 1 39.44 481 ILE B CA 1
ATOM 9826 C C . ILE B 1 481 ? -8.992 39.062 10.133 1 39.44 481 ILE B C 1
ATOM 9828 O O . ILE B 1 481 ? -8.875 37.812 10.055 1 39.44 481 ILE B O 1
ATOM 9832 N N . PHE B 1 482 ? -8.016 40 9.82 1 39.84 482 PHE B N 1
ATOM 9833 C CA . PHE B 1 482 ? -6.719 39.531 9.359 1 39.84 482 PHE B CA 1
ATOM 9834 C C . PHE B 1 482 ? -6.086 38.594 10.398 1 39.84 482 PHE B C 1
ATOM 9836 O O . PHE B 1 482 ? -5.551 37.562 10.062 1 39.84 482 PHE B O 1
ATOM 9843 N N . GLU B 1 483 ? -6.098 39.125 11.547 1 41.16 483 GLU B N 1
ATOM 9844 C CA . GLU B 1 483 ? -5.551 38.312 12.648 1 41.16 483 GLU B CA 1
ATOM 9845 C C . GLU B 1 483 ? -6.344 37.031 12.836 1 41.16 483 GLU B C 1
ATOM 9847 O O . GLU B 1 483 ? -5.762 35.969 13.078 1 41.16 483 GLU B O 1
ATOM 9852 N N . GLN B 1 484 ? -7.625 37.219 12.773 1 38.28 484 GLN B N 1
ATOM 9853 C CA . GLN B 1 484 ? -8.453 36 12.945 1 38.28 484 GLN B CA 1
ATOM 9854 C C . GLN B 1 484 ? -8.273 35.031 11.781 1 38.28 484 GLN B C 1
ATOM 9856 O O . GLN B 1 484 ? -8.242 33.812 11.977 1 38.28 484 GLN B O 1
ATOM 9861 N N . LEU B 1 485 ? -8.242 35.562 10.625 1 38.72 485 LEU B N 1
ATOM 9862 C CA . LEU B 1 485 ? -8.102 34.75 9.414 1 38.72 485 LEU B CA 1
ATOM 9863 C C . LEU B 1 485 ? -6.695 34.156 9.32 1 38.72 485 LEU B C 1
ATOM 9865 O O . LEU B 1 485 ? -6.535 33 8.922 1 38.72 485 LEU B O 1
ATOM 9869 N N . LYS B 1 486 ? -5.684 34.969 9.438 1 42.19 486 LYS B N 1
ATOM 9870 C CA . LYS B 1 486 ? -4.34 34.438 9.625 1 42.19 486 LYS B CA 1
ATOM 9871 C C . LYS B 1 486 ? -4.336 33.312 10.664 1 42.19 486 LYS B C 1
ATOM 9873 O O . LYS B 1 486 ? -3.652 32.312 10.492 1 42.19 486 LYS B O 1
ATOM 9878 N N . ASN B 1 487 ? -5.188 33.562 11.68 1 38.12 487 ASN B N 1
ATOM 9879 C CA . ASN B 1 487 ? -5.375 32.531 12.688 1 38.12 487 ASN B CA 1
ATOM 9880 C C . ASN B 1 487 ? -6.199 31.375 12.148 1 38.12 487 ASN B C 1
ATOM 9882 O O . ASN B 1 487 ? -5.984 30.219 12.539 1 38.12 487 ASN B O 1
ATOM 9886 N N . ALA B 1 488 ? -7.211 31.656 11.312 1 38.53 488 ALA B N 1
ATOM 9887 C CA . ALA B 1 488 ? -8.078 30.625 10.727 1 38.53 488 ALA B CA 1
ATOM 9888 C C . ALA B 1 488 ? -7.312 29.766 9.727 1 38.53 488 ALA B C 1
ATOM 9890 O O . ALA B 1 488 ? -7.57 28.562 9.602 1 38.53 488 ALA B O 1
ATOM 9891 N N . ASN B 1 489 ? -6.66 30.344 8.758 1 39.72 489 ASN B N 1
ATOM 9892 C CA . ASN B 1 489 ? -5.844 29.578 7.82 1 39.72 489 ASN B CA 1
ATOM 9893 C C . ASN B 1 489 ? -4.906 28.625 8.547 1 39.72 489 ASN B C 1
ATOM 9895 O O . ASN B 1 489 ? -4.473 27.625 7.969 1 39.72 489 ASN B O 1
ATOM 9899 N N . SER B 1 490 ? -4.531 29.125 9.672 1 38.78 490 SER B N 1
ATOM 9900 C CA . SER B 1 490 ? -3.738 28.234 10.516 1 38.78 490 SER B CA 1
ATOM 9901 C C . SER B 1 490 ? -4.613 27.156 11.172 1 38.78 490 SER B C 1
ATOM 9903 O O . SER B 1 490 ? -4.113 26.312 11.914 1 38.78 490 SER B O 1
ATOM 9905 N N . ILE B 1 491 ? -5.902 27.469 11.133 1 42.28 491 ILE B N 1
ATOM 9906 C CA . ILE B 1 491 ? -6.781 26.531 11.82 1 42.28 491 ILE B CA 1
ATOM 9907 C C . ILE B 1 491 ? -6.82 25.219 11.062 1 42.28 491 ILE B C 1
ATOM 9909 O O . ILE B 1 491 ? -7.086 25.188 9.859 1 42.28 491 ILE B O 1
ATOM 9913 N N . SER B 1 492 ? -6.406 24.312 11.68 1 49.31 492 SER B N 1
ATOM 9914 C CA . SER B 1 492 ? -6.352 22.922 11.234 1 49.31 492 SER B CA 1
ATOM 9915 C C . SER B 1 492 ? -7.676 22.5 10.602 1 49.31 492 SER B C 1
ATOM 9917 O O . SER B 1 492 ? -8.727 23.078 10.898 1 49.31 492 SER B O 1
ATOM 9919 N N . ASP B 1 493 ? -7.723 21.938 9.422 1 53.28 493 ASP B N 1
ATOM 9920 C CA . ASP B 1 493 ? -8.883 21.375 8.742 1 53.28 493 ASP B CA 1
ATOM 9921 C C . ASP B 1 493 ? -9.938 20.906 9.742 1 53.28 493 ASP B C 1
ATOM 9923 O O . ASP B 1 493 ? -11.133 21.109 9.531 1 53.28 493 ASP B O 1
ATOM 9927 N N . ILE B 1 494 ? -9.508 20.5 10.883 1 55.34 494 ILE B N 1
ATOM 9928 C CA . ILE B 1 494 ? -10.414 19.969 11.898 1 55.34 494 ILE B CA 1
ATOM 9929 C C . ILE B 1 494 ? -11.164 21.125 12.555 1 55.34 494 ILE B C 1
ATOM 9931 O O . ILE B 1 494 ? -12.367 21.031 12.812 1 55.34 494 ILE B O 1
ATOM 9935 N N . SER B 1 495 ? -10.383 22.141 12.836 1 55.59 495 SER B N 1
ATOM 9936 C CA . SER B 1 495 ? -11 23.266 13.531 1 55.59 495 SER B CA 1
ATOM 9937 C C . SER B 1 495 ? -12.094 23.906 12.68 1 55.59 495 SER B C 1
ATOM 9939 O O . SER B 1 495 ? -13.125 24.328 13.203 1 55.59 495 SER B O 1
ATOM 9941 N N . LYS B 1 496 ? -11.844 23.844 11.422 1 57.44 496 LYS B N 1
ATOM 9942 C CA . LYS B 1 496 ? -12.875 24.344 10.531 1 57.44 496 LYS B CA 1
ATOM 9943 C C . LYS B 1 496 ? -14.117 23.469 10.562 1 57.44 496 LYS B C 1
ATOM 9945 O O . LYS B 1 496 ? -15.242 23.969 10.539 1 57.44 496 LYS B O 1
ATOM 9950 N N . LEU B 1 497 ? -13.805 22.234 10.633 1 60.59 497 LEU B N 1
ATOM 9951 C CA . LEU B 1 497 ? -14.898 21.266 10.648 1 60.59 497 LEU B CA 1
ATOM 9952 C C . LEU B 1 497 ? -15.727 21.391 11.922 1 60.59 497 LEU B C 1
ATOM 9954 O O . LEU B 1 497 ? -16.953 21.312 11.875 1 60.59 497 LEU B O 1
ATOM 9958 N N . PHE B 1 498 ? -14.922 21.703 13.062 1 61.75 498 PHE B N 1
ATOM 9959 C CA . PHE B 1 498 ? -15.594 21.797 14.352 1 61.75 498 PHE B CA 1
ATOM 9960 C C . PHE B 1 498 ? -16.109 23.203 14.594 1 61.75 498 PHE B C 1
ATOM 9962 O O . PHE B 1 498 ? -17.047 23.406 15.359 1 61.75 498 PHE B O 1
ATOM 9969 N N . ALA B 1 499 ? -15.305 24.234 14.242 1 52.88 499 ALA B N 1
ATOM 9970 C CA . ALA B 1 499 ? -15.586 25.641 14.57 1 52.88 499 ALA B CA 1
ATOM 9971 C C . ALA B 1 499 ? -17.062 25.953 14.352 1 52.88 499 ALA B C 1
ATOM 9973 O O . ALA B 1 499 ? -17.625 26.797 15.055 1 52.88 499 ALA B O 1
ATOM 9974 N N . TYR B 1 500 ? -17.625 25.438 13.375 1 50.12 500 TYR B N 1
ATOM 9975 C CA . TYR B 1 500 ? -18.953 26 13.156 1 50.12 500 TYR B CA 1
ATOM 9976 C C . TYR B 1 500 ? -20.047 25.062 13.656 1 50.12 500 TYR B C 1
ATOM 9978 O O . TYR B 1 500 ? -21.203 25.156 13.25 1 50.12 500 TYR B O 1
ATOM 9986 N N . THR B 1 501 ? -19.469 24.156 14.469 1 49.59 501 THR B N 1
ATOM 9987 C CA . THR B 1 501 ? -20.469 23.375 15.203 1 49.59 501 THR B CA 1
ATOM 9988 C C . THR B 1 501 ? -20.984 24.172 16.406 1 49.59 501 THR B C 1
ATOM 9990 O O . THR B 1 501 ? -20.203 24.531 17.297 1 49.59 501 THR B O 1
ATOM 9993 N N . GLY B 1 502 ? -22.25 24.703 16.266 1 50.69 502 GLY B N 1
ATOM 9994 C CA . GLY B 1 502 ? -22.953 25.359 17.344 1 50.69 502 GLY B CA 1
ATOM 9995 C C . GLY B 1 502 ? -23.172 26.844 17.125 1 50.69 502 GLY B C 1
ATOM 9996 O O . GLY B 1 502 ? -22.359 27.5 16.438 1 50.69 502 GLY B O 1
ATOM 9997 N N . ASN B 1 503 ? -24.203 27.375 17.125 1 51.5 503 ASN B N 1
ATOM 9998 C CA . ASN B 1 503 ? -24.594 28.766 16.938 1 51.5 503 ASN B CA 1
ATOM 9999 C C . ASN B 1 503 ? -24.172 29.641 18.125 1 51.5 503 ASN B C 1
ATOM 10001 O O . ASN B 1 503 ? -24.062 30.859 17.984 1 51.5 503 ASN B O 1
ATOM 10005 N N . ASP B 1 504 ? -24 28.938 19.219 1 58.12 504 ASP B N 1
ATOM 10006 C CA . ASP B 1 504 ? -23.703 29.734 20.406 1 58.12 504 ASP B CA 1
ATOM 10007 C C . ASP B 1 504 ? -22.219 29.75 20.719 1 58.12 504 ASP B C 1
ATOM 10009 O O . ASP B 1 504 ? -21.484 28.828 20.328 1 58.12 504 ASP B O 1
ATOM 10013 N N . ALA B 1 505 ? -21.75 30.891 21.109 1 57.88 505 ALA B N 1
ATOM 10014 C CA . ALA B 1 505 ? -20.344 31.141 21.438 1 57.88 505 ALA B CA 1
ATOM 10015 C C . ALA B 1 505 ? -19.781 30.016 22.297 1 57.88 505 ALA B C 1
ATOM 10017 O O . ALA B 1 505 ? -18.641 29.594 22.125 1 57.88 505 ALA B O 1
ATOM 10018 N N . GLU B 1 506 ? -20.609 29.609 23.219 1 58.72 506 GLU B N 1
ATOM 10019 C CA . GLU B 1 506 ? -20.172 28.547 24.125 1 58.72 506 GLU B CA 1
ATOM 10020 C C . GLU B 1 506 ? -19.938 27.234 23.375 1 58.72 506 GLU B C 1
ATOM 10022 O O . GLU B 1 506 ? -18.953 26.547 23.625 1 58.72 506 GLU B O 1
ATOM 10027 N N . THR B 1 507 ? -20.766 27.016 22.453 1 62.78 507 THR B N 1
ATOM 10028 C CA . THR B 1 507 ? -20.641 25.797 21.656 1 62.78 507 THR B CA 1
ATOM 10029 C C . THR B 1 507 ? -19.422 25.875 20.734 1 62.78 507 THR B C 1
ATOM 10031 O O . THR B 1 507 ? -18.703 24.891 20.562 1 62.78 507 THR B O 1
ATOM 10034 N N . LYS B 1 508 ? -19.219 27.016 20.375 1 63.78 508 LYS B N 1
ATOM 10035 C CA . LYS B 1 508 ? -18.062 27.219 19.5 1 63.78 508 LYS B CA 1
ATOM 10036 C C . LYS B 1 508 ? -16.75 27.016 20.266 1 63.78 508 LYS B C 1
ATOM 10038 O O . LYS B 1 508 ? -15.805 26.422 19.734 1 63.78 508 LYS B O 1
ATOM 10043 N N . ARG B 1 509 ? -16.828 27.531 21.469 1 60.62 509 ARG B N 1
ATOM 10044 C CA . ARG B 1 509 ? -15.656 27.359 22.312 1 60.62 509 ARG B CA 1
ATOM 10045 C C . ARG B 1 509 ? -15.422 25.891 22.625 1 60.62 509 ARG B C 1
ATOM 10047 O O . ARG B 1 509 ? -14.281 25.422 22.625 1 60.62 509 ARG B O 1
ATOM 10054 N N . PHE B 1 510 ? -16.453 25.25 22.844 1 61.78 510 PHE B N 1
ATOM 10055 C CA . PHE B 1 510 ? -16.391 23.828 23.141 1 61.78 510 PHE B CA 1
ATOM 10056 C C . PHE B 1 510 ? -15.773 23.062 21.969 1 61.78 510 PHE B C 1
ATOM 10058 O O . PHE B 1 510 ? -14.836 22.281 22.156 1 61.78 510 PHE B O 1
ATOM 10065 N N . PHE B 1 511 ? -16.219 23.453 20.875 1 65.81 511 PHE B N 1
ATOM 10066 C CA . PHE B 1 511 ? -15.797 22.703 19.703 1 65.81 511 PHE B CA 1
ATOM 10067 C C . PHE B 1 511 ? -14.383 23.109 19.297 1 65.81 511 PHE B C 1
ATOM 10069 O O . PHE B 1 511 ? -13.617 22.281 18.781 1 65.81 511 PHE B O 1
ATOM 10076 N N . HIS B 1 512 ? -14.055 24.266 19.625 1 64.5 512 HIS B N 1
ATOM 10077 C CA . HIS B 1 512 ? -12.68 24.688 19.391 1 64.5 512 HIS B CA 1
ATOM 10078 C C . HIS B 1 512 ? -11.711 23.906 20.266 1 64.5 512 HIS B C 1
ATOM 10080 O O . HIS B 1 512 ? -10.672 23.453 19.797 1 64.5 512 HIS B O 1
ATOM 10086 N N . ASN B 1 513 ? -12.094 23.797 21.516 1 62.44 513 ASN B N 1
ATOM 10087 C CA . ASN B 1 513 ? -11.273 23.031 22.438 1 62.44 513 ASN B CA 1
ATOM 10088 C C . ASN B 1 513 ? -11.211 21.547 22.062 1 62.44 513 ASN B C 1
ATOM 10090 O O . ASN B 1 513 ? -10.156 20.922 22.172 1 62.44 513 ASN B O 1
ATOM 10094 N N . LEU B 1 514 ? -12.281 21.172 21.594 1 68.19 514 LEU B N 1
ATOM 10095 C CA . LEU B 1 514 ? -12.344 19.766 21.172 1 68.19 514 LEU B CA 1
ATOM 10096 C C . LEU B 1 514 ? -11.484 19.531 19.938 1 68.19 514 LEU B C 1
ATOM 10098 O O . LEU B 1 514 ? -10.789 18.516 19.844 1 68.19 514 LEU B O 1
ATOM 10102 N N . ALA B 1 515 ? -11.555 20.5 19.062 1 65.25 515 ALA B N 1
ATOM 10103 C CA . ALA B 1 515 ? -10.75 20.391 17.844 1 65.25 515 ALA B CA 1
ATOM 10104 C C . ALA B 1 515 ? -9.266 20.344 18.156 1 65.25 515 ALA B C 1
ATOM 10106 O O . ALA B 1 515 ? -8.516 19.547 17.594 1 65.25 515 ALA B O 1
ATOM 10107 N N . GLN B 1 516 ? -8.93 21.141 19.125 1 61.34 516 GLN B N 1
ATOM 10108 C CA . GLN B 1 516 ? -7.527 21.188 19.531 1 61.34 516 GLN B CA 1
ATOM 10109 C C . GLN B 1 516 ? -7.094 19.891 20.188 1 61.34 516 GLN B C 1
ATOM 10111 O O . GLN B 1 516 ? -6.016 19.359 19.891 1 61.34 516 GLN B O 1
ATOM 10116 N N . SER B 1 517 ? -8 19.438 20.969 1 62.97 517 SER B N 1
ATOM 10117 C CA . SER B 1 517 ? -7.703 18.188 21.656 1 62.97 517 SER B CA 1
ATOM 10118 C C . SER B 1 517 ? -7.676 17.016 20.688 1 62.97 517 SER B C 1
ATOM 10120 O O . SER B 1 517 ? -6.871 16.094 20.844 1 62.97 517 SER B O 1
ATOM 10122 N N . THR B 1 518 ? -8.531 17.109 19.719 1 61.91 518 THR B N 1
ATOM 10123 C CA . THR B 1 518 ? -8.656 16.031 18.75 1 61.91 518 THR B CA 1
ATOM 10124 C C . THR B 1 518 ? -7.426 15.977 17.844 1 61.91 518 THR B C 1
ATOM 10126 O O . THR B 1 518 ? -6.957 14.898 17.484 1 61.91 518 THR B O 1
ATOM 10129 N N . GLU B 1 519 ? -6.941 17.062 17.547 1 62.22 519 GLU B N 1
ATOM 10130 C CA . GLU B 1 519 ? -5.781 17.109 16.656 1 62.22 519 GLU B CA 1
ATOM 10131 C C . GLU B 1 519 ? -4.547 16.516 17.344 1 62.22 519 GLU B C 1
ATOM 10133 O O . GLU B 1 519 ? -3.73 15.859 16.703 1 62.22 519 GLU B O 1
ATOM 10138 N N . GLU B 1 520 ? -4.59 16.656 18.609 1 62.53 520 GLU B N 1
ATOM 10139 C CA . GLU B 1 520 ? -3.418 16.172 19.328 1 62.53 520 GLU B CA 1
ATOM 10140 C C . GLU B 1 520 ? -3.562 14.688 19.672 1 62.53 520 GLU B C 1
ATOM 10142 O O . GLU B 1 520 ? -2.6 13.93 19.578 1 62.53 520 GLU B O 1
ATOM 10147 N N . ASN B 1 521 ? -4.758 14.352 20.062 1 74.44 521 ASN B N 1
ATOM 10148 C CA . ASN B 1 521 ? -5.008 12.984 20.5 1 74.44 521 ASN B CA 1
ATOM 10149 C C . ASN B 1 521 ? -6.336 12.461 19.969 1 74.44 521 ASN B C 1
ATOM 10151 O O . ASN B 1 521 ? -7.219 12.086 20.75 1 74.44 521 ASN B O 1
ATOM 10155 N N . PHE B 1 522 ? -6.367 12.211 18.719 1 79.88 522 PHE B N 1
ATOM 10156 C CA . PHE B 1 522 ? -7.625 11.875 18.062 1 79.88 522 PHE B CA 1
ATOM 10157 C C . PHE B 1 522 ? -8.148 10.531 18.562 1 79.88 522 PHE B C 1
ATOM 10159 O O . PHE B 1 522 ? -9.32 10.422 18.922 1 79.88 522 PHE B O 1
ATOM 10166 N N . ASP B 1 523 ? -7.324 9.594 18.656 1 78.56 523 ASP B N 1
ATOM 10167 C CA . ASP B 1 523 ? -7.758 8.242 19 1 78.56 523 ASP B CA 1
ATOM 10168 C C . ASP B 1 523 ? -8.234 8.188 20.453 1 78.56 523 ASP B C 1
ATOM 10170 O O . ASP B 1 523 ? -9.211 7.504 20.766 1 78.56 523 ASP B O 1
ATOM 10174 N N . GLU B 1 524 ? -7.629 8.977 21.281 1 83.12 524 GLU B N 1
ATOM 10175 C CA . GLU B 1 524 ? -8.07 9.031 22.672 1 83.12 524 GLU B CA 1
ATOM 10176 C C . GLU B 1 524 ? -9.43 9.719 22.797 1 83.12 524 GLU B C 1
ATOM 10178 O O . GLU B 1 524 ? -10.25 9.336 23.625 1 83.12 524 GLU B O 1
ATOM 10183 N N . THR B 1 525 ? -9.539 10.672 21.969 1 87.25 525 THR B N 1
ATOM 10184 C CA . THR B 1 525 ? -10.797 11.406 22 1 87.25 525 THR B CA 1
ATOM 10185 C C . THR B 1 525 ? -11.961 10.516 21.562 1 87.25 525 THR B C 1
ATOM 10187 O O . THR B 1 525 ? -13.062 10.617 22.094 1 87.25 525 THR B O 1
ATOM 10190 N N . ILE B 1 526 ? -11.711 9.57 20.672 1 92 526 ILE B N 1
ATOM 10191 C CA . ILE B 1 526 ? -12.742 8.641 20.219 1 92 526 ILE B CA 1
ATOM 10192 C C . ILE B 1 526 ? -13.18 7.754 21.375 1 92 526 ILE B C 1
ATOM 10194 O O . ILE B 1 526 ? -14.383 7.582 21.609 1 92 526 ILE B O 1
ATOM 10198 N N . LEU B 1 527 ? -12.219 7.312 22.094 1 92.56 527 LEU B N 1
ATOM 10199 C CA . LEU B 1 527 ? -12.523 6.398 23.188 1 92.56 527 LEU B CA 1
ATOM 10200 C C . LEU B 1 527 ? -13.242 7.125 24.328 1 92.56 527 LEU B C 1
ATOM 10202 O O . LEU B 1 527 ? -14.219 6.617 24.875 1 92.56 527 LEU B O 1
ATOM 10206 N N . ARG B 1 528 ? -12.789 8.297 24.625 1 91.56 528 ARG B N 1
ATOM 10207 C CA . ARG B 1 528 ? -13.398 9.102 25.688 1 91.56 528 ARG B CA 1
ATOM 10208 C C . ARG B 1 528 ? -14.859 9.398 25.375 1 91.56 528 ARG B C 1
ATOM 10210 O O . ARG B 1 528 ? -15.727 9.203 26.234 1 91.56 528 ARG B O 1
ATOM 10217 N N . TRP B 1 529 ? -15.086 9.758 24.219 1 93.06 529 TRP B N 1
ATOM 10218 C CA . TRP B 1 529 ? -16.438 10.133 23.828 1 93.06 529 TRP B CA 1
ATOM 10219 C C . TRP B 1 529 ? -17.312 8.891 23.625 1 93.06 529 TRP B C 1
ATOM 10221 O O . TRP B 1 529 ? -18.531 8.953 23.828 1 93.06 529 TRP B O 1
ATOM 10231 N N . HIS B 1 530 ? -16.719 7.797 23.25 1 96.12 530 HIS B N 1
ATOM 10232 C CA . HIS B 1 530 ? -17.469 6.555 23.094 1 96.12 530 HIS B CA 1
ATOM 10233 C C . HIS B 1 530 ? -18.047 6.094 24.438 1 96.12 530 HIS B C 1
ATOM 10235 O O . HIS B 1 530 ? -19.234 5.789 24.547 1 96.12 530 HIS B O 1
ATOM 10241 N N . ILE B 1 531 ? -17.188 6.062 25.359 1 94.75 531 ILE B N 1
ATOM 10242 C CA . ILE B 1 531 ? -17.625 5.645 26.688 1 94.75 531 ILE B CA 1
ATOM 10243 C C . ILE B 1 531 ? -18.609 6.664 27.25 1 94.75 531 ILE B C 1
ATOM 10245 O O . ILE B 1 531 ? -19.625 6.285 27.844 1 94.75 531 ILE B O 1
ATOM 10249 N N . ALA B 1 532 ? -18.344 7.953 27.078 1 94.31 532 ALA B N 1
ATOM 10250 C CA . ALA B 1 532 ? -19.25 9 27.547 1 94.31 532 ALA B CA 1
ATOM 10251 C C . ALA B 1 532 ? -20.625 8.867 26.906 1 94.31 532 ALA B C 1
ATOM 10253 O O . ALA B 1 532 ? -21.641 9.094 27.562 1 94.31 532 ALA B O 1
ATOM 10254 N N . THR B 1 533 ? -20.625 8.562 25.609 1 95.94 533 THR B N 1
ATOM 10255 C CA . THR B 1 533 ? -21.891 8.391 24.906 1 95.94 533 THR B CA 1
ATOM 10256 C C . THR B 1 533 ? -22.688 7.23 25.5 1 95.94 533 THR B C 1
ATOM 10258 O O . THR B 1 533 ? -23.906 7.336 25.688 1 95.94 533 THR B O 1
ATOM 10261 N N . ASP B 1 534 ? -22.047 6.184 25.828 1 94.88 534 ASP B N 1
ATOM 10262 C CA . ASP B 1 534 ? -22.703 5.039 26.438 1 94.88 534 ASP B CA 1
ATOM 10263 C C . ASP B 1 534 ? -23.234 5.391 27.828 1 94.88 534 ASP B C 1
ATOM 10265 O O . ASP B 1 534 ? -24.344 5 28.203 1 94.88 534 ASP B O 1
ATOM 10269 N N . LEU B 1 535 ? -22.422 6.102 28.547 1 94.06 535 LEU B N 1
ATOM 10270 C CA . LEU B 1 535 ? -22.812 6.512 29.875 1 94.06 535 LEU B CA 1
ATOM 10271 C C . LEU B 1 535 ? -24.062 7.402 29.828 1 94.06 535 LEU B C 1
ATOM 10273 O O . LEU B 1 535 ? -25 7.211 30.609 1 94.06 535 LEU B O 1
ATOM 10277 N N . CYS B 1 536 ? -24.031 8.32 28.938 1 93.81 536 CYS B N 1
ATOM 10278 C CA . CYS B 1 536 ? -25.172 9.211 28.797 1 93.81 536 CYS B CA 1
ATOM 10279 C C . CYS B 1 536 ? -26.406 8.453 28.328 1 93.81 536 CYS B C 1
ATOM 10281 O O . CYS B 1 536 ? -27.516 8.734 28.766 1 93.81 536 CYS B O 1
ATOM 10283 N N . HIS B 1 537 ? -26.219 7.539 27.438 1 93.81 537 HIS B N 1
ATOM 10284 C CA . HIS B 1 537 ? -27.328 6.762 26.906 1 93.81 537 HIS B CA 1
ATOM 10285 C C . HIS B 1 537 ? -28.047 5.973 28 1 93.81 537 HIS B C 1
ATOM 10287 O O . HIS B 1 537 ? -29.266 6.027 28.125 1 93.81 537 HIS B O 1
ATOM 10293 N N . TYR B 1 538 ? -27.312 5.328 28.812 1 90.88 538 TYR B N 1
ATOM 10294 C CA . TYR B 1 538 ? -27.906 4.477 29.828 1 90.88 538 TYR B CA 1
ATOM 10295 C C . TYR B 1 538 ? -28.422 5.309 31 1 90.88 538 TYR B C 1
ATOM 10297 O O . TYR B 1 538 ? -29.391 4.922 31.672 1 90.88 538 TYR B O 1
ATOM 10305 N N . SER B 1 539 ? -27.812 6.387 31.203 1 87.56 539 SER B N 1
ATOM 10306 C CA . SER B 1 539 ? -28.312 7.289 32.25 1 87.56 539 SER B CA 1
ATOM 10307 C C . SER B 1 539 ? -29.672 7.863 31.859 1 87.56 539 SER B C 1
ATOM 10309 O O . SER B 1 539 ? -30.547 8.008 32.719 1 87.56 539 SER B O 1
ATOM 10311 N N . ASP B 1 540 ? -29.812 8.266 30.594 1 86.44 540 ASP B N 1
ATOM 10312 C CA . ASP B 1 540 ? -31.062 8.852 30.109 1 86.44 540 ASP B CA 1
ATOM 10313 C C . ASP B 1 540 ? -32.156 7.781 29.969 1 86.44 540 ASP B C 1
ATOM 10315 O O . ASP B 1 540 ? -33.344 8.078 30.078 1 86.44 540 ASP B O 1
ATOM 10319 N N . GLU B 1 541 ? -31.797 6.652 29.641 1 82.19 541 GLU B N 1
ATOM 10320 C CA . GLU B 1 541 ? -32.75 5.559 29.578 1 82.19 541 GLU B CA 1
ATOM 10321 C C . GLU B 1 541 ? -33.406 5.309 30.938 1 82.19 541 GLU B C 1
ATOM 10323 O O . GLU B 1 541 ? -34.594 5.008 31.031 1 82.19 541 GLU B O 1
ATOM 10328 N N . ASP B 1 542 ? -32.656 5.488 31.984 1 67.56 542 ASP B N 1
ATOM 10329 C CA . ASP B 1 542 ? -33.156 5.301 33.344 1 67.56 542 ASP B CA 1
ATOM 10330 C C . ASP B 1 542 ? -34.031 6.465 33.75 1 67.56 542 ASP B C 1
ATOM 10332 O O . ASP B 1 542 ? -35.062 6.266 34.406 1 67.56 542 ASP B O 1
ATOM 10336 N N . ASN B 1 543 ? -33.594 7.684 33.344 1 60.03 543 ASN B N 1
ATOM 10337 C CA . ASN B 1 543 ? -34.375 8.844 33.719 1 60.03 543 ASN B CA 1
ATOM 10338 C C . ASN B 1 543 ? -35.688 8.906 32.906 1 60.03 543 ASN B C 1
ATOM 10340 O O . ASN B 1 543 ? -36.719 9.352 33.406 1 60.03 543 ASN B O 1
ATOM 10344 N N . ASP B 1 544 ? -35.656 8.781 31.609 1 52.09 544 ASP B N 1
ATOM 10345 C CA . ASP B 1 544 ? -36.781 8.953 30.703 1 52.09 544 ASP B CA 1
ATOM 10346 C C . ASP B 1 544 ? -37.812 7.844 30.906 1 52.09 544 ASP B C 1
ATOM 10348 O O . ASP B 1 544 ? -38.906 7.891 30.328 1 52.09 544 ASP B O 1
ATOM 10352 N N . PHE B 1 545 ? -37.562 6.613 31.203 1 43.94 545 PHE B N 1
ATOM 10353 C CA . PHE B 1 545 ? -38.75 5.832 31.5 1 43.94 545 PHE B CA 1
ATOM 10354 C C . PHE B 1 545 ? -39.656 6.566 32.469 1 43.94 545 PHE B C 1
ATOM 10356 O O . PHE B 1 545 ? -40.875 6.512 32.375 1 43.94 545 PHE B O 1
ATOM 10363 N N . GLN B 1 546 ? -39.219 7.246 33.5 1 40.19 546 GLN B N 1
ATOM 10364 C CA . GLN B 1 546 ? -40.156 7.926 34.406 1 40.19 546 GLN B CA 1
ATOM 10365 C C . GLN B 1 546 ? -40.719 9.188 33.75 1 40.19 546 GLN B C 1
ATOM 10367 O O . GLN B 1 546 ? -41.906 9.461 33.812 1 40.19 546 GLN B O 1
ATOM 10372 N N . ASN B 1 547 ? -39.938 10.156 33.281 1 39.19 547 ASN B N 1
ATOM 10373 C CA . ASN B 1 547 ? -40.406 11.445 32.812 1 39.19 547 ASN B CA 1
ATOM 10374 C C . ASN B 1 547 ? -40.906 11.383 31.375 1 39.19 547 ASN B C 1
ATOM 10376 O O . ASN B 1 547 ? -41.625 12.273 30.922 1 39.19 547 ASN B O 1
ATOM 10380 N N . VAL B 1 548 ? -40.406 10.617 30.469 1 39.41 548 VAL B N 1
ATOM 10381 C CA . VAL B 1 548 ? -40.875 10.609 29.078 1 39.41 548 VAL B CA 1
ATOM 10382 C C . VAL B 1 548 ? -42.281 10.055 29.016 1 39.41 548 VAL B C 1
ATOM 10384 O O . VAL B 1 548 ? -43.062 10.406 28.125 1 39.41 548 VAL B O 1
ATOM 10387 N N . THR B 1 549 ? -42.688 9.062 29.844 1 37.19 549 THR B N 1
ATOM 10388 C CA . THR B 1 549 ? -44.094 8.711 29.875 1 37.19 549 THR B CA 1
ATOM 10389 C C . THR B 1 549 ? -44.938 9.914 30.281 1 37.19 549 THR B C 1
ATOM 10391 O O . THR B 1 549 ? -46.094 10.039 29.875 1 37.19 549 THR B O 1
ATOM 10394 N N . ASP B 1 550 ? -44.625 10.664 31.344 1 36.16 550 ASP B N 1
ATOM 10395 C CA . ASP B 1 550 ? -45.469 11.773 31.766 1 36.16 550 ASP B CA 1
ATOM 10396 C C . ASP B 1 550 ? -45.438 12.914 30.75 1 36.16 550 ASP B C 1
ATOM 10398 O O . ASP B 1 550 ? -46.406 13.672 30.641 1 36.16 550 ASP B O 1
ATOM 10402 N N . LEU B 1 551 ? -44.281 13.289 30.203 1 35.38 551 LEU B N 1
ATOM 10403 C CA . LEU B 1 551 ? -44.25 14.406 29.266 1 35.38 551 LEU B CA 1
ATOM 10404 C C . LEU B 1 551 ? -44.781 13.969 27.891 1 35.38 551 LEU B C 1
ATOM 10406 O O . LEU B 1 551 ? -44.938 14.797 27 1 35.38 551 LEU B O 1
ATOM 10410 N N . CYS B 1 552 ? -44.875 12.75 27.5 1 35.34 552 CYS B N 1
ATOM 10411 C CA . CYS B 1 552 ? -45.438 12.344 26.219 1 35.34 552 CYS B CA 1
ATOM 10412 C C . CYS B 1 552 ? -46.906 12.695 26.125 1 35.34 552 CYS B C 1
ATOM 10414 O O . CYS B 1 552 ? -47.562 12.383 25.141 1 35.34 552 CYS B O 1
ATOM 10416 N N . HIS B 1 553 ? -47.625 12.961 27.125 1 33.25 553 HIS B N 1
ATOM 10417 C CA . HIS B 1 553 ? -49.031 13.188 26.875 1 33.25 553 HIS B CA 1
ATOM 10418 C C . HIS B 1 553 ? -49.25 14.391 25.969 1 33.25 553 HIS B C 1
ATOM 10420 O O . HIS B 1 553 ? -50.375 14.656 25.562 1 33.25 553 HIS B O 1
ATOM 10426 N N . TYR B 1 554 ? -48.875 15.711 26.391 1 32.75 554 TYR B N 1
ATOM 10427 C CA . TYR B 1 554 ? -49.562 16.766 25.672 1 32.75 554 TYR B CA 1
ATOM 10428 C C . TYR B 1 554 ? -49.219 16.75 24.203 1 32.75 554 TYR B C 1
ATOM 10430 O O . TYR B 1 554 ? -48.281 16.047 23.781 1 32.75 554 TYR B O 1
ATOM 10438 N N . SER B 1 555 ? -49.094 18.125 23.562 1 34.69 555 SER B N 1
ATOM 10439 C CA . SER B 1 555 ? -49.312 18.641 22.203 1 34.69 555 SER B CA 1
ATOM 10440 C C . SER B 1 555 ? -48.344 18.016 21.219 1 34.69 555 SER B C 1
ATOM 10442 O O . SER B 1 555 ? -48.344 16.797 21.031 1 34.69 555 SER B O 1
ATOM 10444 N N . ASP B 1 556 ? -47.844 18.984 20.062 1 38.62 556 ASP B N 1
ATOM 10445 C CA . ASP B 1 556 ? -47 19.062 18.875 1 38.62 556 ASP B CA 1
ATOM 10446 C C . ASP B 1 556 ? -45.625 18.438 19.141 1 38.62 556 ASP B C 1
ATOM 10448 O O . ASP B 1 556 ? -44.688 18.594 18.328 1 38.62 556 ASP B O 1
ATOM 10452 N N . GLU B 1 557 ? -45.094 17.859 20.156 1 42.66 557 GLU B N 1
ATOM 10453 C CA . GLU B 1 557 ? -44 17.359 21 1 42.66 557 GLU B CA 1
ATOM 10454 C C . GLU B 1 557 ? -43.562 15.961 20.562 1 42.66 557 GLU B C 1
ATOM 10456 O O . GLU B 1 557 ? -42.594 15.414 21.094 1 42.66 557 GLU B O 1
ATOM 10461 N N . ASP B 1 558 ? -44.344 15.25 19.906 1 50.28 558 ASP B N 1
ATOM 10462 C CA . ASP B 1 558 ? -44 13.945 19.312 1 50.28 558 ASP B CA 1
ATOM 10463 C C . ASP B 1 558 ? -42.812 14.047 18.375 1 50.28 558 ASP B C 1
ATOM 10465 O O . ASP B 1 558 ? -41.969 13.156 18.344 1 50.28 558 ASP B O 1
ATOM 10469 N N . ASN B 1 559 ? -42.812 15.109 17.562 1 57.91 559 ASN B N 1
ATOM 10470 C CA . ASN B 1 559 ? -41.75 15.289 16.594 1 57.91 559 ASN B CA 1
ATOM 10471 C C . ASN B 1 559 ? -40.406 15.492 17.281 1 57.91 559 ASN B C 1
ATOM 10473 O O . ASN B 1 559 ? -39.375 14.984 16.828 1 57.91 559 ASN B O 1
ATOM 10477 N N . ASP B 1 560 ? -40.438 16.141 18.469 1 64.75 560 ASP B N 1
ATOM 10478 C CA . ASP B 1 560 ? -39.188 16.391 19.172 1 64.75 560 ASP B CA 1
ATOM 10479 C C . ASP B 1 560 ? -38.656 15.117 19.812 1 64.75 560 ASP B C 1
ATOM 10481 O O . ASP B 1 560 ? -37.438 14.891 19.812 1 64.75 560 ASP B O 1
ATOM 10485 N N . SER B 1 561 ? -39.594 14.289 20.297 1 73.69 561 SER B N 1
ATOM 10486 C CA . SER B 1 561 ? -39.156 13.031 20.906 1 73.69 561 SER B CA 1
ATOM 10487 C C . SER B 1 561 ? -38.562 12.094 19.859 1 73.69 561 SER B C 1
ATOM 10489 O O . SER B 1 561 ? -37.562 11.422 20.125 1 73.69 561 SER B O 1
ATOM 10491 N N . GLN B 1 562 ? -39.219 12.133 18.766 1 79 562 GLN B N 1
ATOM 10492 C CA . GLN B 1 562 ? -38.688 11.305 17.688 1 79 562 GLN B CA 1
ATOM 10493 C C . GLN B 1 562 ? -37.312 11.797 17.219 1 79 562 GLN B C 1
ATOM 10495 O O . GLN B 1 562 ? -36.438 10.992 16.891 1 79 562 GLN B O 1
ATOM 10500 N N . ASN B 1 563 ? -37.219 13.039 17.281 1 83.38 563 ASN B N 1
ATOM 10501 C CA . ASN B 1 563 ? -35.938 13.633 16.891 1 83.38 563 ASN B CA 1
ATOM 10502 C C . ASN B 1 563 ? -34.812 13.258 17.859 1 83.38 563 ASN B C 1
ATOM 10504 O O . ASN B 1 563 ? -33.719 12.945 17.438 1 83.38 563 ASN B O 1
ATOM 10508 N N . VAL B 1 564 ? -35.156 13.25 19.109 1 87.56 564 VAL B N 1
ATOM 10509 C CA . VAL B 1 564 ? -34.188 12.914 20.125 1 87.56 564 VAL B CA 1
ATOM 10510 C C . VAL B 1 564 ? -33.781 11.445 20 1 87.56 564 VAL B C 1
ATOM 10512 O O . VAL B 1 564 ? -32.594 11.109 20.094 1 87.56 564 VAL B O 1
ATOM 10515 N N . THR B 1 565 ? -34.719 10.609 19.75 1 87.88 565 THR B N 1
ATOM 10516 C CA . THR B 1 565 ? -34.438 9.188 19.578 1 87.88 565 THR B CA 1
ATOM 10517 C C . THR B 1 565 ? -33.531 8.961 18.375 1 87.88 565 THR B C 1
ATOM 10519 O O . THR B 1 565 ? -32.656 8.094 18.406 1 87.88 565 THR B O 1
ATOM 10522 N N . ASN B 1 566 ? -33.812 9.695 17.391 1 89.38 566 ASN B N 1
ATOM 10523 C CA . ASN B 1 566 ? -32.969 9.586 16.203 1 89.38 566 ASN B CA 1
ATOM 10524 C C . ASN B 1 566 ? -31.547 10.055 16.453 1 89.38 566 ASN B C 1
ATOM 10526 O O . ASN B 1 566 ? -30.594 9.453 15.969 1 89.38 566 ASN B O 1
ATOM 10530 N N . LEU B 1 567 ? -31.453 11.086 17.188 1 92.31 567 LEU B N 1
ATOM 10531 C CA . LEU B 1 567 ? -30.141 11.602 17.516 1 92.31 567 LEU B CA 1
ATOM 10532 C C . LEU B 1 567 ? -29.359 10.609 18.359 1 92.31 567 LEU B C 1
ATOM 10534 O O . LEU B 1 567 ? -28.141 10.461 18.203 1 92.31 567 LEU B O 1
ATOM 10538 N N . ILE B 1 568 ? -30.031 9.992 19.25 1 94 568 ILE B N 1
ATOM 10539 C CA . ILE B 1 568 ? -29.406 8.969 20.094 1 94 568 ILE B CA 1
ATOM 10540 C C . ILE B 1 568 ? -28.922 7.816 19.219 1 94 568 ILE B C 1
ATOM 10542 O O . ILE B 1 568 ? -27.797 7.359 19.359 1 94 568 ILE B O 1
ATOM 10546 N N . ARG B 1 569 ? -29.75 7.449 18.344 1 92.38 569 ARG B N 1
ATOM 10547 C CA . ARG B 1 569 ? -29.422 6.344 17.453 1 92.38 569 ARG B CA 1
ATOM 10548 C C . ARG B 1 569 ? -28.219 6.688 16.578 1 92.38 569 ARG B C 1
ATOM 10550 O O . ARG B 1 569 ? -27.297 5.871 16.422 1 92.38 569 ARG B O 1
ATOM 10557 N N . ILE B 1 570 ? -28.203 7.832 16.047 1 94.81 570 ILE B N 1
ATOM 10558 C CA . ILE B 1 570 ? -27.109 8.289 15.195 1 94.81 570 ILE B CA 1
ATOM 10559 C C . ILE B 1 570 ? -25.812 8.336 16 1 94.81 570 ILE B C 1
ATOM 10561 O O . ILE B 1 570 ? -24.766 7.867 15.531 1 94.81 570 ILE B O 1
ATOM 10565 N N . SER B 1 571 ? -25.891 8.875 17.156 1 95.62 571 SER B N 1
ATOM 10566 C CA . SER B 1 571 ? -24.719 9.023 18.016 1 95.62 571 SER B CA 1
ATOM 10567 C C . SER B 1 571 ? -24.141 7.664 18.391 1 95.62 571 SER B C 1
ATOM 10569 O O . SER B 1 571 ? -22.938 7.457 18.328 1 95.62 571 SER B O 1
ATOM 10571 N N . LYS B 1 572 ? -24.969 6.773 18.688 1 95 572 LYS B N 1
ATOM 10572 C CA . LYS B 1 572 ? -24.516 5.438 19.062 1 95 572 LYS B CA 1
ATOM 10573 C C . LYS B 1 572 ? -23.922 4.699 17.859 1 95 572 LYS B C 1
ATOM 10575 O O . LYS B 1 572 ? -22.906 4.016 17.984 1 95 572 LYS B O 1
ATOM 10580 N N . LEU B 1 573 ? -24.578 4.855 16.781 1 95.62 573 LEU B N 1
ATOM 10581 C CA . LEU B 1 573 ? -24.125 4.219 15.555 1 95.62 573 LEU B CA 1
ATOM 10582 C C . LEU B 1 573 ? -22.719 4.707 15.188 1 95.62 573 LEU B C 1
ATOM 10584 O O . LEU B 1 573 ? -21.828 3.904 14.898 1 95.62 573 LEU B O 1
ATOM 10588 N N . LEU B 1 574 ? -22.547 5.992 15.227 1 96.81 574 LEU B N 1
ATOM 10589 C CA . LEU B 1 574 ? -21.25 6.574 14.852 1 96.81 574 LEU B CA 1
ATOM 10590 C C . LEU B 1 574 ? -20.203 6.277 15.906 1 96.81 574 LEU B C 1
ATOM 10592 O O . LEU B 1 574 ? -19.031 6.055 15.578 1 96.81 574 LEU B O 1
ATOM 10596 N N . SER B 1 575 ? -20.625 6.301 17.109 1 96.81 575 SER B N 1
ATOM 10597 C CA . SER B 1 575 ? -19.703 5.973 18.203 1 96.81 575 SER B CA 1
ATOM 10598 C C . SER B 1 575 ? -19.156 4.559 18.047 1 96.81 575 SER B C 1
ATOM 10600 O O . SER B 1 575 ? -17.938 4.359 18.047 1 96.81 575 SER B O 1
ATOM 10602 N N . ASN B 1 576 ? -19.984 3.613 17.844 1 95.94 576 ASN B N 1
ATOM 10603 C CA . ASN B 1 576 ? -19.578 2.225 17.688 1 95.94 576 ASN B CA 1
ATOM 10604 C C . ASN B 1 576 ? -18.797 2.021 16.391 1 95.94 576 ASN B C 1
ATOM 10606 O O . ASN B 1 576 ? -17.891 1.195 16.328 1 95.94 576 ASN B O 1
ATOM 10610 N N . TYR B 1 577 ? -19.188 2.756 15.422 1 96.06 577 TYR B N 1
ATOM 10611 C CA . TYR B 1 577 ? -18.516 2.627 14.133 1 96.06 577 TYR B CA 1
ATOM 10612 C C . TYR B 1 577 ? -17.062 3.084 14.219 1 96.06 577 TYR B C 1
ATOM 10614 O O . TYR B 1 577 ? -16.156 2.402 13.727 1 96.06 577 TYR B O 1
ATOM 10622 N N . LEU B 1 578 ? -16.844 4.188 14.828 1 96.06 578 LEU B N 1
ATOM 10623 C CA . LEU B 1 578 ? -15.484 4.711 14.914 1 96.06 578 LEU B CA 1
ATOM 10624 C C . LEU B 1 578 ? -14.617 3.826 15.805 1 96.06 578 LEU B C 1
ATOM 10626 O O . LEU B 1 578 ? -13.414 3.68 15.562 1 96.06 578 LEU B O 1
ATOM 10630 N N . VAL B 1 579 ? -15.156 3.234 16.828 1 94.69 579 VAL B N 1
ATOM 10631 C CA . VAL B 1 579 ? -14.406 2.287 17.641 1 94.69 579 VAL B CA 1
ATOM 10632 C C . VAL B 1 579 ? -14.125 1.021 16.828 1 94.69 579 VAL B C 1
ATOM 10634 O O . VAL B 1 579 ? -13.055 0.424 16.969 1 94.69 579 VAL B O 1
ATOM 10637 N N . PHE B 1 580 ? -15.102 0.703 16.016 1 93.62 580 PHE B N 1
ATOM 10638 C CA . PHE B 1 580 ? -14.883 -0.423 15.125 1 93.62 580 PHE B CA 1
ATOM 10639 C C . PHE B 1 580 ? -13.672 -0.177 14.227 1 93.62 580 PHE B C 1
ATOM 10641 O O . PHE B 1 580 ? -12.844 -1.068 14.039 1 93.62 580 PHE B O 1
ATOM 10648 N N . LEU B 1 581 ? -13.57 0.995 13.672 1 93.31 581 LEU B N 1
ATOM 10649 C CA . LEU B 1 581 ? -12.43 1.331 12.82 1 93.31 581 LEU B CA 1
ATOM 10650 C C . LEU B 1 581 ? -11.133 1.309 13.625 1 93.31 581 LEU B C 1
ATOM 10652 O O . LEU B 1 581 ? -10.094 0.867 13.117 1 93.31 581 LEU B O 1
ATOM 10656 N N . LEU B 1 582 ? -11.227 1.725 14.82 1 92.19 582 LEU B N 1
ATOM 10657 C CA . LEU B 1 582 ? -10.047 1.786 15.68 1 92.19 582 LEU B CA 1
ATOM 10658 C C . LEU B 1 582 ? -9.508 0.388 15.961 1 92.19 582 LEU B C 1
ATOM 10660 O O . LEU B 1 582 ? -8.289 0.188 16.016 1 92.19 582 LEU B O 1
ATOM 10664 N N . VAL B 1 583 ? -10.344 -0.564 16.062 1 88.81 583 VAL B N 1
ATOM 10665 C CA . VAL B 1 583 ? -9.938 -1.907 16.469 1 88.81 583 VAL B CA 1
ATOM 10666 C C . VAL B 1 583 ? -9.68 -2.764 15.227 1 88.81 583 VAL B C 1
ATOM 10668 O O . VAL B 1 583 ? -8.672 -3.479 15.156 1 88.81 583 VAL B O 1
ATOM 10671 N N . MET B 1 584 ? -10.539 -2.627 14.219 1 88.25 584 MET B N 1
ATOM 10672 C CA . MET B 1 584 ? -10.492 -3.557 13.102 1 88.25 584 MET B CA 1
ATOM 10673 C C . MET B 1 584 ? -9.68 -2.979 11.945 1 88.25 584 MET B C 1
ATOM 10675 O O . MET B 1 584 ? -9.023 -3.721 11.203 1 88.25 584 MET B O 1
ATOM 10679 N N . HIS B 1 585 ? -9.75 -1.65 11.766 1 89.5 585 HIS B N 1
ATOM 10680 C CA . HIS B 1 585 ? -9.047 -1.017 10.656 1 89.5 585 HIS B CA 1
ATOM 10681 C C . HIS B 1 585 ? -8.305 0.232 11.109 1 89.5 585 HIS B C 1
ATOM 10683 O O . HIS B 1 585 ? -8.562 1.333 10.625 1 89.5 585 HIS B O 1
ATOM 10689 N N . PRO B 1 586 ? -7.305 0.016 11.852 1 88.5 586 PRO B N 1
ATOM 10690 C CA . PRO B 1 586 ? -6.613 1.172 12.43 1 88.5 586 PRO B CA 1
ATOM 10691 C C . PRO B 1 586 ? -5.898 2.018 11.375 1 88.5 586 PRO B C 1
ATOM 10693 O O . PRO B 1 586 ? -5.672 3.211 11.586 1 88.5 586 PRO B O 1
ATOM 10696 N N . TYR B 1 587 ? -5.648 1.472 10.219 1 86.81 587 TYR B N 1
ATOM 10697 C CA . TYR B 1 587 ? -4.91 2.197 9.188 1 86.81 587 TYR B CA 1
ATOM 10698 C C . TYR B 1 587 ? -5.789 3.258 8.539 1 86.81 587 TYR B C 1
ATOM 10700 O O . TYR B 1 587 ? -5.289 4.141 7.836 1 86.81 587 TYR B O 1
ATOM 10708 N N . MET B 1 588 ? -7.121 3.195 8.781 1 91 588 MET B N 1
ATOM 10709 C CA . MET B 1 588 ? -8.031 4.188 8.211 1 91 588 MET B CA 1
ATOM 10710 C C . MET B 1 588 ? -8.125 5.418 9.109 1 91 588 MET B C 1
ATOM 10712 O O . MET B 1 588 ? -8.711 6.43 8.719 1 91 588 MET B O 1
ATOM 10716 N N . LEU B 1 589 ? -7.578 5.273 10.281 1 89.69 589 LEU B N 1
ATOM 10717 C CA . LEU B 1 589 ? -7.539 6.395 11.219 1 89.69 589 LEU B CA 1
ATOM 10718 C C . LEU B 1 589 ? -6.141 7.004 11.273 1 89.69 589 LEU B C 1
ATOM 10720 O O . LEU B 1 589 ? -5.172 6.391 10.828 1 89.69 589 LEU B O 1
ATOM 10724 N N . PRO B 1 590 ? -6.094 8.258 11.633 1 79.56 590 PRO B N 1
ATOM 10725 C CA . PRO B 1 590 ? -4.77 8.867 11.742 1 79.56 590 PRO B CA 1
ATOM 10726 C C . PRO B 1 590 ? -3.848 8.125 12.711 1 79.56 590 PRO B C 1
ATOM 10728 O O . PRO B 1 590 ? -4.324 7.434 13.609 1 79.56 590 PRO B O 1
ATOM 10731 N N . SER B 1 591 ? -2.557 8.211 12.406 1 71.88 591 SER B N 1
ATOM 10732 C CA . SER B 1 591 ? -1.565 7.527 13.227 1 71.88 591 SER B CA 1
ATOM 10733 C C . SER B 1 591 ? -1.642 7.992 14.68 1 71.88 591 SER B C 1
ATOM 10735 O O . SER B 1 591 ? -1.922 9.156 14.953 1 71.88 591 SER B O 1
ATOM 10737 N N . GLY B 1 592 ? -1.753 7.043 15.594 1 71.56 592 GLY B N 1
ATOM 10738 C CA . GLY B 1 592 ? -1.805 7.379 17.016 1 71.56 592 GLY B CA 1
ATOM 10739 C C . GLY B 1 592 ? -1.671 6.168 17.922 1 71.56 592 GLY B C 1
ATOM 10740 O O . GLY B 1 592 ? -1.195 5.117 17.484 1 71.56 592 GLY B O 1
ATOM 10741 N N . ILE B 1 593 ? -1.854 6.383 19.109 1 69.31 593 ILE B N 1
ATOM 10742 C CA . ILE B 1 593 ? -1.742 5.355 20.141 1 69.31 593 ILE B CA 1
ATOM 10743 C C . ILE B 1 593 ? -3.125 4.793 20.453 1 69.31 593 ILE B C 1
ATOM 10745 O O . ILE B 1 593 ? -3.348 4.254 21.547 1 69.31 593 ILE B O 1
ATOM 10749 N N . GLY B 1 594 ? -3.93 4.879 19.453 1 77.38 594 GLY B N 1
ATOM 10750 C CA . GLY B 1 594 ? -5.32 4.531 19.703 1 77.38 594 GLY B CA 1
ATOM 10751 C C . GLY B 1 594 ? -5.504 3.082 20.125 1 77.38 594 GLY B C 1
ATOM 10752 O O . GLY B 1 594 ? -6.25 2.787 21.062 1 77.38 594 GLY B O 1
ATOM 10753 N N . GLN B 1 595 ? -4.797 2.258 19.547 1 83.19 595 GLN B N 1
ATOM 10754 C CA . GLN B 1 595 ? -4.953 0.84 19.859 1 83.19 595 GLN B CA 1
ATOM 10755 C C . GLN B 1 595 ? -4.383 0.508 21.234 1 83.19 595 GLN B C 1
ATOM 10757 O O . GLN B 1 595 ? -4.938 -0.317 21.969 1 83.19 595 GLN B O 1
ATOM 10762 N N . ILE B 1 596 ? -3.357 1.125 21.578 1 83.62 596 ILE B N 1
ATOM 10763 C CA . ILE B 1 596 ? -2.756 0.911 22.891 1 83.62 596 ILE B CA 1
ATOM 10764 C C . ILE B 1 596 ? -3.693 1.429 23.984 1 83.62 596 ILE B C 1
ATOM 10766 O O . ILE B 1 596 ? -3.93 0.746 24.984 1 83.62 596 ILE B O 1
ATOM 10770 N N . ARG B 1 597 ? -4.195 2.527 23.719 1 86.5 597 ARG B N 1
ATOM 10771 C CA . ARG B 1 597 ? -5.117 3.115 24.688 1 86.5 597 ARG B CA 1
ATOM 10772 C C . ARG B 1 597 ? -6.391 2.285 24.812 1 86.5 597 ARG B C 1
ATOM 10774 O O . ARG B 1 597 ? -6.98 2.197 25.891 1 86.5 597 ARG B O 1
ATOM 10781 N N . PHE B 1 598 ? -6.785 1.755 23.734 1 90.69 598 PHE B N 1
ATOM 10782 C CA . PHE B 1 598 ? -7.957 0.885 23.766 1 90.69 598 PHE B CA 1
ATOM 10783 C C . PHE B 1 598 ? -7.715 -0.326 24.656 1 90.69 598 PHE B C 1
ATOM 10785 O O . PHE B 1 598 ? -8.555 -0.664 25.484 1 90.69 598 PHE B O 1
ATOM 10792 N N . GLN B 1 599 ? -6.602 -0.881 24.5 1 87.94 599 GLN B N 1
ATOM 10793 C CA . GLN B 1 599 ? -6.273 -2.064 25.297 1 87.94 599 GLN B CA 1
ATOM 10794 C C . GLN B 1 599 ? -6.129 -1.719 26.766 1 87.94 599 GLN B C 1
ATOM 10796 O O . GLN B 1 599 ? -6.57 -2.475 27.641 1 87.94 599 GLN B O 1
ATOM 10801 N N . ASP B 1 600 ? -5.562 -0.639 27.031 1 87.5 600 ASP B N 1
ATOM 10802 C CA . ASP B 1 600 ? -5.395 -0.209 28.422 1 87.5 600 ASP B CA 1
ATOM 10803 C C . ASP B 1 600 ? -6.742 0.108 29.062 1 87.5 600 ASP B C 1
ATOM 10805 O O . ASP B 1 600 ? -6.965 -0.207 30.234 1 87.5 600 ASP B O 1
ATOM 10809 N N . THR B 1 601 ? -7.512 0.774 28.297 1 91.38 601 THR B N 1
ATOM 10810 C CA . THR B 1 601 ? -8.828 1.122 28.812 1 91.38 601 THR B CA 1
ATOM 10811 C C . THR B 1 601 ? -9.672 -0.132 29.047 1 91.38 601 THR B C 1
ATOM 10813 O O . THR B 1 601 ? -10.414 -0.214 30.016 1 91.38 601 THR B O 1
ATOM 10816 N N . CYS B 1 602 ? -9.547 -1.076 28.172 1 90.25 602 CYS B N 1
ATOM 10817 C CA . CYS B 1 602 ? -10.25 -2.342 28.344 1 90.25 602 CYS B CA 1
ATOM 10818 C C . CYS B 1 602 ? -9.758 -3.064 29.594 1 90.25 602 CYS B C 1
ATOM 10820 O O . CYS B 1 602 ? -10.555 -3.635 30.344 1 90.25 602 CYS B O 1
ATOM 10822 N N . ALA B 1 603 ? -8.5 -3.062 29.812 1 88.56 603 ALA B N 1
ATOM 10823 C CA . ALA B 1 603 ? -7.926 -3.725 30.969 1 88.56 603 ALA B CA 1
ATOM 10824 C C . ALA B 1 603 ? -8.445 -3.1 32.281 1 88.56 603 ALA B C 1
ATOM 10826 O O . ALA B 1 603 ? -8.758 -3.811 33.219 1 88.56 603 ALA B O 1
ATOM 10827 N N . GLU B 1 604 ? -8.516 -1.829 32.281 1 89.94 604 GLU B N 1
ATOM 10828 C CA . GLU B 1 604 ? -9.039 -1.142 33.469 1 89.94 604 GLU B CA 1
ATOM 10829 C C . GLU B 1 604 ? -10.516 -1.45 33.656 1 89.94 604 GLU B C 1
ATOM 10831 O O . GLU B 1 604 ? -10.961 -1.663 34.812 1 89.94 604 GLU B O 1
ATOM 10836 N N . ALA B 1 605 ? -11.242 -1.416 32.594 1 90.81 605 ALA B N 1
ATOM 10837 C CA . ALA B 1 605 ? -12.672 -1.711 32.656 1 90.81 605 ALA B CA 1
ATOM 10838 C C . ALA B 1 605 ? -12.914 -3.135 33.156 1 90.81 605 ALA B C 1
ATOM 10840 O O . ALA B 1 605 ? -13.812 -3.375 33.969 1 90.81 605 ALA B O 1
ATOM 10841 N N . ILE B 1 606 ? -12.133 -4.008 32.688 1 88.12 606 ILE B N 1
ATOM 10842 C CA . ILE B 1 606 ? -12.273 -5.402 33.094 1 88.12 606 ILE B CA 1
ATOM 10843 C C . ILE B 1 606 ? -11.945 -5.555 34.562 1 88.12 606 ILE B C 1
ATOM 10845 O O . ILE B 1 606 ? -12.602 -6.324 35.281 1 88.12 606 ILE B O 1
ATOM 10849 N N . GLU B 1 607 ? -10.984 -4.824 35 1 87.69 607 GLU B N 1
ATOM 10850 C CA . GLU B 1 607 ? -10.625 -4.859 36.438 1 87.69 607 GLU B CA 1
ATOM 10851 C C . GLU B 1 607 ? -11.789 -4.398 37.312 1 87.69 607 GLU B C 1
ATOM 10853 O O . GLU B 1 607 ? -12.062 -4.996 38.344 1 87.69 607 GLU B O 1
ATOM 10858 N N . ILE B 1 608 ? -12.438 -3.453 36.906 1 87.94 608 ILE B N 1
ATOM 10859 C CA . ILE B 1 608 ? -13.562 -2.916 37.656 1 87.94 608 ILE B CA 1
ATOM 10860 C C . ILE B 1 608 ? -14.734 -3.896 37.625 1 87.94 608 ILE B C 1
ATOM 10862 O O . ILE B 1 608 ? -15.422 -4.094 38.625 1 87.94 608 ILE B O 1
ATOM 10866 N N . ILE B 1 609 ? -14.945 -4.484 36.469 1 87.19 609 ILE B N 1
ATOM 10867 C CA . ILE B 1 609 ? -16.062 -5.406 36.281 1 87.19 609 ILE B CA 1
ATOM 10868 C C . ILE B 1 609 ? -15.812 -6.684 37.094 1 87.19 609 ILE B C 1
ATOM 10870 O O . ILE B 1 609 ? -16.75 -7.266 37.656 1 87.19 609 ILE B O 1
ATOM 10874 N N . GLU B 1 610 ? -14.586 -6.988 37.125 1 83.94 610 GLU B N 1
ATOM 10875 C CA . GLU B 1 610 ? -14.234 -8.203 37.875 1 83.94 610 GLU B CA 1
ATOM 10876 C C . GLU B 1 610 ? -14.328 -7.977 39.375 1 83.94 610 GLU B C 1
ATOM 10878 O O . GLU B 1 610 ? -14.672 -8.891 40.125 1 83.94 610 GLU B O 1
ATOM 10883 N N . GLU B 1 611 ? -13.945 -6.809 39.781 1 83.81 611 GLU B N 1
ATOM 10884 C CA . GLU B 1 611 ? -13.992 -6.477 41.188 1 83.81 611 GLU B CA 1
ATOM 10885 C C . GLU B 1 611 ? -15.43 -6.41 41.688 1 83.81 611 GLU B C 1
ATOM 10887 O O . GLU B 1 611 ? -15.695 -6.688 42.875 1 83.81 611 GLU B O 1
ATOM 10892 N N . ARG B 1 612 ? -16.266 -6.062 40.75 1 81 612 ARG B N 1
ATOM 10893 C CA . ARG B 1 612 ? -17.672 -5.934 41.125 1 81 612 ARG B CA 1
ATOM 10894 C C . ARG B 1 612 ? -18.516 -7 40.438 1 81 612 ARG B C 1
ATOM 10896 O O . ARG B 1 612 ? -19.094 -6.75 39.375 1 81 612 ARG B O 1
ATOM 10903 N N . GLU B 1 613 ? -18.625 -8.078 40.938 1 72.5 613 GLU B N 1
ATOM 10904 C CA . GLU B 1 613 ? -19.141 -9.312 40.375 1 72.5 613 GLU B CA 1
ATOM 10905 C C . GLU B 1 613 ? -20.578 -9.133 39.875 1 72.5 613 GLU B C 1
ATOM 10907 O O . GLU B 1 613 ? -21.047 -9.891 39.031 1 72.5 613 GLU B O 1
ATOM 10912 N N . TYR B 1 614 ? -21.188 -8.117 40.344 1 75.56 614 TYR B N 1
ATOM 10913 C CA . TYR B 1 614 ? -22.609 -7.988 40 1 75.56 614 TYR B CA 1
ATOM 10914 C C . TYR B 1 614 ? -22.781 -7.348 38.625 1 75.56 614 TYR B C 1
ATOM 10916 O O . TYR B 1 614 ? -23.891 -7.324 38.094 1 75.56 614 TYR B O 1
ATOM 10924 N N . ILE B 1 615 ? -21.719 -6.973 38.062 1 83.12 615 ILE B N 1
ATOM 10925 C CA . ILE B 1 615 ? -21.828 -6.328 36.781 1 83.12 615 ILE B CA 1
ATOM 10926 C C . ILE B 1 615 ? -22.031 -7.383 35.688 1 83.12 615 ILE B C 1
ATOM 10928 O O . ILE B 1 615 ? -21.125 -8.18 35.406 1 83.12 615 ILE B O 1
ATOM 10932 N N . SER B 1 616 ? -23.203 -7.473 35.125 1 80.75 616 SER B N 1
ATOM 10933 C CA . SER B 1 616 ? -23.547 -8.5 34.156 1 80.75 616 SER B CA 1
ATOM 10934 C C . SER B 1 616 ? -23.812 -7.891 32.781 1 80.75 616 SER B C 1
ATOM 10936 O O . SER B 1 616 ? -23.734 -8.586 31.766 1 80.75 616 SER B O 1
ATOM 10938 N N . ASP B 1 617 ? -24.234 -6.688 32.812 1 87.12 617 ASP B N 1
ATOM 10939 C CA . ASP B 1 617 ? -24.578 -6.066 31.547 1 87.12 617 ASP B CA 1
ATOM 10940 C C . ASP B 1 617 ? -23.953 -4.676 31.438 1 87.12 617 ASP B C 1
ATOM 10942 O O . ASP B 1 617 ? -23.328 -4.188 32.375 1 87.12 617 ASP B O 1
ATOM 10946 N N . GLU B 1 618 ? -24.156 -4.117 30.297 1 88.88 618 GLU B N 1
ATOM 10947 C CA . GLU B 1 618 ? -23.562 -2.82 29.984 1 88.88 618 GLU B CA 1
ATOM 10948 C C . GLU B 1 618 ? -24.172 -1.716 30.844 1 88.88 618 GLU B C 1
ATOM 10950 O O . GLU B 1 618 ? -23.453 -0.805 31.281 1 88.88 618 GLU B O 1
ATOM 10955 N N . LYS B 1 619 ? -25.406 -1.875 31.047 1 89.19 619 LYS B N 1
ATOM 10956 C CA . LYS B 1 619 ? -26.109 -0.866 31.828 1 89.19 619 LYS B CA 1
ATOM 10957 C C . LYS B 1 619 ? -25.578 -0.801 33.25 1 89.19 619 LYS B C 1
ATOM 10959 O O . LYS B 1 619 ? -25.297 0.283 33.781 1 89.19 619 LYS B O 1
ATOM 10964 N N . LYS B 1 620 ? -25.422 -1.881 33.875 1 90.19 620 LYS B N 1
ATOM 10965 C CA . LYS B 1 620 ? -24.906 -1.938 35.219 1 90.19 620 LYS B CA 1
ATOM 10966 C C . LYS B 1 620 ? -23.453 -1.446 35.281 1 90.19 620 LYS B C 1
ATOM 10968 O O . LYS B 1 620 ? -23.047 -0.818 36.281 1 90.19 620 LYS B O 1
ATOM 10973 N N . ALA B 1 621 ? -22.719 -1.837 34.312 1 91.06 621 ALA B N 1
ATOM 10974 C CA . ALA B 1 621 ? -21.328 -1.369 34.25 1 91.06 621 ALA B CA 1
ATOM 10975 C C . ALA B 1 621 ? -21.266 0.155 34.188 1 91.06 621 ALA B C 1
ATOM 10977 O O . ALA B 1 621 ? -20.453 0.768 34.875 1 91.06 621 ALA B O 1
ATOM 10978 N N . CYS B 1 622 ? -22.125 0.737 33.406 1 90.19 622 CYS B N 1
ATOM 10979 C CA . CYS B 1 622 ? -22.141 2.188 33.25 1 90.19 622 CYS B CA 1
ATOM 10980 C C . CYS B 1 622 ? -22.609 2.865 34.531 1 90.19 622 CYS B C 1
ATOM 10982 O O . CYS B 1 622 ? -22.109 3.938 34.875 1 90.19 622 CYS B O 1
ATOM 10984 N N . GLU B 1 623 ? -23.516 2.203 35.25 1 89 623 GLU B N 1
ATOM 10985 C CA . GLU B 1 623 ? -24 2.742 36.5 1 89 623 GLU B CA 1
ATOM 10986 C C . GLU B 1 623 ? -22.875 2.791 37.562 1 89 623 GLU B C 1
ATOM 10988 O O . GLU B 1 623 ? -22.75 3.773 38.281 1 89 623 GLU B O 1
ATOM 10993 N N . VAL B 1 624 ? -22.156 1.795 37.562 1 89.25 624 VAL B N 1
ATOM 10994 C CA . VAL B 1 624 ? -21.062 1.704 38.531 1 89.25 624 VAL B CA 1
ATOM 10995 C C . VAL B 1 624 ? -20 2.746 38.188 1 89.25 624 VAL B C 1
ATOM 10997 O O . VAL B 1 624 ? -19.453 3.381 39.094 1 89.25 624 VAL B O 1
ATOM 11000 N N . LEU B 1 625 ? -19.719 2.916 36.969 1 90.44 625 LEU B N 1
ATOM 11001 C CA . LEU B 1 625 ? -18.703 3.871 36.531 1 90.44 625 LEU B CA 1
ATOM 11002 C C . LEU B 1 625 ? -19.109 5.297 36.875 1 90.44 625 LEU B C 1
ATOM 11004 O O . LEU B 1 625 ? -18.266 6.121 37.25 1 90.44 625 LEU B O 1
ATOM 11008 N N . PHE B 1 626 ? -20.391 5.555 36.781 1 87.31 626 PHE B N 1
ATOM 11009 C CA . PHE B 1 626 ? -20.906 6.891 37.062 1 87.31 626 PHE B CA 1
ATOM 11010 C C . PHE B 1 626 ? -20.844 7.219 38.531 1 87.31 626 PHE B C 1
ATOM 11012 O O . PHE B 1 626 ? -20.797 8.391 38.938 1 87.31 626 PHE B O 1
ATOM 11019 N N . LYS B 1 627 ? -20.797 6.234 39.344 1 83.56 627 LYS B N 1
ATOM 11020 C CA . LYS B 1 627 ? -20.828 6.422 40.781 1 83.56 627 LYS B CA 1
ATOM 11021 C C . LYS B 1 627 ? -19.438 6.719 41.312 1 83.56 627 LYS B C 1
ATOM 11023 O O . LYS B 1 627 ? -19.297 7.164 42.469 1 83.56 627 LYS B O 1
ATOM 11028 N N . VAL B 1 628 ? -18.516 6.512 40.531 1 86.25 628 VAL B N 1
ATOM 11029 C CA . VAL B 1 628 ? -17.141 6.754 41 1 86.25 628 VAL B CA 1
ATOM 11030 C C . VAL B 1 628 ? -16.891 8.258 41.094 1 86.25 628 VAL B C 1
ATOM 11032 O O . VAL B 1 628 ? -17.25 9.016 40.188 1 86.25 628 VAL B O 1
ATOM 11035 N N . ASN B 1 629 ? -16.344 8.664 42.188 1 85 629 ASN B N 1
ATOM 11036 C CA . ASN B 1 629 ? -16.016 10.062 42.438 1 85 629 ASN B CA 1
ATOM 11037 C C . ASN B 1 629 ? -14.859 10.531 41.562 1 85 629 ASN B C 1
ATOM 11039 O O . ASN B 1 629 ? -13.797 9.906 41.531 1 85 629 ASN B O 1
ATOM 11043 N N . THR B 1 630 ? -15.039 11.602 40.844 1 84.81 630 THR B N 1
ATOM 11044 C CA . THR B 1 630 ? -14.008 12.094 39.938 1 84.81 630 THR B CA 1
ATOM 11045 C C . THR B 1 630 ? -13.531 13.484 40.344 1 84.81 630 THR B C 1
ATOM 11047 O O . THR B 1 630 ? -13.156 14.305 39.531 1 84.81 630 THR B O 1
ATOM 11050 N N . GLU B 1 631 ? -13.586 13.75 41.594 1 80 631 GLU B N 1
ATOM 11051 C CA . GLU B 1 631 ? -13.156 15.047 42.125 1 80 631 GLU B CA 1
ATOM 11052 C C . GLU B 1 631 ? -11.695 15.32 41.781 1 80 631 GLU B C 1
ATOM 11054 O O . GLU B 1 631 ? -11.312 16.453 41.5 1 80 631 GLU B O 1
ATOM 11059 N N . ILE B 1 632 ? -10.914 14.273 41.938 1 79.5 632 ILE B N 1
ATOM 11060 C CA . ILE B 1 632 ? -9.508 14.375 41.562 1 79.5 632 ILE B CA 1
ATOM 11061 C C . ILE B 1 632 ? -9.336 13.859 40.125 1 79.5 632 ILE B C 1
ATOM 11063 O O . ILE B 1 632 ? -9.812 12.773 39.781 1 79.5 632 ILE B O 1
ATOM 11067 N N . LEU B 1 633 ? -8.68 14.617 39.375 1 79.5 633 LEU B N 1
ATOM 11068 C CA . LEU B 1 633 ? -8.492 14.242 37.969 1 79.5 633 LEU B CA 1
ATOM 11069 C C . LEU B 1 633 ? -7.676 12.961 37.844 1 79.5 633 LEU B C 1
ATOM 11071 O O . LEU B 1 633 ? -6.68 12.789 38.562 1 79.5 633 LEU B O 1
ATOM 11075 N N . PRO B 1 634 ? -8.172 12.078 37 1 81 634 PRO B N 1
ATOM 11076 C CA . PRO B 1 634 ? -7.477 10.797 36.844 1 81 634 PRO B CA 1
ATOM 11077 C C . PRO B 1 634 ? -6.016 10.977 36.406 1 81 634 PRO B C 1
ATOM 11079 O O . PRO B 1 634 ? -5.164 10.164 36.781 1 81 634 PRO B O 1
ATOM 11082 N N . SER B 1 635 ? -5.715 11.961 35.656 1 75.38 635 SER B N 1
ATOM 11083 C CA . SER B 1 635 ? -4.352 12.195 35.188 1 75.38 635 SER B CA 1
ATOM 11084 C C . SER B 1 635 ? -3.4 12.422 36.344 1 75.38 635 SER B C 1
ATOM 11086 O O . SER B 1 635 ? -2.215 12.102 36.281 1 75.38 635 SER B O 1
ATOM 11088 N N . GLN B 1 636 ? -3.92 12.953 37.406 1 72.69 636 GLN B N 1
ATOM 11089 C CA . GLN B 1 636 ? -3.107 13.25 38.562 1 72.69 636 GLN B CA 1
ATOM 11090 C C . GLN B 1 636 ? -2.766 11.977 39.344 1 72.69 636 GLN B C 1
ATOM 11092 O O . GLN B 1 636 ? -1.71 11.883 39.969 1 72.69 636 GLN B O 1
ATOM 11097 N N . ILE B 1 637 ? -3.621 11.141 39.281 1 74.62 637 ILE B N 1
ATOM 11098 C CA . ILE B 1 637 ? -3.43 9.898 40.031 1 74.62 637 ILE B CA 1
ATOM 11099 C C . ILE B 1 637 ? -2.645 8.898 39.188 1 74.62 637 ILE B C 1
ATOM 11101 O O . ILE B 1 637 ? -1.737 8.227 39.688 1 74.62 637 ILE B O 1
ATOM 11105 N N . LYS B 1 638 ? -3.041 8.688 38 1 74.38 638 LYS B N 1
ATOM 11106 C CA . LYS B 1 638 ? -2.443 7.676 37.125 1 74.38 638 LYS B CA 1
ATOM 11107 C C . LYS B 1 638 ? -1.16 8.188 36.469 1 74.38 638 LYS B C 1
ATOM 11109 O O . LYS B 1 638 ? -0.311 7.395 36.062 1 74.38 638 LYS B O 1
ATOM 11114 N N . GLY B 1 639 ? -0.842 9.344 36.531 1 60.69 639 GLY B N 1
ATOM 11115 C CA . GLY B 1 639 ? 0.311 9.914 35.844 1 60.69 639 GLY B CA 1
ATOM 11116 C C . GLY B 1 639 ? 0.169 9.914 34.344 1 60.69 639 GLY B C 1
ATOM 11117 O O . GLY B 1 639 ? -0.832 9.43 33.812 1 60.69 639 GLY B O 1
ATOM 11118 N N . ASP B 1 640 ? 0.96 10.344 33.438 1 55.31 640 ASP B N 1
ATOM 11119 C CA . ASP B 1 640 ? 0.901 10.508 31.984 1 55.31 640 ASP B CA 1
ATOM 11120 C C . ASP B 1 640 ? 0.954 9.156 31.281 1 55.31 640 ASP B C 1
ATOM 11122 O O . ASP B 1 640 ? 0.345 8.977 30.219 1 55.31 640 ASP B O 1
ATOM 11126 N N . ARG B 1 641 ? 1.765 8.016 31.781 1 50.84 641 ARG B N 1
ATOM 11127 C CA . ARG B 1 641 ? 1.919 6.785 31.016 1 50.84 641 ARG B CA 1
ATOM 11128 C C . ARG B 1 641 ? 0.586 6.059 30.875 1 50.84 641 ARG B C 1
ATOM 11130 O O . ARG B 1 641 ? 0.402 5.266 29.953 1 50.84 641 ARG B O 1
ATOM 11137 N N . SER B 1 642 ? 0.037 5.426 32.094 1 52.91 642 SER B N 1
ATOM 11138 C CA . SER B 1 642 ? -0.957 4.367 32.219 1 52.91 642 SER B CA 1
ATOM 11139 C C . SER B 1 642 ? -2.332 4.84 31.766 1 52.91 642 SER B C 1
ATOM 11141 O O . SER B 1 642 ? -3.17 5.219 32.594 1 52.91 642 SER B O 1
ATOM 11143 N N . LYS B 1 643 ? -2.477 5.258 30.422 1 59.19 643 LYS B N 1
ATOM 11144 C CA . LYS B 1 643 ? -3.432 6.297 30.047 1 59.19 643 LYS B CA 1
ATOM 11145 C C . LYS B 1 643 ? -4.805 5.703 29.75 1 59.19 643 LYS B C 1
ATOM 11147 O O . LYS B 1 643 ? -5.031 5.176 28.656 1 59.19 643 LYS B O 1
ATOM 11152 N N . SER B 1 644 ? -5.379 5.027 30.656 1 79.19 644 SER B N 1
ATOM 11153 C CA . SER B 1 644 ? -6.777 4.684 30.422 1 79.19 644 SER B CA 1
ATOM 11154 C C . SER B 1 644 ? -7.656 5.93 30.406 1 79.19 644 SER B C 1
ATOM 11156 O O . SER B 1 644 ? -7.387 6.895 31.125 1 79.19 644 SER B O 1
ATOM 11158 N N . VAL B 1 645 ? -8.57 5.949 29.469 1 85.69 645 VAL B N 1
ATOM 11159 C CA . VAL B 1 645 ? -9.438 7.113 29.312 1 85.69 645 VAL B CA 1
ATOM 11160 C C . VAL B 1 645 ? -10.805 6.828 29.922 1 85.69 645 VAL B C 1
ATOM 11162 O O . VAL B 1 645 ? -11.758 7.59 29.734 1 85.69 645 VAL B O 1
ATOM 11165 N N . LEU B 1 646 ? -10.836 5.859 30.781 1 90.75 646 LEU B N 1
ATOM 11166 C CA . LEU B 1 646 ? -12.117 5.406 31.312 1 90.75 646 LEU B CA 1
ATOM 11167 C C . LEU B 1 646 ? -12.75 6.48 32.188 1 90.75 646 LEU B C 1
ATOM 11169 O O . LEU B 1 646 ? -13.906 6.867 31.969 1 90.75 646 LEU B O 1
ATOM 11173 N N . PHE B 1 647 ? -12.07 7.035 33.062 1 90.06 647 PHE B N 1
ATOM 11174 C CA . PHE B 1 647 ? -12.656 7.965 34.031 1 90.06 647 PHE B CA 1
ATOM 11175 C C . PHE B 1 647 ? -12.648 9.391 33.469 1 90.06 647 PHE B C 1
ATOM 11177 O O . PHE B 1 647 ? -13.383 10.25 33.969 1 90.06 647 PHE B O 1
ATOM 11184 N N . ASP B 1 648 ? -11.773 9.656 32.5 1 86.25 648 ASP B N 1
ATOM 11185 C CA . ASP B 1 648 ? -11.906 10.898 31.766 1 86.25 648 ASP B CA 1
ATOM 11186 C C . ASP B 1 648 ? -13.25 10.969 31.031 1 86.25 648 ASP B C 1
ATOM 11188 O O . ASP B 1 648 ? -13.844 12.039 30.906 1 86.25 648 ASP B O 1
ATOM 11192 N N . ALA B 1 649 ? -13.633 9.836 30.578 1 91.19 649 ALA B N 1
ATOM 11193 C CA . ALA B 1 649 ? -14.922 9.75 29.891 1 91.19 649 ALA B CA 1
ATOM 11194 C C . ALA B 1 649 ? -16.078 10.008 30.859 1 91.19 649 ALA B C 1
ATOM 11196 O O . ALA B 1 649 ? -17.094 10.594 30.484 1 91.19 649 ALA B O 1
ATOM 11197 N N . CYS B 1 650 ? -15.891 9.578 32.094 1 91.31 650 CYS B N 1
ATOM 11198 C CA . CYS B 1 650 ? -16.906 9.82 33.094 1 91.31 650 CYS B CA 1
ATOM 11199 C C . CYS B 1 650 ? -17.062 11.312 33.375 1 91.31 650 CYS B C 1
ATOM 11201 O O . CYS B 1 650 ? -18.172 11.805 33.562 1 91.31 650 CYS B O 1
ATOM 11203 N N . ILE B 1 651 ? -15.977 11.953 33.406 1 88.31 651 ILE B N 1
ATOM 11204 C CA . ILE B 1 651 ? -15.992 13.391 33.656 1 88.31 651 ILE B CA 1
ATOM 11205 C C . ILE B 1 651 ? -16.719 14.094 32.5 1 88.31 651 ILE B C 1
ATOM 11207 O O . ILE B 1 651 ? -17.531 15.008 32.75 1 88.31 651 ILE B O 1
ATOM 11211 N N . VAL B 1 652 ? -16.453 13.664 31.266 1 89 652 VAL B N 1
ATOM 11212 C CA . VAL B 1 652 ? -17.125 14.234 30.109 1 89 652 VAL B CA 1
ATOM 11213 C C . VAL B 1 652 ? -18.625 13.969 30.188 1 89 652 VAL B C 1
ATOM 11215 O O . VAL B 1 652 ? -19.438 14.859 29.938 1 89 652 VAL B O 1
ATOM 11218 N N . ALA B 1 653 ? -19.016 12.797 30.516 1 91.31 653 ALA B N 1
ATOM 11219 C CA . ALA B 1 653 ? -20.422 12.43 30.609 1 91.31 653 ALA B CA 1
ATOM 11220 C C . ALA B 1 653 ? -21.125 13.258 31.688 1 91.31 653 ALA B C 1
ATOM 11222 O O . ALA B 1 653 ? -22.266 13.68 31.5 1 91.31 653 ALA B O 1
ATOM 11223 N N . GLN B 1 654 ? -20.469 13.484 32.781 1 87 654 GLN B N 1
ATOM 11224 C CA . GLN B 1 654 ? -21.031 14.273 33.875 1 87 654 GLN B CA 1
ATOM 11225 C C . GLN B 1 654 ? -21.25 15.719 33.438 1 87 654 GLN B C 1
ATOM 11227 O O . GLN B 1 654 ? -22.25 16.344 33.812 1 87 654 GLN B O 1
ATOM 11232 N N . SER B 1 655 ? -20.297 16.219 32.656 1 83.19 655 SER B N 1
ATOM 11233 C CA . SER B 1 655 ? -20.438 17.578 32.156 1 83.19 655 SER B CA 1
ATOM 11234 C C . SER B 1 655 ? -21.594 17.703 31.188 1 83.19 655 SER B C 1
ATOM 11236 O O . SER B 1 655 ? -22.25 18.75 31.109 1 83.19 655 SER B O 1
ATOM 11238 N N . LEU B 1 656 ? -21.859 16.672 30.5 1 86.5 656 LEU B N 1
ATOM 11239 C CA . LEU B 1 656 ? -22.938 16.672 29.516 1 86.5 656 LEU B CA 1
ATOM 11240 C C . LEU B 1 656 ? -24.297 16.516 30.203 1 86.5 656 LEU B C 1
ATOM 11242 O O . LEU B 1 656 ? -25.328 16.906 29.641 1 86.5 656 LEU B O 1
ATOM 11246 N N . ARG B 1 657 ? -24.297 16.016 31.344 1 82.12 657 ARG B N 1
ATOM 11247 C CA . ARG B 1 657 ? -25.547 15.75 32.062 1 82.12 657 ARG B CA 1
ATOM 11248 C C . ARG B 1 657 ? -26.219 17.062 32.438 1 82.12 657 ARG B C 1
ATOM 11250 O O . ARG B 1 657 ? -27.438 17.094 32.656 1 82.12 657 ARG B O 1
ATOM 11257 N N . PHE B 1 658 ? -25.422 18.109 32.469 1 79.31 658 PHE B N 1
ATOM 11258 C CA . PHE B 1 658 ? -25.969 19.406 32.844 1 79.31 658 PHE B CA 1
ATOM 11259 C C . PHE B 1 658 ? -26.781 20.016 31.719 1 79.31 658 PHE B C 1
ATOM 11261 O O . PHE B 1 658 ? -27.594 20.922 31.938 1 79.31 658 PHE B O 1
ATOM 11268 N N . LEU B 1 659 ? -26.703 19.438 30.578 1 82.44 659 LEU B N 1
ATOM 11269 C CA . LEU B 1 659 ? -27.422 19.969 29.422 1 82.44 659 LEU B CA 1
ATOM 11270 C C . LEU B 1 659 ? -28.781 19.312 29.297 1 82.44 659 LEU B C 1
ATOM 11272 O O . LEU B 1 659 ? -28.984 18.188 29.766 1 82.44 659 LEU B O 1
ATOM 11276 N N . GLU B 1 660 ? -29.656 20.109 28.672 1 83.69 660 GLU B N 1
ATOM 11277 C CA . GLU B 1 660 ? -30.938 19.531 28.328 1 83.69 660 GLU B CA 1
ATOM 11278 C C . GLU B 1 660 ? -30.781 18.344 27.375 1 83.69 660 GLU B C 1
ATOM 11280 O O . GLU B 1 660 ? -29.844 18.328 26.562 1 83.69 660 GLU B O 1
ATOM 11285 N N . THR B 1 661 ? -31.672 17.406 27.5 1 86.75 661 THR B N 1
ATOM 11286 C CA . THR B 1 661 ? -31.547 16.141 26.766 1 86.75 661 THR B CA 1
ATOM 11287 C C . THR B 1 661 ? -31.422 16.406 25.266 1 86.75 661 THR B C 1
ATOM 11289 O O . THR B 1 661 ? -30.578 15.789 24.609 1 86.75 661 THR B O 1
ATOM 11292 N N . GLN B 1 662 ? -32.25 17.234 24.781 1 85.88 662 GLN B N 1
ATOM 11293 C CA . GLN B 1 662 ? -32.188 17.516 23.359 1 85.88 662 GLN B CA 1
ATOM 11294 C C . GLN B 1 662 ? -30.875 18.172 22.969 1 85.88 662 GLN B C 1
ATOM 11296 O O . GLN B 1 662 ? -30.266 17.812 21.969 1 85.88 662 GLN B O 1
ATOM 11301 N N . GLN B 1 663 ? -30.453 19.125 23.672 1 83.5 663 GLN B N 1
ATOM 11302 C CA . GLN B 1 663 ? -29.219 19.828 23.406 1 83.5 663 GLN B CA 1
ATOM 11303 C C . GLN B 1 663 ? -28.016 18.906 23.578 1 83.5 663 GLN B C 1
ATOM 11305 O O . GLN B 1 663 ? -27.031 19.016 22.828 1 83.5 663 GLN B O 1
ATOM 11310 N N . LYS B 1 664 ? -28.141 18.062 24.578 1 88.62 664 LYS B N 1
ATOM 11311 C CA . LYS B 1 664 ? -27.078 17.109 24.859 1 88.62 664 LYS B CA 1
ATOM 11312 C C . LYS B 1 664 ? -26.828 16.203 23.656 1 88.62 664 LYS B C 1
ATOM 11314 O O . LYS B 1 664 ? -25.688 16.109 23.172 1 88.62 664 LYS B O 1
ATOM 11319 N N . TRP B 1 665 ? -27.828 15.664 23.172 1 92 665 TRP B N 1
ATOM 11320 C CA . TRP B 1 665 ? -27.672 14.68 22.109 1 92 665 TRP B CA 1
ATOM 11321 C C . TRP B 1 665 ? -27.406 15.359 20.766 1 92 665 TRP B C 1
ATOM 11323 O O . TRP B 1 665 ? -26.781 14.781 19.891 1 92 665 TRP B O 1
ATOM 11333 N N . GLU B 1 666 ? -27.859 16.578 20.641 1 87.94 666 GLU B N 1
ATOM 11334 C CA . GLU B 1 666 ? -27.469 17.359 19.469 1 87.94 666 GLU B CA 1
ATOM 11335 C C . GLU B 1 666 ? -25.953 17.641 19.469 1 87.94 666 GLU B C 1
ATOM 11337 O O . GLU B 1 666 ? -25.297 17.5 18.422 1 87.94 666 GLU B O 1
ATOM 11342 N N . ARG B 1 667 ? -25.484 17.906 20.594 1 85.94 667 ARG B N 1
ATOM 11343 C CA . ARG B 1 667 ? -24.047 18.172 20.719 1 85.94 667 ARG B CA 1
ATOM 11344 C C . ARG B 1 667 ? -23.234 16.891 20.5 1 85.94 667 ARG B C 1
ATOM 11346 O O . ARG B 1 667 ? -22.219 16.906 19.812 1 85.94 667 ARG B O 1
ATOM 11353 N N . ILE B 1 668 ? -23.703 15.844 21.062 1 91.69 668 ILE B N 1
ATOM 11354 C CA . ILE B 1 668 ? -23 14.578 20.922 1 91.69 668 ILE B CA 1
ATOM 11355 C C . ILE B 1 668 ? -22.969 14.156 19.453 1 91.69 668 ILE B C 1
ATOM 11357 O O . ILE B 1 668 ? -21.938 13.727 18.953 1 91.69 668 ILE B O 1
ATOM 11361 N N . SER B 1 669 ? -24.078 14.289 18.812 1 92.12 669 SER B N 1
ATOM 11362 C CA . SER B 1 669 ? -24.141 13.914 17.406 1 92.12 669 SER B CA 1
ATOM 11363 C C . SER B 1 669 ? -23.219 14.773 16.562 1 92.12 669 SER B C 1
ATOM 11365 O O . SER B 1 669 ? -22.578 14.281 15.633 1 92.12 669 SER B O 1
ATOM 11367 N N . GLN B 1 670 ? -23.156 16.016 16.906 1 88.56 670 GLN B N 1
ATOM 11368 C CA . GLN B 1 670 ? -22.297 16.922 16.172 1 88.56 670 GLN B CA 1
ATOM 11369 C C . GLN B 1 670 ? -20.828 16.578 16.359 1 88.56 670 GLN B C 1
ATOM 11371 O O . GLN B 1 670 ? -20.031 16.656 15.414 1 88.56 670 GLN B O 1
ATOM 11376 N N . VAL B 1 671 ? -20.5 16.188 17.516 1 88.88 671 VAL B N 1
ATOM 11377 C CA . VAL B 1 671 ? -19.125 15.805 17.828 1 88.88 671 VAL B CA 1
ATOM 11378 C C . VAL B 1 671 ? -18.734 14.562 17.031 1 88.88 671 VAL B C 1
ATOM 11380 O O . VAL B 1 671 ? -17.656 14.492 16.438 1 88.88 671 VAL B O 1
ATOM 11383 N N . TRP B 1 672 ? -19.594 13.648 16.969 1 92.75 672 TRP B N 1
ATOM 11384 C CA . TRP B 1 672 ? -19.281 12.398 16.281 1 92.75 672 TRP B CA 1
ATOM 11385 C C . TRP B 1 672 ? -19.188 12.617 14.773 1 92.75 672 TRP B C 1
ATOM 11387 O O . TRP B 1 672 ? -18.328 12.023 14.109 1 92.75 672 TRP B O 1
ATOM 11397 N N . VAL B 1 673 ? -20.047 13.445 14.219 1 91.94 673 VAL B N 1
ATOM 11398 C CA . VAL B 1 673 ? -19.953 13.766 12.797 1 91.94 673 VAL B CA 1
ATOM 11399 C C . VAL B 1 673 ? -18.641 14.5 12.531 1 91.94 673 VAL B C 1
ATOM 11401 O O . VAL B 1 673 ? -17.984 14.266 11.508 1 91.94 673 VAL B O 1
ATOM 11404 N N . GLY B 1 674 ? -18.297 15.367 13.492 1 87.69 674 GLY B N 1
ATOM 11405 C CA . GLY B 1 674 ? -17.016 16.047 13.375 1 87.69 674 GLY B CA 1
ATOM 11406 C C . GLY B 1 674 ? -15.836 15.102 13.398 1 87.69 674 GLY B C 1
ATOM 11407 O O . GLY B 1 674 ? -14.914 15.227 12.594 1 87.69 674 GLY B O 1
ATOM 11408 N N . MET B 1 675 ? -15.883 14.141 14.281 1 90 675 MET B N 1
ATOM 11409 C CA . MET B 1 675 ? -14.805 13.164 14.391 1 90 675 MET B CA 1
ATOM 11410 C C . MET B 1 675 ? -14.758 12.266 13.156 1 90 675 MET B C 1
ATOM 11412 O O . MET B 1 675 ? -13.68 11.906 12.68 1 90 675 MET B O 1
ATOM 11416 N N . LEU B 1 676 ? -15.906 11.914 12.672 1 93.06 676 LEU B N 1
ATOM 11417 C CA . LEU B 1 676 ? -16 11.125 11.453 1 93.06 676 LEU B CA 1
ATOM 11418 C C . LEU B 1 676 ? -15.367 11.859 10.281 1 93.06 676 LEU B C 1
ATOM 11420 O O . LEU B 1 676 ? -14.609 11.273 9.508 1 93.06 676 LEU B O 1
ATOM 11424 N N . SER B 1 677 ? -15.664 13.086 10.156 1 90.81 677 SER B N 1
ATOM 11425 C CA . SER B 1 677 ? -15.156 13.906 9.07 1 90.81 677 SER B CA 1
ATOM 11426 C C . SER B 1 677 ? -13.641 14.078 9.172 1 90.81 677 SER B C 1
ATOM 11428 O O . SER B 1 677 ? -12.938 14.047 8.156 1 90.81 677 SER B O 1
ATOM 11430 N N . TYR B 1 678 ? -13.18 14.219 10.359 1 85.94 678 TYR B N 1
ATOM 11431 C CA . TYR B 1 678 ? -11.742 14.344 10.562 1 85.94 678 TYR B CA 1
ATOM 11432 C C . TYR B 1 678 ? -11.023 13.055 10.18 1 85.94 678 TYR B C 1
ATOM 11434 O O . TYR B 1 678 ? -9.984 13.086 9.516 1 85.94 678 TYR B O 1
ATOM 11442 N N . ALA B 1 679 ? -11.586 11.992 10.609 1 89.88 679 ALA B N 1
ATOM 11443 C CA . ALA B 1 679 ? -11.008 10.695 10.258 1 89.88 679 ALA B CA 1
ATOM 11444 C C . ALA B 1 679 ? -10.984 10.5 8.742 1 89.88 679 ALA B C 1
ATOM 11446 O O . ALA B 1 679 ? -9.984 10.016 8.195 1 89.88 679 ALA B O 1
ATOM 11447 N N . ALA B 1 680 ? -11.992 10.867 8.094 1 92.31 680 ALA B N 1
ATOM 11448 C CA . ALA B 1 680 ? -12.094 10.719 6.645 1 92.31 680 ALA B CA 1
ATOM 11449 C C . ALA B 1 680 ? -11.031 11.555 5.93 1 92.31 680 ALA B C 1
ATOM 11451 O O . ALA B 1 680 ? -10.461 11.117 4.926 1 92.31 680 ALA B O 1
ATOM 11452 N N . SER B 1 681 ? -10.75 12.688 6.441 1 85.94 681 SER B N 1
ATOM 11453 C CA . SER B 1 681 ? -9.812 13.602 5.801 1 85.94 681 SER B CA 1
ATOM 11454 C C . SER B 1 681 ? -8.375 13.117 5.961 1 85.94 681 SER B C 1
ATOM 11456 O O . SER B 1 681 ? -7.516 13.414 5.129 1 85.94 681 SER B O 1
ATOM 11458 N N . GLN B 1 682 ? -8.125 12.359 6.996 1 82.44 682 GLN B N 1
ATOM 11459 C CA . GLN B 1 682 ? -6.758 11.945 7.289 1 82.44 682 GLN B CA 1
ATOM 11460 C C . GLN B 1 682 ? -6.461 10.578 6.695 1 82.44 682 GLN B C 1
ATOM 11462 O O . GLN B 1 682 ? -5.305 10.141 6.664 1 82.44 682 GLN B O 1
ATOM 11467 N N . CYS B 1 683 ? -7.457 9.938 6.176 1 89.38 683 CYS B N 1
ATOM 11468 C CA . CYS B 1 683 ? -7.281 8.594 5.629 1 89.38 683 CYS B CA 1
ATOM 11469 C C . CYS B 1 683 ? -6.723 8.656 4.211 1 89.38 683 CYS B C 1
ATOM 11471 O O . CYS B 1 683 ? -7.137 9.492 3.412 1 89.38 683 CYS B O 1
ATOM 11473 N N . SER B 1 684 ? -5.758 7.82 3.91 1 86.62 684 SER B N 1
ATOM 11474 C CA . SER B 1 684 ? -5.156 7.77 2.582 1 86.62 684 SER B CA 1
ATOM 11475 C C . SER B 1 684 ? -6.105 7.145 1.567 1 86.62 684 SER B C 1
ATOM 11477 O O . SER B 1 684 ? -6.965 6.336 1.929 1 86.62 684 SER B O 1
ATOM 11479 N N . TRP B 1 685 ? -5.887 7.473 0.308 1 89.31 685 TRP B N 1
ATOM 11480 C CA . TRP B 1 685 ? -6.773 7.027 -0.763 1 89.31 685 TRP B CA 1
ATOM 11481 C C . TRP B 1 685 ? -6.707 5.516 -0.928 1 89.31 685 TRP B C 1
ATOM 11483 O O . TRP B 1 685 ? -7.707 4.879 -1.27 1 89.31 685 TRP B O 1
ATOM 11493 N N . ASN B 1 686 ? -5.582 4.926 -0.645 1 89.44 686 ASN B N 1
ATOM 11494 C CA . ASN B 1 686 ? -5.391 3.494 -0.856 1 89.44 686 ASN B CA 1
ATOM 11495 C C . ASN B 1 686 ? -6.289 2.668 0.059 1 89.44 686 ASN B C 1
ATOM 11497 O O . ASN B 1 686 ? -6.812 1.629 -0.35 1 89.44 686 ASN B O 1
ATOM 11501 N N . TYR B 1 687 ? -6.492 3.133 1.237 1 91.94 687 TYR B N 1
ATOM 11502 C CA . TYR B 1 687 ? -7.344 2.402 2.168 1 91.94 687 TYR B CA 1
ATOM 11503 C C . TYR B 1 687 ? -8.812 2.572 1.812 1 91.94 687 TYR B C 1
ATOM 11505 O O . TYR B 1 687 ? -9.617 1.656 2.006 1 91.94 687 TYR B O 1
ATOM 11513 N N . HIS B 1 688 ? -9.156 3.729 1.274 1 94.5 688 HIS B N 1
ATOM 11514 C CA . HIS B 1 688 ? -10.516 3.91 0.772 1 94.5 688 HIS B CA 1
ATOM 11515 C C . HIS B 1 688 ? -10.797 2.971 -0.393 1 94.5 688 HIS B C 1
ATOM 11517 O O . HIS B 1 688 ? -11.859 2.346 -0.445 1 94.5 688 HIS B O 1
ATOM 11523 N N . ALA B 1 689 ? -9.836 2.863 -1.247 1 95.06 689 ALA B N 1
ATOM 11524 C CA . ALA B 1 689 ? -10 2 -2.414 1 95.06 689 ALA B CA 1
ATOM 11525 C C . ALA B 1 689 ? -10.109 0.536 -2.002 1 95.06 689 ALA B C 1
ATOM 11527 O O . ALA B 1 689 ? -10.875 -0.226 -2.598 1 95.06 689 ALA B O 1
ATOM 11528 N N . ARG B 1 690 ? -9.383 0.162 -0.99 1 93.06 690 ARG B N 1
ATOM 11529 C CA . ARG B 1 690 ? -9.391 -1.217 -0.513 1 93.06 690 ARG B CA 1
ATOM 11530 C C . ARG B 1 690 ? -10.766 -1.607 0.022 1 93.06 690 ARG B C 1
ATOM 11532 O O . ARG B 1 690 ? -11.195 -2.752 -0.133 1 93.06 690 ARG B O 1
ATOM 11539 N N . ARG B 1 691 ? -11.477 -0.707 0.546 1 93.19 691 ARG B N 1
ATOM 11540 C CA . ARG B 1 691 ? -12.75 -1.002 1.2 1 93.19 691 ARG B CA 1
ATOM 11541 C C . ARG B 1 691 ? -13.883 -1.086 0.182 1 93.19 691 ARG B C 1
ATOM 11543 O O . ARG B 1 691 ? -14.961 -1.596 0.489 1 93.19 691 ARG B O 1
ATOM 11550 N N . LEU B 1 692 ? -13.641 -0.691 -1.027 1 93.94 692 LEU B N 1
ATOM 11551 C CA . LEU B 1 692 ? -14.672 -0.75 -2.059 1 93.94 692 LEU B CA 1
ATOM 11552 C C . LEU B 1 692 ? -15.016 -2.195 -2.402 1 93.94 692 LEU B C 1
ATOM 11554 O O . LEU B 1 692 ? -16.141 -2.49 -2.811 1 93.94 692 LEU B O 1
ATOM 11558 N N . SER B 1 693 ? -14.086 -3.129 -2.184 1 91.56 693 SER B N 1
ATOM 11559 C CA . SER B 1 693 ? -14.312 -4.527 -2.537 1 91.56 693 SER B CA 1
ATOM 11560 C C . SER B 1 693 ? -14.914 -5.301 -1.371 1 91.56 693 SER B C 1
ATOM 11562 O O . SER B 1 693 ? -15.172 -6.504 -1.483 1 91.56 693 SER B O 1
ATOM 11564 N N . GLN B 1 694 ? -15.133 -4.648 -0.284 1 89.81 694 GLN B N 1
ATOM 11565 C CA . GLN B 1 694 ? -15.672 -5.328 0.89 1 89.81 694 GLN B CA 1
ATOM 11566 C C . GLN B 1 694 ? -17.016 -4.73 1.303 1 89.81 694 GLN B C 1
ATOM 11568 O O . GLN B 1 694 ? -17.281 -4.547 2.492 1 89.81 694 GLN B O 1
ATOM 11573 N N . GLY B 1 695 ? -17.734 -4.324 0.326 1 89.56 695 GLY B N 1
ATOM 11574 C CA . GLY B 1 695 ? -19.078 -3.846 0.58 1 89.56 695 GLY B CA 1
ATOM 11575 C C . GLY B 1 695 ? -19.156 -2.344 0.773 1 89.56 695 GLY B C 1
ATOM 11576 O O . GLY B 1 695 ? -20.234 -1.798 1.027 1 89.56 695 GLY B O 1
ATOM 11577 N N . GLY B 1 696 ? -18.047 -1.656 0.729 1 90.56 696 GLY B N 1
ATOM 11578 C CA . GLY B 1 696 ? -18.047 -0.213 0.904 1 90.56 696 GLY B CA 1
ATOM 11579 C C . GLY B 1 696 ? -17.953 0.211 2.357 1 90.56 696 GLY B C 1
ATOM 11580 O O . GLY B 1 696 ? -18.172 -0.598 3.262 1 90.56 696 GLY B O 1
ATOM 11581 N N . GLU B 1 697 ? -17.547 1.469 2.574 1 93.62 697 GLU B N 1
ATOM 11582 C CA . GLU B 1 697 ? -17.375 2.025 3.914 1 93.62 697 GLU B CA 1
ATOM 11583 C C . GLU B 1 697 ? -17.953 3.434 4.004 1 93.62 697 GLU B C 1
ATOM 11585 O O . GLU B 1 697 ? -17.812 4.23 3.074 1 93.62 697 GLU B O 1
ATOM 11590 N N . LEU B 1 698 ? -18.625 3.695 5.078 1 96.12 698 LEU B N 1
ATOM 11591 C CA . LEU B 1 698 ? -19.203 5.016 5.297 1 96.12 698 LEU B CA 1
ATOM 11592 C C . LEU B 1 698 ? -18.125 6.098 5.246 1 96.12 698 LEU B C 1
ATOM 11594 O O . LEU B 1 698 ? -18.328 7.152 4.641 1 96.12 698 LEU B O 1
ATOM 11598 N N . LEU B 1 699 ? -17 5.805 5.816 1 96.75 699 LEU B N 1
ATOM 11599 C CA . LEU B 1 699 ? -15.906 6.766 5.863 1 96.75 699 LEU B CA 1
ATOM 11600 C C . LEU B 1 699 ? -15.508 7.199 4.457 1 96.75 699 LEU B C 1
ATOM 11602 O O . LEU B 1 699 ? -15.172 8.367 4.234 1 96.75 699 LEU B O 1
ATOM 11606 N N . THR B 1 700 ? -15.539 6.324 3.506 1 96.5 700 THR B N 1
ATOM 11607 C CA . THR B 1 700 ? -15.188 6.617 2.121 1 96.5 700 THR B CA 1
ATOM 11608 C C . THR B 1 700 ? -16.219 7.527 1.479 1 96.5 700 THR B C 1
ATOM 11610 O O . THR B 1 700 ? -15.883 8.438 0.724 1 96.5 700 THR B O 1
ATOM 11613 N N . HIS B 1 701 ? -17.484 7.297 1.784 1 96.69 701 HIS B N 1
ATOM 11614 C CA . HIS B 1 701 ? -18.562 8.141 1.271 1 96.69 701 HIS B CA 1
ATOM 11615 C C . HIS B 1 701 ? -18.438 9.57 1.799 1 96.69 701 HIS B C 1
ATOM 11617 O O . HIS B 1 701 ? -18.609 10.531 1.045 1 96.69 701 HIS B O 1
ATOM 11623 N N . VAL B 1 702 ? -18.125 9.648 3.076 1 95.88 702 VAL B N 1
ATOM 11624 C CA . VAL B 1 702 ? -17.984 10.961 3.699 1 95.88 702 VAL B CA 1
ATOM 11625 C C . VAL B 1 702 ? -16.75 11.672 3.143 1 95.88 702 VAL B C 1
ATOM 11627 O O . VAL B 1 702 ? -16.781 12.883 2.91 1 95.88 702 VAL B O 1
ATOM 11630 N N . TRP B 1 703 ? -15.695 10.93 2.92 1 95.25 703 TRP B N 1
ATOM 11631 C CA . TRP B 1 703 ? -14.461 11.469 2.344 1 95.25 703 TRP B CA 1
ATOM 11632 C C . TRP B 1 703 ? -14.734 12.117 0.992 1 95.25 703 TRP B C 1
ATOM 11634 O O . TRP B 1 703 ? -14.289 13.242 0.736 1 95.25 703 TRP B O 1
ATOM 11644 N N . LEU B 1 704 ? -15.523 11.414 0.138 1 96.19 704 LEU B N 1
ATOM 11645 C CA . LEU B 1 704 ? -15.828 11.945 -1.188 1 96.19 704 LEU B CA 1
ATOM 11646 C C . LEU B 1 704 ? -16.812 13.109 -1.097 1 96.19 704 LEU B C 1
ATOM 11648 O O . LEU B 1 704 ? -16.719 14.07 -1.86 1 96.19 704 LEU B O 1
ATOM 11652 N N . LEU B 1 705 ? -17.75 13.023 -0.186 1 96.19 705 LEU B N 1
ATOM 11653 C CA . LEU B 1 705 ? -18.688 14.125 0.031 1 96.19 705 LEU B CA 1
ATOM 11654 C C . LEU B 1 705 ? -17.938 15.391 0.448 1 96.19 705 LEU B C 1
ATOM 11656 O O . LEU B 1 705 ? -18.234 16.484 -0.043 1 96.19 705 LEU B O 1
ATOM 11660 N N . MET B 1 706 ? -17.031 15.266 1.324 1 93.19 706 MET B N 1
ATOM 11661 C CA . MET B 1 706 ? -16.219 16.406 1.767 1 93.19 706 MET B CA 1
ATOM 11662 C C . MET B 1 706 ? -15.461 17.016 0.597 1 93.19 706 MET B C 1
ATOM 11664 O O . MET B 1 706 ? -15.367 18.234 0.486 1 93.19 706 MET B O 1
ATOM 11668 N N . ALA B 1 707 ? -14.914 16.141 -0.242 1 92.31 707 ALA B N 1
ATOM 11669 C CA . ALA B 1 707 ? -14.219 16.641 -1.425 1 92.31 707 ALA B CA 1
ATOM 11670 C C . ALA B 1 707 ? -15.156 17.406 -2.338 1 92.31 707 ALA B C 1
ATOM 11672 O O . ALA B 1 707 ? -14.789 18.453 -2.873 1 92.31 707 ALA B O 1
ATOM 11673 N N . HIS B 1 708 ? -16.328 16.922 -2.494 1 94 708 HIS B N 1
ATOM 11674 C CA . HIS B 1 708 ? -17.312 17.562 -3.352 1 94 708 HIS B CA 1
ATOM 11675 C C . HIS B 1 708 ? -17.734 18.922 -2.777 1 94 708 HIS B C 1
ATOM 11677 O O . HIS B 1 708 ? -18.062 19.844 -3.525 1 94 708 HIS B O 1
ATOM 11683 N N . LEU B 1 709 ? -17.719 19 -1.475 1 91.62 709 LEU B N 1
ATOM 11684 C CA . LEU B 1 709 ? -18.094 20.234 -0.806 1 91.62 709 LEU B CA 1
ATOM 11685 C C . LEU B 1 709 ? -16.906 21.172 -0.67 1 91.62 709 LEU B C 1
ATOM 11687 O O . LEU B 1 709 ? -17.016 22.234 -0.066 1 91.62 709 LEU B O 1
ATOM 11691 N N . GLY B 1 710 ? -15.727 20.688 -1.171 1 84.88 710 GLY B N 1
ATOM 11692 C CA . GLY B 1 710 ? -14.555 21.547 -1.216 1 84.88 710 GLY B CA 1
ATOM 11693 C C . GLY B 1 710 ? -13.75 21.531 0.073 1 84.88 710 GLY B C 1
ATOM 11694 O O . GLY B 1 710 ? -12.922 22.422 0.305 1 84.88 710 GLY B O 1
ATOM 11695 N N . ILE B 1 711 ? -14.031 20.531 0.912 1 82.5 711 ILE B N 1
ATOM 11696 C CA . ILE B 1 711 ? -13.336 20.438 2.195 1 82.5 711 ILE B CA 1
ATOM 11697 C C . ILE B 1 711 ? -12.195 19.438 2.098 1 82.5 711 ILE B C 1
ATOM 11699 O O . ILE B 1 711 ? -12.289 18.328 2.623 1 82.5 711 ILE B O 1
ATOM 11703 N N . THR B 1 712 ? -11.227 19.609 1.337 1 76.56 712 THR B N 1
ATOM 11704 C CA . THR B 1 712 ? -10.07 18.734 1.202 1 76.56 712 THR B CA 1
ATOM 11705 C C . THR B 1 712 ? -8.812 19.531 0.886 1 76.56 712 THR B C 1
ATOM 11707 O O . THR B 1 712 ? -8.891 20.641 0.366 1 76.56 712 THR B O 1
ATOM 11710 N N . LYS B 1 713 ? -7.688 18.984 1.255 1 68.31 713 LYS B N 1
ATOM 11711 C CA . LYS B 1 713 ? -6.398 19.625 0.999 1 68.31 713 LYS B CA 1
ATOM 11712 C C . LYS B 1 713 ? -5.934 19.359 -0.431 1 68.31 713 LYS B C 1
ATOM 11714 O O . LYS B 1 713 ? -4.969 19.969 -0.896 1 68.31 713 LYS B O 1
ATOM 11719 N N . HIS B 1 714 ? -6.691 18.594 -1.166 1 70.19 714 HIS B N 1
ATOM 11720 C CA . HIS B 1 714 ? -6.242 18.172 -2.486 1 70.19 714 HIS B CA 1
ATOM 11721 C C . HIS B 1 714 ? -6.703 19.141 -3.568 1 70.19 714 HIS B C 1
ATOM 11723 O O . HIS B 1 714 ? -7.125 18.719 -4.648 1 70.19 714 HIS B O 1
ATOM 11729 N N . PHE B 1 715 ? -6.875 20.391 -3.285 1 64.19 715 PHE B N 1
ATOM 11730 C CA . PHE B 1 715 ? -7.23 21.359 -4.305 1 64.19 715 PHE B CA 1
ATOM 11731 C C . PHE B 1 715 ? -6.09 22.359 -4.527 1 64.19 715 PHE B C 1
ATOM 11733 O O . PHE B 1 715 ? -5.375 22.703 -3.586 1 64.19 715 PHE B O 1
ATOM 11740 N N . GLN B 1 716 ? -5.887 22.625 -5.836 1 61.53 716 GLN B N 1
ATOM 11741 C CA . GLN B 1 716 ? -4.891 23.625 -6.199 1 61.53 716 GLN B CA 1
ATOM 11742 C C . GLN B 1 716 ? -5.297 25.016 -5.711 1 61.53 716 GLN B C 1
ATOM 11744 O O . GLN B 1 716 ? -6.477 25.375 -5.754 1 61.53 716 GLN B O 1
ATOM 11749 N N . ILE B 1 717 ? -4.484 25.766 -4.973 1 47.88 717 ILE B N 1
ATOM 11750 C CA . ILE B 1 717 ? -4.793 27.078 -4.445 1 47.88 717 ILE B CA 1
ATOM 11751 C C . ILE B 1 717 ? -4.723 28.109 -5.57 1 47.88 717 ILE B C 1
ATOM 11753 O O . ILE B 1 717 ? -4.922 29.312 -5.34 1 47.88 717 ILE B O 1
ATOM 11757 N N . SER B 1 718 ? -4.574 27.625 -6.898 1 53.78 718 SER B N 1
ATOM 11758 C CA . SER B 1 718 ? -4.246 28.719 -7.812 1 53.78 718 SER B CA 1
ATOM 11759 C C . SER B 1 718 ? -5.418 29.672 -7.957 1 53.78 718 SER B C 1
ATOM 11761 O O . SER B 1 718 ? -6.578 29.266 -7.902 1 53.78 718 SER B O 1
ATOM 11763 N N . ARG B 1 719 ? -5.059 31.062 -7.727 1 49.31 719 ARG B N 1
ATOM 11764 C CA . ARG B 1 719 ? -5.863 32.281 -7.934 1 49.31 719 ARG B CA 1
ATOM 11765 C C . ARG B 1 719 ? -6.262 32.406 -9.398 1 49.31 719 ARG B C 1
ATOM 11767 O O . ARG B 1 719 ? -5.535 31.969 -10.289 1 49.31 719 ARG B O 1
ATOM 11774 N N . GLY B 1 720 ? -7.363 32.625 -9.797 1 48.56 720 GLY B N 1
ATOM 11775 C CA . GLY B 1 720 ? -8.039 33.094 -10.992 1 48.56 720 GLY B CA 1
ATOM 11776 C C . GLY B 1 720 ? -7.09 33.469 -12.117 1 48.56 720 GLY B C 1
ATOM 11777 O O . GLY B 1 720 ? -5.891 33.625 -11.898 1 48.56 720 GLY B O 1
ATOM 11778 N N . HIS B 1 721 ? -7.375 33.125 -13.516 1 49.75 721 HIS B N 1
ATOM 11779 C CA . HIS B 1 721 ? -6.699 33.281 -14.797 1 49.75 721 HIS B CA 1
ATOM 11780 C C . HIS B 1 721 ? -6.492 34.75 -15.141 1 49.75 721 HIS B C 1
ATOM 11782 O O . HIS B 1 721 ? -7.457 35.5 -15.383 1 49.75 721 HIS B O 1
ATOM 11788 N N . GLU B 1 722 ? -5.668 35.562 -14.523 1 53.41 722 GLU B N 1
ATOM 11789 C CA . GLU B 1 722 ? -5.441 36.906 -15.039 1 53.41 722 GLU B CA 1
ATOM 11790 C C . GLU B 1 722 ? -4.266 36.938 -16.016 1 53.41 722 GLU B C 1
ATOM 11792 O O . GLU B 1 722 ? -3.178 36.438 -15.688 1 53.41 722 GLU B O 1
ATOM 11797 N N . ARG B 1 723 ? -4.609 37.031 -17.359 1 58.66 723 ARG B N 1
ATOM 11798 C CA . ARG B 1 723 ? -3.539 37.125 -18.344 1 58.66 723 ARG B CA 1
ATOM 11799 C C . ARG B 1 723 ? -3.211 38.594 -18.625 1 58.66 723 ARG B C 1
ATOM 11801 O O . ARG B 1 723 ? -4.109 39.438 -18.719 1 58.66 723 ARG B O 1
ATOM 11808 N N . ALA B 1 724 ? -1.983 38.906 -18.594 1 60.66 724 ALA B N 1
ATOM 11809 C CA . ALA B 1 724 ? -1.524 40.25 -18.875 1 60.66 724 ALA B CA 1
ATOM 11810 C C . ALA B 1 724 ? -1.45 40.5 -20.375 1 60.66 724 ALA B C 1
ATOM 11812 O O . ALA B 1 724 ? -1.108 39.594 -21.141 1 60.66 724 ALA B O 1
ATOM 11813 N N . LYS B 1 725 ? -2.152 41.469 -20.953 1 64.06 725 LYS B N 1
ATOM 11814 C CA . LYS B 1 725 ? -1.996 41.969 -22.328 1 64.06 725 LYS B CA 1
ATOM 11815 C C . LYS B 1 725 ? -1.25 43.312 -22.359 1 64.06 725 LYS B C 1
ATOM 11817 O O . LYS B 1 725 ? -1.322 44.062 -21.406 1 64.06 725 LYS B O 1
ATOM 11822 N N . LEU B 1 726 ? -0.345 43.375 -23.344 1 66.5 726 LEU B N 1
ATOM 11823 C CA . LEU B 1 726 ? 0.399 44.625 -23.516 1 66.5 726 LEU B CA 1
ATOM 11824 C C . LEU B 1 726 ? -0.464 45.688 -24.203 1 66.5 726 LEU B C 1
ATOM 11826 O O . LEU B 1 726 ? -1.063 45.438 -25.25 1 66.5 726 LEU B O 1
ATOM 11830 N N . PHE B 1 727 ? -0.807 46.656 -23.391 1 63 727 PHE B N 1
ATOM 11831 C CA . PHE B 1 727 ? -1.484 47.812 -24 1 63 727 PHE B CA 1
ATOM 11832 C C . PHE B 1 727 ? -0.487 48.906 -24.375 1 63 727 PHE B C 1
ATOM 11834 O O . PHE B 1 727 ? 0.382 49.25 -23.562 1 63 727 PHE B O 1
ATOM 11841 N N . LEU B 1 728 ? -0.438 49.125 -25.703 1 62.12 728 LEU B N 1
ATOM 11842 C CA . LEU B 1 728 ? 0.419 50.188 -26.203 1 62.12 728 LEU B CA 1
ATOM 11843 C C . LEU B 1 728 ? -0.282 51.531 -26.109 1 62.12 728 LEU B C 1
ATOM 11845 O O . LEU B 1 728 ? -1.466 51.656 -26.438 1 62.12 728 LEU B O 1
ATOM 11849 N N . SER B 1 729 ? 0.242 52.406 -25.219 1 54.16 729 SER B N 1
ATOM 11850 C CA . SER B 1 729 ? -0.155 53.812 -25.359 1 54.16 729 SER B CA 1
ATOM 11851 C C . SER B 1 729 ? 0.983 54.656 -25.922 1 54.16 729 SER B C 1
ATOM 11853 O O . SER B 1 729 ? 2.156 54.375 -25.688 1 54.16 729 SER B O 1
#

Nearest PDB structures (foldseek):
  6vfk-assembly1_B  TM=2.848E-01  e=1.870E+00  synthetic construct
  1sum-assembly1_B  TM=2.308E-01  e=4.295E+00  Thermotoga maritima
  6vfk-assembly1_B  TM=2.791E-01  e=4.231E+00  synthetic construct
  1sum-assembly1_B  TM=2.308E-01  e=6.394E+00  Thermotoga maritima

InterPro domains:
  IPR007658 Protein of unknown function DUF594 [PF04578] (661-711)
  IPR025315 Domain of unknown function DUF4220 [PF13968] (54-401)